Protein 9KOQ (pdb70)

Solvent-accessible surface area: 39384 Å² total; per-residue (Å²): 226,156,64,26,8,0,0,0,0,0,0,0,8,1,21,2,51,3,0,7,63,17,7,170,100,112,43,8,39,2,76,12,0,36,70,0,1,71,107,1,0,7,1,69,44,0,4,0,1,7,0,4,3,4,5,1,0,0,8,0,2,3,0,34,36,6,62,87,26,5,6,3,2,82,71,34,74,24,76,4,120,28,172,66,2,0,0,45,9,0,74,121,69,38,6,41,0,11,0,2,0,6,1,6,8,81,76,20,111,67,126,17,9,1,52,94,20,42,0,2,6,10,53,17,84,35,12,23,91,202,136,73,67,154,47,106,8,28,37,78,9,4,31,1,0,54,57,2,38,137,44,58,34,90,140,4,29,32,66,54,30,58,10,59,8,36,6,28,61,13,100,29,33,90,58,70,78,146,28,0,4,2,19,7,3,0,38,38,0,27,49,17,3,167,210,31,60,120,112,49,25,0,1,0,0,0,0,0,15,4,0,20,8,11,7,6,0,3,134,133,14,8,43,38,0,38,122,110,8,56,127,112,30,101,32,39,60,28,93,50,30,156,23,110,140,107,138,35,95,71,28,10,68,69,16,123,15,165,131,70,37,13,43,85,6,15,0,0,0,43,0,0,0,4,1,2,0,87,22,0,50,74,0,21,109,5,5,125,143,61,208,30,30,122,54,2,4,3,0,0,0,0,0,0,0,12,0,16,2,13,4,31,4,5,64,24,2,3,1,6,30,3,0,0,51,1,0,0,0,0,23,5,40,23,100,72,10,102,5,147,46,53,36,2,140,20,3,0,18,0,2,0,0,0,10,0,0,0,30,37,20,27,66,64,216,22,149,13,46,2,107,25,0,84,51,4,2,104,62,70,65,146,87,18,50,184,41,2,10,0,3,7,14,40,31,108,20,3,1,6,1,0,3,20,86,70,35,0,0,0,0,12,1,11,89,61,53,18,20,0,0,18,22,102,100,22,75,50,1,63,124,22,13,43,159,71,160,147,31,109,90,45,15,154,76,8,60,110,56,0,15,58,82,0,126,80,26,86,6,30,2,25,121,132,38,122,23,60,102,9,44,92,106,62,35,30,30,31,32,209,198,90,25,8,0,0,0,0,0,0,0,8,1,20,2,53,3,0,8,66,27,8,172,87,112,41,8,44,1,76,12,0,37,71,0,1,70,105,1,0,6,1,53,41,0,4,0,1,7,0,4,2,4,5,2,0,0,6,0,2,3,0,34,37,5,65,87,23,6,6,2,1,78,70,36,75,22,78,3,123,37,189,73,0,0,0,38,10,0,75,116,73,37,7,38,0,9,0,3,0,6,0,8,8,82,79,23,112,74,134,15,8,3,61,94,22,41,0,2,8,10,51,18,88,37,12,21,89,200,135,70,67,160,47,105,9,27,37,77,11,5,32,2,1,54,54,2,39,138,43,60,33,87,142,6,29,34,79,57,31,58,13,60,9,32,6,27,62,15,100,29,33,92,58,70,78,144,30,0,5,2,20,7,2,0,38,38,0,26,49,16,3,167,210,31,61,119,115,51,21,1,0,0,0,0,0,1,16,4,0,20,7,14,6,6,0,2,131,130,14,8,47,38,0,33,121,111,8,57,133,115,35,109,31,42,60,27,92,44,29,164,42,110,144,107,139,31,94,75,29,9,70,65,13,116,13,162,133,69,40,14,44,88,6,16,0,0,0,41,0,0,0,5,0,2,0,87,22,0,49,73,0,24,112,4,5,135,144,61,208,30,32,122,56,2,4,3,0,0,0,0,0,0,0,12,0,15,2,12,3,27,3,6,60,21,1,3,0,6,29,4,0,0,51,1,0,0,0,0,22,5,46,21,98,76,10,99,3,165,33,64,25,3,107,48,2,0,17,0,2,0,0,0,7,0,0,0,37,33,15,28,64,58,167,8,123,13,50,1,90,31,0,75,79,6,1,96,66,45,77,130,83,36,52,202,35,1,11,0,3,6,16,39,32,107,24,2,2,6,0,0,2,22,89,74,35,0,0,0,0,8,0,14,82,60,56,21,18,0,0,19,21,103,111,20,75,55,2,65,125,22,10,44,150,58,152,133,41,116,89,44,13,170,93,4,60,132,56,0,22,61,81,0,146,76,29,111,5,29,3,23,129,132,40,126,26,68,101,11,42,90,105,63,34,50,28,33,67

Structure (mmCIF, N/CA/C/O backbone):
data_9KOQ
#
_entry.id   9KOQ
#
_cell.length_a   151.594
_cell.length_b   151.594
_cell.length_c   97.176
_cell.angle_alpha   90.000
_cell.angle_beta   90.000
_cell.angle_gamma   90.000
#
_symmetry.space_group_name_H-M   'P 4 21 2'
#
loop_
_entity.id
_entity.type
_entity.pdbx_description
1 polymer Sulfatase
2 non-polymer 'MANGANESE (II) ION'
3 water water
#
loop_
_atom_site.group_PDB
_atom_site.id
_atom_site.type_symbol
_atom_site.label_atom_id
_atom_site.label_alt_id
_atom_site.label_comp_id
_atom_site.label_asym_id
_atom_site.label_entity_id
_atom_site.label_seq_id
_atom_site.pdbx_PDB_ins_code
_atom_site.Cartn_x
_atom_site.Cartn_y
_atom_site.Cartn_z
_atom_site.occupancy
_atom_site.B_iso_or_equiv
_atom_site.auth_seq_id
_atom_site.auth_comp_id
_atom_site.auth_asym_id
_atom_site.auth_atom_id
_atom_site.pdbx_PDB_model_num
ATOM 1 N N . LYS A 1 5 ? 40.50380 46.15226 30.88195 1.000 62.59530 9 LYS A N 1
ATOM 2 C CA . LYS A 1 5 ? 40.91529 47.54179 31.12397 1.000 65.46855 9 LYS A CA 1
ATOM 3 C C . LYS A 1 5 ? 40.82389 48.29687 29.79805 1.000 60.76083 9 LYS A C 1
ATOM 4 O O . LYS A 1 5 ? 40.99473 47.67963 28.71814 1.000 50.16618 9 LYS A O 1
ATOM 10 N N . ASN A 1 6 ? 40.53519 49.60682 29.87683 1.000 59.32363 10 ASN A N 1
ATOM 11 C CA . ASN A 1 6 ? 40.34837 50.46740 28.69492 1.000 51.45405 10 ASN A CA 1
ATOM 12 C C . ASN A 1 6 ? 39.23932 49.95783 27.75869 1.000 53.16429 10 ASN A C 1
ATOM 13 O O . ASN A 1 6 ? 39.33462 50.09827 26.53196 1.000 51.89871 10 ASN A O 1
ATOM 18 N N . GLN A 1 7 ? 38.15506 49.40552 28.33112 1.000 44.29134 11 GLN A N 1
ATOM 19 C CA . GLN A 1 7 ? 37.08285 48.82017 27.51822 1.000 36.49253 11 GLN A CA 1
ATOM 20 C C . GLN A 1 7 ? 36.14839 49.90373 26.97904 1.000 34.50793 11 GLN A C 1
ATOM 21 O O . GLN A 1 7 ? 35.75436 50.80658 27.72523 1.000 30.79666 11 GLN A O 1
ATOM 27 N N . PRO A 1 8 ? 35.76659 49.84131 25.70873 1.000 30.27478 12 PRO A N 1
ATOM 28 C CA . PRO A 1 8 ? 34.86588 50.85809 25.14978 1.000 26.63931 12 PRO A CA 1
ATOM 29 C C . PRO A 1 8 ? 33.44154 50.71808 25.68019 1.000 23.97267 12 PRO A C 1
ATOM 30 O O . PRO A 1 8 ? 32.97988 49.62999 26.03237 1.000 24.73147 12 PRO A O 1
ATOM 34 N N . ASN A 1 9 ? 32.72783 51.83463 25.69646 1.000 24.80528 13 ASN A N 1
ATOM 35 C CA . ASN A 1 9 ? 31.29708 51.75413 25.96349 1.000 24.47044 13 ASN A CA 1
ATOM 36 C C . ASN A 1 9 ? 30.53864 51.32491 24.70537 1.000 21.71895 13 ASN A C 1
ATOM 37 O O . ASN A 1 9 ? 31.04970 51.41162 23.57725 1.000 23.12152 13 ASN A O 1
ATOM 42 N N . VAL A 1 10 ? 29.29842 50.87067 24.90345 1.000 17.71462 14 VAL A N 1
ATOM 43 C CA . VAL A 1 10 ? 28.45694 50.40131 23.80384 1.000 19.13282 14 VAL A CA 1
ATOM 44 C C . VAL A 1 10 ? 27.05662 50.98574 23.95522 1.000 20.93916 14 VAL A C 1
ATOM 45 O O . VAL A 1 10 ? 26.45849 50.92188 25.03549 1.000 20.13627 14 VAL A O 1
ATOM 49 N N . VAL A 1 11 ? 26.52144 51.53433 22.87175 1.000 20.21073 15 VAL A N 1
ATOM 50 C CA . VAL A 1 11 ? 25.12048 51.94011 22.83339 1.000 20.28368 15 VAL A CA 1
ATOM 51 C C . VAL A 1 11 ? 24.46715 51.15940 21.70894 1.000 20.35554 15 VAL A C 1
ATOM 52 O O . VAL A 1 11 ? 24.85653 51.29489 20.54006 1.000 22.03930 15 VAL A O 1
ATOM 56 N N . LEU A 1 12 ? 23.50184 50.32264 22.05942 1.000 16.88313 16 LEU A N 1
ATOM 57 C CA . LEU A 1 12 ? 22.66402 49.65330 21.07348 1.000 19.86004 16 LEU A CA 1
ATOM 58 C C . LEU A 1 12 ? 21.39964 50.49225 20.90983 1.000 23.44496 16 LEU A C 1
ATOM 59 O O . LEU A 1 12 ? 20.59345 50.59712 21.83526 1.000 20.54986 16 LEU A O 1
ATOM 64 N N . ILE A 1 13 ? 21.23210 51.09983 19.74384 1.000 21.57262 17 ILE A N 1
ATOM 65 C CA . ILE A 1 13 ? 20.03320 51.87213 19.44294 1.000 20.86207 17 ILE A CA 1
ATOM 66 C C . ILE A 1 13 ? 19.10854 50.98801 18.63158 1.000 22.43705 17 ILE A C 1
ATOM 67 O O . ILE A 1 13 ? 19.46584 50.56056 17.52908 1.000 20.54790 17 ILE A O 1
ATOM 72 N N . VAL A 1 14 ? 17.92622 50.70377 19.16834 1.000 20.17819 18 VAL A N 1
ATOM 73 C CA . VAL A 1 14 ? 16.93789 49.88507 18.48400 1.000 18.87623 18 VAL A CA 1
ATOM 74 C C . VAL A 1 14 ? 15.72676 50.76680 18.21076 1.000 21.30588 18 VAL A C 1
ATOM 75 O O . VAL A 1 14 ? 15.28573 51.51353 19.09481 1.000 20.45097 18 VAL A O 1
ATOM 79 N N . VAL A 1 15 ? 15.21179 50.70637 16.97978 1.000 19.89909 19 VAL A N 1
ATOM 80 C CA . VAL A 1 15 ? 13.92479 51.30709 16.64813 1.000 19.55549 19 VAL A CA 1
ATOM 81 C C . VAL A 1 15 ? 12.99327 50.17009 16.24917 1.000 21.20014 19 VAL A C 1
ATOM 82 O O . VAL A 1 15 ? 13.42990 49.06795 15.91878 1.000 18.94807 19 VAL A O 1
ATOM 86 N N . ASP A 1 16 ? 11.69717 50.44710 16.25055 1.000 19.64072 20 ASP A N 1
ATOM 87 C CA . ASP A 1 16 ? 10.71265 49.40331 16.00132 1.000 20.65157 20 ASP A CA 1
ATOM 88 C C . ASP A 1 16 ? 9.98379 49.68085 14.69740 1.000 18.99986 20 ASP A C 1
ATOM 89 O O . ASP A 1 16 ? 9.37694 50.74484 14.54220 1.000 21.02772 20 ASP A O 1
ATOM 94 N N . GLN A 1 17 ? 10.05173 48.72960 13.76306 1.000 20.88938 21 GLN A N 1
ATOM 95 C CA . GLN A 1 17 ? 9.25850 48.76777 12.52922 1.000 21.42422 21 GLN A CA 1
ATOM 96 C C . GLN A 1 17 ? 9.78074 49.78765 11.51707 1.000 20.69236 21 GLN A C 1
ATOM 97 O O . GLN A 1 17 ? 9.01370 50.31992 10.70589 1.000 22.12292 21 GLN A O 1
ATOM 103 N N . MET A 1 18 ? 11.08043 50.06887 11.52107 1.000 18.66194 22 MET A N 1
ATOM 104 C CA . MET A 1 18 ? 11.66462 50.94164 10.50229 1.000 20.84793 22 MET A CA 1
ATOM 105 C C . MET A 1 18 ? 12.21954 50.14136 9.32516 1.000 22.91927 22 MET A C 1
ATOM 106 O O . MET A 1 18 ? 13.04451 49.24561 9.50639 1.000 19.07272 22 MET A O 1
ATOM 111 N N . ARG A 1 19 ? 11.74681 50.46404 8.12025 1.000 20.69028 23 ARG A N 1
ATOM 112 C CA . ARG A 1 19 ? 12.24377 49.82962 6.89986 1.000 22.05476 23 ARG A CA 1
ATOM 113 C C . ARG A 1 19 ? 13.70926 50.17969 6.63017 1.000 23.02729 23 ARG A C 1
ATOM 114 O O . ARG A 1 19 ? 14.16866 51.29210 6.90112 1.000 21.53288 23 ARG A O 1
ATOM 122 N N . ALA A 1 20 ? 14.43902 49.22726 6.03814 1.000 21.78714 24 ALA A N 1
ATOM 123 C CA . ALA A 1 20 ? 15.80821 49.52594 5.62840 1.000 19.95078 24 ALA A CA 1
ATOM 124 C C . ALA A 1 20 ? 15.84657 50.68647 4.63669 1.000 22.96080 24 ALA A C 1
ATOM 125 O O . ALA A 1 20 ? 16.74552 51.53224 4.69822 1.000 20.95941 24 ALA A O 1
ATOM 127 N N . ASP A 1 21 ? 14.87730 50.75691 3.72282 1.000 20.82521 25 ASP A N 1
ATOM 128 C CA . ASP A 1 21 ? 14.90654 51.86113 2.76770 1.000 21.68702 25 ASP A CA 1
ATOM 129 C C . ASP A 1 21 ? 14.28751 53.14625 3.30893 1.000 27.34583 25 ASP A C 1
ATOM 130 O O . ASP A 1 21 ? 14.11208 54.09778 2.53031 1.000 25.88000 25 ASP A O 1
ATOM 135 N N . ALA A 1 22 ? 13.93571 53.19887 4.59511 1.000 21.40252 26 ALA A N 1
ATOM 136 C CA . ALA A 1 22 ? 13.54791 54.45749 5.22973 1.000 23.63889 26 ALA A CA 1
ATOM 137 C C . ALA A 1 22 ? 14.72959 55.13523 5.91781 1.000 27.48986 26 ALA A C 1
ATOM 138 O O . ALA A 1 22 ? 14.54460 56.16270 6.57992 1.000 25.36619 26 ALA A O 1
ATOM 140 N N . LEU A 1 23 ? 15.92594 54.55201 5.81292 1.000 20.10556 27 LEU A N 1
ATOM 141 C CA . LEU A 1 23 ? 17.17576 55.27781 5.98662 1.000 23.45142 27 LEU A CA 1
ATOM 142 C C . LEU A 1 23 ? 17.51301 55.90222 4.63806 1.000 25.43085 27 LEU A C 1
ATOM 143 O O . LEU A 1 23 ? 17.68316 55.17366 3.65782 1.000 24.85545 27 LEU A O 1
ATOM 148 N N . SER A 1 24 ? 17.56573 57.24218 4.57905 1.000 24.68898 28 SER A N 1
ATOM 149 C CA . SER A 1 24 ? 17.76792 57.93704 3.30419 1.000 24.23257 28 SER A CA 1
ATOM 150 C C . SER A 1 24 ? 18.96033 57.38607 2.53689 1.000 25.56917 28 SER A C 1
ATOM 151 O O . SER A 1 24 ? 18.89669 57.22621 1.31203 1.000 22.89618 28 SER A O 1
ATOM 154 N N . LEU A 1 25 ? 20.05886 57.11018 3.24593 1.000 26.66918 29 LEU A N 1
ATOM 155 C CA . LEU A 1 25 ? 21.25895 56.54356 2.63858 1.000 26.50430 29 LEU A CA 1
ATOM 156 C C . LEU A 1 25 ? 20.95555 55.27335 1.84468 1.000 30.74708 29 LEU A C 1
ATOM 157 O O . LEU A 1 25 ? 21.51294 55.06478 0.75933 1.000 27.54739 29 LEU A O 1
ATOM 162 N N . ASN A 1 26 ? 20.10161 54.39413 2.38830 1.000 25.10287 30 ASN A N 1
ATOM 163 C CA . ASN A 1 26 ? 19.69976 53.17526 1.68841 1.000 25.13806 30 ASN A CA 1
ATOM 164 C C . ASN A 1 26 ? 18.64804 53.41912 0.61330 1.000 28.13692 30 ASN A C 1
ATOM 165 O O . ASN A 1 26 ? 18.50791 52.59701 -0.29724 1.000 30.01276 30 ASN A O 1
ATOM 170 N N . SER A 1 27 ? 17.88107 54.49493 0.71476 1.000 24.99825 31 SER A N 1
ATOM 171 C CA . SER A 1 27 ? 16.75653 54.70888 -0.18195 1.000 25.98060 31 SER A CA 1
ATOM 172 C C . SER A 1 27 ? 17.21835 55.11538 -1.57872 1.000 31.16264 31 SER A C 1
ATOM 173 O O . SER A 1 27 ? 18.31807 55.63482 -1.77262 1.000 28.81562 31 SER A O 1
ATOM 176 N N . GLN A 1 28 ? 16.34115 54.88341 -2.55934 1.000 29.05175 32 GLN A N 1
ATOM 177 C CA . GLN A 1 28 ? 16.64136 55.27840 -3.93141 1.000 35.23946 32 GLN A CA 1
ATOM 178 C C . GLN A 1 28 ? 16.29595 56.74315 -4.18991 1.000 33.14444 32 GLN A C 1
ATOM 179 O O . GLN A 1 28 ? 17.06894 57.45518 -4.83412 1.000 35.80970 32 GLN A O 1
ATOM 185 N N . ASP A 1 29 ? 15.15801 57.22205 -3.68656 1.000 30.46939 33 ASP A N 1
ATOM 186 C CA . ASP A 1 29 ? 14.70411 58.56586 -4.02337 1.000 32.98253 33 ASP A CA 1
ATOM 187 C C . ASP A 1 29 ? 15.16681 59.64302 -3.04504 1.000 32.42788 33 ASP A C 1
ATOM 188 O O . ASP A 1 29 ? 15.02889 60.82513 -3.35939 1.000 28.30916 33 ASP A O 1
ATOM 193 N N . LYS A 1 30 ? 15.69650 59.27641 -1.87470 1.000 28.81894 34 LYS A N 1
ATOM 194 C CA . LYS A 1 30 ? 16.26740 60.23741 -0.91994 1.000 27.28646 34 LYS A CA 1
ATOM 195 C C . LYS A 1 30 ? 15.25103 61.27257 -0.44145 1.000 29.72727 34 LYS A C 1
ATOM 196 O O . LYS A 1 30 ? 15.62605 62.37519 -0.03349 1.000 32.13151 34 LYS A O 1
ATOM 202 N N . ILE A 1 31 ? 13.96196 60.92749 -0.46165 1.000 30.40351 35 ILE A N 1
ATOM 203 C CA . ILE A 1 31 ? 12.93283 61.85325 0.01078 1.000 30.42715 35 ILE A CA 1
ATOM 204 C C . ILE A 1 31 ? 12.93946 61.96530 1.53445 1.000 29.50900 35 ILE A C 1
ATOM 205 O O . ILE A 1 31 ? 12.80772 63.06735 2.09381 1.000 23.99542 35 ILE A O 1
ATOM 210 N N . ILE A 1 32 ? 13.05276 60.83730 2.23600 1.000 28.29774 36 ILE A N 1
ATOM 211 C CA . ILE A 1 32 ? 12.98279 60.88690 3.68976 1.000 28.55936 36 ILE A CA 1
ATOM 212 C C . ILE A 1 32 ? 14.19035 61.64503 4.22110 1.000 24.58193 36 ILE A C 1
ATOM 213 O O . ILE A 1 32 ? 15.29289 61.55498 3.67504 1.000 26.52936 36 ILE A O 1
ATOM 218 N N . SER A 1 33 ? 13.97533 62.43062 5.26675 1.000 24.15431 37 SER A N 1
ATOM 219 C CA . SER A 1 33 ? 15.01714 63.26688 5.86183 1.000 24.84097 37 SER A CA 1
ATOM 220 C C . SER A 1 33 ? 15.57838 62.55375 7.09353 1.000 23.80473 37 SER A C 1
ATOM 221 O O . SER A 1 33 ? 14.94354 62.53089 8.15395 1.000 22.93815 37 SER A O 1
ATOM 224 N N . THR A 1 34 ? 16.76747 61.96621 6.94921 1.000 20.90634 38 THR A N 1
ATOM 225 C CA . THR A 1 34 ? 17.49465 61.34596 8.06005 1.000 24.11383 38 THR A CA 1
ATOM 226 C C . THR A 1 34 ? 18.95400 61.80182 8.05563 1.000 23.08019 38 THR A C 1
ATOM 227 O O . THR A 1 34 ? 19.87013 60.99140 7.92031 1.000 24.13072 38 THR A O 1
ATOM 231 N N . PRO A 1 35 ? 19.20488 63.09980 8.25081 1.000 24.05529 39 PRO A N 1
ATOM 232 C CA . PRO A 1 35 ? 20.58848 63.59272 8.11147 1.000 22.35406 39 PRO A CA 1
ATOM 233 C C . PRO A 1 35 ? 21.54153 63.02940 9.14978 1.000 22.85254 39 PRO A C 1
ATOM 234 O O . PRO A 1 35 ? 22.68264 62.72276 8.80998 1.000 23.51763 39 PRO A O 1
ATOM 238 N N . THR A 1 36 ? 21.10736 62.85572 10.40054 1.000 22.21030 40 THR A N 1
ATOM 239 C CA . THR A 1 36 ? 22.02344 62.33864 11.41362 1.000 22.03843 40 THR A CA 1
ATOM 240 C C . THR A 1 36 ? 22.32409 60.86628 11.17395 1.000 23.86640 40 THR A C 1
ATOM 241 O O . THR A 1 36 ? 23.48334 60.43959 11.25375 1.000 22.16479 40 THR A O 1
ATOM 245 N N . LEU A 1 37 ? 21.29441 60.06611 10.88238 1.000 21.42039 41 LEU A N 1
ATOM 246 C CA . LEU A 1 37 ? 21.53355 58.64650 10.63058 1.000 23.91136 41 LEU A CA 1
ATOM 247 C C . LEU A 1 37 ? 22.32782 58.44507 9.34407 1.000 21.85274 41 LEU A C 1
ATOM 248 O O . LEU A 1 37 ? 23.17294 57.54450 9.26605 1.000 23.27175 41 LEU A O 1
ATOM 253 N N . ASP A 1 38 ? 22.07363 59.26669 8.32711 1.000 20.71745 42 ASP A N 1
ATOM 254 C CA . ASP A 1 38 ? 22.87490 59.19429 7.10370 1.000 21.74585 42 ASP A CA 1
ATOM 255 C C . ASP A 1 38 ? 24.35043 59.37942 7.42844 1.000 26.80665 42 ASP A C 1
ATOM 256 O O . ASP A 1 38 ? 25.21153 58.61360 6.97300 1.000 24.42180 42 ASP A O 1
ATOM 261 N N . MET A 1 39 ? 24.65776 60.42454 8.19920 1.000 23.61349 43 MET A N 1
ATOM 262 C CA . MET A 1 39 ? 26.03498 60.67804 8.60655 1.000 23.47944 43 MET A CA 1
ATOM 263 C C . MET A 1 39 ? 26.63199 59.47980 9.33384 1.000 25.28203 43 MET A C 1
ATOM 264 O O . MET A 1 39 ? 27.73071 59.02080 8.99488 1.000 25.64584 43 MET A O 1
ATOM 269 N N . MET A 1 40 ? 25.94853 58.98159 10.36852 1.000 20.95491 44 MET A N 1
ATOM 270 C CA . MET A 1 40 ? 26.52345 57.86451 11.11480 1.000 20.19142 44 MET A CA 1
ATOM 271 C C . MET A 1 40 ? 26.69319 56.62962 10.24831 1.000 23.78480 44 MET A C 1
ATOM 272 O O . MET A 1 40 ? 27.73665 55.97330 10.31186 1.000 23.51260 44 MET A O 1
ATOM 277 N N . ALA A 1 41 ? 25.70828 56.32128 9.40255 1.000 25.22277 45 ALA A N 1
ATOM 278 C CA . ALA A 1 41 ? 25.80902 55.12807 8.56576 1.000 23.69745 45 ALA A CA 1
ATOM 279 C C . ALA A 1 41 ? 26.93107 55.24946 7.53100 1.000 23.28617 45 ALA A C 1
ATOM 280 O O . ALA A 1 41 ? 27.65569 54.27510 7.28369 1.000 25.73475 45 ALA A O 1
ATOM 282 N N . SER A 1 42 ? 27.08687 56.42127 6.89881 1.000 23.57460 46 SER A N 1
ATOM 283 C CA . SER A 1 42 ? 28.10646 56.52767 5.85388 1.000 28.51037 46 SER A CA 1
ATOM 284 C C . SER A 1 42 ? 29.50089 56.64989 6.44438 1.000 29.09026 46 SER A C 1
ATOM 285 O O . SER A 1 42 ? 30.47882 56.22393 5.81424 1.000 30.38374 46 SER A O 1
ATOM 288 N N . GLN A 1 43 ? 29.61319 57.22855 7.64080 1.000 27.83026 47 GLN A N 1
ATOM 289 C CA . GLN A 1 43 ? 30.91088 57.36326 8.28512 1.000 25.67666 47 GLN A CA 1
ATOM 290 C C . GLN A 1 43 ? 31.34968 56.08469 8.98124 1.000 27.63336 47 GLN A C 1
ATOM 291 O O . GLN A 1 43 ? 32.52902 55.96017 9.32102 1.000 27.87974 47 GLN A O 1
ATOM 297 N N . GLY A 1 44 ? 30.43983 55.13927 9.20913 1.000 28.26217 48 GLY A N 1
ATOM 298 C CA . GLY A 1 44 ? 30.80053 53.90726 9.89248 1.000 24.87717 48 GLY A CA 1
ATOM 299 C C . GLY A 1 44 ? 30.75134 52.68939 8.98688 1.000 28.74372 48 GLY A C 1
ATOM 300 O O . GLY A 1 44 ? 31.28030 52.73350 7.87326 1.000 26.92436 48 GLY A O 1
ATOM 301 N N . TYR A 1 45 ? 30.12584 51.59564 9.44611 1.000 20.94894 49 TYR A N 1
ATOM 302 C CA . TYR A 1 45 ? 29.91402 50.39639 8.63478 1.000 23.20136 49 TYR A CA 1
ATOM 303 C C . TYR A 1 45 ? 28.41133 50.20811 8.45255 1.000 24.90962 49 TYR A C 1
ATOM 304 O O . TYR A 1 45 ? 27.71110 49.81343 9.39311 1.000 21.49827 49 TYR A O 1
ATOM 313 N N . ASN A 1 46 ? 27.91527 50.48811 7.25143 1.000 23.48218 50 ASN A N 1
ATOM 314 C CA . ASN A 1 46 ? 26.49394 50.33877 6.96506 1.000 22.24103 50 ASN A CA 1
ATOM 315 C C . ASN A 1 46 ? 26.21890 48.95085 6.39406 1.000 25.00504 50 ASN A C 1
ATOM 316 O O . ASN A 1 46 ? 26.83574 48.55383 5.39519 1.000 24.04929 50 ASN A O 1
ATOM 321 N N . PHE A 1 47 ? 25.29143 48.21842 7.01733 1.000 22.31371 51 PHE A N 1
ATOM 322 C CA . PHE A 1 47 ? 24.92793 46.88812 6.52654 1.000 21.58440 51 PHE A CA 1
ATOM 323 C C . PHE A 1 47 ? 23.81151 47.05295 5.50673 1.000 22.99953 51 PHE A C 1
ATOM 324 O O . PHE A 1 47 ? 22.65833 47.31411 5.84640 1.000 23.14578 51 PHE A O 1
ATOM 332 N N . GLU A 1 48 ? 24.18326 46.92027 4.23769 1.000 25.15922 52 GLU A N 1
ATOM 333 C CA . GLU A 1 48 ? 23.26558 47.09598 3.12537 1.000 24.99262 52 GLU A CA 1
ATOM 334 C C . GLU A 1 48 ? 22.31565 45.91765 2.94898 1.000 24.26252 52 GLU A C 1
ATOM 335 O O . GLU A 1 48 ? 21.30271 46.05428 2.25417 1.000 23.04469 52 GLU A O 1
ATOM 341 N N . ASN A 1 49 ? 22.61647 44.76927 3.55656 1.000 22.86846 53 ASN A N 1
ATOM 342 C CA . ASN A 1 49 ? 21.81388 43.56106 3.39849 1.000 24.66927 53 ASN A CA 1
ATOM 343 C C . ASN A 1 49 ? 21.63833 42.88619 4.75210 1.000 24.79640 53 ASN A C 1
ATOM 344 O O . ASN A 1 49 ? 22.05170 41.74731 4.96605 1.000 21.03267 53 ASN A O 1
ATOM 349 N N . CYS A 1 50 ? 20.99862 43.60101 5.67728 1.000 21.79031 54 CYS A N 1
ATOM 350 C CA . CYS A 1 50 ? 20.75174 43.08901 7.01586 1.000 21.71586 54 CYS A CA 1
ATOM 351 C C . CYS A 1 50 ? 19.28891 42.68795 7.11260 1.000 20.28202 54 CYS A C 1
ATOM 352 O O . CYS A 1 50 ? 18.40923 43.38414 6.58414 1.000 19.99053 54 CYS A O 1
ATOM 355 N N . TYR A 1 51 ? 19.02847 41.54732 7.75639 1.000 21.40607 55 TYR A N 1
ATOM 356 C CA . TYR A 1 51 ? 17.70962 40.93374 7.68811 1.000 21.97710 55 TYR A CA 1
ATOM 357 C C . TYR A 1 51 ? 17.20886 40.48346 9.05510 1.000 22.35100 55 TYR A C 1
ATOM 358 O O . TYR A 1 51 ? 17.97782 40.01361 9.90129 1.000 21.88328 55 TYR A O 1
ATOM 367 N N . SER A 1 52 ? 15.89877 40.64259 9.25343 1.000 19.62920 56 SER A N 1
ATOM 368 C CA . SER A 1 52 ? 15.14954 40.04360 10.34804 1.000 20.58397 56 SER A CA 1
ATOM 369 C C . SER A 1 52 ? 14.45421 38.79655 9.80380 1.000 20.68028 56 SER A C 1
ATOM 370 O O . SER A 1 52 ? 13.42079 38.92167 9.13577 1.000 22.69555 56 SER A O 1
ATOM 373 N N . PRO A 1 53 ? 14.97279 37.58187 10.04827 1.000 20.83613 57 PRO A N 1
ATOM 374 C CA . PRO A 1 53 ? 14.44355 36.40187 9.34178 1.000 21.81406 57 PRO A CA 1
ATOM 375 C C . PRO A 1 53 ? 12.98617 36.10455 9.64211 1.000 23.43720 57 PRO A C 1
ATOM 376 O O . PRO A 1 53 ? 12.27465 35.59903 8.76346 1.000 21.46517 57 PRO A O 1
ATOM 380 N N . VAL A 1 54 ? 12.53227 36.37836 10.86174 1.000 18.16063 58 VAL A N 1
ATOM 381 C CA . VAL A 1 54 ? 11.13614 36.19983 11.25678 1.000 17.79726 58 VAL A CA 1
ATOM 382 C C . VAL A 1 54 ? 10.62684 37.58206 11.63796 1.000 18.08204 58 VAL A C 1
ATOM 383 O O . VAL A 1 54 ? 10.81425 38.01442 12.78100 1.000 19.45887 58 VAL A O 1
ATOM 387 N N . PRO A 1 55 ? 10.02755 38.31357 10.71511 1.000 19.86456 59 PRO A N 1
ATOM 388 C CA . PRO A 1 55 ? 9.90543 39.78778 10.87790 1.000 23.88793 59 PRO A CA 1
ATOM 389 C C . PRO A 1 55 ? 8.66318 40.23312 11.64326 1.000 24.20509 59 PRO A C 1
ATOM 390 O O . PRO A 1 55 ? 7.69240 40.75277 11.07483 1.000 23.08503 59 PRO A O 1
ATOM 394 N N . SER A 1 56 ? 8.67696 40.02539 12.95633 1.000 22.01216 60 SER A N 1
ATOM 395 C CA . SER A 1 56 ? 7.74712 40.72810 13.83245 1.000 24.28059 60 SER A CA 1
ATOM 396 C C . SER A 1 56 ? 8.45818 40.92426 15.16393 1.000 25.46697 60 SER A C 1
ATOM 397 O O . SER A 1 56 ? 9.54372 40.38645 15.38550 1.000 21.75886 60 SER A O 1
ATOM 400 N N A CYS A 1 57 ? 7.81295 41.67130 16.06248 0.560 24.31269 61 CYS A N 1
ATOM 401 C CA A CYS A 1 57 ? 8.50215 42.22582 17.22751 0.560 23.63247 61 CYS A CA 1
ATOM 402 C C A CYS A 1 57 ? 9.12829 41.13590 18.09288 0.560 24.82659 61 CYS A C 1
ATOM 403 O O A CYS A 1 57 ? 10.33658 41.14578 18.35233 0.560 22.47798 61 CYS A O 1
ATOM 417 N N . VAL A 1 58 ? 8.31378 40.20326 18.57777 1.000 23.16285 62 VAL A N 1
ATOM 418 C CA . VAL A 1 58 ? 8.76589 39.25782 19.59797 1.000 24.49335 62 VAL A CA 1
ATOM 419 C C . VAL A 1 58 ? 9.82128 38.30454 19.04564 1.000 20.64891 62 VAL A C 1
ATOM 420 O O . VAL A 1 58 ? 10.88842 38.17584 19.66577 1.000 22.16909 62 VAL A O 1
ATOM 424 N N . PRO A 1 59 ? 9.59827 37.61304 17.91904 1.000 22.66377 63 PRO A N 1
ATOM 425 C CA . PRO A 1 59 ? 10.66896 36.73491 17.40644 1.000 23.18110 63 PRO A CA 1
ATOM 426 C C . PRO A 1 59 ? 11.93042 37.48356 17.01812 1.000 23.89745 63 PRO A C 1
ATOM 427 O O . PRO A 1 59 ? 13.02958 36.94738 17.19466 1.000 22.68945 63 PRO A O 1
ATOM 431 N N . ALA A 1 60 ? 11.81336 38.71517 16.51427 1.000 20.29705 64 ALA A N 1
ATOM 432 C CA . ALA A 1 60 ? 13.01492 39.47219 16.16163 1.000 22.90689 64 ALA A CA 1
ATOM 433 C C . ALA A 1 60 ? 13.78320 39.90240 17.40676 1.000 25.21849 64 ALA A C 1
ATOM 434 O O . ALA A 1 60 ? 15.02777 39.87988 17.42624 1.000 19.81147 64 ALA A O 1
ATOM 436 N N . ARG A 1 61 ? 13.06849 40.29750 18.46207 1.000 22.45658 65 ARG A N 1
ATOM 437 C CA . ARG A 1 61 ? 13.77905 40.73392 19.66294 1.000 21.06193 65 ARG A CA 1
ATOM 438 C C . ARG A 1 61 ? 14.38945 39.55167 20.41143 1.000 20.64927 65 ARG A C 1
ATOM 439 O O . ARG A 1 61 ? 15.46360 39.68474 21.00276 1.000 21.51248 65 ARG A O 1
ATOM 447 N N . ALA A 1 62 ? 13.75532 38.38324 20.36025 1.000 20.23012 66 ALA A N 1
ATOM 448 C CA . ALA A 1 62 ? 14.39640 37.18420 20.89176 1.000 21.83693 66 ALA A CA 1
ATOM 449 C C . ALA A 1 62 ? 15.68250 36.86554 20.12793 1.000 22.51328 66 ALA A C 1
ATOM 450 O O . ALA A 1 62 ? 16.71366 36.53476 20.73347 1.000 22.54514 66 ALA A O 1
ATOM 452 N N . ALA A 1 63 ? 15.64454 36.97794 18.79343 1.000 21.72172 67 ALA A N 1
ATOM 453 C CA . ALA A 1 63 ? 16.83969 36.75579 17.98217 1.000 22.75953 67 ALA A CA 1
ATOM 454 C C . ALA A 1 63 ? 17.92295 37.78439 18.28305 1.000 25.12176 67 ALA A C 1
ATOM 455 O O . ALA A 1 63 ? 19.11428 37.44355 18.32871 1.000 23.95814 67 ALA A O 1
ATOM 457 N N . LEU A 1 64 ? 17.53360 39.05008 18.48143 1.000 21.86613 68 LEU A N 1
ATOM 458 C CA . LEU A 1 64 ? 18.51935 40.09970 18.75191 1.000 18.36809 68 LEU A CA 1
ATOM 459 C C . LEU A 1 64 ? 19.24631 39.85766 20.07319 1.000 22.13455 68 LEU A C 1
ATOM 460 O O . LEU A 1 64 ? 20.48021 39.99377 20.15509 1.000 22.31180 68 LEU A O 1
ATOM 465 N N . LEU A 1 65 ? 18.50050 39.49146 21.11715 1.000 20.26384 69 LEU A N 1
ATOM 466 C CA . LEU A 1 65 ? 19.07068 39.41137 22.45871 1.000 23.39607 69 LEU A CA 1
ATOM 467 C C . LEU A 1 65 ? 19.83954 38.11581 22.68688 1.000 22.95927 69 LEU A C 1
ATOM 468 O O . LEU A 1 65 ? 20.76069 38.08223 23.51042 1.000 23.67323 69 LEU A O 1
ATOM 473 N N . THR A 1 66 ? 19.47125 37.04628 21.98298 1.000 24.12536 70 THR A N 1
ATOM 474 C CA . THR A 1 66 ? 20.04001 35.72317 22.21421 1.000 24.03963 70 THR A CA 1
ATOM 475 C C . THR A 1 66 ? 20.89875 35.20454 21.07491 1.000 25.53151 70 THR A C 1
ATOM 476 O O . THR A 1 66 ? 21.59293 34.19830 21.26236 1.000 22.97522 70 THR A O 1
ATOM 480 N N . GLY A 1 67 ? 20.83072 35.81767 19.89257 1.000 23.75558 71 GLY A N 1
ATOM 481 C CA . GLY A 1 67 ? 21.57963 35.32048 18.74849 1.000 21.75842 71 GLY A CA 1
ATOM 482 C C . GLY A 1 67 ? 21.08952 34.01072 18.15969 1.000 25.79910 71 GLY A C 1
ATOM 483 O O . GLY A 1 67 ? 21.76197 33.45084 17.28329 1.000 24.60968 71 GLY A O 1
ATOM 484 N N . LEU A 1 68 ? 19.92757 33.52002 18.59070 1.000 20.42302 72 LEU A N 1
ATOM 485 C CA . LEU A 1 68 ? 19.43395 32.20237 18.21035 1.000 25.31563 72 LEU A CA 1
ATOM 486 C C . LEU A 1 68 ? 18.57237 32.24469 16.95149 1.000 30.26729 72 LEU A C 1
ATOM 487 O O . LEU A 1 68 ? 17.75859 33.16160 16.76078 1.000 25.14055 72 LEU A O 1
ATOM 492 N N . ASP A 1 69 ? 18.74603 31.22875 16.10334 1.000 24.88282 73 ASP A N 1
ATOM 493 C CA . ASP A 1 69 ? 17.88918 31.02759 14.95016 1.000 27.74187 73 ASP A CA 1
ATOM 494 C C . ASP A 1 69 ? 16.48821 30.63575 15.42161 1.000 26.04161 73 ASP A C 1
ATOM 495 O O . ASP A 1 69 ? 16.29683 30.14852 16.54393 1.000 26.52200 73 ASP A O 1
ATOM 500 N N . GLN A 1 70 ? 15.49485 30.84859 14.54924 1.000 24.91834 74 GLN A N 1
ATOM 501 C CA . GLN A 1 70 ? 14.10384 30.69606 14.97666 1.000 24.61821 74 GLN A CA 1
ATOM 502 C C . GLN A 1 70 ? 13.79713 29.25244 15.37197 1.000 27.17048 74 GLN A C 1
ATOM 503 O O . GLN A 1 70 ? 12.97907 29.02075 16.26858 1.000 26.47104 74 GLN A O 1
ATOM 509 N N . GLU A 1 71 ? 14.47946 28.27332 14.76500 1.000 29.38940 75 GLU A N 1
ATOM 510 C CA . GLU A 1 71 ? 14.24441 26.88570 15.14815 1.000 31.66886 75 GLU A CA 1
ATOM 511 C C . GLU A 1 71 ? 14.83367 26.56364 16.51160 1.000 33.92589 75 GLU A C 1
ATOM 512 O O . GLU A 1 71 ? 14.28508 25.71974 17.22832 1.000 33.35515 75 GLU A O 1
ATOM 518 N N . THR A 1 72 ? 15.95351 27.19557 16.88208 1.000 27.25324 76 THR A N 1
ATOM 519 C CA . THR A 1 72 ? 16.52898 26.94928 18.20428 1.000 27.79792 76 THR A CA 1
ATOM 520 C C . THR A 1 72 ? 15.68928 27.57461 19.31150 1.000 31.10971 76 THR A C 1
ATOM 521 O O . THR A 1 72 ? 15.41470 26.93456 20.33267 1.000 31.98342 76 THR A O 1
ATOM 525 N N . SER A 1 73 ? 15.30163 28.83852 19.15361 1.000 29.24467 77 SER A N 1
ATOM 526 C CA . SER A 1 73 ? 14.44235 29.45305 20.15523 1.000 26.20314 77 SER A CA 1
ATOM 527 C C . SER A 1 73 ? 13.00437 28.96965 20.06326 1.000 32.08598 77 SER A C 1
ATOM 528 O O . SER A 1 73 ? 12.27795 29.02779 21.06247 1.000 30.99912 77 SER A O 1
ATOM 531 N N . GLY A 1 74 ? 12.57741 28.50444 18.89357 1.000 30.30151 78 GLY A N 1
ATOM 532 C CA . GLY A 1 74 ? 11.18753 28.17001 18.65810 1.000 25.47884 78 GLY A CA 1
ATOM 533 C C . GLY A 1 74 ? 10.29819 29.32664 18.23674 1.000 25.29642 78 GLY A C 1
ATOM 534 O O . GLY A 1 74 ? 9.12188 29.09581 17.94584 1.000 25.52174 78 GLY A O 1
ATOM 535 N N . ARG A 1 75 ? 10.81407 30.55618 18.18991 1.000 24.56020 79 ARG A N 1
ATOM 536 C CA . ARG A 1 75 ? 10.00169 31.74481 17.89265 1.000 28.08778 79 ARG A CA 1
ATOM 537 C C . ARG A 1 75 ? 9.89279 31.90108 16.37778 1.000 25.53347 79 ARG A C 1
ATOM 538 O O . ARG A 1 75 ? 10.69969 32.58375 15.73877 1.000 22.96867 79 ARG A O 1
ATOM 546 N N . VAL A 1 76 ? 8.88542 31.26248 15.78876 1.000 23.99225 80 VAL A N 1
ATOM 547 C CA . VAL A 1 76 ? 8.73040 31.25909 14.33913 1.000 23.71914 80 VAL A CA 1
ATOM 548 C C . VAL A 1 76 ? 7.55623 32.12864 13.90608 1.000 24.62273 80 VAL A C 1
ATOM 549 O O . VAL A 1 76 ? 7.17585 32.12940 12.72952 1.000 26.26107 80 VAL A O 1
ATOM 553 N N . GLY A 1 77 ? 6.99183 32.89069 14.82982 1.000 25.69592 81 GLY A N 1
ATOM 554 C CA . GLY A 1 77 ? 5.87303 33.76613 14.55262 1.000 24.63135 81 GLY A CA 1
ATOM 555 C C . GLY A 1 77 ? 5.64174 34.61421 15.77973 1.000 27.67566 81 GLY A C 1
ATOM 556 O O . GLY A 1 77 ? 6.31179 34.45640 16.80524 1.000 28.62199 81 GLY A O 1
ATOM 557 N N . TYR A 1 78 ? 4.67891 35.52340 15.67012 1.000 29.36201 82 TYR A N 1
ATOM 558 C CA . TYR A 1 78 ? 4.36781 36.40779 16.78569 1.000 29.17334 82 TYR A CA 1
ATOM 559 C C . TYR A 1 78 ? 3.55537 35.66770 17.84144 1.000 30.54861 82 TYR A C 1
ATOM 560 O O . TYR A 1 78 ? 2.51984 35.06411 17.53665 1.000 28.34377 82 TYR A O 1
ATOM 569 N N . GLU A 1 79 ? 4.02170 35.72859 19.08857 1.000 27.11362 83 GLU A N 1
ATOM 570 C CA . GLU A 1 79 ? 3.25071 35.20863 20.20881 1.000 29.88328 83 GLU A CA 1
ATOM 571 C C . GLU A 1 79 ? 3.70481 35.89373 21.48485 1.000 31.20616 83 GLU A C 1
ATOM 572 O O . GLU A 1 79 ? 4.90012 35.89501 21.79754 1.000 29.34084 83 GLU A O 1
ATOM 578 N N . ASP A 1 80 ? 2.75097 36.45657 22.21822 1.000 28.68497 84 ASP A N 1
ATOM 579 C CA . ASP A 1 80 ? 3.02558 37.12900 23.47957 1.000 34.03706 84 ASP A CA 1
ATOM 580 C C . ASP A 1 80 ? 3.01485 36.13569 24.63944 1.000 34.38838 84 ASP A C 1
ATOM 581 O O . ASP A 1 80 ? 2.39578 35.06652 24.56931 1.000 30.79479 84 ASP A O 1
ATOM 586 N N . GLU A 1 81 ? 3.73853 36.49537 25.70505 1.000 28.14461 85 GLU A N 1
ATOM 587 C CA . GLU A 1 81 ? 3.71271 35.75672 26.97022 1.000 30.11634 85 GLU A CA 1
ATOM 588 C C . GLU A 1 81 ? 4.23856 34.32515 26.82045 1.000 30.71736 85 GLU A C 1
ATOM 589 O O . GLU A 1 81 ? 3.73734 33.38756 27.44112 1.000 32.30087 85 GLU A O 1
ATOM 595 N N . VAL A 1 82 ? 5.26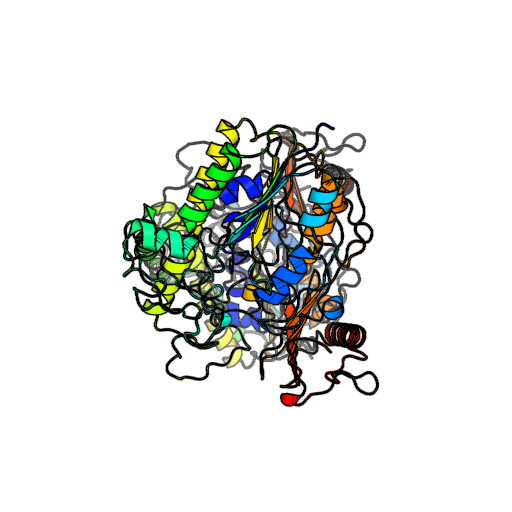973 34.15199 26.00779 1.000 29.48304 86 VAL A N 1
ATOM 596 C CA . VAL A 1 82 ? 6.03428 32.90677 25.95537 1.000 28.11736 86 VAL A CA 1
ATOM 597 C C . VAL A 1 82 ? 7.28602 33.10479 26.80621 1.000 30.81847 86 VAL A C 1
ATOM 598 O O . VAL A 1 82 ? 7.93276 34.15956 26.69446 1.000 25.07198 86 VAL A O 1
ATOM 602 N N . PRO A 1 83 ? 7.62832 32.16804 27.68874 1.000 34.12869 87 PRO A N 1
ATOM 603 C CA . PRO A 1 83 ? 8.76228 32.39330 28.59618 1.000 33.18446 87 PRO A CA 1
ATOM 604 C C . PRO A 1 83 ? 10.07601 32.59749 27.85258 1.000 29.55535 87 PRO A C 1
ATOM 605 O O . PRO A 1 83 ? 10.33080 31.98948 26.81129 1.000 28.83762 87 PRO A O 1
ATOM 609 N N . TRP A 1 84 ? 10.90860 33.48182 28.40490 1.000 27.97252 88 TRP A N 1
ATOM 610 C CA . TRP A 1 84 ? 12.23761 33.77507 27.87255 1.000 26.28821 88 TRP A CA 1
ATOM 611 C C . TRP A 1 84 ? 13.24225 33.04038 28.75507 1.000 31.83052 88 TRP A C 1
ATOM 612 O O . TRP A 1 84 ? 13.77754 33.58621 29.71526 1.000 30.68192 88 TRP A O 1
ATOM 623 N N . ASN A 1 85 ? 13.47229 31.76969 28.43891 1.000 31.41301 89 ASN A N 1
ATOM 624 C CA . ASN A 1 85 ? 14.36069 30.92774 29.24523 1.000 31.79603 89 ASN A CA 1
ATOM 625 C C . ASN A 1 85 ? 15.75288 30.87657 28.61860 1.000 39.29739 89 ASN A C 1
ATOM 626 O O . ASN A 1 85 ? 16.27821 29.83187 28.23022 1.000 38.36018 89 ASN A O 1
ATOM 631 N N . PHE A 1 86 ? 16.33965 32.06724 28.53181 1.000 36.91559 90 PHE A N 1
ATOM 632 C CA . PHE A 1 86 ? 17.65740 32.28695 27.95260 1.000 39.92578 90 PHE A CA 1
ATOM 633 C C . PHE A 1 86 ? 18.54933 32.86689 29.03752 1.000 35.04491 90 PHE A C 1
ATOM 634 O O . PHE A 1 86 ? 18.21726 33.89871 29.62581 1.000 46.95038 90 PHE A O 1
ATOM 642 N N . LYS A 1 87 ? 19.65415 32.20031 29.32816 1.000 36.99799 91 LYS A N 1
ATOM 643 C CA . LYS A 1 87 ? 20.62536 32.82464 30.21713 1.000 45.21161 91 LYS A CA 1
ATOM 644 C C . LYS A 1 87 ? 21.64449 33.63960 29.43403 1.000 42.71860 91 LYS A C 1
ATOM 645 O O . LYS A 1 87 ? 22.02348 34.74136 29.85603 1.000 39.96846 91 LYS A O 1
ATOM 651 N N . ASN A 1 88 ? 22.07431 33.10810 28.29330 1.000 31.01981 92 ASN A N 1
ATOM 652 C CA . ASN A 1 88 ? 23.15601 33.66289 27.48008 1.000 36.21231 92 ASN A CA 1
ATOM 653 C C . ASN A 1 88 ? 22.57817 34.73309 26.56966 1.000 30.42570 92 ASN A C 1
ATOM 654 O O . ASN A 1 88 ? 22.16717 34.46256 25.44316 1.000 29.70148 92 ASN A O 1
ATOM 659 N N . THR A 1 89 ? 22.51489 35.95840 27.08248 1.000 25.76263 93 THR A N 1
ATOM 660 C CA . THR A 1 89 ? 22.00770 37.10230 26.33955 1.000 24.15992 93 THR A CA 1
ATOM 661 C C . THR A 1 89 ? 23.10238 38.14388 26.19332 1.000 25.77710 93 THR A C 1
ATOM 662 O O . THR A 1 89 ? 24.08199 38.15857 26.95007 1.000 23.10884 93 THR A O 1
ATOM 666 N N . LEU A 1 90 ? 22.90014 39.03152 25.21376 1.000 19.82802 94 LEU A N 1
ATOM 667 C CA . LEU A 1 90 ? 23.82917 40.13209 24.96877 1.000 19.62496 94 LEU A CA 1
ATOM 668 C C . LEU A 1 90 ? 24.11703 40.97076 26.21608 1.000 25.16369 94 LEU A C 1
ATOM 669 O O . LEU A 1 90 ? 25.30210 41.11027 26.56966 1.000 20.77085 94 LEU A O 1
ATOM 674 N N . PRO A 1 91 ? 23.12683 41.52248 26.94100 1.000 22.25641 95 PRO A N 1
ATOM 675 C CA . PRO A 1 91 ? 23.49006 42.29608 28.14390 1.000 21.73942 95 PRO A CA 1
ATOM 676 C C . PRO A 1 91 ? 24.12833 41.44004 29.22281 1.000 25.13931 95 PRO A C 1
ATOM 677 O O . PRO A 1 91 ? 25.00108 41.93268 29.94736 1.000 23.66719 95 PRO A O 1
ATOM 681 N N . GLU A 1 92 ? 23.72927 40.17045 29.35047 1.000 24.69648 96 GLU A N 1
ATOM 682 C CA . GLU A 1 92 ? 24.30600 39.33147 30.39826 1.000 26.47919 96 GLU A CA 1
ATOM 683 C C . GLU A 1 92 ? 25.80666 39.16869 30.21003 1.000 24.10211 96 GLU A C 1
ATOM 684 O O . GLU A 1 92 ? 26.56761 39.22046 31.18263 1.000 24.24869 96 GLU A O 1
ATOM 690 N N . VAL A 1 93 ? 26.25534 38.98682 28.96773 1.000 22.90794 97 VAL A N 1
ATOM 691 C CA . VAL A 1 93 ? 27.68843 38.81800 28.72767 1.000 21.58567 97 VAL A CA 1
ATOM 692 C C . VAL A 1 93 ? 28.43770 40.09581 29.07508 1.000 24.38885 97 VAL A C 1
ATOM 693 O O . VAL A 1 93 ? 29.52426 40.05921 29.66267 1.000 24.85206 97 VAL A O 1
ATOM 697 N N . PHE A 1 94 ? 27.86543 41.25224 28.74402 1.000 22.85235 98 PHE A N 1
ATOM 698 C CA . PHE A 1 94 ? 28.53105 42.49906 29.10297 1.000 21.69173 98 PHE A CA 1
ATOM 699 C C . PHE A 1 94 ? 28.54419 42.69294 30.61619 1.000 22.51050 98 PHE A C 1
ATOM 700 O O . PHE A 1 94 ? 29.57057 43.08726 31.18357 1.000 24.03748 98 PHE A O 1
ATOM 708 N N . LYS A 1 95 ? 27.42293 42.39538 31.28694 1.000 21.18687 99 LYS A N 1
ATOM 709 C CA . LYS A 1 95 ? 27.37034 42.44456 32.75085 1.000 26.98151 99 LYS A CA 1
ATOM 710 C C . LYS A 1 95 ? 28.43723 41.54727 33.36577 1.000 31.38262 99 LYS A C 1
ATOM 711 O O . LYS A 1 95 ? 29.17769 41.97047 34.26039 1.000 26.96134 99 LYS A O 1
ATOM 717 N N . GLU A 1 96 ? 28.53076 40.29979 32.88359 1.000 27.40625 100 GLU A N 1
ATOM 718 C CA . GLU A 1 96 ? 29.52440 39.35709 33.39834 1.000 30.56999 100 GLU A CA 1
ATOM 719 C C . GLU A 1 96 ? 30.94036 39.90167 33.26178 1.000 30.09438 100 GLU A C 1
ATOM 720 O O . GLU A 1 96 ? 31.79319 39.63284 34.11655 1.000 29.16618 100 GLU A O 1
ATOM 726 N N . GLN A 1 97 ? 31.20653 40.67837 32.21275 1.000 26.38826 101 GLN A N 1
ATOM 727 C CA . GLN A 1 97 ? 32.52055 41.26815 31.95904 1.000 29.36550 101 GLN A CA 1
ATOM 728 C C . GLN A 1 97 ? 32.72700 42.59161 32.68597 1.000 34.72518 101 GLN A C 1
ATOM 729 O O . GLN A 1 97 ? 33.70240 43.29026 32.39377 1.000 34.15734 101 GLN A O 1
ATOM 735 N N . GLY A 1 98 ? 31.81866 42.97136 33.57991 1.000 29.44678 102 GLY A N 1
ATOM 736 C CA . GLY A 1 98 ? 31.99746 44.14532 34.41387 1.000 28.32262 102 GLY A CA 1
ATOM 737 C C . GLY A 1 98 ? 31.35194 45.42512 33.91836 1.000 33.26695 102 GLY A C 1
ATOM 738 O O . GLY A 1 98 ? 31.62545 46.49237 34.48262 1.000 31.29559 102 GLY A O 1
ATOM 739 N N . TYR A 1 99 ? 30.52235 45.36079 32.88390 1.000 23.73607 103 TYR A N 1
ATOM 740 C CA . TYR A 1 99 ? 29.82208 46.54209 32.39942 1.000 21.90834 103 TYR A CA 1
ATOM 741 C C . TYR A 1 99 ? 28.58175 46.80722 33.24347 1.000 24.18804 103 TYR A C 1
ATOM 742 O O . TYR A 1 99 ? 27.91358 45.87842 33.71261 1.000 23.11444 103 TYR A O 1
ATOM 751 N N . GLN A 1 100 ? 28.25843 48.08472 33.41077 1.000 23.40792 104 GLN A N 1
ATOM 752 C CA . GLN A 1 100 ? 26.91990 48.47051 33.84713 1.000 22.98004 104 GLN A CA 1
ATOM 753 C C . GLN A 1 100 ? 25.97245 48.38940 32.65123 1.000 23.25638 104 GLN A C 1
ATOM 754 O O . GLN A 1 100 ? 26.24950 48.97194 31.60045 1.000 25.91893 104 GLN A O 1
ATOM 760 N N . THR A 1 101 ? 24.86180 47.66885 32.79940 1.000 22.50046 105 THR A N 1
ATOM 761 C CA . THR A 1 101 ? 23.95130 47.42931 31.68475 1.000 22.36958 105 THR A CA 1
ATOM 762 C C . THR A 1 101 ? 22.60995 48.09121 31.97828 1.000 24.10023 105 THR A C 1
ATOM 763 O O . THR A 1 101 ? 22.07805 47.97727 33.08846 1.000 22.89864 105 THR A O 1
ATOM 767 N N . GLU A 1 102 ? 22.07004 48.78365 30.97875 1.000 20.22659 106 GLU A N 1
ATOM 768 C CA . GLU A 1 102 ? 20.85461 49.56844 31.14601 1.000 22.04774 106 GLU A CA 1
ATOM 769 C C . GLU A 1 102 ? 20.02674 49.45503 29.87508 1.000 19.84246 106 GLU A C 1
ATOM 770 O O . GLU A 1 102 ? 20.57453 49.51815 28.76823 1.000 19.29822 106 GLU A O 1
ATOM 776 N N . CYS A 1 103 ? 18.71432 49.29222 30.02823 1.000 19.78809 107 CYS A N 1
ATOM 777 C CA . CYS A 1 103 ? 17.77924 49.42602 28.91459 1.000 21.35506 107 CYS A CA 1
ATOM 778 C C . CYS A 1 103 ? 16.79161 50.54678 29.20267 1.000 21.66633 107 CYS A C 1
ATOM 779 O O . CYS A 1 103 ? 16.16686 50.56576 30.26265 1.000 20.22773 107 CYS A O 1
ATOM 782 N N . ILE A 1 104 ? 16.62934 51.45496 28.24934 1.000 20.88843 108 ILE A N 1
ATOM 783 C CA . ILE A 1 104 ? 15.57431 52.46092 28.28869 1.000 17.51723 108 ILE A CA 1
ATOM 784 C C . ILE A 1 104 ? 14.69808 52.23226 27.06486 1.000 22.58357 108 ILE A C 1
ATOM 785 O O . ILE A 1 104 ? 15.18121 52.31499 25.92707 1.000 21.48178 108 ILE A O 1
ATOM 790 N N . GLY A 1 105 ? 13.42584 51.90375 27.29619 1.000 22.10020 109 GLY A N 1
ATOM 791 C CA . GLY A 1 105 ? 12.44905 51.77293 26.23011 1.000 18.87113 109 GLY A CA 1
ATOM 792 C C . GLY A 1 105 ? 11.93353 50.34182 26.09908 1.000 21.07409 109 GLY A C 1
ATOM 793 O O . GLY A 1 105 ? 11.67825 49.66089 27.10203 1.000 20.84006 109 GLY A O 1
ATOM 794 N N . LYS A 1 106 ? 11.79842 49.88414 24.85186 1.000 22.47585 110 LYS A N 1
ATOM 795 C CA . LYS A 1 106 ? 11.05945 48.66446 24.52930 1.000 22.98558 110 LYS A CA 1
ATOM 796 C C . LYS A 1 106 ? 11.93602 47.41499 24.66587 1.000 23.43334 110 LYS A C 1
ATOM 797 O O . LYS A 1 106 ? 12.98376 47.30896 24.01521 1.000 21.77678 110 LYS A O 1
ATOM 803 N N . MET A 1 107 ? 11.51138 46.48371 25.52922 1.000 22.82572 111 MET A N 1
ATOM 804 C CA . MET A 1 107 ? 12.07360 45.13430 25.66275 1.000 22.46537 111 MET A CA 1
ATOM 805 C C . MET A 1 107 ? 11.19735 44.08878 24.99664 1.000 20.73504 111 MET A C 1
ATOM 806 O O . MET A 1 107 ? 11.70302 43.21081 24.28481 1.000 21.09549 111 MET A O 1
ATOM 811 N N . HIS A 1 108 ? 9.89082 44.17777 25.23575 1.000 21.60939 112 HIS A N 1
ATOM 812 C CA . HIS A 1 108 ? 8.89711 43.21920 24.74556 1.000 23.82971 112 HIS A CA 1
ATOM 813 C C . HIS A 1 108 ? 9.21736 41.79961 25.19775 1.000 26.46086 112 HIS A C 1
ATOM 814 O O . HIS A 1 108 ? 9.10730 40.84120 24.42892 1.000 22.50238 112 HIS A O 1
ATOM 821 N N . VAL A 1 109 ? 9.60522 41.65705 26.46572 1.000 21.84909 113 VAL A N 1
ATOM 822 C CA . VAL A 1 109 ? 9.90394 40.33365 26.99948 1.000 22.60799 113 VAL A CA 1
ATOM 823 C C . VAL A 1 109 ? 8.78234 39.90193 27.93442 1.000 23.56350 113 VAL A C 1
ATOM 824 O O . VAL A 1 109 ? 7.82275 40.64541 28.16231 1.000 20.84578 113 VAL A O 1
ATOM 828 N N . TYR A 1 110 ? 8.88969 38.68763 28.47531 1.000 22.02183 114 TYR A N 1
ATOM 829 C CA . TYR A 1 110 ? 7.86805 38.14312 29.34601 1.000 22.90531 114 TYR A CA 1
ATOM 830 C C . TYR A 1 110 ? 8.50218 37.31368 30.46007 1.000 24.77401 114 TYR A C 1
ATOM 831 O O . TYR A 1 110 ? 9.35654 36.45532 30.17443 1.000 24.34481 114 TYR A O 1
ATOM 840 N N . PRO A 1 111 ? 8.13768 37.55554 31.73595 1.000 26.16441 115 PRO A N 1
ATOM 841 C CA . PRO A 1 111 ? 7.34341 38.70732 32.20217 1.000 27.11910 115 PRO A CA 1
ATOM 842 C C . PRO A 1 111 ? 7.97825 40.06131 31.84421 1.000 23.46724 115 PRO A C 1
ATOM 843 O O . PRO A 1 111 ? 9.18783 40.13206 31.57142 1.000 23.32624 115 PRO A O 1
ATOM 847 N N . SER A 1 112 ? 7.14556 41.10742 31.80482 1.000 22.19692 116 SER A N 1
ATOM 848 C CA . SER A 1 112 ? 7.54414 42.37098 31.18930 1.000 25.58331 116 SER A CA 1
ATOM 849 C C . SER A 1 112 ? 8.79258 42.95704 31.83374 1.000 21.78712 116 SER A C 1
ATOM 850 O O . SER A 1 112 ? 9.61317 43.57103 31.14542 1.000 21.13574 116 SER A O 1
ATOM 853 N N . ARG A 1 113 ? 8.96041 42.77324 33.13808 1.000 22.49950 117 ARG A N 1
ATOM 854 C CA . ARG A 1 113 ? 10.09126 43.34884 33.85181 1.000 19.88307 117 ARG A CA 1
ATOM 855 C C . ARG A 1 113 ? 11.20549 42.34237 34.14385 1.000 25.14278 117 ARG A C 1
ATOM 856 O O . ARG A 1 113 ? 12.09995 42.64353 34.93735 1.000 24.31819 117 ARG A O 1
ATOM 864 N N . LYS A 1 114 ? 11.20520 41.17984 33.49486 1.000 22.62102 118 LYS A N 1
ATOM 865 C CA . LYS A 1 114 ? 12.37238 40.29746 33.58201 1.000 25.25328 118 LYS A CA 1
ATOM 866 C C . LYS A 1 114 ? 13.57409 40.99097 32.93273 1.000 27.62764 118 LYS A C 1
ATOM 867 O O . LYS A 1 114 ? 13.48346 41.48496 31.80675 1.000 23.25150 118 LYS A O 1
ATOM 873 N N . ARG A 1 115 ? 14.70499 41.04733 33.64055 1.000 22.43103 119 ARG A N 1
ATOM 874 C CA . ARG A 1 115 ? 15.77283 41.93378 33.17806 1.000 23.48628 119 ARG A CA 1
ATOM 875 C C . ARG A 1 115 ? 16.66635 41.30698 32.11310 1.000 22.96793 119 ARG A C 1
ATOM 876 O O . ARG A 1 115 ? 17.22547 42.03603 31.28407 1.000 22.86987 119 ARG A O 1
ATOM 884 N N . LEU A 1 116 ? 16.83018 39.98078 32.11905 1.000 22.53271 120 LEU A N 1
ATOM 885 C CA . LEU A 1 116 ? 17.55752 39.26593 31.06265 1.000 22.60162 120 LEU A CA 1
ATOM 886 C C . LEU A 1 116 ? 18.98113 39.80229 30.86967 1.000 26.27688 120 LEU A C 1
ATOM 887 O O . LEU A 1 116 ? 19.52539 39.81707 29.75758 1.000 24.55839 120 LEU A O 1
ATOM 892 N N . GLY A 1 117 ? 19.60390 40.22927 31.96822 1.000 22.57846 121 GLY A N 1
ATOM 893 C CA . GLY A 1 117 ? 20.98825 40.67387 31.95049 1.000 24.45509 121 GLY A CA 1
ATOM 894 C C . GLY A 1 117 ? 21.19295 42.16478 32.13346 1.000 24.68423 121 GLY A C 1
ATOM 895 O O . GLY A 1 117 ? 22.34150 42.59362 32.32449 1.000 24.61805 121 GLY A O 1
ATOM 896 N N . PHE A 1 118 ? 20.13344 42.96955 32.05124 1.000 21.92991 122 PHE A N 1
ATOM 897 C CA . PHE A 1 118 ? 20.22722 44.39660 32.33294 1.000 22.10981 122 PHE A CA 1
ATOM 898 C C . PHE A 1 118 ? 20.21084 44.61980 33.83983 1.000 22.01540 122 PHE A C 1
ATOM 899 O O . PHE A 1 118 ? 19.39006 44.02987 34.55083 1.000 21.93564 122 PHE A O 1
ATOM 907 N N . ASP A 1 119 ? 21.14272 45.44245 34.33170 1.000 20.96549 123 ASP A N 1
ATOM 908 C CA . ASP A 1 119 ? 21.10260 45.82770 35.73871 1.000 23.27771 123 ASP A CA 1
ATOM 909 C C . ASP A 1 119 ? 19.83384 46.59217 36.05324 1.000 26.55153 123 ASP A C 1
ATOM 910 O O . ASP A 1 119 ? 19.31752 46.52048 37.17492 1.000 23.17226 123 ASP A O 1
ATOM 915 N N . HIS A 1 120 ? 19.33612 47.35419 35.08494 1.000 21.02146 124 HIS A N 1
ATOM 916 C CA . HIS A 1 120 ? 18.18825 48.21246 35.31508 1.000 21.21494 124 HIS A CA 1
ATOM 917 C C . HIS A 1 120 ? 17.49836 48.45879 33.97857 1.000 23.48528 124 HIS A C 1
ATOM 918 O O . HIS A 1 120 ? 18.16904 48.64450 32.96225 1.000 23.18774 124 HIS A O 1
ATOM 925 N N . VAL A 1 121 ? 16.16564 48.46737 33.99177 1.000 21.61231 125 VAL A N 1
ATOM 926 C CA . VAL A 1 121 ? 15.35439 48.68210 32.79836 1.000 22.51003 125 VAL A CA 1
ATOM 927 C C . VAL A 1 121 ? 14.32775 49.75931 33.13384 1.000 24.16342 125 VAL A C 1
ATOM 928 O O . VAL A 1 121 ? 13.56382 49.61048 34.09508 1.000 21.31789 125 VAL A O 1
ATOM 932 N N . LEU A 1 122 ? 14.29928 50.83211 32.34996 1.000 18.88845 126 LEU A N 1
ATOM 933 C CA . LEU A 1 122 ? 13.21509 51.81267 32.40462 1.000 22.22117 126 LEU A CA 1
ATOM 934 C C . LEU A 1 122 ? 12.31721 51.51597 31.20896 1.000 21.52755 126 LEU A C 1
ATOM 935 O O . LEU A 1 122 ? 12.71911 51.73585 30.05915 1.000 21.74677 126 LEU A O 1
ATOM 940 N N . LEU A 1 123 ? 11.11751 50.99740 31.47076 1.000 19.08068 127 LEU A N 1
ATOM 941 C CA . LEU A 1 123 ? 10.39527 50.21052 30.47293 1.000 19.88890 127 LEU A CA 1
ATOM 942 C C . LEU A 1 123 ? 9.32798 51.04430 29.76875 1.000 22.06558 127 LEU A C 1
ATOM 943 O O . LEU A 1 123 ? 8.51405 51.70471 30.41956 1.000 23.27778 127 LEU A O 1
ATOM 948 N N . HIS A 1 124 ? 9.32221 51.00480 28.43577 1.000 21.21196 128 HIS A N 1
ATOM 949 C CA . HIS A 1 124 ? 8.14129 51.44799 27.69365 1.000 21.47913 128 HIS A CA 1
ATOM 950 C C . HIS A 1 124 ? 8.04563 50.59285 26.43493 1.000 22.90110 128 HIS A C 1
ATOM 951 O O . HIS A 1 124 ? 8.77869 50.82549 25.46664 1.000 23.11040 128 HIS A O 1
ATOM 958 N N . ASP A 1 125 ? 7.13441 49.62489 26.44951 1.000 23.49963 129 ASP A N 1
ATOM 959 C CA . ASP A 1 125 ? 6.97444 48.70554 25.33287 1.000 24.15985 129 ASP A CA 1
ATOM 960 C C . ASP A 1 125 ? 6.00116 49.21721 24.27029 1.000 27.02475 129 ASP A C 1
ATOM 961 O O . ASP A 1 125 ? 5.66692 48.46423 23.34866 1.000 27.91395 129 ASP A O 1
ATOM 966 N N . GLY A 1 126 ? 5.52647 50.46333 24.37540 1.000 25.10011 130 GLY A N 1
ATOM 967 C CA . GLY A 1 126 ? 4.47915 50.92039 23.46809 1.000 28.20445 130 GLY A CA 1
ATOM 968 C C . GLY A 1 126 ? 3.10688 50.44588 23.93272 1.000 32.23115 130 GLY A C 1
ATOM 969 O O . GLY A 1 126 ? 2.89749 50.16640 25.11251 1.000 33.96362 130 GLY A O 1
ATOM 970 N N . TYR A 1 127 ? 2.15888 50.34888 22.99077 1.000 26.44883 131 TYR A N 1
ATOM 971 C CA . TYR A 1 127 ? 0.83435 49.78595 23.28254 1.000 27.74824 131 TYR A CA 1
ATOM 972 C C . TYR A 1 127 ? 0.90661 48.27368 23.10184 1.000 28.58199 131 TYR A C 1
ATOM 973 O O . TYR A 1 127 ? 1.08903 47.78897 21.98314 1.000 29.56939 131 TYR A O 1
ATOM 982 N N . LEU A 1 128 ? 0.73672 47.52133 24.18512 1.000 25.66984 132 LEU A N 1
ATOM 983 C CA . LEU A 1 128 ? 0.69674 46.06372 24.11048 1.000 28.97923 132 LEU A CA 1
ATOM 984 C C . LEU A 1 128 ? -0.61063 45.58322 24.71158 1.000 30.93642 132 LEU A C 1
ATOM 985 O O . LEU A 1 128 ? -0.88103 45.83610 25.89024 1.000 28.05387 132 LEU A O 1
ATOM 990 N N . HIS A 1 129 ? -1.39581 44.86138 23.90941 1.000 28.43243 133 HIS A N 1
ATOM 991 C CA . HIS A 1 129 ? -2.68860 44.36733 24.37221 1.000 30.03962 133 HIS A CA 1
ATOM 992 C C . HIS A 1 129 ? -2.55944 43.52631 25.64291 1.000 27.04347 133 HIS A C 1
ATOM 993 O O . HIS A 1 129 ? -3.39961 43.63035 26.54137 1.000 30.78479 133 HIS A O 1
ATOM 1000 N N . VAL A 1 130 ? -1.51699 42.68781 25.74558 1.000 26.06846 134 VAL A N 1
ATOM 1001 C CA . VAL A 1 130 ? -1.36571 41.83201 26.92577 1.000 29.03594 134 VAL A CA 1
ATOM 1002 C C . VAL A 1 130 ? -1.00258 42.61444 28.17909 1.000 30.65706 134 VAL A C 1
ATOM 1003 O O . VAL A 1 130 ? -1.05880 42.05827 29.28551 1.000 31.86648 134 VAL A O 1
ATOM 1007 N N . ASP A 1 131 ? -0.61342 43.88038 28.03016 1.000 25.71644 135 ASP A N 1
ATOM 1008 C CA . ASP A 1 131 ? -0.37259 44.78237 29.14559 1.000 28.99839 135 ASP A CA 1
ATOM 1009 C C . ASP A 1 131 ? -1.52573 45.76407 29.36474 1.000 31.14908 135 ASP A C 1
ATOM 1010 O O . ASP A 1 131 ? -1.40372 46.67251 30.19444 1.000 27.27295 135 ASP A O 1
ATOM 1015 N N . ARG A 1 132 ? -2.62422 45.64002 28.62062 1.000 24.54446 136 ARG A N 1
ATOM 1016 C CA . ARG A 1 132 ? -3.69640 46.62950 28.69172 1.000 26.95216 136 ARG A CA 1
ATOM 1017 C C . ARG A 1 132 ? -5.05450 45.92567 28.76576 1.000 27.12866 136 ARG A C 1
ATOM 1018 O O . ARG A 1 132 ? -5.95298 46.13586 27.94934 1.000 25.74500 136 ARG A O 1
ATOM 1026 N N . LYS A 1 133 ? -5.20621 45.09335 29.79287 1.000 25.55508 137 LYS A N 1
ATOM 1027 C CA . LYS A 1 133 ? -6.46402 44.41570 30.06820 1.000 23.77475 137 LYS A CA 1
ATOM 1028 C C . LYS A 1 133 ? -6.86696 44.74075 31.50376 1.000 26.52899 137 LYS A C 1
ATOM 1029 O O . LYS A 1 133 ? -6.09830 44.49328 32.44100 1.000 23.87294 137 LYS A O 1
ATOM 1035 N N . TYR A 1 134 ? -8.06849 45.30579 31.67560 1.000 25.53133 138 TYR A N 1
ATOM 1036 C CA . TYR A 1 134 ? -8.50634 45.75351 32.99818 1.000 22.43468 138 TYR A CA 1
ATOM 1037 C C . TYR A 1 134 ? -8.65444 44.60627 33.99365 1.000 23.03983 138 TYR A C 1
ATOM 1038 O O . TYR A 1 134 ? -8.60388 44.84626 35.21043 1.000 24.45750 138 TYR A O 1
ATOM 1047 N N . ASP A 1 135 ? -8.81813 43.36678 33.52484 1.000 24.84894 139 ASP A N 1
ATOM 1048 C CA . ASP A 1 135 ? -8.93953 42.25232 34.46045 1.000 27.24884 139 ASP A CA 1
ATOM 1049 C C . ASP A 1 135 ? -7.61483 41.54385 34.75810 1.000 30.93891 139 ASP A C 1
ATOM 1050 O O . ASP A 1 135 ? -7.61840 40.56431 35.50855 1.000 29.67583 139 ASP A O 1
ATOM 1055 N N . LYS A 1 136 ? -6.48555 42.00226 34.22209 1.000 26.03094 140 LYS A N 1
ATOM 1056 C CA . LYS A 1 136 ? -5.19999 41.37591 34.52882 1.000 24.96283 140 LYS A CA 1
ATOM 1057 C C . LYS A 1 136 ? -4.49729 42.14105 35.66080 1.000 28.28840 140 LYS A C 1
ATOM 1058 O O . LYS A 1 136 ? -4.94790 43.20607 36.07392 1.000 25.88283 140 LYS A O 1
ATOM 1064 N N . SER A 1 137 ? -3.37574 41.58829 36.15669 1.000 26.96312 141 SER A N 1
ATOM 1065 C CA . SER A 1 137 ? -2.74214 42.09004 37.38643 1.000 24.63505 141 SER A CA 1
ATOM 1066 C C . SER A 1 137 ? -2.41191 43.57597 37.32570 1.000 26.89124 141 SER A C 1
ATOM 1067 O O . SER A 1 137 ? -1.74316 44.04887 36.40205 1.000 25.08479 141 SER A O 1
ATOM 1070 N N . TYR A 1 138 ? -2.83783 44.28436 38.37326 1.000 22.18294 142 TYR A N 1
ATOM 1071 C CA . TYR A 1 138 ? -2.69132 45.73413 38.46518 1.000 23.71325 142 TYR A CA 1
ATOM 1072 C C . TYR A 1 138 ? -1.25845 46.19114 38.21385 1.000 28.34076 142 TYR A C 1
ATOM 1073 O O . TYR A 1 138 ? -1.01216 47.06464 37.36732 1.000 24.48615 142 TYR A O 1
ATOM 1082 N N . GLY A 1 139 ? -0.29929 45.61095 38.94321 1.000 26.29032 143 GLY A N 1
ATOM 1083 C CA . GLY A 1 139 ? 1.09384 46.04388 38.86315 1.000 25.32960 143 GLY A CA 1
ATOM 1084 C C . GLY A 1 139 ? 1.77255 45.76436 37.53242 1.000 29.09843 143 GLY A C 1
ATOM 1085 O O . GLY A 1 139 ? 2.90431 46.22858 37.32705 1.000 29.55447 143 GLY A O 1
ATOM 1086 N N . GLU A 1 140 ? 1.10328 45.03216 36.63509 1.000 26.06993 144 GLU A N 1
ATOM 1087 C CA . GLU A 1 140 ? 1.60254 44.67494 35.31182 1.000 30.36763 144 GLU A CA 1
ATOM 1088 C C . GLU A 1 140 ? 0.81336 45.31225 34.16641 1.000 27.49442 144 GLU A C 1
ATOM 1089 O O . GLU A 1 140 ? 1.04400 44.95760 33.00669 1.000 29.84712 144 GLU A O 1
ATOM 1095 N N . GLN A 1 141 ? -0.10319 46.24327 34.44474 1.000 23.03246 145 GLN A N 1
ATOM 1096 C CA . GLN A 1 141 ? -0.99554 46.75938 33.41545 1.000 26.04099 145 GLN A CA 1
ATOM 1097 C C . GLN A 1 141 ? -0.91106 48.27558 33.31375 1.000 25.55721 145 GLN A C 1
ATOM 1098 O O . GLN A 1 141 ? -0.62404 48.97357 34.29277 1.000 22.68065 145 GLN A O 1
ATOM 1104 N N . PHE A 1 142 ? -1.18742 48.76873 32.10675 1.000 24.65119 146 PHE A N 1
ATOM 1105 C CA . PHE A 1 142 ? -1.33244 50.19658 31.84807 1.000 26.26554 146 PHE A CA 1
ATOM 1106 C C . PHE A 1 142 ? -0.15103 50.99059 32.40604 1.000 26.43180 146 PHE A C 1
ATOM 1107 O O . PHE A 1 142 ? 1.00139 50.73503 32.02532 1.000 20.96555 146 PHE A O 1
ATOM 1115 N N . GLU A 1 143 ? -0.41682 51.95582 33.29522 1.000 21.86739 147 GLU A N 1
ATOM 1116 C CA . GLU A 1 143 ? 0.64581 52.86523 33.71071 1.000 25.92421 147 GLU A CA 1
ATOM 1117 C C . GLU A 1 143 ? 1.64196 52.20660 34.64497 1.000 25.28516 147 GLU A C 1
ATOM 1118 O O . GLU A 1 143 ? 2.71941 52.76897 34.85721 1.000 22.69187 147 GLU A O 1
ATOM 1124 N N . TYR A 1 144 ? 1.32002 51.03772 35.18954 1.000 23.76702 148 TYR A N 1
ATOM 1125 C CA . TYR A 1 144 ? 2.27454 50.26275 35.97601 1.000 26.26146 148 TYR A CA 1
ATOM 1126 C C . TYR A 1 144 ? 3.10158 49.30943 35.11990 1.000 25.06365 148 TYR A C 1
ATOM 1127 O O . TYR A 1 144 ? 4.08818 48.75113 35.61133 1.000 23.27470 148 TYR A O 1
ATOM 1136 N N . SER A 1 145 ? 2.76545 49.16185 33.83780 1.000 24.25570 149 SER A N 1
ATOM 1137 C CA . SER A 1 145 ? 3.57990 48.38287 32.91591 1.000 27.38262 149 SER A CA 1
ATOM 1138 C C . SER A 1 145 ? 4.52186 49.24653 32.08700 1.000 24.89196 149 SER A C 1
ATOM 1139 O O . SER A 1 145 ? 5.43150 48.71074 31.44410 1.000 23.32498 149 SER A O 1
ATOM 1142 N N . SER A 1 146 ? 4.31189 50.55603 32.05968 1.000 23.17143 150 SER A N 1
ATOM 1143 C CA . SER A 1 146 ? 5.04884 51.44962 31.17345 1.000 24.99724 150 SER A CA 1
ATOM 1144 C C . SER A 1 146 ? 5.51689 52.64796 31.97895 1.000 23.68928 150 SER A C 1
ATOM 1145 O O . SER A 1 146 ? 4.69206 53.43188 32.46410 1.000 23.68032 150 SER A O 1
ATOM 1148 N N . ASP A 1 147 ? 6.83558 52.78580 32.13266 1.000 19.24364 151 ASP A N 1
ATOM 1149 C CA . ASP A 1 147 ? 7.36950 53.93132 32.85488 1.000 19.06296 151 ASP A CA 1
ATOM 1150 C C . ASP A 1 147 ? 7.21429 55.22824 32.06725 1.000 22.95229 151 ASP A C 1
ATOM 1151 O O . ASP A 1 147 ? 7.23386 56.31376 32.66867 1.000 21.17214 151 ASP A O 1
ATOM 1156 N N . TYR A 1 148 ? 7.03053 55.14049 30.74649 1.000 19.81601 152 TYR A N 1
ATOM 1157 C CA . TYR A 1 148 ? 6.68405 56.33668 29.98495 1.000 22.04025 152 TYR A CA 1
ATOM 1158 C C . TYR A 1 148 ? 5.24116 56.76237 30.26479 1.000 22.88683 152 TYR A C 1
ATOM 1159 O O . TYR A 1 148 ? 4.96047 57.95461 30.43282 1.000 22.27739 152 TYR A O 1
ATOM 1168 N N . LEU A 1 149 ? 4.30259 55.80611 30.29961 1.000 23.52095 153 LEU A N 1
ATOM 1169 C CA . LEU A 1 149 ? 2.92190 56.17408 30.59473 1.000 24.42276 153 LEU A CA 1
ATOM 1170 C C . LEU A 1 149 ? 2.81137 56.80287 31.98012 1.000 21.82551 153 LEU A C 1
ATOM 1171 O O . LEU A 1 149 ? 2.06023 57.76567 32.17391 1.000 22.09120 153 LEU A O 1
ATOM 1176 N N . MET A 1 150 ? 3.57594 56.30174 32.95193 1.000 19.39676 154 MET A N 1
ATOM 1177 C CA . MET A 1 150 ? 3.54307 56.91028 34.27916 1.000 22.51768 154 MET A CA 1
ATOM 1178 C C . MET A 1 150 ? 4.05053 58.35628 34.19966 1.000 25.81892 154 MET A C 1
ATOM 1179 O O . MET A 1 150 ? 3.47552 59.26854 34.80661 1.000 22.48741 154 MET A O 1
ATOM 1184 N N . PHE A 1 151 ? 5.12100 58.57839 33.42613 1.000 29.23006 155 PHE A N 1
ATOM 1185 C CA . PHE A 1 151 ? 5.66914 59.92246 33.22238 1.000 23.52934 155 PHE A CA 1
ATOM 1186 C C . PHE A 1 151 ? 4.63766 60.85926 32.59857 1.000 25.11528 155 PHE A C 1
ATOM 1187 O O . PHE A 1 151 ? 4.53965 62.03433 32.97275 1.000 23.04416 155 PHE A O 1
ATOM 1195 N N . LEU A 1 152 ? 3.87384 60.35385 31.62966 1.000 23.57261 156 LEU A N 1
ATOM 1196 C CA . LEU A 1 152 ? 2.80511 61.13225 31.01266 1.000 26.17034 156 LEU A CA 1
ATOM 1197 C C . LEU A 1 152 ? 1.72017 61.50424 32.01913 1.000 27.81090 156 LEU A C 1
ATOM 1198 O O . LEU A 1 152 ? 1.21895 62.63814 32.01340 1.000 26.70392 156 LEU A O 1
ATOM 1203 N N . LYS A 1 153 ? 1.33014 60.56256 32.88388 1.000 24.01205 157 LYS A N 1
ATOM 1204 C CA . LYS A 1 153 ? 0.34351 60.89286 33.90699 1.000 28.71956 157 LYS A CA 1
ATOM 1205 C C . LYS A 1 153 ? 0.91000 61.89958 34.90148 1.000 30.07089 157 LYS A C 1
ATOM 1206 O O . LYS A 1 153 ? 0.19667 62.80722 35.34662 1.000 26.42914 157 LYS A O 1
ATOM 1212 N N . GLU A 1 154 ? 2.20052 61.77751 35.24122 1.000 26.72705 158 GLU A N 1
ATOM 1213 C CA . GLU A 1 154 ? 2.82384 62.77910 36.10794 1.000 29.14948 158 GLU A CA 1
ATOM 1214 C C . GLU A 1 154 ? 2.91841 64.13677 35.42217 1.000 30.54890 158 GLU A C 1
ATOM 1215 O O . GLU A 1 154 ? 2.83807 65.17300 36.09318 1.000 30.46307 158 GLU A O 1
ATOM 1221 N N . SER A 1 155 ? 3.07502 64.15523 34.09209 1.000 29.02201 159 SER A N 1
ATOM 1222 C CA . SER A 1 155 ? 3.28926 65.39177 33.34032 1.000 30.67614 159 SER A CA 1
ATOM 1223 C C . SER A 1 155 ? 1.99157 66.08609 32.93288 1.000 33.62309 159 SER A C 1
ATOM 1224 O O . SER A 1 155 ? 1.91049 67.32066 32.96444 1.000 30.78176 159 SER A O 1
ATOM 1227 N N . LEU A 1 156 ? 0.98808 65.31596 32.51684 1.000 28.26930 160 LEU A N 1
ATOM 1228 C CA . LEU A 1 156 ? -0.26735 65.83978 32.00973 1.000 26.37199 160 LEU A CA 1
ATOM 1229 C C . LEU A 1 156 ? -1.43949 65.62853 32.95462 1.000 36.73918 160 LEU A C 1
ATOM 1230 O O . LEU A 1 156 ? -2.53514 66.12683 32.67270 1.000 36.91657 160 LEU A O 1
ATOM 1235 N N . GLY A 1 157 ? -1.25496 64.89640 34.03850 1.000 31.57497 161 GLY A N 1
ATOM 1236 C CA . GLY A 1 157 ? -2.37763 64.59407 34.90244 1.000 28.90801 161 GLY A CA 1
ATOM 1237 C C . GLY A 1 157 ? -2.88800 63.18551 34.66848 1.000 32.71642 161 GLY A C 1
ATOM 1238 O O . GLY A 1 157 ? -2.69805 62.58945 33.60068 1.000 27.21014 161 GLY A O 1
ATOM 1239 N N . SER A 1 158 ? -3.55313 62.63958 35.68463 1.000 33.06810 162 SER A N 1
ATOM 1240 C CA . SER A 1 158 ? -3.96576 61.24211 35.65641 1.000 37.51480 162 SER A CA 1
ATOM 1241 C C . SER A 1 158 ? -4.93836 60.92754 34.52484 1.000 34.05354 162 SER A C 1
ATOM 1242 O O . SER A 1 158 ? -5.11416 59.74841 34.19707 1.000 39.08680 162 SER A O 1
ATOM 1245 N N . ASP A 1 159 ? -5.56783 61.93971 33.91714 1.000 32.85968 163 ASP A N 1
ATOM 1246 C CA . ASP A 1 159 ? -6.47423 61.68057 32.79939 1.000 37.25239 163 ASP A CA 1
ATOM 1247 C C . ASP A 1 159 ? -5.74507 61.09617 31.59203 1.000 36.42611 163 ASP A C 1
ATOM 1248 O O . ASP A 1 159 ? -6.34334 60.34602 30.81060 1.000 37.11280 163 ASP A O 1
ATOM 1253 N N . ALA A 1 160 ? -4.46855 61.43231 31.41662 1.000 29.92160 164 ALA A N 1
ATOM 1254 C CA . ALA A 1 160 ? -3.76137 61.13850 30.17314 1.000 29.35571 164 ALA A CA 1
ATOM 1255 C C . ALA A 1 160 ? -3.56731 59.63285 29.96278 1.000 28.52653 164 ALA A C 1
ATOM 1256 O O . ALA A 1 160 ? -3.36958 58.86489 30.90994 1.000 27.16454 164 ALA A O 1
ATOM 1258 N N . ASP A 1 161 ? -3.61250 59.21561 28.69604 1.000 24.83806 165 ASP A N 1
ATOM 1259 C CA . ASP A 1 161 ? -3.37600 57.81923 28.34640 1.000 27.28666 165 ASP A CA 1
ATOM 1260 C C . ASP A 1 161 ? -2.76030 57.73396 26.94972 1.000 33.50307 165 ASP A C 1
ATOM 1261 O O . ASP A 1 161 ? -2.64488 58.72846 26.22764 1.000 32.51804 165 ASP A O 1
ATOM 1266 N N . LEU A 1 162 ? -2.38057 56.51054 26.56817 1.000 28.91536 166 LEU A N 1
ATOM 1267 C CA . LEU A 1 162 ? -1.66676 56.27046 25.32156 1.000 28.86206 166 LEU A CA 1
ATOM 1268 C C . LEU A 1 162 ? -2.55627 56.34474 24.08866 1.000 35.46673 166 LEU A C 1
ATOM 1269 O O . LEU A 1 162 ? -2.03289 56.41115 22.97337 1.000 35.64132 166 LEU A O 1
ATOM 1274 N N . ILE A 1 163 ? -3.87524 56.30405 24.24166 1.000 34.23283 167 ILE A N 1
ATOM 1275 C CA . ILE A 1 163 ? -4.72742 56.22217 23.05789 1.000 34.20882 167 ILE A CA 1
ATOM 1276 C C . ILE A 1 163 ? -5.70309 57.39710 22.97483 1.000 30.02998 167 ILE A C 1
ATOM 1277 O O . ILE A 1 163 ? -6.74184 57.32041 22.30722 1.000 25.91700 167 ILE A O 1
ATOM 1282 N N . ASP A 1 164 ? -5.32926 58.51743 23.59531 1.000 25.86183 168 ASP A N 1
ATOM 1283 C CA . ASP A 1 164 ? -6.21804 59.67376 23.66107 1.000 26.24038 168 ASP A CA 1
ATOM 1284 C C . ASP A 1 164 ? -6.56903 60.23751 22.28015 1.000 29.75875 168 ASP A C 1
ATOM 1285 O O . ASP A 1 164 ? -7.64517 60.82574 22.12096 1.000 26.72850 168 ASP A O 1
ATOM 1290 N N . ASP A 1 165 ? -5.70186 60.08006 21.27003 1.000 24.71315 169 ASP A N 1
ATOM 1291 C CA . ASP A 1 165 ? -6.04661 60.61163 19.94978 1.000 27.60405 169 ASP A CA 1
ATOM 1292 C C . ASP A 1 165 ? -6.81184 59.62498 19.07178 1.000 27.51105 169 ASP A C 1
ATOM 1293 O O . ASP A 1 165 ? -7.18374 59.98338 17.95057 1.000 24.50566 169 ASP A O 1
ATOM 1298 N N . GLY A 1 166 ? -7.06683 58.40893 19.55163 1.000 20.91534 170 GLY A N 1
ATOM 1299 C CA . GLY A 1 166 ? -7.84580 57.43679 18.80800 1.000 24.43984 170 GLY A CA 1
ATOM 1300 C C . GLY A 1 166 ? -7.09447 56.62275 17.77154 1.000 25.34109 170 GLY A C 1
ATOM 1301 O O . GLY A 1 166 ? -7.72920 55.85290 17.03888 1.000 24.80407 170 GLY A O 1
ATOM 1302 N N . LEU A 1 167 ? -5.76778 56.74918 17.68201 1.000 24.59881 171 LEU A N 1
ATOM 1303 C CA . LEU A 1 167 ? -5.00009 55.94634 16.72960 1.000 27.98773 171 LEU A CA 1
ATOM 1304 C C . LEU A 1 167 ? -4.66290 54.57306 17.31629 1.000 29.08689 171 LEU A C 1
ATOM 1305 O O . LEU A 1 167 ? -4.16317 54.47226 18.43942 1.000 27.92128 171 LEU A O 1
ATOM 1310 N N . ASN A 1 168 ? -4.91187 53.52167 16.53622 1.000 28.02925 172 ASN A N 1
ATOM 1311 C CA . ASN A 1 168 ? -4.60837 52.14940 16.93331 1.000 26.28963 172 ASN A CA 1
ATOM 1312 C C . ASN A 1 168 ? -3.16309 51.78214 16.57776 1.000 28.99535 172 ASN A C 1
ATOM 1313 O O . ASN A 1 168 ? -2.63103 52.22017 15.55301 1.000 23.92383 172 ASN A O 1
ATOM 1318 N N . CYS A 1 169 ? -2.52385 50.96712 17.42731 1.000 25.53742 173 CYS A N 1
ATOM 1319 C CA . CYS A 1 169 ? -1.12127 50.61811 17.19561 1.000 28.17424 173 CYS A CA 1
ATOM 1320 C C . CYS A 1 169 ? -0.91288 49.66736 16.01385 1.000 30.30658 173 CYS A C 1
ATOM 1321 O O . CYS A 1 169 ? 0.23443 49.48391 15.58803 1.000 31.61795 173 CYS A O 1
ATOM 1324 N N . ASN A 1 170 ? -1.96597 49.06209 15.46086 1.000 25.54208 174 ASN A N 1
ATOM 1325 C CA . ASN A 1 170 ? -1.80756 48.23296 14.26920 1.000 29.22366 174 ASN A CA 1
ATOM 1326 C C . ASN A 1 170 ? -2.42016 48.87409 13.02637 1.000 28.94433 174 ASN A C 1
ATOM 1327 O O . ASN A 1 170 ? -2.72134 48.17147 12.05190 1.000 27.99346 174 ASN A O 1
ATOM 1332 N N . SER A 1 171 ? -2.56750 50.19758 13.02570 1.000 26.85592 175 SER A N 1
ATOM 1333 C CA . SER A 1 171 ? -3.40819 50.89721 12.06542 1.000 24.06769 175 SER A CA 1
ATOM 1334 C C . SER A 1 171 ? -2.58624 51.77894 11.12926 1.000 24.72197 175 SER A C 1
ATOM 1335 O O . SER A 1 171 ? -1.55668 52.34559 11.51642 1.000 25.83342 175 SER A O 1
ATOM 1338 N N . TRP A 1 172 ? -3.06755 51.89921 9.88612 1.000 24.07300 176 TRP A N 1
ATOM 1339 C CA . TRP A 1 172 ? -2.52398 52.84001 8.91017 1.000 21.32844 176 TRP A CA 1
ATOM 1340 C C . TRP A 1 172 ? -3.02119 54.27394 9.10434 1.000 21.83023 176 TRP A C 1
ATOM 1341 O O . TRP A 1 172 ? -2.52411 55.17936 8.42121 1.000 23.98385 176 TRP A O 1
ATOM 1352 N N . GLU A 1 173 ? -3.97366 54.51229 10.00732 1.000 21.81318 177 GLU A N 1
ATOM 1353 C CA . GLU A 1 173 ? -4.43012 55.87874 10.25899 1.000 25.22028 177 GLU A CA 1
ATOM 1354 C C . GLU A 1 173 ? -3.30251 56.70832 10.87671 1.000 23.92461 177 GLU A C 1
ATOM 1355 O O . GLU A 1 173 ? -2.47989 56.20069 11.64181 1.000 23.64568 177 GLU A O 1
ATOM 1361 N N . ALA A 1 174 ? -3.28458 58.00843 10.57241 1.000 24.61316 178 ALA A N 1
ATOM 1362 C CA . ALA A 1 174 ? -2.21205 58.87203 11.06202 1.000 24.27361 178 ALA A CA 1
ATOM 1363 C C . ALA A 1 174 ? -2.72394 60.29013 11.27956 1.000 24.62488 178 ALA A C 1
ATOM 1364 O O . ALA A 1 174 ? -3.63406 60.74980 10.58856 1.000 23.89033 178 ALA A O 1
ATOM 1366 N N . ARG A 1 175 ? -2.09119 60.98560 12.21740 1.000 22.70081 179 ARG A N 1
ATOM 1367 C CA . ARG A 1 175 ? -2.34840 62.39507 12.49481 1.000 24.29787 179 ARG A CA 1
ATOM 1368 C C . ARG A 1 175 ? -1.28988 62.88382 13.48517 1.000 23.29994 179 ARG A C 1
ATOM 1369 O O . ARG A 1 175 ? -0.65944 62.07006 14.16139 1.000 22.22781 179 ARG A O 1
ATOM 1377 N N . PRO A 1 176 ? -1.09909 64.19850 13.60627 1.000 23.41662 180 PRO A N 1
ATOM 1378 C CA . PRO A 1 176 ? -0.07145 64.70035 14.52502 1.000 24.82003 180 PRO A CA 1
ATOM 1379 C C . PRO A 1 176 ? -0.36604 64.35771 15.97975 1.000 22.21205 180 PRO A C 1
ATOM 1380 O O . PRO A 1 176 ? -1.51667 64.18650 16.38844 1.000 24.07108 180 PRO A O 1
ATOM 1384 N N . TRP A 1 177 ? 0.71590 64.22943 16.74953 1.000 23.12823 181 TRP A N 1
ATOM 1385 C CA . TRP A 1 177 ? 0.66320 64.16650 18.20656 1.000 21.59116 181 TRP A CA 1
ATOM 1386 C C . TRP A 1 177 ? -0.19980 65.30252 18.75295 1.000 22.77018 181 TRP A C 1
ATOM 1387 O O . TRP A 1 177 ? -0.02875 66.46096 18.36470 1.000 24.64176 181 TRP A O 1
ATOM 1398 N N . MET A 1 178 ? -1.12513 64.97608 19.66361 1.000 22.68581 182 MET A N 1
ATOM 1399 C CA . MET A 1 178 ? -2.12548 65.95517 20.09453 1.000 21.01933 182 MET A CA 1
ATOM 1400 C C . MET A 1 178 ? -1.73185 66.75687 21.33236 1.000 25.53262 182 MET A C 1
ATOM 1401 O O . MET A 1 178 ? -2.48378 67.66715 21.72561 1.000 25.93197 182 MET A O 1
ATOM 1406 N N . TYR A 1 179 ? -0.60203 66.45251 21.95576 1.000 22.76119 183 TYR A N 1
ATOM 1407 C CA . TYR A 1 179 ? -0.13616 67.07926 23.18578 1.000 23.26120 183 TYR A CA 1
ATOM 1408 C C . TYR A 1 179 ? 1.12477 67.91057 22.91118 1.000 22.65331 183 TYR A C 1
ATOM 1409 O O . TYR A 1 179 ? 1.66308 67.88148 21.80162 1.000 23.94572 183 TYR A O 1
ATOM 1418 N N . PRO A 1 180 ? 1.61570 68.68376 23.88888 1.000 24.50551 184 PRO A N 1
ATOM 1419 C CA . PRO A 1 180 ? 2.89437 69.38108 23.66699 1.000 28.03143 184 PRO A CA 1
ATOM 1420 C C . PRO A 1 180 ? 4.00304 68.41813 23.25665 1.000 23.96207 184 PRO A C 1
ATOM 1421 O O . PRO A 1 180 ? 4.14948 67.31629 23.79876 1.000 24.55343 184 PRO A O 1
ATOM 1425 N N . GLU A 1 181 ? 4.79609 68.86640 22.28650 1.000 25.61345 185 GLU A N 1
ATOM 1426 C CA . GLU A 1 181 ? 5.83834 68.03654 21.69135 1.000 25.75471 185 GLU A CA 1
ATOM 1427 C C . GLU A 1 181 ? 6.80871 67.47199 22.73294 1.000 24.92009 185 GLU A C 1
ATOM 1428 O O . GLU A 1 181 ? 7.28143 66.33395 22.60102 1.000 24.46547 185 GLU A O 1
ATOM 1434 N N . LYS A 1 182 ? 7.11189 68.23994 23.78082 1.000 24.17546 186 LYS A N 1
ATOM 1435 C CA . LYS A 1 182 ? 8.10624 67.80954 24.76365 1.000 22.33819 186 LYS A CA 1
ATOM 1436 C C . LYS A 1 182 ? 7.71501 66.51768 25.48974 1.000 26.70671 186 LYS A C 1
ATOM 1437 O O . LYS A 1 182 ? 8.58056 65.86975 26.09091 1.000 28.22595 186 LYS A O 1
ATOM 1443 N N . PHE A 1 183 ? 6.44444 66.11822 25.44454 1.000 24.04488 187 PHE A N 1
ATOM 1444 C CA . PHE A 1 183 ? 5.98051 64.91070 26.12720 1.000 27.16784 187 PHE A CA 1
ATOM 1445 C C . PHE A 1 183 ? 5.97538 63.66312 25.24091 1.000 23.19830 187 PHE A C 1
ATOM 1446 O O . PHE A 1 183 ? 5.50760 62.60614 25.68859 1.000 21.00726 187 PHE A O 1
ATOM 1454 N N . HIS A 1 184 ? 6.48257 63.76199 24.01217 1.000 22.44241 188 HIS A N 1
ATOM 1455 C CA . HIS A 1 184 ? 6.44643 62.64537 23.07411 1.000 22.10081 188 HIS A CA 1
ATOM 1456 C C . HIS A 1 184 ? 7.32520 61.49756 23.58172 1.000 20.88961 188 HIS A C 1
ATOM 1457 O O . HIS A 1 184 ? 8.36263 61.74281 24.21603 1.000 21.72315 188 HIS A O 1
ATOM 1464 N N . PRO A 1 185 ? 6.92757 60.23633 23.34463 1.000 20.56945 189 PRO A N 1
ATOM 1465 C CA . PRO A 1 185 ? 7.74677 59.10628 23.82660 1.000 22.90544 189 PRO A CA 1
ATOM 1466 C C . PRO A 1 185 ? 9.12481 59.02214 23.19642 1.000 22.48966 189 PRO A C 1
ATOM 1467 O O . PRO A 1 185 ? 10.02887 58.45027 23.81994 1.000 19.11645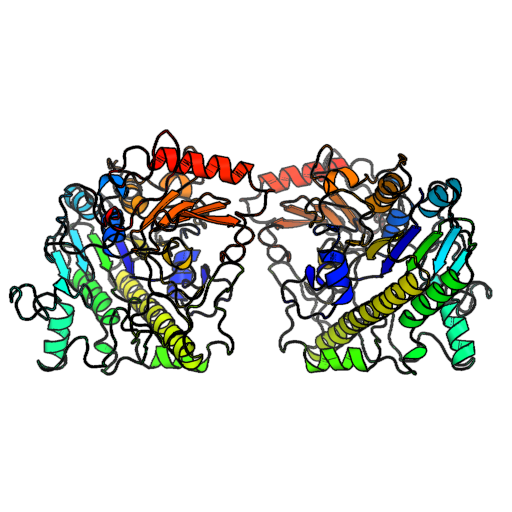 189 PRO A O 1
ATOM 1471 N N . THR A 1 186 ? 9.31872 59.55593 21.98956 1.000 19.07507 190 THR A N 1
ATOM 1472 C CA . THR A 1 186 ? 10.65928 59.54252 21.40590 1.000 21.58700 190 THR A CA 1
ATOM 1473 C C . THR A 1 186 ? 11.59109 60.47668 22.17433 1.000 22.84558 190 THR A C 1
ATOM 1474 O O . THR A 1 186 ? 12.71972 60.08965 22.51039 1.000 21.42555 190 THR A O 1
ATOM 1478 N N . ASN A 1 187 ? 11.11954 61.68847 22.51381 1.000 19.26338 191 ASN A N 1
ATOM 1479 C CA . ASN A 1 187 ? 11.91533 62.57920 23.36766 1.000 19.59244 191 ASN A CA 1
ATOM 1480 C C . ASN A 1 187 ? 12.23127 61.92043 24.70370 1.000 20.56672 191 ASN A C 1
ATOM 1481 O O . ASN A 1 187 ? 13.34636 62.04623 25.21699 1.000 20.93887 191 ASN A O 1
ATOM 1486 N N . TRP A 1 188 ? 11.25146 61.22512 25.28247 1.000 18.80391 192 TRP A N 1
ATOM 1487 C CA . TRP A 1 188 ? 11.42724 60.59868 26.59148 1.000 17.16278 192 TRP A CA 1
ATOM 1488 C C . TRP A 1 188 ? 12.57685 59.58903 26.59015 1.000 18.79528 192 TRP A C 1
ATOM 1489 O O . TRP A 1 188 ? 13.37383 59.54772 27.53525 1.000 19.76749 192 TRP A O 1
ATOM 1500 N N . VAL A 1 189 ? 12.67435 58.75233 25.55165 1.000 21.65414 193 VAL A N 1
ATOM 1501 C CA . VAL A 1 189 ? 13.77020 57.77608 25.49710 1.000 16.33246 193 VAL A CA 1
ATOM 1502 C C . VAL A 1 189 ? 15.11973 58.47966 25.61599 1.000 19.15653 193 VAL A C 1
ATOM 1503 O O . VAL A 1 189 ? 15.98817 58.07225 26.39572 1.000 19.37947 193 VAL A O 1
ATOM 1507 N N . VAL A 1 190 ? 15.31131 59.55705 24.85475 1.000 17.17334 194 VAL A N 1
ATOM 1508 C CA . VAL A 1 190 ? 16.59166 60.25647 24.89881 1.000 19.35092 194 VAL A CA 1
ATOM 1509 C C . VAL A 1 190 ? 16.75782 61.03010 26.21129 1.000 23.40140 194 VAL A C 1
ATOM 1510 O O . VAL A 1 190 ? 17.85827 61.07156 26.78388 1.000 23.90535 194 VAL A O 1
ATOM 1514 N N . SER A 1 191 ? 15.68376 61.65542 26.71713 1.000 20.05659 195 SER A N 1
ATOM 1515 C CA . SER A 1 191 ? 15.79555 62.33734 28.01103 1.000 19.34089 195 SER A CA 1
ATOM 1516 C C . SER A 1 191 ? 16.28856 61.38080 29.08727 1.000 21.82049 195 SER A C 1
ATOM 1517 O O . SER A 1 191 ? 17.17483 61.72073 29.88230 1.000 21.26965 195 SER A O 1
ATOM 1520 N N . GLU A 1 192 ? 15.71573 60.17869 29.12559 1.000 18.62481 196 GLU A N 1
ATOM 1521 C CA . GLU A 1 192 ? 16.09276 59.20285 30.13405 1.000 20.64117 196 GLU A CA 1
ATOM 1522 C C . GLU A 1 192 ? 17.45875 58.58698 29.84152 1.000 19.33018 196 GLU A C 1
ATOM 1523 O O . GLU A 1 192 ? 18.17239 58.20128 30.77752 1.000 22.40877 196 GLU A O 1
ATOM 1529 N N . GLY A 1 193 ? 17.84394 58.48162 28.56674 1.000 21.03836 197 GLY A N 1
ATOM 1530 C CA . GLY A 1 193 ? 19.21169 58.07631 28.25405 1.000 21.53806 197 GLY A CA 1
ATOM 1531 C C . GLY A 1 193 ? 20.24095 59.05991 28.78694 1.000 26.10594 197 GLY A C 1
ATOM 1532 O O . GLY A 1 193 ? 21.29785 58.66600 29.28718 1.000 20.49009 197 GLY A O 1
ATOM 1533 N N . ILE A 1 194 ? 19.93610 60.35565 28.69998 1.000 22.41359 198 ILE A N 1
ATOM 1534 C CA . ILE A 1 194 ? 20.80069 61.37466 29.29647 1.000 21.22305 198 ILE A CA 1
ATOM 1535 C C . ILE A 1 194 ? 20.79806 61.26003 30.81977 1.000 22.04642 198 ILE A C 1
ATOM 1536 O O . ILE A 1 194 ? 21.83267 61.43855 31.46755 1.000 21.73924 198 ILE A O 1
ATOM 1541 N N . ASN A 1 195 ? 19.63533 60.97672 31.41978 1.000 21.14142 199 ASN A N 1
ATOM 1542 C CA . ASN A 1 195 ? 19.59316 60.76810 32.85993 1.000 21.70846 199 ASN A CA 1
ATOM 1543 C C . ASN A 1 195 ? 20.47423 59.59436 33.26283 1.000 24.87225 199 ASN A C 1
ATOM 1544 O O . ASN A 1 195 ? 21.14075 59.63735 34.30411 1.000 23.07047 199 ASN A O 1
ATOM 1549 N N . PHE A 1 196 ? 20.49145 58.53410 32.45263 1.000 21.64775 200 PHE A N 1
ATOM 1550 C CA . PHE A 1 196 ? 21.36538 57.40759 32.77234 1.000 22.65198 200 PHE A CA 1
ATOM 1551 C C . PHE A 1 196 ? 22.83024 57.83209 32.72570 1.000 22.25030 200 PHE A C 1
ATOM 1552 O O . PHE A 1 196 ? 23.61620 57.50255 33.62200 1.000 22.44381 200 PHE A O 1
ATOM 1560 N N . LEU A 1 197 ? 23.21761 58.56200 31.67749 1.000 21.72417 201 LEU A N 1
ATOM 1561 C CA . LEU A 1 197 ? 24.59797 59.02647 31.57116 1.000 23.43613 201 LEU A CA 1
ATOM 1562 C C . LEU A 1 197 ? 24.98238 59.90030 32.76853 1.000 27.07832 201 LEU A C 1
ATOM 1563 O O . LEU A 1 197 ? 26.12067 59.83962 33.25481 1.000 24.39052 201 LEU A O 1
ATOM 1568 N N . ARG A 1 198 ? 24.04342 60.71479 33.26457 1.000 21.04890 202 ARG A N 1
ATOM 1569 C CA . ARG A 1 198 ? 24.32130 61.53538 34.44762 1.000 25.92763 202 ARG A CA 1
ATOM 1570 C C . ARG A 1 198 ? 24.56697 60.68565 35.68877 1.000 23.27863 202 ARG A C 1
ATOM 1571 O O . ARG A 1 198 ? 25.43253 61.00979 36.51178 1.000 26.41655 202 ARG A O 1
ATOM 1579 N N . ARG A 1 199 ? 23.79145 59.62426 35.86470 1.000 21.55414 203 ARG A N 1
ATOM 1580 C CA . ARG A 1 199 ? 23.75638 58.89839 37.12152 1.000 25.54630 203 ARG A CA 1
ATOM 1581 C C . ARG A 1 199 ? 24.49757 57.57244 37.06878 1.000 24.27442 203 ARG A C 1
ATOM 1582 O O . ARG A 1 199 ? 24.41391 56.80481 38.02387 1.000 23.54686 203 ARG A O 1
ATOM 1590 N N . LYS A 1 200 ? 25.20930 57.27819 35.98528 1.000 21.51845 204 LYS A N 1
ATOM 1591 C CA . LYS A 1 200 ? 25.84317 55.96960 35.87850 1.000 24.39686 204 LYS A CA 1
ATOM 1592 C C . LYS A 1 200 ? 27.04301 55.85652 36.81908 1.000 29.03269 204 LYS A C 1
ATOM 1593 O O . LYS A 1 200 ? 27.61068 56.85424 37.28091 1.000 23.10660 204 LYS A O 1
ATOM 1599 N N . ASP A 1 201 ? 27.42352 54.60914 37.08881 1.000 24.79129 205 ASP A N 1
ATOM 1600 C CA . ASP A 1 201 ? 28.62636 54.28011 37.85900 1.000 22.83969 205 ASP A CA 1
ATOM 1601 C C . ASP A 1 201 ? 29.86101 54.70016 37.07159 1.000 23.35113 205 ASP A C 1
ATOM 1602 O O . ASP A 1 201 ? 30.11393 54.13596 36.00096 1.000 25.13899 205 ASP A O 1
ATOM 1607 N N . PRO A 1 202 ? 30.65978 55.66404 37.54986 1.000 22.78848 206 PRO A N 1
ATOM 1608 C CA . PRO A 1 202 ? 31.80135 56.13788 36.75102 1.000 28.65103 206 PRO A CA 1
ATOM 1609 C C . PRO A 1 202 ? 32.98116 55.18310 36.73691 1.000 26.15073 206 PRO A C 1
ATOM 1610 O O . PRO A 1 202 ? 33.93606 55.42115 35.98779 1.000 25.12479 206 PRO A O 1
ATOM 1614 N N . THR A 1 203 ? 32.96010 54.13020 37.54624 1.000 21.67717 207 THR A N 1
ATOM 1615 C CA . THR A 1 203 ? 34.10635 53.23859 37.67612 1.000 25.01912 207 THR A CA 1
ATOM 1616 C C . THR A 1 203 ? 34.07827 52.06696 36.70474 1.000 28.61754 207 THR A C 1
ATOM 1617 O O . THR A 1 203 ? 35.02517 51.27411 36.69333 1.000 24.66376 207 THR A O 1
ATOM 1621 N N . VAL A 1 204 ? 33.03537 51.94616 35.88458 1.000 24.94879 208 VAL A N 1
ATOM 1622 C CA . VAL A 1 204 ? 32.91492 50.83982 34.92882 1.000 23.73965 208 VAL A CA 1
ATOM 1623 C C . VAL A 1 204 ? 32.36620 51.36714 33.61449 1.000 22.67317 208 VAL A C 1
ATOM 1624 O O . VAL A 1 204 ? 31.65457 52.38146 33.57201 1.000 22.56628 208 VAL A O 1
ATOM 1628 N N . PRO A 1 205 ? 32.68550 50.68631 32.50940 1.000 22.39689 209 PRO A N 1
ATOM 1629 C CA . PRO A 1 205 ? 32.07905 51.04012 31.21868 1.000 23.37872 209 PRO A CA 1
ATOM 1630 C C . PRO A 1 205 ? 30.60018 50.67728 31.20643 1.000 22.32614 209 PRO A C 1
ATOM 1631 O O . PRO A 1 205 ? 30.11071 49.92202 32.04854 1.000 22.33354 209 PRO A O 1
ATOM 1635 N N . PHE A 1 206 ? 29.87613 51.21806 30.22749 1.000 23.03871 210 PHE A N 1
ATOM 1636 C CA . PHE A 1 206 ? 28.44171 50.97603 30.16346 1.000 18.83126 210 PHE A CA 1
ATOM 1637 C C . PHE A 1 206 ? 28.04969 50.32747 28.84076 1.000 20.72470 210 PHE A C 1
ATOM 1638 O O . PHE A 1 206 ? 28.67687 50.54976 27.79660 1.000 20.89429 210 PHE A O 1
ATOM 1646 N N . PHE A 1 207 ? 27.00955 49.50430 28.91980 1.000 17.70172 211 PHE A N 1
ATOM 1647 C CA . PHE A 1 207 ? 26.29435 48.96952 27.76826 1.000 23.07846 211 PHE A CA 1
ATOM 1648 C C . PHE A 1 207 ? 24.86654 49.49142 27.91249 1.000 20.73514 211 PHE A C 1
ATOM 1649 O O . PHE A 1 207 ? 24.16667 49.13046 28.86325 1.000 23.85799 211 PHE A O 1
ATOM 1657 N N . LEU A 1 208 ? 24.44472 50.35304 26.99640 1.000 20.49173 212 LEU A N 1
ATOM 1658 C CA . LEU A 1 208 ? 23.15804 51.03687 27.07793 1.000 20.51238 212 LEU A CA 1
ATOM 1659 C C . LEU A 1 208 ? 22.34320 50.67436 25.84508 1.000 18.43786 212 LEU A C 1
ATOM 1660 O O . LEU A 1 208 ? 22.80102 50.88719 24.72306 1.000 20.94045 212 LEU A O 1
ATOM 1665 N N . LYS A 1 209 ? 21.14099 50.13631 26.05037 1.000 21.14303 213 LYS A N 1
ATOM 1666 C CA . LYS A 1 209 ? 20.18514 49.92230 24.97132 1.000 19.84875 213 LYS A CA 1
ATOM 1667 C C . LYS A 1 209 ? 19.14249 51.03494 25.01747 1.000 19.83009 213 LYS A C 1
ATOM 1668 O O . LYS A 1 209 ? 18.47379 51.22574 26.03655 1.000 19.40813 213 LYS A O 1
ATOM 1674 N N . LEU A 1 210 ? 19.06104 51.80615 23.94037 1.000 21.28986 214 LEU A N 1
ATOM 1675 C CA . LEU A 1 210 ? 18.05829 52.85165 23.76072 1.000 24.31236 214 LEU A CA 1
ATOM 1676 C C . LEU A 1 210 ? 17.06480 52.32549 22.74100 1.000 24.20044 214 LEU A C 1
ATOM 1677 O O . LEU A 1 210 ? 17.39272 52.23013 21.55338 1.000 23.00099 214 LEU A O 1
ATOM 1682 N N . SER A 1 211 ? 15.85643 51.99614 23.18925 1.000 23.62829 215 SER A N 1
ATOM 1683 C CA . SER A 1 211 ? 14.93389 51.19717 22.38666 1.000 23.04223 215 SER A CA 1
ATOM 1684 C C . SER A 1 211 ? 13.65815 52.01089 22.16560 1.000 22.45241 215 SER A C 1
ATOM 1685 O O . SER A 1 211 ? 12.78153 52.06017 23.03422 1.000 23.04527 215 SER A O 1
ATOM 1688 N N . PHE A 1 212 ? 13.57412 52.64596 20.99746 1.000 21.15281 216 PHE A N 1
ATOM 1689 C CA . PHE A 1 212 ? 12.43773 53.48223 20.63268 1.000 23.46690 216 PHE A CA 1
ATOM 1690 C C . PHE A 1 212 ? 11.24966 52.63244 20.20248 1.000 22.49614 216 PHE A C 1
ATOM 1691 O O . PHE A 1 212 ? 11.40064 51.69500 19.41720 1.000 23.26920 216 PHE A O 1
ATOM 1699 N N . GLU A 1 213 ? 10.05099 52.99087 20.67174 1.000 24.31614 217 GLU A N 1
ATOM 1700 C CA . GLU A 1 213 ? 8.88631 52.25242 20.19006 1.000 24.91657 217 GLU A CA 1
ATOM 1701 C C . GLU A 1 213 ? 8.47250 52.69634 18.79030 1.000 19.12646 217 GLU A C 1
ATOM 1702 O O . GLU A 1 213 ? 7.83365 51.92732 18.07353 1.000 21.54796 217 GLU A O 1
ATOM 1708 N N . LYS A 1 214 ? 8.78120 53.93089 18.40587 1.000 20.95519 218 LYS A N 1
ATOM 1709 C CA . LYS A 1 214 ? 8.49548 54.43493 17.07658 1.000 20.15928 218 LYS A CA 1
ATOM 1710 C C . LYS A 1 214 ? 9.56734 53.93090 16.11012 1.000 20.26437 218 LYS A C 1
ATOM 1711 O O . LYS A 1 214 ? 10.66419 53.55765 16.53478 1.000 21.09812 218 LYS A O 1
ATOM 1717 N N . PRO A 1 215 ? 9.29530 53.92677 14.79303 1.000 21.22370 219 PRO A N 1
ATOM 1718 C CA . PRO A 1 215 ? 8.10977 54.41737 14.07832 1.000 21.42092 219 PRO A CA 1
ATOM 1719 C C . PRO A 1 215 ? 6.93651 53.43591 13.99771 1.000 23.93763 219 PRO A C 1
ATOM 1720 O O . PRO A 1 215 ? 6.06793 53.62969 13.15958 1.000 21.24861 219 PRO A O 1
ATOM 1724 N N . HIS A 1 216 ? 6.91121 52.41104 14.85389 1.000 23.64726 220 HIS A N 1
ATOM 1725 C CA . HIS A 1 216 ? 5.71404 51.59461 15.03627 1.000 21.25133 220 HIS A CA 1
ATOM 1726 C C . HIS A 1 216 ? 4.51860 52.47177 15.40316 1.000 23.07734 220 HIS A C 1
ATOM 1727 O O . HIS A 1 216 ? 4.63634 53.39037 16.21371 1.000 21.78665 220 HIS A O 1
ATOM 1734 N N . ALA A 1 217 ? 3.35761 52.17225 14.81691 1.000 23.40647 221 ALA A N 1
ATOM 1735 C CA . ALA A 1 217 ? 2.14931 52.95274 15.07256 1.000 23.54780 221 ALA A CA 1
ATOM 1736 C C . ALA A 1 217 ? 1.80725 52.94254 16.56446 1.000 23.64139 221 ALA A C 1
ATOM 1737 O O . ALA A 1 217 ? 2.24606 52.05711 17.30150 1.000 26.53155 221 ALA A O 1
ATOM 1739 N N . PRO A 1 218 ? 1.00055 53.91169 17.04484 1.000 24.00241 222 PRO A N 1
ATOM 1740 C CA . PRO A 1 218 ? 0.31252 55.05020 16.41628 1.000 25.62251 222 PRO A CA 1
ATOM 1741 C C . PRO A 1 218 ? 1.23513 55.94160 15.60902 1.000 22.65902 222 PRO A C 1
ATOM 1742 O O . PRO A 1 218 ? 2.33701 56.27370 16.05389 1.000 20.45877 222 PRO A O 1
ATOM 1746 N N . LEU A 1 219 ? 0.78471 56.29356 14.40752 1.000 21.23117 223 LEU A N 1
ATOM 1747 C CA . LEU A 1 219 ? 1.53672 57.17209 13.51810 1.000 22.05219 223 LEU A CA 1
ATOM 1748 C C . LEU A 1 219 ? 1.20714 58.61521 13.88877 1.000 24.63281 223 LEU A C 1
ATOM 1749 O O . LEU A 1 219 ? 0.47479 59.32411 13.18630 1.000 20.78713 223 LEU A O 1
ATOM 1754 N N . ASN A 1 220 ? 1.79652 59.07208 14.99902 1.000 20.83530 224 ASN A N 1
ATOM 1755 C CA . ASN A 1 220 ? 1.56061 60.42767 15.50753 1.000 22.10443 224 ASN A CA 1
ATOM 1756 C C . ASN A 1 220 ? 2.86243 61.14579 15.85218 1.000 22.86012 224 ASN A C 1
ATOM 1757 O O . ASN A 1 220 ? 3.15646 61.38823 17.02483 1.000 20.13906 224 ASN A O 1
ATOM 1762 N N . PRO A 1 221 ? 3.63132 61.56481 14.85065 1.000 22.39355 225 PRO A N 1
ATOM 1763 C CA . PRO A 1 221 ? 4.81086 62.38899 15.12762 1.000 19.90609 225 PRO A CA 1
ATOM 1764 C C . PRO A 1 221 ? 4.38079 63.79163 15.52635 1.000 24.10464 225 PRO A C 1
ATOM 1765 O O . PRO A 1 221 ? 3.21860 64.17727 15.31275 1.000 20.41509 225 PRO A O 1
ATOM 1769 N N . PRO A 1 222 ? 5.28084 64.58449 16.10929 1.000 23.18629 226 PRO A N 1
ATOM 1770 C CA . PRO A 1 222 ? 4.96514 65.99800 16.35061 1.000 24.12906 226 PRO A CA 1
ATOM 1771 C C . PRO A 1 222 ? 4.51547 66.68264 15.06896 1.000 25.43557 226 PRO A C 1
ATOM 1772 O O . PRO A 1 222 ? 4.97397 66.35437 13.97121 1.000 20.96877 226 PRO A O 1
ATOM 1776 N N . LYS A 1 223 ? 3.59931 67.64097 15.23998 1.000 24.68460 227 LYS A N 1
ATOM 1777 C CA . LYS A 1 223 ? 2.99671 68.36964 14.12200 1.000 25.76455 227 LYS A CA 1
ATOM 1778 C C . LYS A 1 223 ? 4.02848 68.85762 13.11626 1.000 19.90343 227 LYS A C 1
ATOM 1779 O O . LYS A 1 223 ? 3.79519 68.79298 11.90325 1.000 23.87119 227 LYS A O 1
ATOM 1785 N N . TYR A 1 224 ? 5.16463 69.37354 13.59303 1.000 18.52207 228 TYR A N 1
ATOM 1786 C CA . TYR A 1 224 ? 6.16333 69.90988 12.66789 1.000 20.69082 228 TYR A CA 1
ATOM 1787 C C . TYR A 1 224 ? 6.54714 68.88026 11.61825 1.000 23.52115 228 TYR A C 1
ATOM 1788 O O . TYR A 1 224 ? 6.62602 69.19310 10.42263 1.000 21.59131 228 TYR A O 1
ATOM 1797 N N . TYR A 1 225 ? 6.78425 67.63340 12.05444 1.000 20.93338 229 TYR A N 1
ATOM 1798 C CA . TYR A 1 225 ? 7.26756 66.59791 11.14262 1.000 24.81048 229 TYR A CA 1
ATOM 1799 C C . TYR A 1 225 ? 6.13426 66.04496 10.28019 1.000 21.22345 229 TYR A C 1
ATOM 1800 O O . TYR A 1 225 ? 6.34742 65.72150 9.10495 1.000 22.09674 229 TYR A O 1
ATOM 1809 N N . PHE A 1 226 ? 4.92938 65.91777 10.84584 1.000 20.63641 230 PHE A N 1
ATOM 1810 C CA . PHE A 1 226 ? 3.77801 65.51572 10.03554 1.000 19.15501 230 PHE A CA 1
ATOM 1811 C C . PHE A 1 226 ? 3.53744 66.50272 8.89574 1.000 25.07649 230 PHE A C 1
ATOM 1812 O O . PHE A 1 226 ? 3.44333 66.10585 7.72731 1.000 24.33384 230 PHE A O 1
ATOM 1820 N N . ASP A 1 227 ? 3.43452 67.80125 9.22125 1.000 22.94005 231 ASP A N 1
ATOM 1821 C CA . ASP A 1 227 ? 3.20623 68.81227 8.18773 1.000 24.31925 231 ASP A CA 1
ATOM 1822 C C . ASP A 1 227 ? 4.33015 68.83027 7.16418 1.000 26.64146 231 ASP A C 1
ATOM 1823 O O . ASP A 1 227 ? 4.08926 69.05567 5.97462 1.000 27.18870 231 ASP A O 1
ATOM 1828 N N . MET A 1 228 ? 5.56970 68.63521 7.61749 1.000 25.33411 232 MET A N 1
ATOM 1829 C CA . MET A 1 228 ? 6.70735 68.62100 6.70734 1.000 24.63667 232 MET A CA 1
ATOM 1830 C C . MET A 1 228 ? 6.46392 67.67628 5.54152 1.000 28.95922 232 MET A C 1
ATOM 1831 O O . MET A 1 228 ? 6.66529 68.04620 4.38019 1.000 29.22904 232 MET A O 1
ATOM 1836 N N . TYR A 1 229 ? 6.00705 66.45094 5.83423 1.000 23.17623 233 TYR A N 1
ATOM 1837 C CA . TYR A 1 229 ? 5.79637 65.46702 4.77492 1.000 23.53810 233 TYR A CA 1
ATOM 1838 C C . TYR A 1 229 ? 4.48558 65.70000 4.02863 1.000 24.11072 233 TYR A C 1
ATOM 1839 O O . TYR A 1 229 ? 4.42774 65.49646 2.81316 1.000 24.61061 233 TYR A O 1
ATOM 1848 N N . MET A 1 230 ? 3.41684 66.12312 4.71392 1.000 25.75167 234 MET A N 1
ATOM 1849 C CA . MET A 1 230 ? 2.19427 66.44011 3.97217 1.000 24.21517 234 MET A CA 1
ATOM 1850 C C . MET A 1 230 ? 2.43339 67.56100 2.97553 1.000 30.15353 234 MET A C 1
ATOM 1851 O O . MET A 1 230 ? 1.89420 67.53356 1.86350 1.000 30.42583 234 MET A O 1
ATOM 1856 N N . ASP A 1 231 ? 3.27406 68.53062 3.33710 1.000 28.51286 235 ASP A N 1
ATOM 1857 C CA . ASP A 1 231 ? 3.54318 69.65114 2.44826 1.000 33.42496 235 ASP A CA 1
ATOM 1858 C C . ASP A 1 231 ? 4.43301 69.26910 1.27565 1.000 38.71624 235 ASP A C 1
ATOM 1859 O O . ASP A 1 231 ? 4.43676 69.99058 0.27453 1.000 50.75081 235 ASP A O 1
ATOM 1864 N N . ARG A 1 232 ? 5.18963 68.16850 1.35782 1.000 34.40568 236 ARG A N 1
ATOM 1865 C CA . ARG A 1 232 ? 6.20825 67.94777 0.34263 1.000 32.22004 236 ARG A CA 1
ATOM 1866 C C . ARG A 1 232 ? 6.35296 66.52432 -0.17358 1.000 35.09919 236 ARG A C 1
ATOM 1867 O O . ARG A 1 232 ? 7.19873 66.30329 -1.04428 1.000 39.02844 236 ARG A O 1
ATOM 1875 N N . LEU A 1 233 ? 5.57375 65.55499 0.30072 1.000 31.81997 237 LEU A N 1
ATOM 1876 C CA . LEU A 1 233 ? 5.62914 64.24489 -0.32638 1.000 31.63602 237 LEU A CA 1
ATOM 1877 C C . LEU A 1 233 ? 5.20078 64.35336 -1.79021 1.000 37.22844 237 LEU A C 1
ATOM 1878 O O . LEU A 1 233 ? 4.33860 65.17188 -2.13081 1.000 33.48862 237 LEU A O 1
ATOM 1883 N N . PRO A 1 234 ? 5.77547 63.53462 -2.67483 1.000 35.21342 238 PRO A N 1
ATOM 1884 C CA . PRO A 1 234 ? 5.37295 63.58009 -4.08576 1.000 42.17956 238 PRO A CA 1
ATOM 1885 C C . PRO A 1 234 ? 3.88755 63.29840 -4.26419 1.000 40.74191 238 PRO A C 1
ATOM 1886 O O . PRO A 1 234 ? 3.22623 62.68968 -3.41693 1.000 37.10656 238 PRO A O 1
ATOM 1890 N N . ASP A 1 235 ? 3.35886 63.77838 -5.39403 1.000 45.48851 239 ASP A N 1
ATOM 1891 C CA . ASP A 1 235 ? 1.93609 63.61425 -5.68415 1.000 47.23686 239 ASP A CA 1
ATOM 1892 C C . ASP A 1 235 ? 1.56844 62.14668 -5.87852 1.000 48.54340 239 ASP A C 1
ATOM 1893 O O . ASP A 1 235 ? 0.50580 61.70183 -5.42437 1.000 46.80753 239 ASP A O 1
ATOM 1898 N N . THR A 1 236 ? 2.42266 61.38885 -6.55990 1.000 41.99227 240 THR A N 1
ATOM 1899 C CA . THR A 1 236 ? 2.20931 59.96578 -6.78589 1.000 50.78633 240 THR A CA 1
ATOM 1900 C C . THR A 1 236 ? 3.07281 59.16266 -5.82252 1.000 45.30879 240 THR A C 1
ATOM 1901 O O . THR A 1 236 ? 4.28135 59.39794 -5.72267 1.000 39.76444 240 THR A O 1
ATOM 1905 N N . LEU A 1 237 ? 2.45058 58.23078 -5.10380 1.000 40.11055 241 LEU A N 1
ATOM 1906 C CA . LEU A 1 237 ? 3.16158 57.34911 -4.18501 1.000 45.82296 241 LEU A CA 1
ATOM 1907 C C . LEU A 1 237 ? 3.12973 55.92572 -4.73790 1.000 47.06079 241 LEU A C 1
ATOM 1908 O O . LEU A 1 237 ? 2.05839 55.32163 -4.86431 1.000 42.69103 241 LEU A O 1
ATOM 1913 N N . ASP A 1 238 ? 4.31143 55.39928 -5.06176 1.000 39.68730 242 ASP A N 1
ATOM 1914 C CA . ASP A 1 238 ? 4.45320 54.10848 -5.73444 1.000 37.58045 242 ASP A CA 1
ATOM 1915 C C . ASP A 1 238 ? 4.29621 52.96546 -4.73307 1.000 34.90101 242 ASP A C 1
ATOM 1916 O O . ASP A 1 238 ? 5.02311 52.89879 -3.73633 1.000 40.09622 242 ASP A O 1
ATOM 1921 N N . LEU A 1 239 ? 3.36668 52.05668 -5.01115 1.000 28.71809 243 LEU A N 1
ATOM 1922 C CA . LEU A 1 239 ? 3.16630 50.85970 -4.20375 1.000 33.07455 243 LEU A CA 1
ATOM 1923 C C . LEU A 1 239 ? 3.91322 49.65077 -4.75745 1.000 28.47005 243 LEU A C 1
ATOM 1924 O O . LEU A 1 239 ? 3.81615 48.56333 -4.17713 1.000 27.58700 243 LEU A O 1
ATOM 1929 N N . HIS A 1 240 ? 4.63020 49.81443 -5.87413 1.000 31.28360 244 HIS A N 1
ATOM 1930 C CA . HIS A 1 240 ? 5.42879 48.74886 -6.49889 1.000 30.65624 244 HIS A CA 1
ATOM 1931 C C . HIS A 1 240 ? 4.58684 47.52405 -6.83854 1.000 28.02433 244 HIS A C 1
ATOM 1932 O O . HIS A 1 240 ? 4.94482 46.39467 -6.50856 1.000 29.43284 244 HIS A O 1
ATOM 1939 N N . ILE A 1 241 ? 3.46671 47.75018 -7.51550 1.000 29.49429 245 ILE A N 1
ATOM 1940 C CA . ILE A 1 241 ? 2.55098 46.66653 -7.84327 1.000 30.16851 245 ILE A CA 1
ATOM 1941 C C . ILE A 1 241 ? 3.07529 45.95019 -9.08217 1.000 32.44642 245 ILE A C 1
ATOM 1942 O O . ILE A 1 241 ? 3.19488 46.55004 -10.15514 1.000 32.59806 245 ILE A O 1
ATOM 1947 N N . GLY A 1 242 ? 3.38949 44.66781 -8.93679 1.000 31.23156 246 GLY A N 1
ATOM 1948 C CA . GLY A 1 242 ? 3.90641 43.88841 -10.04383 1.000 29.64712 246 GLY A CA 1
ATOM 1949 C C . GLY A 1 242 ? 2.91062 42.90299 -10.61186 1.000 30.02843 246 GLY A C 1
ATOM 1950 O O . GLY A 1 242 ? 1.73560 43.24056 -10.76841 1.000 29.64935 246 GLY A O 1
ATOM 1951 N N . ASN A 1 243 ? 3.35505 41.66785 -10.87905 1.000 27.61720 247 ASN A N 1
ATOM 1952 C CA . ASN A 1 243 ? 2.59874 40.70694 -11.67586 1.000 32.43218 247 ASN A CA 1
ATOM 1953 C C . ASN A 1 243 ? 1.95150 39.60702 -10.84761 1.000 33.45796 247 ASN A C 1
ATOM 1954 O O . ASN A 1 243 ? 1.45773 38.62941 -11.41769 1.000 32.93759 247 ASN A O 1
ATOM 1959 N N . TRP A 1 244 ? 1.90903 39.74941 -9.52356 1.000 26.96371 248 TRP A N 1
ATOM 1960 C CA . TRP A 1 244 ? 1.47276 38.66120 -8.65668 1.000 28.34282 248 TRP A CA 1
ATOM 1961 C C . TRP A 1 244 ? 0.50137 39.06649 -7.56007 1.000 29.37341 248 TRP A C 1
ATOM 1962 O O . TRP A 1 244 ? -0.13007 38.17924 -6.97256 1.000 27.07321 248 TRP A O 1
ATOM 1973 N N . GLU A 1 245 ? 0.38607 40.34952 -7.23684 1.000 31.75986 249 GLU A N 1
ATOM 1974 C CA . GLU A 1 245 ? -0.49345 40.77956 -6.16117 1.000 31.10525 249 GLU A CA 1
ATOM 1975 C C . GLU A 1 245 ? -1.95476 40.66551 -6.58912 1.000 36.92368 249 GLU A C 1
ATOM 1976 O O . GLU A 1 245 ? -2.28927 40.75815 -7.77150 1.000 35.99468 249 GLU A O 1
ATOM 1982 N N . LYS A 1 246 ? -2.83027 40.47175 -5.60833 1.000 38.09005 250 LYS A N 1
ATOM 1983 C CA . LYS A 1 246 ? -4.26276 40.34199 -5.85331 1.000 47.84463 250 LYS A CA 1
ATOM 1984 C C . LYS A 1 246 ? -4.99249 41.20524 -4.83232 1.000 46.62215 250 LYS A C 1
ATOM 1985 O O . LYS A 1 246 ? -4.79259 41.04478 -3.62472 1.000 56.47442 250 LYS A O 1
ATOM 1991 N N . LEU A 1 247 ? -5.81335 42.12965 -5.32136 1.000 37.37110 251 LEU A N 1
ATOM 1992 C CA . LEU A 1 247 ? -6.62081 43.01949 -4.49449 1.000 41.92015 251 LEU A CA 1
ATOM 1993 C C . LEU A 1 247 ? -7.96668 42.37677 -4.18070 1.000 45.69204 251 LEU A C 1
ATOM 1994 O O . LEU A 1 247 ? -8.60897 41.81241 -5.07048 1.000 47.58150 251 LEU A O 1
ATOM 1999 N N . GLU A 1 248 ? -8.40764 42.48994 -2.92771 1.000 44.51585 252 GLU A N 1
ATOM 2000 C CA . GLU A 1 248 ? -9.66334 41.87572 -2.50526 1.000 44.11808 252 GLU A CA 1
ATOM 2001 C C . GLU A 1 248 ? -10.87681 42.78618 -2.66716 1.000 52.44368 252 GLU A C 1
ATOM 2002 O O . GLU A 1 248 ? -12.00829 42.28293 -2.63888 1.000 60.73203 252 GLU A O 1
ATOM 2008 N N . HIS A 1 249 ? -10.67000 44.10496 -2.80573 1.000 43.11565 253 HIS A N 1
ATOM 2009 C CA . HIS A 1 249 ? -11.71635 45.07611 -3.17313 1.000 43.72006 253 HIS A CA 1
ATOM 2010 C C . HIS A 1 249 ? -12.77425 45.24827 -2.08226 1.000 50.74076 253 HIS A C 1
ATOM 2011 O O . HIS A 1 249 ? -13.97835 45.24558 -2.34983 1.000 53.94424 253 HIS A O 1
ATOM 2018 N N . VAL A 1 250 ? -12.31087 45.43358 -0.84812 1.000 38.76461 254 VAL A N 1
ATOM 2019 C CA . VAL A 1 250 ? -13.17850 45.67940 0.29138 1.000 37.87100 254 VAL A CA 1
ATOM 2020 C C . VAL A 1 250 ? -12.72458 46.96096 0.97619 1.000 37.06469 254 VAL A C 1
ATOM 2021 O O . VAL A 1 250 ? -11.59209 47.42069 0.80203 1.000 35.07139 254 VAL A O 1
ATOM 2025 N N . VAL A 1 251 ? -13.64341 47.55548 1.73271 1.000 35.86627 255 VAL A N 1
ATOM 2026 C CA . VAL A 1 251 ? -13.27855 48.67828 2.60642 1.000 32.04137 255 VAL A CA 1
ATOM 2027 C C . VAL A 1 251 ? -12.20274 48.20291 3.57889 1.000 26.46572 255 VAL A C 1
ATOM 2028 O O . VAL A 1 251 ? -12.37313 47.14755 4.21938 1.000 30.78358 255 VAL A O 1
ATOM 2032 N N . PRO A 1 252 ? -11.06692 48.89275 3.70308 1.000 30.88096 256 PRO A N 1
ATOM 2033 C CA . PRO A 1 252 ? -9.98585 48.36648 4.55039 1.000 27.36896 256 PRO A CA 1
ATOM 2034 C C . PRO A 1 252 ? -10.33293 48.47524 6.02773 1.000 27.56069 256 PRO A C 1
ATOM 2035 O O . PRO A 1 252 ? -10.81623 49.50930 6.49565 1.000 28.63440 256 PRO A O 1
ATOM 2039 N N . ASP A 1 253 ? -10.14875 47.36505 6.73925 1.000 25.34264 257 ASP A N 1
ATOM 2040 C CA . ASP A 1 253 ? -10.12275 47.37777 8.19673 1.000 26.15252 257 ASP A CA 1
ATOM 2041 C C . ASP A 1 253 ? -9.09173 48.39400 8.66741 1.000 26.41300 257 ASP A C 1
ATOM 2042 O O . ASP A 1 253 ? -8.03804 48.54255 8.04346 1.000 24.56594 257 ASP A O 1
ATOM 2047 N N . VAL A 1 254 ? -9.39146 49.10535 9.76486 1.000 21.89656 258 VAL A N 1
ATOM 2048 C CA . VAL A 1 254 ? -8.42993 50.10872 10.20687 1.000 25.78508 258 VAL A CA 1
ATOM 2049 C C . VAL A 1 254 ? -7.12060 49.45967 10.65075 1.000 25.18036 258 VAL A C 1
ATOM 2050 O O . VAL A 1 254 ? -6.09279 50.13772 10.68423 1.000 26.34759 258 VAL A O 1
ATOM 2054 N N . CYS A 1 255 ? -7.12111 48.15196 10.95418 1.000 23.70342 259 CYS A N 1
ATOM 2055 C CA . CYS A 1 255 ? -5.88960 47.41613 11.24722 1.000 26.59177 259 CYS A CA 1
ATOM 2056 C C . CYS A 1 255 ? -5.59092 46.35236 10.18974 1.000 28.67870 259 CYS A C 1
ATOM 2057 O O . CYS A 1 255 ? -5.01362 45.30995 10.50278 1.000 28.59576 259 CYS A O 1
ATOM 2060 N N . ALA A 1 256 ? -5.93813 46.63619 8.93218 1.000 24.81428 260 ALA A N 1
ATOM 2061 C CA . ALA A 1 256 ? -5.83515 45.67223 7.84311 1.000 25.94861 260 ALA A CA 1
ATOM 2062 C C . ALA A 1 256 ? -4.41426 45.14115 7.68226 1.000 29.41743 260 ALA A C 1
ATOM 2063 O O . ALA A 1 256 ? -3.42852 45.85163 7.90016 1.000 24.72558 260 ALA A O 1
ATOM 2065 N N . LEU A 1 257 ? -4.32434 43.87428 7.26802 1.000 31.02867 261 LEU A N 1
ATOM 2066 C CA . LEU A 1 257 ? -3.06606 43.26239 6.86573 1.000 29.85070 261 LEU A CA 1
ATOM 2067 C C . LEU A 1 257 ? -2.79353 43.40067 5.37583 1.000 27.12407 261 LEU A C 1
ATOM 2068 O O . LEU A 1 257 ? -1.65053 43.18672 4.93915 1.000 26.04717 261 LEU A O 1
ATOM 2073 N N . ARG A 1 258 ? -3.81826 43.72877 4.59142 1.000 25.66593 262 ARG A N 1
ATOM 2074 C CA . ARG A 1 258 ? -3.68502 43.88140 3.15056 1.000 28.25105 262 ARG A CA 1
ATOM 2075 C C . ARG A 1 258 ? -4.78608 44.81053 2.66094 1.000 29.20567 262 ARG A C 1
ATOM 2076 O O . ARG A 1 258 ? -5.79346 45.02482 3.33999 1.000 24.85914 262 ARG A O 1
ATOM 2084 N N . GLY A 1 259 ? -4.58418 45.34863 1.47371 1.000 26.75988 263 GLY A N 1
ATOM 2085 C CA . GLY A 1 259 ? -5.56793 46.18352 0.83064 1.000 28.52844 263 GLY A CA 1
ATOM 2086 C C . GLY A 1 259 ? -4.92271 47.40179 0.20680 1.000 28.68547 263 GLY A C 1
ATOM 2087 O O . GLY A 1 259 ? -3.71169 47.45588 -0.02633 1.000 25.41536 263 GLY A O 1
ATOM 2088 N N . ARG A 1 260 ? -5.76688 48.38718 -0.05753 1.000 23.86714 264 ARG A N 1
ATOM 2089 C CA . ARG A 1 260 ? -5.38193 49.59761 -0.76306 1.000 25.11379 264 ARG A CA 1
ATOM 2090 C C . ARG A 1 260 ? -6.15476 50.74231 -0.13335 1.000 25.24113 264 ARG A C 1
ATOM 2091 O O . ARG A 1 260 ? -7.37125 50.64136 0.03629 1.000 25.27007 264 ARG A O 1
ATOM 2099 N N . LEU A 1 261 ? -5.45253 51.80478 0.23849 1.000 24.71564 265 LEU A N 1
ATOM 2100 C CA . LEU A 1 261 ? -6.07513 52.95280 0.87858 1.000 24.08926 265 LEU A CA 1
ATOM 2101 C C . LEU A 1 261 ? -6.44627 54.00224 -0.16204 1.000 28.03678 265 LEU A C 1
ATOM 2102 O O . LEU A 1 261 ? -5.87159 54.04878 -1.25408 1.000 24.68328 265 LEU A O 1
ATOM 2107 N N . LYS A 1 262 ? -7.41593 54.85842 0.18915 1.000 26.02637 266 LYS A N 1
ATOM 2108 C CA . LYS A 1 262 ? -7.56209 56.11253 -0.54096 1.000 28.28238 266 LYS A CA 1
ATOM 2109 C C . LYS A 1 262 ? -6.22972 56.85017 -0.58588 1.000 27.85648 266 LYS A C 1
ATOM 2110 O O . LYS A 1 262 ? -5.43041 56.77295 0.35307 1.000 22.13423 266 LYS A O 1
ATOM 2116 N N . GLU A 1 263 ? -6.00803 57.58763 -1.68287 1.000 25.71299 267 GLU A N 1
ATOM 2117 C CA . GLU A 1 263 ? -4.77117 58.35381 -1.86007 1.000 33.22676 267 GLU A CA 1
ATOM 2118 C C . GLU A 1 263 ? -4.44957 59.22118 -0.64715 1.000 30.58450 267 GLU A C 1
ATOM 2119 O O . GLU A 1 263 ? -3.30206 59.26868 -0.18772 1.000 28.44258 267 GLU A O 1
ATOM 2125 N N . ASP A 1 264 ? -5.44642 59.94348 -0.13445 1.000 24.58190 268 ASP A N 1
ATOM 2126 C CA . ASP A 1 264 ? -5.19120 60.82993 1.00005 1.000 31.55851 268 ASP A CA 1
ATOM 2127 C C 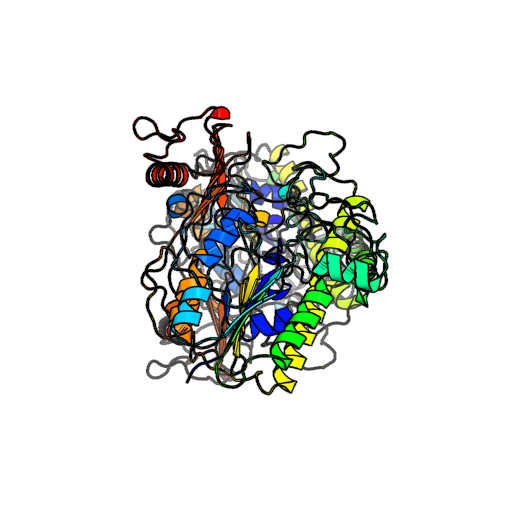. ASP A 1 264 ? -4.77726 60.04205 2.23493 1.000 26.19416 268 ASP A C 1
ATOM 2128 O O . ASP A 1 264 ? -3.94219 60.50774 3.01429 1.000 27.43199 268 ASP A O 1
ATOM 2133 N N . ASP A 1 265 ? -5.33870 58.84854 2.42655 1.000 25.83917 269 ASP A N 1
ATOM 2134 C CA . ASP A 1 265 ? -4.95167 58.03031 3.57220 1.000 23.15120 269 ASP A CA 1
ATOM 2135 C C . ASP A 1 265 ? -3.53803 57.47835 3.42001 1.000 26.84469 269 ASP A C 1
ATOM 2136 O O . ASP A 1 265 ? -2.79177 57.40725 4.40345 1.000 24.63226 269 ASP A O 1
ATOM 2141 N N . GLN A 1 266 ? -3.16076 57.05058 2.20816 1.000 23.35713 270 GLN A N 1
ATOM 2142 C CA . GLN A 1 266 ? -1.79273 56.58236 1.99093 1.000 25.80888 270 GLN A CA 1
ATOM 2143 C C . GLN A 1 266 ? -0.79949 57.70149 2.24592 1.000 28.93882 270 GLN A C 1
ATOM 2144 O O . GLN A 1 266 ? 0.26618 57.47771 2.83250 1.000 23.36881 270 GLN A O 1
ATOM 2150 N N . ARG A 1 267 ? -1.13337 58.91476 1.78969 1.000 24.37418 271 ARG A N 1
ATOM 2151 C CA . ARG A 1 267 ? -0.25946 60.06557 1.99020 1.000 28.96444 271 ARG A CA 1
ATOM 2152 C C . ARG A 1 267 ? -0.11883 60.40326 3.47043 1.000 23.13824 271 ARG A C 1
ATOM 2153 O O . ARG A 1 267 ? 0.98853 60.67689 3.94335 1.000 25.32160 271 ARG A O 1
ATOM 2161 N N . ARG A 1 268 ? -1.23264 60.40233 4.21356 1.000 21.70227 272 ARG A N 1
ATOM 2162 C CA . ARG A 1 268 ? -1.16397 60.64453 5.65105 1.000 22.83140 272 ARG A CA 1
ATOM 2163 C C . ARG A 1 268 ? -0.34736 59.56704 6.35530 1.000 22.97101 272 ARG A C 1
ATOM 2164 O O . ARG A 1 268 ? 0.36219 59.85382 7.32477 1.000 21.79251 272 ARG A O 1
ATOM 2172 N N . MET A 1 269 ? -0.44911 58.31363 5.89804 1.000 22.16233 273 MET A N 1
ATOM 2173 C CA . MET A 1 269 ? 0.30047 57.24542 6.55622 1.000 20.22671 273 MET A CA 1
ATOM 2174 C C . MET A 1 269 ? 1.79331 57.44750 6.35473 1.000 19.62589 273 MET A C 1
ATOM 2175 O O . MET A 1 269 ? 2.58217 57.31339 7.29693 1.000 21.47817 273 MET A O 1
ATOM 2180 N N . LEU A 1 270 ? 2.19609 57.81860 5.13924 1.000 22.12843 274 LEU A N 1
ATOM 2181 C CA . LEU A 1 270 ? 3.60572 58.09007 4.88053 1.000 22.28582 274 LEU A CA 1
ATOM 2182 C C . LEU A 1 270 ? 4.08753 59.29989 5.67151 1.000 22.90645 274 LEU A C 1
ATOM 2183 O O . LEU A 1 270 ? 5.20832 59.29506 6.19410 1.000 22.97983 274 LEU A O 1
ATOM 2188 N N . ALA A 1 271 ? 3.25846 60.34283 5.77255 1.000 21.30246 275 ALA A N 1
ATOM 2189 C CA . ALA A 1 271 ? 3.65927 61.52857 6.53118 1.000 24.50495 275 ALA A CA 1
ATOM 2190 C C . ALA A 1 271 ? 3.82890 61.20852 8.01326 1.000 24.05008 275 ALA A C 1
ATOM 2191 O O . ALA A 1 271 ? 4.74210 61.73116 8.67138 1.000 25.16844 275 ALA A O 1
ATOM 2193 N N . GLY A 1 272 ? 2.94432 60.37586 8.56659 1.000 21.60029 276 GLY A N 1
ATOM 2194 C CA . GLY A 1 272 ? 3.10377 59.98105 9.96002 1.000 19.98187 276 GLY A CA 1
ATOM 2195 C C . GLY A 1 272 ? 4.34040 59.12253 10.16539 1.000 22.56038 276 GLY A C 1
ATOM 2196 O O . GLY A 1 272 ? 5.13347 59.36730 11.07789 1.000 19.96794 276 GLY A O 1
ATOM 2197 N N . TYR A 1 273 ? 4.54179 58.13848 9.28442 1.000 19.54397 277 TYR A N 1
ATOM 2198 C CA . TYR A 1 273 ? 5.65750 57.19703 9.39983 1.000 19.76408 277 TYR A CA 1
ATOM 2199 C C . TYR A 1 273 ? 7.00680 57.88794 9.19592 1.000 21.95253 277 TYR A C 1
ATOM 2200 O O . TYR A 1 273 ? 7.90989 57.76688 10.03416 1.000 19.27225 277 TYR A O 1
ATOM 2209 N N . TYR A 1 274 ? 7.17679 58.58416 8.06377 1.000 21.69370 278 TYR A N 1
ATOM 2210 C CA . TYR A 1 274 ? 8.39540 59.36247 7.82459 1.000 22.29553 278 TYR A CA 1
ATOM 2211 C C . TYR A 1 274 ? 8.60611 60.42613 8.88564 1.000 21.00973 278 TYR A C 1
ATOM 2212 O O . TYR A 1 274 ? 9.74620 60.68095 9.29320 1.000 20.67793 278 TYR A O 1
ATOM 2221 N N . GLY A 1 275 ? 7.52786 61.09562 9.30353 1.000 20.23600 279 GLY A N 1
ATOM 2222 C CA . GLY A 1 275 ? 7.65733 62.10016 10.34267 1.000 22.83536 279 GLY A CA 1
ATOM 2223 C C . GLY A 1 275 ? 8.22615 61.53391 11.63064 1.000 21.87700 279 GLY A C 1
ATOM 2224 O O . GLY A 1 275 ? 9.08799 62.15807 12.26575 1.000 20.62566 279 GLY A O 1
ATOM 2225 N N . LEU A 1 276 ? 7.74709 60.34906 12.03975 1.000 20.17649 280 LEU A N 1
ATOM 2226 C CA . LEU A 1 276 ? 8.27819 59.70546 13.24252 1.000 19.16867 280 LEU A CA 1
ATOM 2227 C C . LEU A 1 276 ? 9.76376 59.41001 13.10151 1.000 18.92132 280 LEU A C 1
ATOM 2228 O O . LEU A 1 276 ? 10.52014 59.53573 14.07014 1.000 19.89000 280 LEU A O 1
ATOM 2233 N N . ILE A 1 277 ? 10.19319 59.02133 11.89614 1.000 19.89718 281 ILE A N 1
ATOM 2234 C CA . ILE A 1 277 ? 11.58547 58.66092 11.63325 1.000 18.40591 281 ILE A CA 1
ATOM 2235 C C . ILE A 1 277 ? 12.48177 59.90355 11.64835 1.000 21.94126 281 ILE A C 1
ATOM 2236 O O . ILE A 1 277 ? 13.58311 59.89108 12.21516 1.000 19.80366 281 ILE A O 1
ATOM 2241 N N . SER A 1 278 ? 12.02473 60.99977 11.03950 1.000 19.55590 282 SER A N 1
ATOM 2242 C CA . SER A 1 278 ? 12.82842 62.21453 11.05266 1.000 21.23025 282 SER A CA 1
ATOM 2243 C C . SER A 1 278 ? 12.93294 62.78192 12.45625 1.000 20.05571 282 SER A C 1
ATOM 2244 O O . SER A 1 278 ? 13.93805 63.42429 12.80050 1.000 19.15483 282 SER A O 1
ATOM 2247 N N . HIS A 1 279 ? 11.88031 62.57709 13.25820 1.000 18.71582 283 HIS A N 1
ATOM 2248 C CA . HIS A 1 279 ? 11.87783 62.97823 14.65868 1.000 21.80246 283 HIS A CA 1
ATOM 2249 C C . HIS A 1 279 ? 12.89002 62.16588 15.46078 1.000 22.45642 283 HIS A C 1
ATOM 2250 O O . HIS A 1 279 ? 13.65399 62.71993 16.26303 1.000 18.60634 283 HIS A O 1
ATOM 2257 N N . ILE A 1 280 ? 12.89143 60.84093 15.26944 1.000 19.24318 284 ILE A N 1
ATOM 2258 C CA . ILE A 1 280 ? 13.90379 59.99233 15.89927 1.000 17.72095 284 ILE A CA 1
ATOM 2259 C C . ILE A 1 280 ? 15.28931 60.47845 15.50994 1.000 22.57086 284 ILE A C 1
ATOM 2260 O O . ILE A 1 280 ? 16.20610 60.53975 16.34203 1.000 20.29969 284 ILE A O 1
ATOM 2265 N N . ASP A 1 281 ? 15.45497 60.85622 14.23900 1.000 21.63602 285 ASP A N 1
ATOM 2266 C CA . ASP A 1 281 ? 16.76046 61.29139 13.74503 1.000 22.34594 285 ASP A CA 1
ATOM 2267 C C . ASP A 1 281 ? 17.27086 62.50919 14.52295 1.000 20.75777 285 ASP A C 1
ATOM 2268 O O . ASP A 1 281 ? 18.42650 62.53297 14.96393 1.000 22.46460 285 ASP A O 1
ATOM 2273 N N . HIS A 1 282 ? 16.41070 63.51498 14.73355 1.000 20.40803 286 HIS A N 1
ATOM 2274 C CA . HIS A 1 282 ? 16.80336 64.67558 15.53877 1.000 24.75771 286 HIS A CA 1
ATOM 2275 C C . HIS A 1 282 ? 17.10354 64.27862 16.97819 1.000 22.17038 286 HIS A C 1
ATOM 2276 O O . HIS A 1 282 ? 18.05664 64.78175 17.58914 1.000 19.19585 286 HIS A O 1
ATOM 2283 N N . GLN A 1 283 ? 16.27976 63.40423 17.55335 1.000 21.28301 287 GLN A N 1
ATOM 2284 C CA . GLN A 1 283 ? 16.47190 63.05489 18.95860 1.000 19.45749 287 GLN A CA 1
ATOM 2285 C C . GLN A 1 283 ? 17.73467 62.21117 19.16336 1.000 20.95224 287 GLN A C 1
ATOM 2286 O O . GLN A 1 283 ? 18.37003 62.29547 20.21800 1.000 20.26883 287 GLN A O 1
ATOM 2292 N N . ILE A 1 284 ? 18.12297 61.40805 18.17510 1.000 19.00296 288 ILE A N 1
ATOM 2293 C CA . ILE A 1 284 ? 19.39369 60.70011 18.27405 1.000 19.28965 288 ILE A CA 1
ATOM 2294 C C . ILE A 1 284 ? 20.55923 61.68489 18.20281 1.000 22.79425 288 ILE A C 1
ATOM 2295 O O . ILE A 1 284 ? 21.55899 61.54331 18.92921 1.000 18.76441 288 ILE A O 1
ATOM 2300 N N . ASN A 1 285 ? 20.43131 62.72706 17.37141 1.000 21.49510 289 ASN A N 1
ATOM 2301 C CA . ASN A 1 285 ? 21.44570 63.78705 17.36584 1.000 20.78192 289 ASN A CA 1
ATOM 2302 C C . ASN A 1 285 ? 21.57326 64.44549 18.73355 1.000 21.91309 289 ASN A C 1
ATOM 2303 O O . ASN A 1 285 ? 22.68520 64.73109 19.19428 1.000 21.48931 289 ASN A O 1
ATOM 2308 N N . ARG A 1 286 ? 20.43732 64.74057 19.37205 1.000 18.75320 290 ARG A N 1
ATOM 2309 C CA . ARG A 1 286 ? 20.43243 65.18183 20.76185 1.000 21.52325 290 ARG A CA 1
ATOM 2310 C C . ARG A 1 286 ? 21.26476 64.25673 21.64164 1.000 22.16876 290 ARG A C 1
ATOM 2311 O O . ARG A 1 286 ? 22.06561 64.70684 22.47169 1.000 22.13706 290 ARG A O 1
ATOM 2319 N N . PHE A 1 287 ? 21.05685 62.94871 21.49966 1.000 19.83478 291 PHE A N 1
ATOM 2320 C CA . PHE A 1 287 ? 21.81892 62.00352 22.31057 1.000 20.45745 291 PHE A CA 1
ATOM 2321 C C . PHE A 1 287 ? 23.31097 62.05246 21.98530 1.000 21.19182 291 PHE A C 1
ATOM 2322 O O . PHE A 1 287 ? 24.14878 61.94870 22.89105 1.000 22.99018 291 PHE A O 1
ATOM 2330 N N . LEU A 1 288 ? 23.66683 62.17086 20.69563 1.000 22.90998 292 LEU A N 1
ATOM 2331 C CA . LEU A 1 288 ? 25.07783 62.30769 20.32307 1.000 23.87584 292 LEU A CA 1
ATOM 2332 C C . LEU A 1 288 ? 25.70927 63.52590 20.98744 1.000 24.92960 292 LEU A C 1
ATOM 2333 O O . LEU A 1 288 ? 26.85026 63.46952 21.46628 1.000 23.96524 292 LEU A O 1
ATOM 2338 N N . MET A 1 289 ? 24.97289 64.63128 21.04416 1.000 21.18677 293 MET A N 1
ATOM 2339 C CA . MET A 1 289 ? 25.52379 65.84499 21.63000 1.000 23.59850 293 MET A CA 1
ATOM 2340 C C . MET A 1 289 ? 25.76138 65.63978 23.11695 1.000 22.68134 293 MET A C 1
ATOM 2341 O O . MET A 1 289 ? 26.78787 66.06278 23.65782 1.000 21.09107 293 MET A O 1
ATOM 2346 N N . ALA A 1 290 ? 24.83683 64.94080 23.78090 1.000 21.07463 294 ALA A N 1
ATOM 2347 C CA . ALA A 1 290 ? 25.00365 64.63289 25.19637 1.000 21.35069 294 ALA A CA 1
ATOM 2348 C C . ALA A 1 290 ? 26.20185 63.71876 25.42943 1.000 26.35749 294 ALA A C 1
ATOM 2349 O O . ALA A 1 290 ? 26.93195 63.88315 26.41573 1.000 23.67493 294 ALA A O 1
ATOM 2351 N N . LEU A 1 291 ? 26.41290 62.73441 24.54558 1.000 21.98670 295 LEU A N 1
ATOM 2352 C CA . LEU A 1 291 ? 27.57382 61.86417 24.68894 1.000 24.41417 295 LEU A CA 1
ATOM 2353 C C . LEU A 1 291 ? 28.85173 62.67875 24.72670 1.000 24.59647 295 LEU A C 1
ATOM 2354 O O . LEU A 1 291 ? 29.75675 62.39436 25.51682 1.000 23.49918 295 LEU A O 1
ATOM 2359 N N . LYS A 1 292 ? 28.94174 63.69706 23.87475 1.000 22.40491 296 LYS A N 1
ATOM 2360 C CA . LYS A 1 292 ? 30.14774 64.51046 23.84363 1.000 24.66179 296 LYS A CA 1
ATOM 2361 C C . LYS A 1 292 ? 30.27689 65.34268 25.11376 1.000 24.23236 296 LYS A C 1
ATOM 2362 O O . LYS A 1 292 ? 31.39358 65.55698 25.59735 1.000 25.05038 296 LYS A O 1
ATOM 2368 N N . GLU A 1 293 ? 29.15043 65.78295 25.69015 1.000 23.51857 297 GLU A N 1
ATOM 2369 C CA . GLU A 1 293 ? 29.19704 66.48962 26.96984 1.000 22.57002 297 GLU A CA 1
ATOM 2370 C C . GLU A 1 293 ? 29.76049 65.61684 28.08811 1.000 26.11786 297 GLU A C 1
ATOM 2371 O O . GLU A 1 293 ? 30.40400 66.13500 29.01166 1.000 22.46390 297 GLU A O 1
ATOM 2377 N N . PHE A 1 294 ? 29.52155 64.30699 28.04144 1.000 21.98852 298 PHE A N 1
ATOM 2378 C CA . PHE A 1 294 ? 30.09832 63.38578 29.01387 1.000 24.08336 298 PHE A CA 1
ATOM 2379 C C . PHE A 1 294 ? 31.46950 62.85460 28.59995 1.000 27.89757 298 PHE A C 1
ATOM 2380 O O . PHE A 1 294 ? 31.97498 61.92305 29.23862 1.000 28.69801 298 PHE A O 1
ATOM 2388 N N . ARG A 1 295 ? 32.06659 63.41078 27.54331 1.000 24.55697 299 ARG A N 1
ATOM 2389 C CA . ARG A 1 295 ? 33.35290 62.96308 26.99565 1.000 27.23276 299 ARG A CA 1
ATOM 2390 C C . ARG A 1 295 ? 33.35138 61.47904 26.63288 1.000 30.26070 299 ARG A C 1
ATOM 2391 O O . ARG A 1 295 ? 34.36688 60.78403 26.78225 1.000 28.02535 299 ARG A O 1
ATOM 2399 N N . HIS A 1 296 ? 32.22573 60.99045 26.12133 1.000 26.50793 300 HIS A N 1
ATOM 2400 C CA . HIS A 1 296 ? 32.11283 59.60386 25.70062 1.000 26.28105 300 HIS A CA 1
ATOM 2401 C C . HIS A 1 296 ? 31.90347 59.47034 24.19720 1.000 28.95128 300 HIS A C 1
ATOM 2402 O O . HIS A 1 296 ? 31.55287 58.38417 23.72650 1.000 28.32818 300 HIS A O 1
ATOM 2409 N N . ASP A 1 297 ? 32.10352 60.54549 23.43300 1.000 23.05313 301 ASP A N 1
ATOM 2410 C CA . ASP A 1 297 ? 31.85422 60.46060 22.00278 1.000 31.86827 301 ASP A CA 1
ATOM 2411 C C . ASP A 1 297 ? 32.93882 59.66116 21.28938 1.000 33.49874 301 ASP A C 1
ATOM 2412 O O . ASP A 1 297 ? 32.66482 59.05718 20.24630 1.000 34.81986 301 ASP A O 1
ATOM 2417 N N . LYS A 1 298 ? 34.15874 59.61155 21.83526 1.000 31.44612 302 LYS A N 1
ATOM 2418 C CA . LYS A 1 298 ? 35.24780 58.88736 21.18496 1.000 28.04691 302 LYS A CA 1
ATOM 2419 C C . LYS A 1 298 ? 35.59271 57.55833 21.85396 1.000 31.49767 302 LYS A C 1
ATOM 2420 O O . LYS A 1 298 ? 36.51384 56.87288 21.39274 1.000 29.76757 302 LYS A O 1
ATOM 2426 N N . ASP A 1 299 ? 34.91926 57.17942 22.93979 1.000 25.83381 303 ASP A N 1
ATOM 2427 C CA . ASP A 1 299 ? 35.19354 55.88712 23.56072 1.000 25.64348 303 ASP A CA 1
ATOM 2428 C C . ASP A 1 299 ? 33.95573 54.99814 23.56884 1.000 25.22886 303 ASP A C 1
ATOM 2429 O O . ASP A 1 299 ? 33.85712 54.06569 24.37304 1.000 24.50207 303 ASP A O 1
ATOM 2434 N N . THR A 1 300 ? 33.01723 55.26329 22.66421 1.000 24.37024 304 THR A N 1
ATOM 2435 C CA . THR A 1 300 ? 31.76843 54.52719 22.57649 1.000 24.82600 304 THR A CA 1
ATOM 2436 C C . THR A 1 300 ? 31.53947 54.04763 21.15233 1.000 24.35192 304 THR A C 1
ATOM 2437 O O . THR A 1 300 ? 31.78534 54.77565 20.18465 1.000 23.59030 304 THR A O 1
ATOM 2441 N N . ILE A 1 301 ? 31.08163 52.80790 21.03837 1.000 22.78404 305 ILE A N 1
ATOM 2442 C CA . ILE A 1 301 ? 30.65733 52.21634 19.77965 1.000 23.64585 305 ILE A CA 1
ATOM 2443 C C . ILE A 1 301 ? 29.13608 52.15178 19.78683 1.000 22.86764 305 ILE A C 1
ATOM 2444 O O . ILE A 1 301 ? 28.53197 51.68993 20.76576 1.000 23.07537 305 ILE A O 1
ATOM 2449 N N . ILE A 1 302 ? 28.51668 52.59578 18.69347 1.000 22.70435 306 ILE A N 1
ATOM 2450 C CA . ILE A 1 302 ? 27.06696 52.60672 18.56631 1.000 20.18946 306 ILE A CA 1
ATOM 2451 C C . ILE A 1 302 ? 26.68268 51.66246 17.43405 1.000 23.12557 306 ILE A C 1
ATOM 2452 O O . ILE A 1 302 ? 27.26871 51.71805 16.34730 1.000 23.12225 306 ILE A O 1
ATOM 2457 N N . TRP A 1 303 ? 25.71209 50.79049 17.69290 1.000 20.35726 307 TRP A N 1
ATOM 2458 C CA . TRP A 1 303 ? 25.07627 49.97606 16.66218 1.000 20.61132 307 TRP A CA 1
ATOM 2459 C C . TRP A 1 303 ? 23.59693 50.34472 16.59842 1.000 21.94915 307 TRP A C 1
ATOM 2460 O O . TRP A 1 303 ? 22.87502 50.20801 17.59231 1.000 22.40718 307 TRP A O 1
ATOM 2471 N N . PHE A 1 304 ? 23.15526 50.82416 15.44061 1.000 20.40390 308 PHE A N 1
ATOM 2472 C CA . PHE A 1 304 ? 21.75343 51.15790 15.20352 1.000 18.34490 308 PHE A CA 1
ATOM 2473 C C . PHE A 1 304 ? 21.08997 50.02129 14.44439 1.000 22.20802 308 PHE A C 1
ATOM 2474 O O . PHE A 1 304 ? 21.65004 49.52116 13.46448 1.000 21.83647 308 PHE A O 1
ATOM 2482 N N . ILE A 1 305 ? 19.88839 49.62061 14.87662 1.000 21.00494 309 ILE A N 1
ATOM 2483 C CA . ILE A 1 305 ? 19.17016 48.54476 14.20331 1.000 18.44802 309 ILE A CA 1
ATOM 2484 C C . ILE A 1 305 ? 17.66530 48.72229 14.40121 1.000 19.33718 309 ILE A C 1
ATOM 2485 O O . ILE A 1 305 ? 17.21330 49.36390 15.34700 1.000 22.11522 309 ILE A O 1
ATOM 2490 N N . SER A 1 306 ? 16.88662 48.16626 13.47368 1.000 18.53684 310 SER A N 1
ATOM 2491 C CA . SER A 1 306 ? 15.44933 48.01525 13.63174 1.000 18.57407 310 SER A CA 1
ATOM 2492 C C . SER A 1 306 ? 15.10872 46.54276 13.78403 1.000 21.13170 310 SER A C 1
ATOM 2493 O O . SER A 1 306 ? 15.81988 45.67899 13.26876 1.000 21.27208 310 SER A O 1
ATOM 2496 N N . ASP A 1 307 ? 13.99929 46.25240 14.47101 1.000 20.88078 311 ASP A N 1
ATOM 2497 C CA . ASP A 1 307 ? 13.66367 44.85393 14.69493 1.000 19.13378 311 ASP A CA 1
ATOM 2498 C C . ASP A 1 307 ? 13.03915 44.19748 13.46063 1.000 21.69983 311 ASP A C 1
ATOM 2499 O O . ASP A 1 307 ? 13.20898 42.99249 13.26555 1.000 21.57053 311 ASP A O 1
ATOM 2504 N N . HIS A 1 308 ? 12.39449 44.96447 12.58979 1.000 18.72564 312 HIS A N 1
ATOM 2505 C CA . HIS A 1 308 ? 11.81245 44.47406 11.34251 1.000 19.88801 312 HIS A CA 1
ATOM 2506 C C . HIS A 1 308 ? 11.29161 45.70448 10.61609 1.000 20.02568 312 HIS A C 1
ATOM 2507 O O . HIS A 1 308 ? 11.28299 46.80260 11.17405 1.000 20.29721 312 HIS A O 1
ATOM 2514 N N . GLY A 1 309 ? 10.80209 45.50505 9.39086 1.000 20.48551 313 GLY A N 1
ATOM 2515 C CA . GLY A 1 309 ? 10.24998 46.57884 8.59221 1.000 18.34424 313 GLY A CA 1
ATOM 2516 C C . GLY A 1 309 ? 8.74402 46.75157 8.71816 1.000 22.07267 313 GLY A C 1
ATOM 2517 O O . GLY A 1 309 ? 8.11387 46.34722 9.69859 1.000 22.01346 313 GLY A O 1
ATOM 2518 N N . ASP A 1 310 ? 8.16756 47.36649 7.68564 1.000 24.93231 314 ASP A N 1
ATOM 2519 C CA . ASP A 1 310 ? 6.74615 47.69364 7.60282 1.000 24.59007 314 ASP A CA 1
ATOM 2520 C C . ASP A 1 310 ? 6.39429 47.70073 6.11503 1.000 22.45525 314 ASP A C 1
ATOM 2521 O O . ASP A 1 310 ? 7.08709 48.34692 5.32005 1.000 22.43424 314 ASP A O 1
ATOM 2526 N N . GLN A 1 311 ? 5.33971 46.97616 5.72563 1.000 23.08948 315 GLN A N 1
ATOM 2527 C CA . GLN A 1 311 ? 4.98493 46.92558 4.30630 1.000 22.83578 315 GLN A CA 1
ATOM 2528 C C . GLN A 1 311 ? 4.51651 48.27633 3.76595 1.000 20.91530 315 GLN A C 1
ATOM 2529 O O . GLN A 1 311 ? 4.70734 48.55461 2.57836 1.000 22.02400 315 GLN A O 1
ATOM 2535 N N . LEU A 1 312 ? 3.86869 49.10225 4.59298 1.000 18.73044 316 LEU A N 1
ATOM 2536 C CA . LEU A 1 312 ? 3.51006 50.47538 4.21389 1.000 22.28106 316 LEU A CA 1
ATOM 2537 C C . LEU A 1 312 ? 2.64049 50.52398 2.96037 1.000 22.52549 316 LEU A C 1
ATOM 2538 O O . LEU A 1 312 ? 2.76407 51.44641 2.14294 1.000 25.10134 316 LEU A O 1
ATOM 2543 N N . GLY A 1 313 ? 1.76876 49.53614 2.77107 1.000 20.31107 317 GLY A N 1
ATOM 2544 C CA . GLY A 1 313 ? 0.93989 49.49276 1.58562 1.000 18.88120 317 GLY A CA 1
ATOM 2545 C C . GLY A 1 313 ? 1.58529 48.88261 0.35528 1.000 25.51395 317 GLY A C 1
ATOM 2546 O O . GLY A 1 313 ? 0.86129 48.58738 -0.60572 1.000 24.47348 317 GLY A O 1
ATOM 2547 N N . GLU A 1 314 ? 2.91567 48.68969 0.35485 1.000 24.19137 318 GLU A N 1
ATOM 2548 C CA . GLU A 1 314 ? 3.63225 48.05532 -0.75370 1.000 24.82686 318 GLU A CA 1
ATOM 2549 C C . GLU A 1 314 ? 3.06251 46.68662 -1.08210 1.000 24.44216 318 GLU A C 1
ATOM 2550 O O . GLU A 1 314 ? 2.82098 45.87331 -0.18503 1.000 20.50781 318 GLU A O 1
ATOM 2556 N N . HIS A 1 315 ? 2.90017 46.41443 -2.38671 1.000 24.62409 319 HIS A N 1
ATOM 2557 C CA . HIS A 1 315 ? 2.30961 45.15925 -2.86671 1.000 23.81891 319 HIS A CA 1
ATOM 2558 C C . HIS A 1 315 ? 0.91216 44.91788 -2.29280 1.000 25.49959 319 HIS A C 1
ATOM 2559 O O . HIS A 1 315 ? 0.46900 43.77038 -2.19198 1.000 23.67167 319 HIS A O 1
ATOM 2566 N N . TYR A 1 316 ? 0.20363 45.98653 -1.90923 1.000 23.76565 320 TYR A N 1
ATOM 2567 C CA . TYR A 1 316 ? -1.13019 45.87572 -1.30739 1.000 25.30571 320 TYR A CA 1
ATOM 2568 C C . TYR A 1 316 ? -1.09618 45.16109 0.04234 1.000 25.39697 320 TYR A C 1
ATOM 2569 O O . TYR A 1 316 ? -2.04688 44.46805 0.41360 1.000 22.05711 320 TYR A O 1
ATOM 2578 N N . LEU A 1 317 ? -0.00698 45.34548 0.79097 1.000 24.22396 321 LEU A N 1
ATOM 2579 C CA . LEU A 1 317 ? 0.19963 44.70017 2.07848 1.000 20.94050 321 LEU A CA 1
ATOM 2580 C C . LEU A 1 317 ? 0.46835 45.76841 3.13148 1.000 22.48222 321 LEU A C 1
ATOM 2581 O O . LEU A 1 317 ? 1.07225 46.79809 2.83488 1.000 20.05344 321 LEU A O 1
ATOM 2586 N N . PHE A 1 318 ? 0.03303 45.51340 4.36539 1.000 23.03873 322 PHE A N 1
ATOM 2587 C CA . PHE A 1 318 ? 0.30572 46.40343 5.49076 1.000 23.95647 322 PHE A CA 1
ATOM 2588 C C . PHE A 1 318 ? 0.98513 45.63363 6.61534 1.000 22.61085 322 PHE A C 1
ATOM 2589 O O . PHE A 1 318 ? 0.99341 44.40516 6.63468 1.000 21.85298 322 PHE A O 1
ATOM 2597 N N . ARG A 1 319 ? 1.52816 46.38043 7.57779 1.000 23.74102 323 ARG A N 1
ATOM 2598 C CA . ARG A 1 319 ? 2.10306 45.79663 8.79250 1.000 20.97720 323 ARG A CA 1
ATOM 2599 C C . ARG A 1 319 ? 3.33071 44.95358 8.47945 1.000 23.62237 323 ARG A C 1
ATOM 2600 O O . ARG A 1 319 ? 4.17816 45.39353 7.69876 1.000 23.27488 323 ARG A O 1
ATOM 2608 N N . LYS A 1 320 ? 3.47702 43.78528 9.09662 1.000 21.99630 324 LYS A N 1
ATOM 2609 C CA . LYS A 1 320 ? 4.68086 42.99435 8.84943 1.000 22.55267 324 LYS A CA 1
ATOM 2610 C C . LYS A 1 320 ? 4.32457 41.51596 8.98806 1.000 21.86703 324 LYS A C 1
ATOM 2611 O O . LYS A 1 320 ? 3.14841 41.13301 8.93173 1.000 23.52107 324 LYS A O 1
ATOM 2617 N N . GLY A 1 321 ? 5.33953 40.67865 9.18772 1.000 20.02591 325 GLY A N 1
ATOM 2618 C CA . GLY A 1 321 ? 5.10069 39.24983 9.20081 1.000 20.79140 325 GLY A CA 1
ATOM 2619 C C . GLY A 1 321 ? 5.05778 38.61536 7.82864 1.000 22.43027 325 GLY A C 1
ATOM 2620 O O . GLY A 1 321 ? 4.64941 37.45738 7.71270 1.000 22.73227 325 GLY A O 1
ATOM 2621 N N . TYR A 1 322 ? 5.48188 39.34056 6.77836 1.000 21.07071 326 TYR A N 1
ATOM 2622 C CA . TYR A 1 322 ? 5.55349 38.86006 5.40489 1.000 19.15680 326 TYR A CA 1
ATOM 2623 C C . TYR A 1 322 ? 6.99226 38.54178 5.01426 1.000 19.93263 326 TYR A C 1
ATOM 2624 O O . TYR A 1 322 ? 7.93950 39.03571 5.63085 1.000 19.99951 326 TYR A O 1
ATOM 2633 N N . PRO A 1 323 ? 7.19867 37.73000 3.97467 1.000 21.39619 327 PRO A N 1
ATOM 2634 C CA . PRO A 1 323 ? 8.56340 37.41261 3.53466 1.000 23.96897 327 PRO A CA 1
ATOM 2635 C C . PRO A 1 323 ? 9.19467 38.45517 2.62215 1.000 20.77736 327 PRO A C 1
ATOM 2636 O O . PRO A 1 323 ? 10.34882 38.27769 2.22063 1.000 24.63658 327 PRO A O 1
ATOM 2640 N N . TYR A 1 324 ? 8.48941 39.53289 2.29306 1.000 21.23278 328 TYR A N 1
ATOM 2641 C CA . TYR A 1 324 ? 8.97097 40.51754 1.33380 1.000 19.66677 328 TYR A CA 1
ATOM 2642 C C . TYR A 1 324 ? 9.95169 41.48938 1.97542 1.000 22.95062 328 TYR A C 1
ATOM 2643 O O . TYR A 1 324 ? 10.02924 41.61717 3.20206 1.000 18.57706 328 TYR A O 1
ATOM 2652 N N . GLN A 1 325 ? 10.68878 42.19758 1.10945 1.000 18.25005 329 GLN A N 1
ATOM 2653 C CA . GLN A 1 325 ? 11.76059 43.07238 1.57760 1.000 23.30872 329 GLN A CA 1
ATOM 2654 C C . GLN A 1 325 ? 11.24230 44.12622 2.54921 1.000 25.03537 329 GLN A C 1
ATOM 2655 O O . GLN A 1 325 ? 11.94872 44.50685 3.48801 1.000 22.13611 329 GLN A O 1
ATOM 2661 N N . GLY A 1 326 ? 10.02409 44.62857 2.32493 1.000 22.97655 330 GLY A N 1
ATOM 2662 C CA . GLY A 1 326 ? 9.47968 45.65746 3.20225 1.000 23.69858 330 GLY A CA 1
ATOM 2663 C C . GLY A 1 326 ? 9.43630 45.21582 4.65412 1.000 25.90668 330 GLY A C 1
ATOM 2664 O O . GLY A 1 326 ? 9.64826 46.02036 5.56869 1.000 25.71207 330 GLY A O 1
ATOM 2665 N N . SER A 1 327 ? 9.18542 43.92535 4.88417 1.000 20.48697 331 SER A N 1
ATOM 2666 C CA . SER A 1 327 ? 9.13216 43.34570 6.22607 1.000 22.13486 331 SER A CA 1
ATOM 2667 C C . SER A 1 327 ? 10.50400 42.89633 6.74147 1.000 23.45790 331 SER A C 1
ATOM 2668 O O . SER A 1 327 ? 10.83808 43.16751 7.89876 1.000 21.21189 331 SER A O 1
ATOM 2671 N N . ILE A 1 328 ? 11.29506 42.19048 5.92214 1.000 16.89226 332 ILE A N 1
ATOM 2672 C CA . ILE A 1 328 ? 12.47549 41.49197 6.46227 1.000 19.30061 332 ILE A CA 1
ATOM 2673 C C . ILE A 1 328 ? 13.76375 42.32685 6.40816 1.000 20.76610 332 ILE A C 1
ATOM 2674 O O . ILE A 1 328 ? 14.69456 42.07458 7.18505 1.000 20.00157 332 ILE A O 1
ATOM 2679 N N . ARG A 1 329 ? 13.88188 43.28002 5.48664 1.000 19.95324 333 ARG A N 1
ATOM 2680 C CA . ARG A 1 329 ? 15.12708 44.03116 5.38440 1.000 22.77809 333 ARG A CA 1
ATOM 2681 C C . ARG A 1 329 ? 15.12513 45.17899 6.39226 1.000 23.09150 333 ARG A C 1
ATOM 2682 O O . ARG A 1 329 ? 14.15900 45.95138 6.46489 1.000 23.53369 333 ARG A O 1
ATOM 2690 N N . ILE A 1 330 ? 16.20020 45.28714 7.17466 1.000 20.17452 334 ILE A N 1
ATOM 2691 C CA . ILE A 1 330 ? 16.24944 46.26273 8.26686 1.000 19.73095 334 ILE A CA 1
ATOM 2692 C C . ILE A 1 330 ? 17.45686 47.18389 8.11780 1.000 23.14789 334 ILE A C 1
ATOM 2693 O O . ILE A 1 330 ? 18.52873 46.74451 7.66196 1.000 23.33830 334 ILE A O 1
ATOM 2698 N N . PRO A 1 331 ? 17.33184 48.45777 8.49274 1.000 21.06060 335 PRO A N 1
ATOM 2699 C CA . PRO A 1 331 ? 18.51388 49.31915 8.55408 1.000 16.69179 335 PRO A CA 1
ATOM 2700 C C . PRO A 1 331 ? 19.40370 48.85036 9.69312 1.000 19.12924 335 PRO A C 1
ATOM 2701 O O . PRO A 1 331 ? 18.92996 48.35909 10.72227 1.000 21.33513 335 PRO A O 1
ATOM 2705 N N . SER A 1 332 ? 20.71056 48.99453 9.49794 1.000 21.01343 336 SER A N 1
ATOM 2706 C CA . SER A 1 332 ? 21.65846 48.46469 10.46534 1.000 21.70390 336 SER A CA 1
ATOM 2707 C C . SER A 1 332 ? 23.02516 49.05469 10.18072 1.000 21.37863 336 SER A C 1
ATOM 2708 O O . SER A 1 332 ? 23.51184 48.95190 9.05249 1.000 20.76029 336 SER A O 1
ATOM 2711 N N . PHE A 1 333 ? 23.65480 49.67909 11.17757 1.000 20.30457 337 PHE A N 1
ATOM 2712 C CA . PHE A 1 333 ? 24.99659 50.20179 10.94876 1.000 19.36689 337 PHE A CA 1
ATOM 2713 C C . PHE A 1 333 ? 25.74051 50.38286 12.26420 1.000 23.85306 337 PHE A C 1
ATOM 2714 O O . PHE A 1 333 ? 25.13529 50.57265 13.32265 1.000 20.53847 337 PHE A O 1
ATOM 2722 N N . ILE A 1 334 ? 27.06599 50.33225 12.17645 1.000 21.38586 338 ILE A N 1
ATOM 2723 C CA . ILE A 1 334 ? 27.94497 50.62827 13.30395 1.000 20.95882 338 ILE A CA 1
ATOM 2724 C C . ILE A 1 334 ? 28.54249 52.00730 13.08256 1.000 25.07152 338 ILE A C 1
ATOM 2725 O O . ILE A 1 334 ? 29.04909 52.29655 11.99241 1.000 23.61915 338 ILE A O 1
ATOM 2730 N N . TYR A 1 335 ? 28.48175 52.85235 14.11079 1.000 22.82314 339 TYR A N 1
ATOM 2731 C CA . TYR A 1 335 ? 29.04486 54.19824 14.10348 1.000 23.01267 339 TYR A CA 1
ATOM 2732 C C . TYR A 1 335 ? 30.19080 54.23183 15.10881 1.000 26.43536 339 TYR A C 1
ATOM 2733 O O . TYR A 1 335 ? 29.99859 53.89889 16.27997 1.000 24.69583 339 TYR A O 1
ATOM 2742 N N . ASP A 1 336 ? 31.38327 54.61372 14.65033 1.000 28.66108 340 ASP A N 1
ATOM 2743 C CA . ASP A 1 336 ? 32.60958 54.43921 15.43242 1.000 26.25962 340 ASP A CA 1
ATOM 2744 C C . ASP A 1 336 ? 33.50520 55.65707 15.23618 1.000 26.84578 340 ASP A C 1
ATOM 2745 O O . ASP A 1 336 ? 34.59376 55.56107 14.66617 1.000 29.03270 340 ASP A O 1
ATOM 2750 N N . PRO A 1 337 ? 33.05642 56.83989 15.67499 1.000 29.75613 341 PRO A N 1
ATOM 2751 C CA . PRO A 1 337 ? 33.86051 58.04934 15.43521 1.000 29.26212 341 PRO A CA 1
ATOM 2752 C C . PRO A 1 337 ? 35.17185 58.06726 16.20069 1.000 34.95632 341 PRO A C 1
ATOM 2753 O O . PRO A 1 337 ? 36.07055 58.82886 15.82790 1.000 31.81831 341 PRO A O 1
ATOM 2757 N N . GLY A 1 338 ? 35.31402 57.26658 17.24996 1.000 28.61657 342 GLY A N 1
ATOM 2758 C CA . GLY A 1 338 ? 36.59409 57.16266 17.91873 1.000 27.55907 342 GLY A CA 1
ATOM 2759 C C . GLY A 1 338 ? 37.57979 56.22078 17.26838 1.000 32.35798 342 GLY A C 1
ATOM 2760 O O . GLY A 1 338 ? 38.70417 56.08249 17.75931 1.000 30.64669 342 GLY A O 1
ATOM 2761 N N . ASP A 1 339 ? 37.18731 55.56188 16.17436 1.000 30.70821 343 ASP A N 1
ATOM 2762 C CA . ASP A 1 339 ? 38.04162 54.59777 15.47752 1.000 33.65255 343 ASP A CA 1
ATOM 2763 C C . ASP A 1 339 ? 38.51485 53.48377 16.41075 1.000 36.68506 343 ASP A C 1
ATOM 2764 O O . ASP A 1 339 ? 39.66567 53.04638 16.36006 1.000 36.77758 343 ASP A O 1
ATOM 2769 N N . LEU A 1 340 ? 37.61162 53.01270 17.26978 1.000 28.18072 344 LEU A N 1
ATOM 2770 C CA . LEU A 1 340 ? 37.92477 51.88332 18.13278 1.000 34.43335 344 LEU A CA 1
ATOM 2771 C C . LEU A 1 340 ? 38.00987 50.57297 17.36134 1.000 32.41599 344 LEU A C 1
ATOM 2772 O O . LEU A 1 340 ? 38.63837 49.62770 17.83913 1.000 35.75125 344 LEU A O 1
ATOM 2777 N N . ILE A 1 341 ? 37.40536 50.49065 16.18463 1.000 32.96908 345 ILE A N 1
ATOM 2778 C CA . ILE A 1 341 ? 37.53084 49.32133 15.32068 1.000 32.62861 345 ILE A CA 1
ATOM 2779 C C . ILE A 1 341 ? 38.49976 49.69020 14.20597 1.000 34.43068 345 ILE A C 1
ATOM 2780 O O . ILE A 1 341 ? 38.30134 50.69635 13.51761 1.000 31.46212 345 ILE A O 1
ATOM 2785 N N . SER A 1 342 ? 39.57447 48.90687 14.04473 1.000 34.02279 346 SER A N 1
ATOM 2786 C CA . SER A 1 342 ? 40.65701 49.31158 13.14721 1.000 37.10579 346 SER A CA 1
ATOM 2787 C C . SER A 1 342 ? 40.32597 49.11179 11.66872 1.000 37.23798 346 SER A C 1
ATOM 2788 O O . SER A 1 342 ? 40.98594 49.71644 10.81758 1.000 37.07527 346 SER A O 1
ATOM 2791 N N . ALA A 1 343 ? 39.33778 48.28227 11.34534 1.000 31.23912 347 ALA A N 1
ATOM 2792 C CA . ALA A 1 343 ? 38.97861 48.03154 9.95288 1.000 31.98422 347 ALA A CA 1
ATOM 2793 C C . ALA A 1 343 ? 38.58080 49.32307 9.24102 1.000 33.48169 347 ALA A C 1
ATOM 2794 O O . ALA A 1 343 ? 37.92841 50.19439 9.82173 1.000 33.61299 347 ALA A O 1
ATOM 2796 N N . LYS A 1 344 ? 38.98690 49.45060 7.97729 1.000 35.16403 348 LYS A N 1
ATOM 2797 C CA . LYS A 1 344 ? 38.58622 50.60410 7.18260 1.000 37.79576 348 LYS A CA 1
ATOM 2798 C C . LYS A 1 344 ? 37.06393 50.68464 7.11108 1.000 34.37660 348 LYS A C 1
ATOM 2799 O O . LYS A 1 344 ? 36.39259 49.67308 6.90878 1.000 30.96969 348 LYS A O 1
ATOM 2805 N N . LYS A 1 345 ? 36.51989 51.89503 7.27033 1.000 28.16608 349 LYS A N 1
ATOM 2806 C CA . LYS A 1 345 ? 35.07024 52.07440 7.23145 1.000 28.55421 349 LYS A CA 1
ATOM 2807 C C . LYS A 1 345 ? 34.55573 51.98197 5.80019 1.000 32.10801 349 LYS A C 1
ATOM 2808 O O . LYS A 1 345 ? 35.08006 52.64353 4.90185 1.000 32.29374 349 LYS A O 1
ATOM 2814 N N . HIS A 1 346 ? 33.50461 51.18948 5.59557 1.000 29.69721 350 HIS A N 1
ATOM 2815 C CA . HIS A 1 346 ? 32.88540 51.03511 4.28342 1.000 28.86212 350 HIS A CA 1
ATOM 2816 C C . HIS A 1 346 ? 31.54028 50.34657 4.46892 1.000 28.53578 350 HIS A C 1
ATOM 2817 O O . HIS A 1 346 ? 31.24946 49.79166 5.53149 1.000 24.47688 350 HIS A O 1
ATOM 2824 N N . GLY A 1 347 ? 30.72257 50.39111 3.41418 1.000 26.39179 351 GLY A N 1
ATOM 2825 C CA . GLY A 1 347 ? 29.45833 49.67336 3.41889 1.000 27.63507 351 GLY A CA 1
ATOM 2826 C C . GLY A 1 347 ? 29.65071 48.18330 3.18757 1.000 32.30492 351 GLY A C 1
ATOM 2827 O O . GLY A 1 347 ? 30.55179 47.75114 2.47309 1.000 30.23207 351 GLY A O 1
ATOM 2828 N N . ILE A 1 348 ? 28.78728 47.38820 3.81659 1.000 24.90622 352 ILE A N 1
ATOM 2829 C CA . ILE A 1 348 ? 28.91458 45.93268 3.86395 1.000 25.83601 352 ILE A CA 1
ATOM 2830 C C . ILE A 1 348 ? 27.73720 45.33533 3.10714 1.000 29.21178 352 ILE A C 1
ATOM 2831 O O . ILE A 1 348 ? 26.58032 45.53024 3.49879 1.000 25.90295 352 ILE A O 1
ATOM 2836 N N . LYS A 1 349 ? 28.02497 44.58528 2.04874 1.000 26.45635 353 LYS A N 1
ATOM 2837 C CA . LYS A 1 349 ? 26.98369 44.08244 1.16074 1.000 22.89548 353 LYS A CA 1
ATOM 2838 C C . LYS A 1 349 ? 26.55282 42.64992 1.45783 1.000 25.58431 353 LYS A C 1
ATOM 2839 O O . LYS A 1 349 ? 25.50836 42.22850 0.95874 1.000 25.77095 353 LYS A O 1
ATOM 2845 N N . GLU A 1 350 ? 27.30467 41.90297 2.26583 1.000 25.02182 354 GLU A N 1
ATOM 2846 C CA . GLU A 1 350 ? 26.99048 40.49616 2.50194 1.000 29.42649 354 GLU A CA 1
ATOM 2847 C C . GLU A 1 350 ? 25.74044 40.36589 3.38384 1.000 27.71400 354 GLU A C 1
ATOM 2848 O O . GLU A 1 350 ? 25.30308 41.32147 4.03455 1.000 24.61383 354 GLU A O 1
ATOM 2854 N N . LEU A 1 351 ? 25.17584 39.15804 3.40791 1.000 23.74064 355 LEU A N 1
ATOM 2855 C CA . LEU A 1 351 ? 23.94595 38.87708 4.15298 1.000 25.63708 355 LEU A CA 1
ATOM 2856 C C . LEU A 1 351 ? 24.22164 38.82398 5.64557 1.000 25.45124 355 LEU A C 1
ATOM 2857 O O . LEU A 1 351 ? 24.93959 37.93579 6.12418 1.000 23.67492 355 LEU A O 1
ATOM 2862 N N . VAL A 1 352 ? 23.61408 39.74487 6.38209 1.000 21.61312 356 VAL A N 1
ATOM 2863 C CA . VAL A 1 352 ? 23.73148 39.81344 7.82865 1.000 21.22857 356 VAL A CA 1
ATOM 2864 C C . VAL A 1 352 ? 22.34782 39.61211 8.43625 1.000 24.14949 356 VAL A C 1
ATOM 2865 O O . VAL A 1 352 ? 21.34403 40.07977 7.88491 1.000 22.01719 356 VAL A O 1
ATOM 2869 N N . LYS A 1 353 ? 22.29067 38.87336 9.54324 1.000 23.18366 357 LYS A N 1
ATOM 2870 C CA . LYS A 1 353 ? 21.04669 38.60376 10.25486 1.000 23.39336 357 LYS A CA 1
ATOM 2871 C C . LYS A 1 353 ? 21.03451 39.34469 11.58559 1.000 23.32262 357 LYS A C 1
ATOM 2872 O O . LYS A 1 353 ? 22.08469 39.67659 12.13872 1.000 23.42175 357 LYS A O 1
ATOM 2878 N N . ILE A 1 354 ? 19.82767 39.59021 12.11056 1.000 19.68374 358 ILE A N 1
ATOM 2879 C CA . ILE A 1 354 ? 19.72210 40.22147 13.43168 1.000 20.54564 358 ILE A CA 1
ATOM 2880 C C . ILE A 1 354 ? 20.38215 39.36000 14.50541 1.000 22.78384 358 ILE A C 1
ATOM 2881 O O . ILE A 1 354 ? 20.87406 39.88548 15.51275 1.000 20.91895 358 ILE A O 1
ATOM 2886 N N . GLN A 1 355 ? 20.41696 38.03402 14.29841 1.000 19.85306 359 GLN A N 1
ATOM 2887 C CA . GLN A 1 355 ? 21.15294 37.09908 15.15081 1.000 24.37261 359 GLN A CA 1
ATOM 2888 C C . GLN A 1 355 ? 22.64092 37.42634 15.26768 1.000 22.53792 359 GLN A C 1
ATOM 2889 O O . GLN A 1 355 ? 23.29328 36.95244 16.20908 1.000 22.99054 359 GLN A O 1
ATOM 2895 N N . ASP A 1 356 ? 23.20315 38.19037 14.32933 1.000 21.49452 360 ASP A N 1
ATOM 2896 C CA . ASP A 1 356 ? 24.64387 38.42142 14.31985 1.000 20.14424 360 ASP A CA 1
ATOM 2897 C C . ASP A 1 356 ? 25.09235 39.51493 15.28561 1.000 25.47922 360 ASP A C 1
ATOM 2898 O O . ASP A 1 356 ? 26.29228 39.60156 15.56713 1.000 21.16819 360 ASP A O 1
ATOM 2903 N N . ILE A 1 357 ? 24.17701 40.35512 15.77584 1.000 21.30777 361 ILE A N 1
ATOM 2904 C CA . ILE A 1 357 ? 24.57979 41.51187 16.57953 1.000 23.22469 361 ILE A CA 1
ATOM 2905 C C . ILE A 1 357 ? 25.28102 41.05715 17.85427 1.000 21.79441 361 ILE A C 1
ATOM 2906 O O . ILE A 1 357 ? 26.33824 41.58478 18.22876 1.000 22.40856 361 ILE A O 1
ATOM 2911 N N . PHE A 1 358 ? 24.65274 40.12754 18.57991 1.000 19.47994 362 PHE A N 1
ATOM 2912 C CA . PHE A 1 358 ? 25.12712 39.61712 19.86711 1.000 19.21228 362 PHE A CA 1
ATOM 2913 C C . PHE A 1 358 ? 26.56202 39.08913 19.71003 1.000 23.60955 362 PHE A C 1
ATOM 2914 O O . PHE A 1 358 ? 27.47767 39.68203 20.29691 1.000 22.38345 362 PHE A O 1
ATOM 2922 N N . PRO A 1 359 ? 26.82858 38.04929 18.90098 1.000 23.28994 363 PRO A N 1
ATOM 2923 C CA . PRO A 1 359 ? 28.22270 37.57383 18.78328 1.000 22.25947 363 PRO A CA 1
ATOM 2924 C C . PRO A 1 359 ? 29.18572 38.61886 18.25422 1.000 22.89779 363 PRO A C 1
ATOM 2925 O O . PRO A 1 359 ? 30.35576 38.61931 18.65830 1.000 23.20229 363 PRO A O 1
ATOM 2929 N N . SER A 1 360 ? 28.72895 39.52459 17.38319 1.000 20.47864 364 SER A N 1
ATOM 2930 C CA . SER A 1 360 ? 29.61484 40.55277 16.84263 1.000 23.61206 364 SER A CA 1
ATOM 2931 C C . SER A 1 360 ? 30.08829 41.50066 17.93740 1.000 25.75752 364 SER A C 1
ATOM 2932 O O . SER A 1 360 ? 31.28336 41.81549 18.03154 1.000 23.21558 364 SER A O 1
ATOM 2935 N N . LEU A 1 361 ? 29.15562 42.00747 18.75020 1.000 21.39973 365 LEU A N 1
ATOM 2936 C CA . LEU A 1 361 ? 29.54515 42.96194 19.78264 1.000 20.82043 365 LEU A CA 1
ATOM 2937 C C . LEU A 1 361 ? 30.45853 42.30092 20.81031 1.000 22.52975 365 LEU A C 1
ATOM 2938 O O . LEU A 1 361 ? 31.45339 42.89708 21.24381 1.000 25.62950 365 LEU A O 1
ATOM 2943 N N . VAL A 1 362 ? 30.16013 41.05740 21.18462 1.000 20.85926 366 VAL A N 1
ATOM 2944 C CA . VAL A 1 362 ? 30.96771 40.38433 22.19703 1.000 21.39866 366 VAL A CA 1
ATOM 2945 C C . VAL A 1 362 ? 32.36834 40.10031 21.65945 1.000 26.79703 366 VAL A C 1
ATOM 2946 O O . VAL A 1 362 ? 33.36583 40.25308 22.37487 1.000 27.07522 366 VAL A O 1
ATOM 2950 N N . ASP A 1 363 ? 32.46345 39.72219 20.38400 1.000 23.44900 367 ASP A N 1
ATOM 2951 C CA . ASP A 1 363 ? 33.75690 39.54833 19.72534 1.000 26.79995 367 ASP A CA 1
ATOM 2952 C C . ASP A 1 363 ? 34.50944 40.87464 19.62467 1.000 29.52049 367 ASP A C 1
ATOM 2953 O O . ASP A 1 363 ? 35.63223 41.01103 20.13042 1.000 27.96863 367 ASP A O 1
ATOM 2958 N N . LEU A 1 364 ? 33.89424 41.86915 18.98099 1.000 23.60188 368 LEU A N 1
ATOM 2959 C CA . LEU A 1 364 ? 34.56978 43.14072 18.73081 1.000 27.11808 368 LEU A CA 1
ATOM 2960 C C . LEU A 1 364 ? 35.00155 43.83092 20.02127 1.000 26.39074 368 LEU A C 1
ATOM 2961 O O . LEU A 1 364 ? 36.09763 44.39355 20.08549 1.000 31.00149 368 LEU A O 1
ATOM 2966 N N . VAL A 1 365 ? 34.15526 43.83089 21.04700 1.000 24.78645 369 VAL A N 1
ATOM 2967 C CA . VAL A 1 365 ? 34.40122 44.64588 22.23319 1.000 27.69016 369 VAL A CA 1
ATOM 2968 C C . VAL A 1 365 ? 35.01802 43.83808 23.37084 1.000 28.07760 369 VAL A C 1
ATOM 2969 O O . VAL A 1 365 ? 35.86773 44.34922 24.10193 1.000 26.96440 369 VAL A O 1
ATOM 2973 N N . LEU A 1 366 ? 34.59291 42.58682 23.55356 1.000 22.18171 370 LEU A N 1
ATOM 2974 C CA . LEU A 1 366 ? 34.98497 41.79093 24.71246 1.000 26.47018 370 LEU A CA 1
ATOM 2975 C C . LEU A 1 366 ? 35.98146 40.67965 24.40740 1.000 31.82887 370 LEU A C 1
ATOM 2976 O O . LEU A 1 366 ? 36.51832 40.08795 25.35281 1.000 27.68947 370 LEU A O 1
ATOM 2981 N N . GLY A 1 367 ? 36.23732 40.37604 23.13737 1.000 29.37914 371 GLY A N 1
ATOM 2982 C CA . GLY A 1 367 ? 37.15231 39.29167 22.79833 1.000 24.48297 371 GLY A CA 1
ATOM 2983 C C . GLY A 1 367 ? 36.70651 37.93461 23.29878 1.000 30.40118 371 GLY A C 1
ATOM 2984 O O . GLY A 1 367 ? 37.53949 37.12475 23.73712 1.000 26.21682 371 GLY A O 1
ATOM 2985 N N . GLN A 1 368 ? 35.40786 37.66143 23.25179 1.000 24.70385 372 GLN A N 1
ATOM 2986 C CA . GLN A 1 368 ? 34.89229 36.37714 23.69090 1.000 23.18932 372 GLN A CA 1
ATOM 2987 C C . GLN A 1 368 ? 34.00076 35.75973 22.62302 1.000 28.62933 372 GLN A C 1
ATOM 2988 O O . GLN A 1 368 ? 33.47157 36.44817 21.74423 1.000 28.30716 372 GLN A O 1
ATOM 2994 N N . TYR A 1 369 ? 33.88278 34.43633 22.70130 1.000 25.24942 373 TYR A N 1
ATOM 2995 C CA . TYR A 1 369 ? 32.90723 33.66980 21.94859 1.000 25.78157 373 TYR A CA 1
ATOM 2996 C C . TYR A 1 369 ? 31.59155 33.67031 22.69139 1.000 28.26052 373 TYR A C 1
ATOM 2997 O O . TYR A 1 369 ? 31.54976 33.78000 23.91840 1.000 30.11475 373 TYR A O 1
ATOM 3006 N N . VAL A 1 370 ? 30.51645 33.52502 21.93664 1.000 22.28539 374 VAL A N 1
ATOM 3007 C CA . VAL A 1 370 ? 29.22645 33.13981 22.47340 1.000 25.02196 374 VAL A CA 1
ATOM 3008 C C . VAL A 1 370 ? 28.82872 31.91522 21.67003 1.000 30.55930 374 VAL A C 1
ATOM 3009 O O . VAL A 1 370 ? 29.16494 31.79347 20.48731 1.000 43.71693 374 VAL A O 1
ATOM 3013 N N . ASN A 1 371 ? 28.14073 30.99874 22.29070 1.000 34.87331 375 ASN A N 1
ATOM 3014 C CA . ASN A 1 371 ? 27.78118 29.79442 21.55353 1.000 42.20432 375 ASN A CA 1
ATOM 3015 C C . ASN A 1 371 ? 26.34230 29.99324 21.10109 1.000 34.71385 375 ASN A C 1
ATOM 3016 O O . ASN A 1 371 ? 25.40167 29.61879 21.79172 1.000 44.97881 375 ASN A O 1
ATOM 3021 N N . THR A 1 372 ? 26.17158 30.63801 19.94970 1.000 32.39352 376 THR A N 1
ATOM 3022 C CA . THR A 1 372 ? 24.83647 30.90482 19.44281 1.000 33.51747 376 THR A CA 1
ATOM 3023 C C . THR A 1 372 ? 24.81081 30.62543 17.94469 1.000 27.15269 376 THR A C 1
ATOM 3024 O O . THR A 1 372 ? 25.76816 30.10080 17.37498 1.000 29.74654 376 THR A O 1
ATOM 3028 N N . ASP A 1 373 ? 23.68135 30.93957 17.30342 1.000 26.78990 377 ASP A N 1
ATOM 3029 C CA . ASP A 1 373 ? 23.54494 30.65810 15.87605 1.000 28.09033 377 ASP A CA 1
ATOM 3030 C C . ASP A 1 373 ? 24.11509 31.78369 15.01749 1.000 28.22271 377 ASP A C 1
ATOM 3031 O O . ASP A 1 373 ? 24.71099 31.51596 13.96827 1.000 30.06826 377 ASP A O 1
ATOM 3036 N N . GLY A 1 374 ? 23.95683 33.03827 15.44180 1.000 25.53776 378 GLY A N 1
ATOM 3037 C CA . GLY A 1 374 ? 24.56332 34.14631 14.73263 1.000 24.27108 378 GLY A CA 1
ATOM 3038 C C . GLY A 1 374 ? 26.08202 34.08756 14.75823 1.000 26.65824 378 GLY A C 1
ATOM 3039 O O . GLY A 1 374 ? 26.71201 33.37830 15.54308 1.000 26.95547 378 GLY A O 1
ATOM 3040 N N . LYS A 1 375 ? 26.68010 34.88368 13.88255 1.000 22.89333 379 LYS A N 1
ATOM 3041 C CA . LYS A 1 375 ? 28.12212 34.89289 13.69094 1.000 26.22613 379 LYS A CA 1
ATOM 3042 C C . LYS A 1 375 ? 28.64829 36.31612 13.74909 1.000 27.41408 379 LYS A C 1
ATOM 3043 O O . LYS A 1 375 ? 27.99344 37.25245 13.28550 1.000 23.23690 379 LYS A O 1
ATOM 3049 N N . SER A 1 376 ? 29.85807 36.46892 14.27997 1.000 24.25461 380 SER A N 1
ATOM 3050 C CA . SER A 1 376 ? 30.47895 37.78567 14.35162 1.000 24.78488 380 SER A CA 1
ATOM 3051 C C . SER A 1 376 ? 30.79652 38.31712 12.95693 1.000 25.75630 380 SER A C 1
ATOM 3052 O O . SER A 1 376 ? 31.44221 37.63959 12.15284 1.000 21.97365 380 SER A O 1
ATOM 3055 N N . VAL A 1 377 ? 30.36263 39.55319 12.68373 1.000 21.90453 381 VAL A N 1
ATOM 3056 C CA . VAL A 1 377 ? 30.64224 40.19730 11.40060 1.000 21.48678 381 VAL A CA 1
ATOM 3057 C C . VAL A 1 377 ? 32.04788 40.76987 11.33334 1.000 25.69674 381 VAL A C 1
ATOM 3058 O O . VAL A 1 377 ? 32.40084 41.38836 10.31907 1.000 24.43660 381 VAL A O 1
ATOM 3062 N N . LYS A 1 378 ? 32.87475 40.55459 12.36630 1.000 29.47870 382 LYS A N 1
ATOM 3063 C CA . LYS A 1 378 ? 34.18099 41.21289 12.43290 1.000 27.17408 382 LYS A CA 1
ATOM 3064 C C . LYS A 1 378 ? 34.99594 40.96075 11.16608 1.000 27.15855 382 LYS A C 1
ATOM 3065 O O . LYS A 1 378 ? 35.57202 41.88962 10.59335 1.000 25.34004 382 LYS A O 1
ATOM 3071 N N . GLN A 1 379 ? 35.00708 39.71149 10.68578 1.000 25.85122 383 GLN A N 1
ATOM 3072 C CA . GLN A 1 379 ? 35.75294 39.38466 9.47245 1.000 33.46396 383 GLN A CA 1
ATOM 3073 C C . GLN A 1 379 ? 35.27236 40.19660 8.27685 1.000 34.10535 383 GLN A C 1
ATOM 3074 O O . GLN A 1 379 ? 36.08216 40.60203 7.43420 1.000 33.66322 383 GLN A O 1
ATOM 3080 N N . LEU A 1 380 ? 33.96118 40.44358 8.18057 1.000 30.02243 384 LEU A N 1
ATOM 3081 C CA . LEU A 1 380 ? 33.44037 41.24172 7.07226 1.000 32.98087 384 LEU A CA 1
ATOM 3082 C C . LEU A 1 380 ? 33.97163 42.66530 7.12117 1.000 28.38903 384 LEU A C 1
ATOM 3083 O O . LEU A 1 380 ? 34.31527 43.24400 6.08283 1.000 32.62791 384 LEU A O 1
ATOM 3088 N N . LEU A 1 381 ? 34.01238 43.26237 8.31560 1.000 25.95412 385 LEU A N 1
ATOM 3089 C CA . LEU A 1 381 ? 34.54081 44.61287 8.44838 1.000 23.28789 385 LEU A CA 1
ATOM 3090 C C . LEU A 1 381 ? 35.97407 44.69569 7.93579 1.000 33.40657 385 LEU A C 1
ATOM 3091 O O . LEU A 1 381 ? 36.37035 45.70913 7.34736 1.000 32.34690 385 LEU A O 1
ATOM 3096 N N . PHE A 1 382 ? 36.75327 43.63850 8.12794 1.000 30.24401 386 PHE A N 1
ATOM 3097 C CA . PHE A 1 382 ? 38.13423 43.59451 7.67417 1.000 33.89413 386 PHE A CA 1
ATOM 3098 C C . PHE A 1 382 ? 38.27299 43.05608 6.25324 1.000 37.79957 386 PHE A C 1
ATOM 3099 O O . PHE A 1 382 ? 39.39416 42.79284 5.81008 1.000 38.27719 386 PHE A O 1
ATOM 3107 N N . GLY A 1 383 ? 37.16611 42.88913 5.53166 1.000 36.21944 387 GLY A N 1
ATOM 3108 C CA . GLY A 1 383 ? 37.23462 42.47909 4.14062 1.000 36.58398 387 GLY A CA 1
ATOM 3109 C C . GLY A 1 383 ? 37.45392 41.00358 3.89898 1.000 41.12339 387 GLY A C 1
ATOM 3110 O O . GLY A 1 383 ? 37.87418 40.62122 2.80379 1.000 43.15683 387 GLY A O 1
ATOM 3111 N N . ASN A 1 384 ? 37.16730 40.15655 4.88104 1.000 37.96590 388 ASN A N 1
ATOM 3112 C CA . ASN A 1 384 ? 37.40291 38.71504 4.79424 1.000 42.01189 388 ASN A CA 1
ATOM 3113 C C . ASN A 1 384 ? 36.05165 37.99261 4.81640 1.000 45.94718 388 ASN A C 1
ATOM 3114 O O . ASN A 1 384 ? 35.40674 37.88985 5.86802 1.000 42.52218 388 ASN A O 1
ATOM 3119 N N . CYS A 1 385 ? 35.63347 37.46511 3.66274 1.000 43.26565 389 CYS A N 1
ATOM 3120 C CA . CYS A 1 385 ? 34.36258 36.75753 3.53477 1.000 45.03056 389 CYS A CA 1
ATOM 3121 C C . CYS A 1 385 ? 34.48078 35.25216 3.70207 1.000 45.84354 389 CYS A C 1
ATOM 3122 O O . CYS A 1 385 ? 33.52608 34.54067 3.37479 1.000 41.00264 389 CYS A O 1
ATOM 3125 N N . GLU A 1 386 ? 35.61445 34.75384 4.19722 1.000 44.71555 390 GLU A N 1
ATOM 3126 C CA . GLU A 1 386 ? 35.87046 33.31890 4.21742 1.000 46.00963 390 GLU A CA 1
ATOM 3127 C C . GLU A 1 386 ? 34.88295 32.63456 5.14486 1.000 40.55256 390 GLU A C 1
ATOM 3128 O O . GLU A 1 386 ? 34.80342 32.96840 6.33122 1.000 38.81490 390 GLU A O 1
ATOM 3134 N N . GLY A 1 387 ? 34.13852 31.67166 4.60863 1.000 34.30702 391 GLY A N 1
ATOM 3135 C CA . GLY A 1 387 ? 33.16169 30.95017 5.38878 1.000 33.89462 391 GLY A CA 1
ATOM 3136 C C . GLY A 1 387 ? 31.89205 31.71190 5.70682 1.000 30.89851 391 GLY A C 1
ATOM 3137 O O . GLY A 1 387 ? 31.03733 31.17073 6.41531 1.000 36.59369 391 GLY A O 1
ATOM 3138 N N . TRP A 1 388 ? 31.73759 32.94401 5.22389 1.000 29.69552 392 TRP A N 1
ATOM 3139 C CA . TRP A 1 388 ? 30.52870 33.69647 5.53266 1.000 31.50476 392 TRP A CA 1
ATOM 3140 C C . TRP A 1 388 ? 29.33836 33.13502 4.75700 1.000 29.79877 392 TRP A C 1
ATOM 3141 O O . TRP A 1 388 ? 29.46899 32.68899 3.61328 1.000 26.93805 392 TRP A O 1
ATOM 3152 N N . ARG A 1 389 ? 28.16570 33.17385 5.39467 1.000 30.04472 393 ARG A N 1
ATOM 3153 C CA . ARG A 1 389 ? 26.96622 32.56705 4.83066 1.000 25.94159 393 ARG A CA 1
ATOM 3154 C C . ARG A 1 389 ? 26.64414 33.16786 3.46478 1.000 25.21612 393 ARG A C 1
ATOM 3155 O O . ARG A 1 389 ? 26.97463 34.32342 3.16306 1.000 25.81767 393 ARG A O 1
ATOM 3163 N N . ARG A 1 390 ? 25.98685 32.36538 2.63160 1.000 25.44388 394 ARG A N 1
ATOM 3164 C CA . ARG A 1 390 ? 25.52862 32.81863 1.33186 1.000 26.12118 394 ARG A CA 1
ATOM 3165 C C . ARG A 1 390 ? 24.02022 32.73066 1.19156 1.000 27.44008 394 ARG A C 1
ATOM 3166 O O . ARG A 1 390 ? 23.49547 32.99020 0.10058 1.000 25.57863 394 ARG A O 1
ATOM 3174 N N . GLU A 1 391 ? 23.31080 32.36716 2.25433 1.000 26.03919 395 GLU A N 1
ATOM 3175 C CA . GLU A 1 391 ? 21.85998 32.31234 2.21148 1.000 24.59470 395 GLU A CA 1
ATOM 3176 C C . GLU A 1 391 ? 21.30084 32.53116 3.61326 1.000 25.34162 395 GLU A C 1
ATOM 3177 O O . GLU A 1 391 ? 22.00606 32.38472 4.61543 1.000 23.65805 395 GLU A O 1
ATOM 3183 N N . ILE A 1 392 ? 20.02431 32.91808 3.66071 1.000 21.98831 396 ILE A N 1
ATOM 3184 C CA . ILE A 1 392 ? 19.24845 33.02599 4.89231 1.000 25.45010 396 ILE A CA 1
ATOM 3185 C C . ILE A 1 392 ? 17.94484 32.26853 4.70184 1.000 26.15882 396 ILE A C 1
ATOM 3186 O O . ILE A 1 392 ? 17.28608 32.39872 3.65927 1.000 24.05388 396 ILE A O 1
ATOM 3191 N N . HIS A 1 393 ? 17.58795 31.46306 5.69189 1.000 21.38723 397 HIS A N 1
ATOM 3192 C CA . HIS A 1 393 ? 16.27267 30.84549 5.74918 1.000 22.71957 397 HIS A CA 1
ATOM 3193 C C . HIS A 1 393 ? 15.41769 31.61890 6.75052 1.000 25.00319 397 HIS A C 1
ATOM 3194 O O . HIS A 1 393 ? 15.77333 31.72289 7.92911 1.000 21.99690 397 HIS A O 1
ATOM 3201 N N . GLY A 1 394 ? 14.30193 32.17035 6.27568 1.000 23.88002 398 GLY A N 1
ATOM 3202 C CA . GLY A 1 394 ? 13.37769 32.89775 7.12293 1.000 22.02245 398 GLY A CA 1
ATOM 3203 C C . GLY A 1 394 ? 11.97893 32.33422 6.95562 1.000 21.02570 398 GLY A C 1
ATOM 3204 O O . GLY A 1 394 ? 11.74412 31.44648 6.13115 1.000 22.00543 398 GLY A O 1
ATOM 3205 N N . GLU A 1 395 ? 11.05780 32.86335 7.75957 1.000 20.19474 399 GLU A N 1
ATOM 3206 C CA . GLU A 1 395 ? 9.69110 32.34666 7.77074 1.000 20.85864 399 GLU A CA 1
ATOM 3207 C C . GLU A 1 395 ? 8.83697 33.22407 8.67911 1.000 20.18185 399 GLU A C 1
ATOM 3208 O O . GLU A 1 395 ? 9.35159 34.06065 9.42235 1.000 21.37373 399 GLU A O 1
ATOM 3214 N N . HIS A 1 396 ? 7.52270 33.01951 8.61368 1.000 19.76791 400 HIS A N 1
ATOM 3215 C CA . HIS A 1 396 ? 6.62540 33.64551 9.57926 1.000 23.64602 400 HIS A CA 1
ATOM 3216 C C . HIS A 1 396 ? 5.27765 32.94522 9.52767 1.000 23.69606 400 HIS A C 1
ATOM 3217 O O . HIS A 1 396 ? 4.77169 32.65837 8.44076 1.000 23.36970 400 HIS A O 1
ATOM 3224 N N . SER A 1 397 ? 4.68818 32.69556 10.69929 1.000 21.53038 401 SER A N 1
ATOM 3225 C CA . SER A 1 397 ? 3.30697 32.20097 10.74766 1.000 25.56633 401 SER A CA 1
ATOM 3226 C C . SER A 1 397 ? 2.38728 33.39787 10.52592 1.000 25.09405 401 SER A C 1
ATOM 3227 O O . SER A 1 397 ? 2.54898 34.45521 11.15110 1.000 27.91728 401 SER A O 1
ATOM 3230 N N . LEU A 1 398 ? 1.41731 33.25028 9.63411 1.000 25.00726 402 LEU A N 1
ATOM 3231 C CA . LEU A 1 398 ? 0.51215 34.35918 9.34854 1.000 25.57664 402 LEU A CA 1
ATOM 3232 C C . LEU A 1 398 ? -0.76582 33.79575 8.73615 1.000 27.15885 402 LEU A C 1
ATOM 3233 O O . LEU A 1 398 ? -1.21889 34.26791 7.68474 1.000 24.73485 402 LEU A O 1
ATOM 3238 N N . GLY A 1 399 ? -1.30851 32.75174 9.35918 1.000 26.37348 403 GLY A N 1
ATOM 3239 C CA . GLY A 1 399 ? -2.50424 32.10704 8.83402 1.000 28.14273 403 GLY A CA 1
ATOM 3240 C C . GLY A 1 399 ? -2.30030 31.57770 7.42790 1.000 30.52533 403 GLY A C 1
ATOM 3241 O O . GLY A 1 399 ? -1.33710 30.84664 7.13638 1.000 26.64056 403 GLY A O 1
ATOM 3242 N N . LEU A 1 400 ? -3.23222 31.94370 6.54303 1.000 28.68248 404 LEU A N 1
ATOM 3243 C CA . LEU A 1 400 ? -3.16276 31.53945 5.13995 1.000 31.27177 404 LEU A CA 1
ATOM 3244 C C . LEU A 1 400 ? -1.90785 32.05354 4.45362 1.000 31.66607 404 LEU A C 1
ATOM 3245 O O . LEU A 1 400 ? -1.42606 31.42256 3.50507 1.000 25.03410 404 LEU A O 1
ATOM 3250 N N . ASP A 1 401 ? -1.38458 33.20734 4.89119 1.000 27.81986 405 ASP A N 1
ATOM 3251 C CA . ASP A 1 401 ? -0.18804 33.81887 4.32251 1.000 24.39885 405 ASP A CA 1
ATOM 3252 C C . ASP A 1 401 ? 1.09766 33.46250 5.07061 1.000 23.04920 405 ASP A C 1
ATOM 3253 O O . ASP A 1 401 ? 2.10147 34.17393 4.92408 1.000 22.60110 405 ASP A O 1
ATOM 3258 N N . SER A 1 402 ? 1.08776 32.39084 5.87103 1.000 24.09271 406 SER A N 1
ATOM 3259 C CA . SER A 1 402 ? 2.32172 31.85958 6.44356 1.000 21.75363 406 SER A CA 1
ATOM 3260 C C . SER A 1 402 ? 3.32727 31.55275 5.34190 1.000 22.48780 406 SER A C 1
ATOM 3261 O O . SER A 1 402 ? 2.97201 30.97589 4.31267 1.000 25.74478 406 SER A O 1
ATOM 3264 N N . SER A 1 403 ? 4.59459 31.91643 5.56732 1.000 22.90259 407 SER A N 1
ATOM 3265 C CA . SER A 1 403 ? 5.61723 31.84464 4.52922 1.000 20.56470 407 SER A CA 1
ATOM 3266 C C . SER A 1 403 ? 6.86663 31.12232 5.03016 1.000 24.37686 407 SER A C 1
ATOM 3267 O O . SER A 1 403 ? 7.12860 31.02369 6.23464 1.000 21.74779 407 SER A O 1
ATOM 3270 N N . GLN A 1 404 ? 7.60864 30.58388 4.06184 1.000 24.08803 408 GLN A N 1
ATOM 3271 C CA . GLN A 1 404 ? 8.93923 30.01826 4.22300 1.000 23.33992 408 GLN A CA 1
ATOM 3272 C C . GLN A 1 404 ? 9.74981 30.55589 3.05369 1.000 22.90463 408 GLN A C 1
ATOM 3273 O O . GLN A 1 404 ? 9.26046 30.54022 1.92069 1.000 25.97570 408 GLN A O 1
ATOM 3279 N N . TYR A 1 405 ? 10.95682 31.06389 3.30172 1.000 20.70346 409 TYR A N 1
ATOM 3280 C CA . TYR A 1 405 ? 11.69886 31.61733 2.17731 1.000 19.74370 409 TYR A CA 1
ATOM 3281 C C . TYR A 1 405 ? 13.19268 31.35014 2.32338 1.000 23.70343 409 TYR A C 1
ATOM 3282 O O . TYR A 1 405 ? 13.71164 31.17983 3.43282 1.000 22.03781 409 TYR A O 1
ATOM 3291 N N . ILE A 1 406 ? 13.86977 31.30336 1.17780 1.000 21.26637 410 ILE A N 1
ATOM 3292 C CA . ILE A 1 406 ? 15.32678 31.29964 1.09126 1.000 22.88225 410 ILE A CA 1
ATOM 3293 C C . ILE A 1 406 ? 15.74123 32.59552 0.42110 1.000 23.21058 410 ILE A C 1
ATOM 3294 O O . ILE A 1 406 ? 15.24714 32.91758 -0.66714 1.000 26.47664 410 ILE A O 1
ATOM 3299 N N . LEU A 1 407 ? 16.65790 33.32324 1.04654 1.000 20.87650 411 LEU A N 1
ATOM 3300 C CA . LEU A 1 407 ? 17.23709 34.53012 0.47284 1.000 23.58112 411 LEU A CA 1
ATOM 3301 C C . LEU A 1 407 ? 18.71349 34.27197 0.22507 1.000 21.83205 411 LEU A C 1
ATOM 3302 O O . LEU A 1 407 ? 19.44607 33.95053 1.16385 1.000 24.60218 411 LEU A O 1
ATOM 3307 N N . THR A 1 408 ? 19.15370 34.41636 -1.02068 1.000 28.42990 412 THR A N 1
ATOM 3308 C CA . THR A 1 408 ? 20.58050 34.36782 -1.33574 1.000 30.35969 412 THR A CA 1
ATOM 3309 C C . THR A 1 408 ? 21.03175 35.73821 -1.82712 1.000 30.81832 412 THR A C 1
ATOM 3310 O O . THR A 1 408 ? 20.25792 36.69480 -1.88851 1.000 27.82147 412 THR A O 1
ATOM 3314 N N . GLU A 1 409 ? 22.30779 35.83153 -2.19082 1.000 31.52363 413 GLU A N 1
ATOM 3315 C CA . GLU A 1 409 ? 22.79592 37.09677 -2.72295 1.000 31.26373 413 GLU A CA 1
ATOM 3316 C C . GLU A 1 409 ? 22.16420 37.43956 -4.06290 1.000 35.13184 413 GLU A C 1
ATOM 3317 O O . GLU A 1 409 ? 22.25398 38.59331 -4.49595 1.000 36.92351 413 GLU A O 1
ATOM 3323 N N . LYS A 1 410 ? 21.47399 36.49479 -4.69171 1.000 27.54119 414 LYS A N 1
ATOM 3324 C CA . LYS A 1 410 ? 20.88975 36.72885 -6.00556 1.000 29.27694 414 LYS A CA 1
ATOM 3325 C C . LYS A 1 410 ? 19.38042 36.50330 -6.05955 1.000 32.76649 414 LYS A C 1
ATOM 3326 O O . LYS A 1 410 ? 18.69261 37.20689 -6.80201 1.000 29.38786 414 LYS A O 1
ATOM 3332 N N . TRP A 1 411 ? 18.84571 35.54046 -5.30088 1.000 25.73817 415 TRP A N 1
ATOM 3333 C CA . TRP A 1 411 ? 17.45232 35.12814 -5.42383 1.000 26.06377 415 TRP A CA 1
ATOM 3334 C C . TRP A 1 411 ? 16.72189 35.19909 -4.09107 1.000 27.78402 415 TRP A C 1
ATOM 3335 O O . TRP A 1 411 ? 17.31114 34.98565 -3.02813 1.000 23.75430 415 TRP A O 1
ATOM 3346 N N . LYS A 1 412 ? 15.41192 35.42124 -4.15533 1.000 21.74793 416 LYS A N 1
ATOM 3347 C CA . LYS A 1 412 ? 14.54937 35.07252 -3.03448 1.000 23.71510 416 LYS A CA 1
ATOM 3348 C C . LYS A 1 412 ? 13.52323 34.07576 -3.52854 1.000 24.96122 416 LYS A C 1
ATOM 3349 O O . LYS A 1 412 ? 12.83923 34.32529 -4.52918 1.000 26.28243 416 LYS A O 1
ATOM 3355 N N . PHE A 1 413 ? 13.41914 32.95309 -2.82733 1.000 24.01170 417 PHE A N 1
ATOM 3356 C CA . PHE A 1 413 ? 12.46714 31.90721 -3.15923 1.000 21.76811 417 PHE A CA 1
ATOM 3357 C C . PHE A 1 413 ? 11.49866 31.74855 -2.00031 1.000 23.21302 417 PHE A C 1
ATOM 3358 O O . PHE A 1 413 ? 11.92466 31.50063 -0.86895 1.000 23.69746 417 PHE A O 1
ATOM 3366 N N . ILE A 1 414 ? 10.20582 31.86404 -2.28155 1.000 22.82144 418 ILE A N 1
ATOM 3367 C CA . ILE A 1 414 ? 9.18725 31.92634 -1.23939 1.000 20.28585 418 ILE A CA 1
ATOM 3368 C C . ILE A 1 414 ? 8.21863 30.77531 -1.43403 1.000 22.35865 418 ILE A C 1
ATOM 3369 O O . ILE A 1 414 ? 7.78472 30.50479 -2.55821 1.000 24.10234 418 ILE A O 1
ATOM 3374 N N . TRP A 1 415 ? 7.85883 30.11867 -0.33417 1.000 21.61392 419 TRP A N 1
ATOM 3375 C CA . TRP A 1 415 ? 6.82244 29.09598 -0.32435 1.000 25.37432 419 TRP A CA 1
ATOM 3376 C C . TRP A 1 415 ? 5.75570 29.47907 0.69060 1.000 26.37220 419 TRP A C 1
ATOM 3377 O O . TRP A 1 415 ? 6.07058 29.77749 1.84842 1.000 22.33109 419 TRP A O 1
ATOM 3388 N N . PHE A 1 416 ? 4.49918 29.47977 0.25437 1.000 21.44036 420 PHE A N 1
ATOM 3389 C CA . PHE A 1 416 ? 3.36873 29.63171 1.16048 1.000 22.64000 420 PHE A CA 1
ATOM 3390 C C . PHE A 1 416 ? 2.76459 28.25390 1.40244 1.000 27.23372 420 PHE A C 1
ATOM 3391 O O . PHE A 1 416 ? 1.99170 27.76996 0.56753 1.000 25.20387 420 PHE A O 1
ATOM 3399 N N . PRO A 1 417 ? 3.07864 27.58389 2.51592 1.000 25.60123 421 PRO A N 1
ATOM 3400 C CA . PRO A 1 417 ? 2.75246 26.14728 2.62711 1.000 24.15713 421 PRO A CA 1
ATOM 3401 C C . PRO A 1 417 ? 1.28355 25.83217 2.82873 1.000 27.62078 421 PRO A C 1
ATOM 3402 O O . PRO A 1 417 ? 0.89261 24.69203 2.56585 1.000 25.81889 421 PRO A O 1
ATOM 3406 N N . VAL A 1 418 ? 0.47039 26.76806 3.32249 1.000 29.18525 422 VAL A N 1
ATOM 3407 C CA . VAL A 1 418 ? -0.96253 26.50751 3.45117 1.000 25.99910 422 VAL A CA 1
ATOM 3408 C C . VAL A 1 418 ? -1.65887 26.65871 2.10450 1.000 29.70445 422 VAL A C 1
ATOM 3409 O O . VAL A 1 418 ? -2.59271 25.91180 1.78904 1.000 34.57244 422 VAL A O 1
ATOM 3413 N N . LYS A 1 419 ? -1.22529 27.62541 1.29491 1.000 27.09941 423 LYS A N 1
ATOM 3414 C CA . LYS A 1 419 ? -1.73047 27.79761 -0.06673 1.000 29.49982 423 LYS A CA 1
ATOM 3415 C C . LYS A 1 419 ? -1.00696 26.90583 -1.06453 1.000 34.14633 423 LYS A C 1
ATOM 3416 O O . LYS A 1 419 ? -1.50711 26.69521 -2.17530 1.000 30.92702 423 LYS A O 1
ATOM 3422 N N . ASN A 1 420 ? 0.16651 26.40387 -0.69015 1.000 30.73099 424 ASN A N 1
ATOM 3423 C CA . ASN A 1 420 ? 1.04870 25.63728 -1.56416 1.000 30.25265 424 ASN A CA 1
ATOM 3424 C C . ASN A 1 420 ? 1.33496 26.39087 -2.85988 1.000 30.52033 424 ASN A C 1
ATOM 3425 O O . ASN A 1 420 ? 1.24456 25.84024 -3.95770 1.000 32.39228 424 ASN A O 1
ATOM 3430 N N . THR A 1 421 ? 1.71654 27.66087 -2.72566 1.000 24.82108 425 THR A N 1
ATOM 3431 C CA . THR A 1 421 ? 2.13131 28.47100 -3.86151 1.000 26.06572 425 THR A CA 1
ATOM 3432 C C . THR A 1 421 ? 3.56689 28.94571 -3.65371 1.000 25.14942 425 THR A C 1
ATOM 3433 O O . THR A 1 421 ? 4.06593 29.00018 -2.52479 1.000 26.81252 425 THR A O 1
ATOM 3437 N N . TYR A 1 422 ? 4.22317 29.29854 -4.75737 1.000 24.40200 426 TYR A N 1
ATOM 3438 C CA . TYR A 1 422 ? 5.64457 29.62232 -4.77620 1.000 25.63609 426 TYR A CA 1
ATOM 3439 C C . TYR A 1 422 ? 5.89308 30.90705 -5.55246 1.000 26.20593 426 TYR A C 1
ATOM 3440 O O . TYR A 1 422 ? 5.19285 31.20152 -6.52000 1.000 29.26775 426 TYR A O 1
ATOM 3449 N N . GLN A 1 423 ? 6.93147 31.64707 -5.14831 1.000 21.93721 427 GLN A N 1
ATOM 3450 C CA . GLN A 1 423 ? 7.37719 32.82909 -5.86612 1.000 24.41468 427 GLN A CA 1
ATOM 3451 C C . GLN A 1 423 ? 8.89823 32.83306 -5.94404 1.000 23.98256 427 GLN A C 1
ATOM 3452 O O . GLN A 1 423 ? 9.58160 32.30306 -5.06253 1.000 26.81422 427 GLN A O 1
ATOM 3458 N N . LEU A 1 424 ? 9.42890 33.42840 -7.01023 1.000 23.11570 428 LEU A N 1
ATOM 3459 C CA . LEU A 1 424 ? 10.87480 33.54517 -7.17567 1.000 25.50065 428 LEU A CA 1
ATOM 3460 C C . LEU A 1 424 ? 11.18907 34.93787 -7.69401 1.000 23.66773 428 LEU A C 1
ATOM 3461 O O . LEU A 1 424 ? 10.59256 35.37746 -8.67909 1.000 27.74556 428 LEU A O 1
ATOM 3466 N N . PHE A 1 425 ? 12.10365 35.64063 -7.02955 1.000 21.43654 429 PHE A N 1
ATOM 3467 C CA . PHE A 1 425 ? 12.46101 36.98989 -7.44135 1.000 26.34456 429 PHE A CA 1
ATOM 3468 C C . PHE A 1 425 ? 13.96668 37.10260 -7.62528 1.000 28.62389 429 PHE A C 1
ATOM 3469 O O . PHE A 1 425 ? 14.74335 36.55565 -6.83783 1.000 26.02707 429 PHE A O 1
ATOM 3477 N N . ASP A 1 426 ? 14.36416 37.82423 -8.66737 1.000 26.43871 430 ASP A N 1
ATOM 3478 C CA . ASP A 1 426 ? 15.74834 38.23425 -8.90121 1.000 27.31751 430 ASP A CA 1
ATOM 3479 C C . ASP A 1 426 ? 16.03035 39.47128 -8.05494 1.000 31.39772 430 ASP A C 1
ATOM 3480 O O . ASP A 1 426 ? 15.64865 40.58485 -8.42133 1.000 28.26753 430 ASP A O 1
ATOM 3485 N N . MET A 1 427 ? 16.73970 39.29947 -6.93318 1.000 26.89149 431 MET A N 1
ATOM 3486 C CA . MET A 1 427 ? 16.94513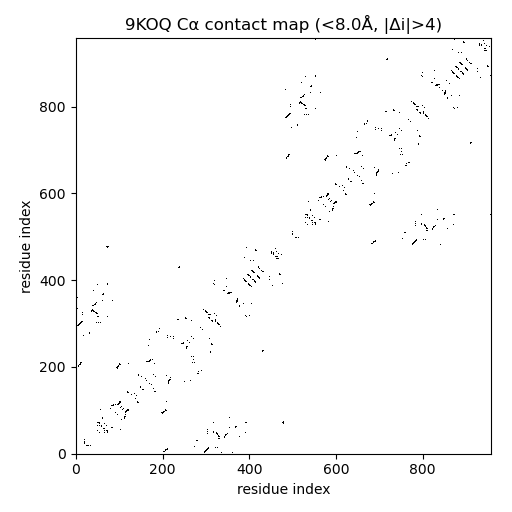 40.43361 -6.03490 1.000 28.76690 431 MET A CA 1
ATOM 3487 C C . MET A 1 427 ? 17.92388 41.47619 -6.55543 1.000 30.98178 431 MET A C 1
ATOM 3488 O O . MET A 1 427 ? 17.96503 42.57882 -5.99877 1.000 31.15273 431 MET A O 1
ATOM 3493 N N . ILE A 1 428 ? 18.66838 41.19232 -7.61870 1.000 29.91305 432 ILE A N 1
ATOM 3494 C CA . ILE A 1 428 ? 19.58764 42.19478 -8.14948 1.000 34.26102 432 ILE A CA 1
ATOM 3495 C C . ILE A 1 428 ? 18.86266 43.12544 -9.11140 1.000 32.65644 432 ILE A C 1
ATOM 3496 O O . ILE A 1 428 ? 18.90626 44.35453 -8.96797 1.000 30.56806 432 ILE A O 1
ATOM 3501 N N . ASN A 1 429 ? 18.15044 42.54935 -10.07297 1.000 32.24184 433 ASN A N 1
ATOM 3502 C CA . ASN A 1 429 ? 17.46136 43.30659 -11.10402 1.000 35.89009 433 ASN A CA 1
ATOM 3503 C C . ASN A 1 429 ? 16.03028 43.66282 -10.74261 1.000 34.55928 433 ASN A C 1
ATOM 3504 O O . ASN A 1 429 ? 15.40723 44.45598 -11.45853 1.000 35.02679 433 ASN A O 1
ATOM 3509 N N . ASP A 1 430 ? 15.50249 43.10565 -9.65600 1.000 31.52868 434 ASP A N 1
ATOM 3510 C CA . ASP A 1 430 ? 14.10957 43.31197 -9.25756 1.000 30.17083 434 ASP A CA 1
ATOM 3511 C C . ASP A 1 430 ? 14.05600 43.47573 -7.74311 1.000 27.60038 434 ASP A C 1
ATOM 3512 O O . ASP A 1 430 ? 13.37346 42.72126 -7.04406 1.000 26.02147 434 ASP A O 1
ATOM 3517 N N . PRO A 1 431 ? 14.77736 44.47070 -7.19845 1.000 30.26323 435 PRO A N 1
ATOM 3518 C CA . PRO A 1 431 ? 14.90754 44.56622 -5.73159 1.000 29.34958 435 PRO A CA 1
ATOM 3519 C C . PRO A 1 431 ? 13.59841 44.84491 -5.00700 1.000 29.40146 435 PRO A C 1
ATOM 3520 O O . PRO A 1 431 ? 13.52595 44.62274 -3.79291 1.000 31.17140 435 PRO A O 1
ATOM 3524 N N . ASN A 1 432 ? 12.56737 45.31780 -5.70391 1.000 28.84841 436 ASN A N 1
ATOM 3525 C CA . ASN A 1 432 ? 11.26476 45.56678 -5.10726 1.000 29.80049 436 ASN A CA 1
ATOM 3526 C C . ASN A 1 432 ? 10.26687 44.45564 -5.38238 1.000 29.85107 436 ASN A C 1
ATOM 3527 O O . ASN A 1 432 ? 9.06540 44.66262 -5.18338 1.000 25.71915 436 ASN A O 1
ATOM 3532 N N . GLU A 1 433 ? 10.73235 43.30477 -5.87087 1.000 27.61175 437 GLU A N 1
ATOM 3533 C CA . GLU A 1 433 ? 9.93673 42.08139 -5.97071 1.000 31.75322 437 GLU A CA 1
ATOM 3534 C C . GLU A 1 433 ? 8.62281 42.30840 -6.72489 1.000 28.61822 437 GLU A C 1
ATOM 3535 O O . GLU A 1 433 ? 7.52427 42.02457 -6.23726 1.000 25.60136 437 GLU A O 1
ATOM 3541 N N . MET A 1 434 ? 8.75590 42.80078 -7.95532 1.000 27.74789 438 MET A N 1
ATOM 3542 C CA . MET A 1 434 ? 7.59022 43.04328 -8.79326 1.000 27.31122 438 MET A CA 1
ATOM 3543 C C . MET A 1 434 ? 7.36556 41.98101 -9.86401 1.000 30.20864 438 MET A C 1
ATOM 3544 O O . MET A 1 434 ? 6.26849 41.91909 -10.42847 1.000 31.94248 438 MET A O 1
ATOM 3549 N N . LYS A 1 435 ? 8.34105 41.12543 -10.14145 1.000 28.83338 439 LYS A N 1
ATOM 3550 C CA . LYS A 1 435 ? 8.22041 40.14602 -11.22212 1.000 30.60151 439 LYS A CA 1
ATOM 3551 C C . LYS A 1 435 ? 8.46938 38.74367 -10.66068 1.000 28.68329 439 LYS A C 1
ATOM 3552 O O . LYS A 1 435 ? 9.62087 38.31179 -10.53040 1.000 29.61494 439 LYS A O 1
ATOM 3558 N N . ASN A 1 436 ? 7.38805 38.04534 -10.31659 1.000 26.65679 440 ASN A N 1
ATOM 3559 C CA . ASN A 1 436 ? 7.47059 36.64849 -9.91369 1.000 26.69775 440 ASN A CA 1
ATOM 3560 C C . ASN A 1 436 ? 7.90667 35.81090 -11.11120 1.000 33.58827 440 ASN A C 1
ATOM 3561 O O . ASN A 1 436 ? 7.30164 35.89184 -12.18449 1.000 30.88542 440 ASN A O 1
ATOM 3566 N N . LEU A 1 437 ? 8.95490 35.00923 -10.93036 1.000 27.57169 441 LEU A N 1
ATOM 3567 C CA . LEU A 1 437 ? 9.56523 34.24886 -12.01453 1.000 28.74316 441 LEU A CA 1
ATOM 3568 C C . LEU A 1 437 ? 9.25853 32.76410 -11.95357 1.000 30.72662 441 LEU A C 1
ATOM 3569 O O . LEU A 1 437 ? 9.76359 32.00929 -12.79454 1.000 32.91866 441 LEU A O 1
ATOM 3574 N N . TYR A 1 438 ? 8.44388 32.33037 -10.98966 1.000 31.27999 442 TYR A N 1
ATOM 3575 C CA . TYR A 1 438 ? 8.27951 30.90464 -10.70974 1.000 27.69385 442 TYR A CA 1
ATOM 3576 C C . TYR A 1 438 ? 7.73610 30.11893 -11.90270 1.000 35.57136 442 TYR A C 1
ATOM 3577 O O . TYR A 1 438 ? 8.10576 28.95488 -12.10061 1.000 31.26834 442 TYR A O 1
ATOM 3586 N N . TYR A 1 439 ? 6.82542 30.70465 -12.67739 1.000 34.82002 443 TYR A N 1
ATOM 3587 C CA . TYR A 1 439 ? 6.17886 29.96580 -13.75994 1.000 40.07844 443 TYR A CA 1
ATOM 3588 C C . TYR A 1 439 ? 6.94560 30.03097 -15.07746 1.000 38.75862 443 TYR A C 1
ATOM 3589 O O . TYR A 1 439 ? 6.50968 29.42353 -16.06008 1.000 44.70699 443 TYR A O 1
ATOM 3598 N N . ASP A 1 440 ? 8.08737 30.71352 -15.11589 1.000 39.51163 444 ASP A N 1
ATOM 3599 C CA . ASP A 1 440 ? 8.93668 30.73971 -16.30063 1.000 44.73138 444 ASP A CA 1
ATOM 3600 C C . ASP A 1 440 ? 9.91412 29.56530 -16.23873 1.000 46.73278 444 ASP A C 1
ATOM 3601 O O . ASP A 1 440 ? 10.72601 29.47089 -15.30716 1.000 38.48886 444 ASP A O 1
ATOM 3606 N N . LYS A 1 441 ? 9.85201 28.68259 -17.24271 1.000 48.92566 445 LYS A N 1
ATOM 3607 C CA . LYS A 1 441 ? 10.65581 27.46159 -17.21625 1.000 42.50033 445 LYS A CA 1
ATOM 3608 C C . LYS A 1 441 ? 12.14824 27.72747 -17.37742 1.000 37.25917 445 LYS A C 1
ATOM 3609 O O . LYS A 1 441 ? 12.96069 26.85022 -17.06509 1.000 40.34645 445 LYS A O 1
ATOM 3615 N N . LYS A 1 442 ? 12.53176 28.91926 -17.82714 1.000 35.26005 446 LYS A N 1
ATOM 3616 C CA . LYS A 1 442 ? 13.93688 29.29475 -17.82338 1.000 39.55192 446 LYS A CA 1
ATOM 3617 C C . LYS A 1 442 ? 14.58310 29.13925 -16.44331 1.000 43.38760 446 LYS A C 1
ATOM 3618 O O . LYS A 1 442 ? 15.80603 28.97748 -16.35485 1.000 37.58902 446 LYS A O 1
ATOM 3624 N N . TYR A 1 443 ? 13.79461 29.15041 -15.36376 1.000 39.13070 447 TYR A N 1
ATOM 3625 C CA . TYR A 1 443 ? 14.33976 29.14656 -14.01255 1.000 39.54438 447 TYR A CA 1
ATOM 3626 C C . TYR A 1 443 ? 14.17633 27.80441 -13.30126 1.000 36.97984 447 TYR A C 1
ATOM 3627 O O . TYR A 1 443 ? 14.38987 27.73257 -12.08783 1.000 32.99476 447 TYR A O 1
ATOM 3636 N N . GLU A 1 444 ? 13.84525 26.73274 -14.03200 1.000 35.98243 448 GLU A N 1
ATOM 3637 C CA . GLU A 1 444 ? 13.54696 25.44971 -13.39595 1.000 32.32212 448 GLU A CA 1
ATOM 3638 C C . GLU A 1 444 ? 14.72980 24.93390 -12.58705 1.000 32.37175 448 GLU A C 1
ATOM 3639 O O . GLU A 1 444 ? 14.55025 24.33394 -11.52019 1.000 36.33487 448 GLU A O 1
ATOM 3645 N N . SER A 1 445 ? 15.94760 25.15186 -13.07885 1.000 34.17265 449 SER A N 1
ATOM 3646 C CA . SER A 1 445 ? 17.12655 24.69800 -12.35095 1.000 39.19549 449 SER A CA 1
ATOM 3647 C C . SER A 1 445 ? 17.24239 25.39938 -10.99823 1.000 36.50619 449 SER A C 1
ATOM 3648 O O . SER A 1 445 ? 17.51780 24.76201 -9.97271 1.000 33.70882 449 SER A O 1
ATOM 3651 N N . ILE A 1 446 ? 17.04128 26.71910 -10.98299 1.000 34.43784 450 ILE A N 1
ATOM 3652 C CA . ILE A 1 446 ? 17.11725 27.48579 -9.74076 1.000 32.15063 450 ILE A CA 1
ATOM 3653 C C . ILE A 1 446 ? 16.03527 27.03067 -8.77665 1.000 31.07844 450 ILE A C 1
ATOM 3654 O O . ILE A 1 446 ? 16.28997 26.82788 -7.58066 1.000 28.02076 450 ILE A O 1
ATOM 3659 N N . ILE A 1 447 ? 14.81490 26.84655 -9.29112 1.000 26.88376 451 ILE A N 1
ATOM 3660 C CA . ILE A 1 447 ? 13.68938 26.41657 -8.46737 1.000 25.73106 451 ILE A CA 1
ATOM 3661 C C . ILE A 1 447 ? 13.96273 25.04899 -7.84950 1.000 30.99589 451 ILE A C 1
ATOM 3662 O O . ILE A 1 447 ? 13.70792 24.82862 -6.66018 1.000 27.44394 451 ILE A O 1
ATOM 3667 N N . TYR A 1 448 ? 14.47863 24.10851 -8.65055 1.000 31.90257 452 TYR A N 1
ATOM 3668 C CA . TYR A 1 448 ? 14.84465 22.79381 -8.12102 1.000 31.64387 452 TYR A CA 1
ATOM 3669 C C . TYR A 1 448 ? 15.78917 22.91096 -6.92648 1.000 28.89768 452 TYR A C 1
ATOM 3670 O O . TYR A 1 448 ? 15.57924 22.26786 -5.88917 1.000 28.11569 452 TYR A O 1
ATOM 3679 N N . GLU A 1 449 ? 16.84915 23.71624 -7.06572 1.000 31.83405 453 GLU A N 1
ATOM 3680 C CA . GLU A 1 449 ? 17.80975 23.88690 -5.97808 1.000 31.20228 453 GLU A CA 1
ATOM 3681 C C . GLU A 1 449 ? 17.17626 24.56270 -4.76307 1.000 30.45079 453 GLU A C 1
ATOM 3682 O O . GLU A 1 449 ? 17.46751 24.19568 -3.61878 1.000 27.57783 453 GLU A O 1
ATOM 3688 N N . MET A 1 450 ? 16.30944 25.55639 -4.98664 1.000 27.27050 454 MET A N 1
ATOM 3689 C CA . MET A 1 450 ? 15.70015 26.26506 -3.85923 1.000 27.64632 454 MET A CA 1
ATOM 3690 C C . MET A 1 450 ? 14.75808 25.36086 -3.06953 1.000 25.53068 454 MET A C 1
ATOM 3691 O O . MET A 1 450 ? 14.75484 25.39378 -1.83237 1.000 26.24083 454 MET A O 1
ATOM 3696 N N . LYS A 1 451 ? 13.95571 24.53833 -3.75929 1.000 23.83846 455 LYS A N 1
ATOM 3697 C CA . LYS A 1 451 ? 13.08311 23.60199 -3.04975 1.000 25.09926 455 LYS A CA 1
ATOM 3698 C C . LYS A 1 451 ? 13.89158 22.59298 -2.25055 1.000 27.43234 455 LYS A C 1
ATOM 3699 O O . LYS A 1 451 ? 13.52074 22.23155 -1.12678 1.000 27.28986 455 LYS A O 1
ATOM 3705 N N . HIS A 1 452 ? 14.99145 22.11111 -2.82451 1.000 26.93367 456 HIS A N 1
ATOM 3706 C CA . HIS A 1 452 ? 15.86302 21.20033 -2.09607 1.000 28.15053 456 HIS A CA 1
ATOM 3707 C C . HIS A 1 452 ? 16.43419 21.84914 -0.83231 1.000 22.44149 456 HIS A C 1
ATOM 3708 O O . HIS A 1 452 ? 16.53556 21.19359 0.20840 1.000 27.52662 456 HIS A O 1
ATOM 3715 N N . LYS A 1 453 ? 16.81823 23.13053 -0.89712 1.000 25.49463 457 LYS A N 1
ATOM 3716 C CA . LYS A 1 453 ? 17.25063 23.81836 0.32351 1.000 28.02582 457 LYS A CA 1
ATOM 3717 C C . LYS A 1 453 ? 16.14166 23.86028 1.37068 1.000 25.66266 457 LYS A C 1
ATOM 3718 O O . LYS A 1 453 ? 16.38760 23.60958 2.55650 1.000 25.53124 457 LYS A O 1
ATOM 3724 N N . LEU A 1 454 ? 14.91686 24.19830 0.95849 1.000 25.64327 458 LEU A N 1
ATOM 3725 C CA . LEU A 1 454 ? 13.80057 24.24121 1.89895 1.000 25.78633 458 LEU A CA 1
ATOM 3726 C C . LEU A 1 454 ? 13.56328 22.87580 2.53820 1.000 26.53129 458 LEU A C 1
ATOM 3727 O O . LEU A 1 454 ? 13.28909 22.78380 3.74131 1.000 24.28659 458 LEU A O 1
ATOM 3732 N N . VAL A 1 455 ? 13.65818 21.79890 1.74764 1.000 24.70903 459 VAL A N 1
ATOM 3733 C CA . VAL A 1 455 ? 13.52734 20.45590 2.31470 1.000 23.08497 459 VAL A CA 1
ATOM 3734 C C . VAL A 1 455 ? 14.57346 20.23239 3.40328 1.000 25.57501 459 VAL A C 1
ATOM 3735 O O . VAL A 1 455 ? 14.27197 19.68526 4.47011 1.000 30.45273 459 VAL A O 1
ATOM 3739 N N . GLY A 1 456 ? 15.80926 20.67244 3.16347 1.000 23.65707 460 GLY A N 1
ATOM 3740 C CA . GLY A 1 456 ? 16.84579 20.53145 4.17921 1.000 25.99418 460 GLY A CA 1
ATOM 3741 C C . GLY A 1 456 ? 16.52018 21.26304 5.47059 1.000 28.71941 460 GLY A C 1
ATOM 3742 O O . GLY A 1 456 ? 16.69457 20.72040 6.56316 1.000 25.92034 460 GLY A O 1
ATOM 3743 N N . TYR A 1 457 ? 16.02240 22.49864 5.36466 1.000 25.37241 461 TYR A N 1
ATOM 3744 C CA . TYR A 1 457 ? 15.70658 23.27621 6.56220 1.000 26.29957 461 TYR A CA 1
ATOM 3745 C C . TYR A 1 457 ? 14.49399 22.71123 7.29161 1.000 25.58589 461 TYR A C 1
ATOM 3746 O O . TYR A 1 457 ? 14.42665 22.75365 8.52430 1.000 28.71543 461 TYR A O 1
ATOM 3755 N N . LEU A 1 458 ? 13.52528 22.18108 6.55460 1.000 23.32055 462 LEU A N 1
ATOM 3756 C CA . LEU A 1 458 ? 12.21437 21.91511 7.12558 1.000 25.68075 462 LEU A CA 1
ATOM 3757 C C . LEU A 1 458 ? 11.96609 20.44396 7.44631 1.000 28.28143 462 LEU A C 1
ATOM 3758 O O . LEU A 1 458 ? 10.94564 20.13063 8.06952 1.000 25.03387 462 LEU A O 1
ATOM 3763 N N . LYS A 1 459 ? 12.86645 19.54200 7.06392 1.000 28.77600 463 LYS A N 1
ATOM 3764 C CA . LYS A 1 459 ? 12.69426 18.13339 7.41035 1.000 29.58728 463 LYS A CA 1
ATOM 3765 C C . LYS A 1 459 ? 12.55724 17.97429 8.92004 1.000 29.99289 463 LYS A C 1
ATOM 3766 O O . LYS A 1 459 ? 13.33997 18.53731 9.68932 1.000 34.24096 463 LYS A O 1
ATOM 3772 N N . GLY A 1 460 ? 11.54458 17.23036 9.35220 1.000 33.82215 464 GLY A N 1
ATOM 3773 C CA . GLY A 1 460 ? 11.38743 16.98625 10.77044 1.000 33.77302 464 GLY A CA 1
ATOM 3774 C C . GLY A 1 460 ? 10.65863 18.05947 11.55609 1.000 38.71378 464 GLY A C 1
ATOM 3775 O O . GLY A 1 460 ? 10.40164 17.85993 12.75550 1.000 34.19049 464 GLY A O 1
ATOM 3776 N N . ARG A 1 461 ? 10.32032 19.19035 10.94196 1.000 28.96616 465 ARG A N 1
ATOM 3777 C CA . ARG A 1 461 ? 9.52085 20.18098 11.65368 1.000 30.27034 465 ARG A CA 1
ATOM 3778 C C . ARG A 1 461 ? 8.14605 19.61491 11.99364 1.000 30.40257 465 ARG A C 1
ATOM 3779 O O . ARG A 1 461 ? 7.54773 18.87689 11.20948 1.000 28.02431 465 ARG A O 1
ATOM 3787 N N . GLU A 1 462 ? 7.63893 19.98516 13.17332 1.000 30.66306 466 GLU A N 1
ATOM 3788 C CA . GLU A 1 462 ? 6.36676 19.45976 13.65419 1.000 25.82723 466 GLU A CA 1
ATOM 3789 C C . GLU A 1 462 ? 5.19141 19.81922 12.75823 1.000 29.48718 466 GLU A C 1
ATOM 3790 O O . GLU A 1 462 ? 4.17772 19.11318 12.77255 1.000 29.15027 466 GLU A O 1
ATOM 3796 N N . GLU A 1 463 ? 5.28271 20.89816 11.98568 1.000 28.51740 467 GLU A N 1
ATOM 3797 C CA . GLU A 1 463 ? 4.16220 21.23975 11.11904 1.000 27.91544 467 GLU A CA 1
ATOM 3798 C C . GLU A 1 463 ? 3.95325 20.23885 9.98759 1.000 30.39719 467 GLU A C 1
ATOM 3799 O O . GLU A 1 463 ? 2.89370 20.26708 9.35116 1.000 31.27119 467 GLU A O 1
ATOM 3805 N N . GLY A 1 464 ? 4.93172 19.38222 9.70770 1.000 28.70028 468 GLY A N 1
ATOM 3806 C CA . GLY A 1 464 ? 4.80492 18.43001 8.62035 1.000 28.85948 468 GLY A CA 1
ATOM 3807 C C . GLY A 1 464 ? 4.95985 19.01425 7.23011 1.000 35.07061 468 GLY A C 1
ATOM 3808 O O . GLY A 1 464 ? 4.31763 18.52693 6.29870 1.000 28.27805 468 GLY A O 1
ATOM 3809 N N . PHE A 1 465 ? 5.80975 20.04520 7.06574 1.000 32.22437 469 PHE A N 1
ATOM 3810 C CA . PHE A 1 465 ? 6.09055 20.62579 5.74787 1.000 26.20269 469 PHE A CA 1
ATOM 3811 C C . PHE A 1 465 ? 6.62449 19.59934 4.74985 1.000 30.51010 469 PHE A C 1
ATOM 3812 O O . PHE A 1 465 ? 6.44839 19.76323 3.53466 1.000 26.37109 469 PHE A O 1
ATOM 3820 N N . VAL A 1 466 ? 7.35770 18.59593 5.23085 1.000 27.30354 470 VAL A N 1
ATOM 3821 C CA . VAL A 1 466 ? 8.09102 17.65105 4.39245 1.000 28.77808 470 VAL A CA 1
ATOM 3822 C C . VAL A 1 466 ? 7.53360 16.24947 4.59137 1.000 32.59101 470 VAL A C 1
ATOM 3823 O O . VAL A 1 466 ? 7.38367 15.79483 5.72949 1.000 30.12651 470 VAL A O 1
ATOM 3827 N N . LYS A 1 467 ? 7.24360 15.56965 3.48051 1.000 34.08350 471 LYS A N 1
ATOM 3828 C CA . LYS A 1 467 ? 6.86157 14.15702 3.47136 1.000 38.63186 471 LYS A CA 1
ATOM 3829 C C . LYS A 1 467 ? 7.58402 13.46776 2.32248 1.000 35.67134 471 LYS A C 1
ATOM 3830 O O . LYS A 1 467 ? 7.47150 13.90590 1.17301 1.000 34.53732 471 LYS A O 1
ATOM 3836 N N . ASN A 1 468 ? 8.32465 12.39959 2.63168 1.000 38.32311 472 ASN A N 1
ATOM 3837 C CA . ASN A 1 468 ? 9.06235 11.62385 1.62158 1.000 37.37274 472 ASN A CA 1
ATOM 3838 C C . ASN A 1 468 ? 9.97003 12.50277 0.76465 1.000 35.56760 472 ASN A C 1
ATOM 3839 O O . ASN A 1 468 ? 10.02979 12.36041 -0.45914 1.000 35.01878 472 ASN A O 1
ATOM 3844 N N . GLY A 1 469 ? 10.68798 13.41810 1.41191 1.000 31.94006 473 GLY A N 1
ATOM 3845 C CA . GLY A 1 469 ? 11.61780 14.26749 0.70444 1.000 35.15386 473 GLY A CA 1
ATOM 3846 C C . GLY A 1 469 ? 11.00248 15.37810 -0.11518 1.000 33.51066 473 GLY A C 1
ATOM 3847 O O . GLY A 1 469 ? 11.71800 16.01780 -0.89677 1.000 35.56587 473 GLY A O 1
ATOM 3848 N N . GLN A 1 470 ? 9.70707 15.64107 0.03702 1.000 34.12901 474 GLN A N 1
ATOM 3849 C CA . GLN A 1 470 ? 9.01687 16.62135 -0.78686 1.000 34.96075 474 GLN A CA 1
ATOM 3850 C C . GLN A 1 470 ? 8.25433 17.60997 0.08342 1.000 29.36260 474 GLN A C 1
ATOM 3851 O O . GLN A 1 470 ? 7.69929 17.23381 1.12169 1.000 28.36501 474 GLN A O 1
ATOM 3857 N N . LEU A 1 471 ? 8.25479 18.87844 -0.34146 1.000 27.19589 475 LEU A N 1
ATOM 3858 C CA . LEU A 1 471 ? 7.40928 19.89066 0.28476 1.000 26.91099 475 LEU A CA 1
ATOM 3859 C C . LEU A 1 471 ? 5.95395 19.64684 -0.07805 1.000 31.44193 475 LEU A C 1
ATOM 3860 O O . LEU A 1 471 ? 5.61190 19.53628 -1.25818 1.000 32.76409 475 LEU A O 1
ATOM 3865 N N . ILE A 1 472 ? 5.09260 19.59880 0.93447 1.000 26.25171 476 ILE A N 1
ATOM 3866 C CA . ILE A 1 472 ? 3.68347 19.28548 0.74559 1.000 30.60792 476 ILE A CA 1
ATOM 3867 C C . ILE A 1 472 ? 2.81639 20.34200 1.41668 1.000 28.72889 476 ILE A C 1
ATOM 3868 O O . ILE A 1 472 ? 3.19549 20.95264 2.41944 1.000 26.81437 476 ILE A O 1
ATOM 3873 N N . GLN A 1 473 ? 1.64228 20.55753 0.84272 1.000 32.51597 477 GLN A N 1
ATOM 3874 C CA . GLN A 1 473 ? 0.69093 21.49827 1.41416 1.000 29.88285 477 GLN A CA 1
ATOM 3875 C C . GLN A 1 473 ? 0.25895 21.01560 2.79054 1.000 29.56828 477 GLN A C 1
ATOM 3876 O O . GLN A 1 473 ? 0.07513 19.81776 3.01755 1.000 31.38773 477 GLN A O 1
ATOM 3882 N N . ILE A 1 474 ? 0.11055 21.95125 3.72158 1.000 27.48248 478 ILE A N 1
ATOM 3883 C CA . ILE A 1 474 ? -0.33878 21.62542 5.06599 1.000 28.07142 478 ILE A CA 1
ATOM 3884 C C . ILE A 1 474 ? -1.63084 22.37102 5.35594 1.000 32.81962 478 ILE A C 1
ATOM 3885 O O . ILE A 1 474 ? -1.90913 23.42154 4.76798 1.000 28.54089 478 ILE A O 1
ATOM 3890 N N . GLY A 1 475 ? -2.44277 21.79485 6.24326 1.000 31.08967 479 GLY A N 1
ATOM 3891 C CA . GLY A 1 475 ? -3.61878 22.49629 6.71257 1.000 30.36027 479 GLY A CA 1
ATOM 3892 C C . GLY A 1 475 ? -3.25125 23.64898 7.62844 1.000 32.36215 479 GLY A C 1
ATOM 3893 O O . GLY A 1 475 ? -2.22514 23.63257 8.31468 1.000 30.51857 479 GLY A O 1
ATOM 3894 N N . ILE A 1 476 ? -4.11750 24.66760 7.64753 1.000 27.57215 480 ILE A N 1
ATOM 3895 C CA . ILE A 1 476 ? -3.83077 25.86138 8.43368 1.000 30.47275 480 ILE A CA 1
ATOM 3896 C C . ILE A 1 476 ? -3.75199 25.55524 9.92448 1.000 33.03670 480 ILE A C 1
ATOM 3897 O O . ILE A 1 476 ? -3.05750 26.26505 10.66696 1.000 31.81328 480 ILE A O 1
ATOM 3902 N N . SER A 1 477 ? -4.41480 24.48944 10.38614 1.000 28.06659 481 SER A N 1
ATOM 3903 C CA . SER A 1 477 ? -4.35618 24.16293 11.80409 1.000 28.54507 481 SER A CA 1
ATOM 3904 C C . SER A 1 477 ? -2.98159 23.66408 12.22615 1.000 29.72180 481 SER A C 1
ATOM 3905 O O . SER A 1 477 ? -2.70685 23.59766 13.42597 1.000 33.75795 481 SER A O 1
ATOM 3908 N N . ASN A 1 478 ? -2.12236 23.28861 11.27366 1.000 30.53604 482 ASN A N 1
ATOM 3909 C CA . ASN A 1 478 ? -0.75655 22.87305 11.58004 1.000 28.02542 482 ASN A CA 1
ATOM 3910 C C . ASN A 1 478 ? 0.16193 24.05243 11.87238 1.000 31.95980 482 ASN A C 1
ATOM 3911 O O . ASN A 1 478 ? 1.25775 23.85239 12.40818 1.000 29.99977 482 ASN A O 1
ATOM 3916 N N . ILE A 1 479 ? -0.25098 25.26560 11.51226 1.000 28.26939 483 ILE A N 1
ATOM 3917 C CA . ILE A 1 479 ? 0.59793 26.43381 11.69453 1.000 28.17315 483 ILE A CA 1
ATOM 3918 C C . ILE A 1 479 ? 0.65355 26.79112 13.17521 1.000 27.05964 483 ILE A C 1
ATOM 3919 O O . ILE A 1 479 ? -0.37837 26.85510 13.85600 1.000 27.46216 483 ILE A O 1
ATOM 3924 N N . VAL A 1 480 ? 1.86226 27.02913 13.68048 1.000 25.02917 484 VAL A N 1
ATOM 3925 C CA . VAL A 1 480 ? 2.08611 27.47408 15.05091 1.000 24.38665 484 VAL A CA 1
ATOM 3926 C C . VAL A 1 480 ? 3.02591 28.67477 15.04298 1.000 29.64857 484 VAL A C 1
ATOM 3927 O O . VAL A 1 480 ? 3.83740 28.85042 14.12796 1.000 25.84731 484 VAL A O 1
ATOM 3931 N N . SER A 1 481 ? 2.93040 29.48905 16.09572 1.000 26.54693 485 SER A N 1
ATOM 3932 C CA . SER A 1 481 ? 3.80335 30.64248 16.27261 1.000 25.08504 485 SER A CA 1
ATOM 3933 C C . SER A 1 481 ? 5.00211 30.33280 17.14732 1.000 26.40521 485 SER A C 1
ATOM 3934 O O . SER A 1 481 ? 6.00779 31.04691 17.07821 1.000 26.22666 485 SER A O 1
ATOM 3937 N N . THR A 1 482 ? 4.91118 29.29731 17.97530 1.000 24.49282 486 THR A N 1
ATOM 3938 C CA . THR A 1 482 ? 6.02753 28.86761 18.79925 1.000 28.07848 486 THR A CA 1
ATOM 3939 C C . THR A 1 482 ? 6.12447 27.35713 18.69427 1.000 26.31778 486 THR A C 1
ATOM 3940 O O . THR A 1 482 ? 5.12589 26.66387 18.88763 1.000 28.72222 486 THR A O 1
ATOM 3944 N N . LEU A 1 483 ? 7.31334 26.86123 18.36387 1.000 27.17566 487 LEU A N 1
ATOM 3945 C CA . LEU A 1 483 ? 7.54213 25.43070 18.25503 1.000 30.55799 487 LEU A CA 1
ATOM 3946 C C . LEU A 1 483 ? 7.48845 24.76261 19.62478 1.000 38.90944 487 LEU A C 1
ATOM 3947 O O . LEU A 1 483 ? 7.94514 25.31725 20.62920 1.000 34.77214 487 LEU A O 1
ATOM 3952 N N . LYS A 1 484 ? 6.94662 23.54590 19.64847 1.000 35.03029 488 LYS A N 1
ATOM 3953 C CA . LYS A 1 484 ? 6.95792 22.70218 20.83928 1.000 45.95095 488 LYS A CA 1
ATOM 3954 C C . LYS A 1 484 ? 8.26506 21.92044 20.92374 1.000 48.36586 488 LYS A C 1
ATOM 3955 O O . LYS A 1 484 ? 9.16268 22.27111 21.69121 1.000 57.01015 488 LYS A O 1
ATOM 3961 N N . ASN B 1 6 ? 13.86764 28.32200 -49.40837 1.000 50.06186 10 ASN B N 1
ATOM 3962 C CA . ASN B 1 6 ? 13.65654 29.06131 -48.14948 1.000 56.53858 10 ASN B CA 1
ATOM 3963 C C . ASN B 1 6 ? 14.60137 30.24717 -47.93029 1.000 58.28779 10 ASN B C 1
ATOM 3964 O O . ASN B 1 6 ? 15.65417 30.09637 -47.26026 1.000 59.30859 10 ASN B O 1
ATOM 3969 N N . GLN B 1 7 ? 14.26425 31.42398 -48.44789 1.000 45.51226 11 GLN B N 1
ATOM 3970 C CA . GLN B 1 7 ? 15.10724 32.60507 -48.25479 1.000 35.86242 11 GLN B CA 1
ATOM 3971 C C . GLN B 1 7 ? 14.29796 33.75782 -47.68220 1.000 34.17612 11 GLN B C 1
ATOM 3972 O O . GLN B 1 7 ? 13.54829 34.41556 -48.43298 1.000 30.93352 11 GLN B O 1
ATOM 3978 N N . PRO B 1 8 ? 14.41683 34.03971 -46.38739 1.000 32.29668 12 PRO B N 1
ATOM 3979 C CA . PRO B 1 8 ? 13.73727 35.20588 -45.82381 1.000 25.09202 12 PRO B CA 1
ATOM 3980 C C . PRO B 1 8 ? 14.29632 36.50754 -46.38736 1.000 25.17051 12 PRO B C 1
ATOM 3981 O O . PRO B 1 8 ? 15.49193 36.63014 -46.67375 1.000 24.64984 12 PRO B O 1
ATOM 3985 N N . ASN B 1 9 ? 13.41990 37.50383 -46.50880 1.000 25.93500 13 ASN B N 1
ATOM 3986 C CA . ASN B 1 9 ? 13.90916 38.84182 -46.80636 1.000 23.68752 13 ASN B CA 1
ATOM 3987 C C . ASN B 1 9 ? 14.48636 39.47453 -45.54458 1.000 23.12937 13 ASN B C 1
ATOM 3988 O O . ASN B 1 9 ? 14.17733 39.07325 -44.41901 1.000 24.56087 13 ASN B O 1
ATOM 3993 N N . VAL B 1 10 ? 15.30761 40.50178 -45.74464 1.000 21.23173 14 VAL B N 1
ATOM 3994 C CA . VAL B 1 10 ? 15.98446 41.19419 -44.65433 1.000 23.78850 14 VAL B CA 1
ATOM 3995 C C . VAL B 1 10 ? 15.79112 42.69278 -44.84627 1.000 23.01520 14 VAL B C 1
ATOM 3996 O O . VAL B 1 10 ? 16.04978 43.21731 -45.93397 1.000 21.20587 14 VAL B O 1
ATOM 4000 N N . VAL B 1 11 ? 15.34566 43.38011 -43.79995 1.000 18.57295 15 VAL B N 1
ATOM 4001 C CA . VAL B 1 11 ? 15.41722 44.83804 -43.73645 1.000 21.59197 15 VAL B CA 1
ATOM 4002 C C . VAL B 1 11 ? 16.37619 45.22647 -42.61642 1.000 22.11120 15 VAL B C 1
ATOM 4003 O O . VAL B 1 11 ? 16.16245 44.86734 -41.45516 1.000 23.29138 15 VAL B O 1
ATOM 4007 N N . LEU B 1 12 ? 17.43885 45.94871 -42.96523 1.000 20.71502 16 LEU B N 1
ATOM 4008 C CA . LEU B 1 12 ? 18.36305 46.51597 -41.98368 1.000 22.76624 16 LEU B CA 1
ATOM 4009 C C . LEU B 1 12 ? 17.99634 47.98264 -41.83061 1.000 24.89437 16 LEU B C 1
ATOM 4010 O O . LEU B 1 12 ? 18.18871 48.76464 -42.76581 1.000 21.37643 16 LEU B O 1
ATOM 4015 N N . ILE B 1 13 ? 17.44603 48.34673 -40.67679 1.000 19.62348 17 ILE B N 1
ATOM 4016 C CA . ILE B 1 13 ? 17.08533 49.72475 -40.37612 1.000 21.01158 17 ILE B CA 1
ATOM 4017 C C . ILE B 1 13 ? 18.22528 50.34625 -39.58996 1.000 24.02114 17 ILE B C 1
ATOM 4018 O O . ILE B 1 13 ? 18.54872 49.88782 -38.48803 1.000 23.38274 17 ILE B O 1
ATOM 4023 N N . VAL B 1 14 ? 18.83312 51.39091 -40.14873 1.000 22.08791 18 VAL B N 1
ATOM 4024 C CA . VAL B 1 14 ? 19.89999 52.12882 -39.48633 1.000 21.79097 18 VAL B CA 1
ATOM 4025 C C . VAL B 1 14 ? 19.39598 53.54091 -39.20927 1.000 26.20870 18 VAL B C 1
ATOM 4026 O O . VAL B 1 14 ? 18.80510 54.17968 -40.09284 1.000 23.56611 18 VAL B O 1
ATOM 4030 N N . VAL B 1 15 ? 19.59707 54.01095 -37.97265 1.000 21.10204 19 VAL B N 1
ATOM 4031 C CA . VAL B 1 15 ? 19.41056 55.41324 -37.60397 1.000 21.54848 19 VAL B CA 1
ATOM 4032 C C . VAL B 1 15 ? 20.77111 55.96910 -37.19145 1.000 25.46974 19 VAL B C 1
ATOM 4033 O O . VAL B 1 15 ? 21.71250 55.22643 -36.88587 1.000 24.29093 19 VAL B O 1
ATOM 4037 N N . ASP B 1 16 ? 20.88539 57.29140 -37.20089 1.000 24.94789 20 ASP B N 1
ATOM 4038 C CA . ASP B 1 16 ? 22.17407 57.92901 -36.96431 1.000 23.99903 20 ASP B CA 1
ATOM 4039 C C . ASP B 1 16 ? 22.12150 58.71899 -35.67086 1.000 22.69399 20 ASP B C 1
ATOM 4040 O O . ASP B 1 16 ? 21.23367 59.55854 -35.49003 1.000 21.71734 20 ASP B O 1
ATOM 4045 N N . GLN B 1 17 ? 23.05378 58.41140 -34.75950 1.000 22.21050 21 GLN B N 1
ATOM 4046 C CA . GLN B 1 17 ? 23.27168 59.17510 -33.53132 1.000 23.84591 21 GLN B CA 1
ATOM 4047 C C . GLN B 1 17 ? 22.15224 58.97785 -32.49998 1.000 24.72751 21 GLN B C 1
ATOM 4048 O O . GLN B 1 17 ? 21.91482 59.84845 -31.65703 1.000 21.83992 21 GLN B O 1
ATOM 4054 N N . MET B 1 18 ? 21.46326 57.83254 -32.52721 1.000 20.88120 22 MET B N 1
ATOM 4055 C CA . MET B 1 18 ? 20.44888 57.51103 -31.52649 1.000 21.68577 22 MET B CA 1
ATOM 4056 C C . MET B 1 18 ? 21.08395 56.79393 -30.33146 1.000 25.78159 22 MET B C 1
ATOM 4057 O O . MET B 1 18 ? 21.70157 55.73778 -30.50258 1.000 20.00486 22 MET B O 1
ATOM 4062 N N . ARG B 1 19 ? 20.87807 57.33010 -29.12572 1.000 23.42547 23 ARG B N 1
ATOM 4063 C CA . ARG B 1 19 ? 21.36518 56.69888 -27.89872 1.000 25.61941 23 ARG B CA 1
ATOM 4064 C C . ARG B 1 19 ? 20.61045 55.40342 -27.59831 1.000 25.03792 23 ARG B C 1
ATOM 4065 O O . ARG B 1 19 ? 19.42229 55.26446 -27.90276 1.000 21.85102 23 ARG B O 1
ATOM 4073 N N . ALA B 1 20 ? 21.30403 54.45718 -26.95482 1.000 24.17693 24 ALA B N 1
ATOM 4074 C CA . ALA B 1 20 ? 20.64211 53.22005 -26.54414 1.000 24.64493 24 ALA B CA 1
ATOM 4075 C C . ALA B 1 20 ? 19.49772 53.50090 -25.58266 1.000 26.30378 24 ALA B C 1
ATOM 4076 O O . ALA B 1 20 ? 18.42862 52.88765 -25.68397 1.000 24.51481 24 ALA B O 1
ATOM 4078 N N . ASP B 1 21 ? 19.69273 54.43657 -24.65106 1.000 23.03686 25 ASP B N 1
ATOM 4079 C CA . ASP B 1 21 ? 18.63409 54.74315 -23.69204 1.000 26.78827 25 ASP B CA 1
ATOM 4080 C C . ASP B 1 21 ? 17.54628 55.66071 -24.25048 1.000 29.11141 25 ASP B C 1
ATOM 4081 O O . ASP B 1 21 ? 16.61475 55.99657 -23.51106 1.000 27.11847 25 ASP B O 1
ATOM 4086 N N . ALA B 1 22 ? 17.62159 56.05273 -25.52661 1.000 25.01663 26 ALA B N 1
ATOM 4087 C CA . ALA B 1 22 ? 16.52196 56.75312 -26.18422 1.000 28.28286 26 ALA B CA 1
ATOM 4088 C C . ALA B 1 22 ? 15.54166 55.79479 -26.85448 1.000 30.17776 26 ALA B C 1
ATOM 4089 O O . ALA B 1 22 ? 14.57820 56.24611 -27.48017 1.000 25.38113 26 ALA B O 1
ATOM 4091 N N . LEU B 1 23 ? 15.76744 54.48700 -26.75351 1.000 24.49539 27 LEU B N 1
ATOM 4092 C CA . LEU B 1 23 ? 14.70356 53.52112 -26.96209 1.000 23.41453 27 LEU B CA 1
ATOM 4093 C C . LEU B 1 23 ? 13.98006 53.39971 -25.62290 1.000 31.96279 27 LEU B C 1
ATOM 4094 O O . LEU B 1 23 ? 14.61703 53.13607 -24.59501 1.000 26.83939 27 LEU B O 1
ATOM 4099 N N . SER B 1 24 ? 12.67303 53.67320 -25.61158 1.000 29.46214 28 SER B N 1
ATOM 4100 C CA . SER B 1 24 ? 11.95427 53.70520 -24.33822 1.000 29.98183 28 SER B CA 1
ATOM 4101 C C . SER B 1 24 ? 12.15661 52.42152 -23.54538 1.000 29.02943 28 SER B C 1
ATOM 4102 O O . SER B 1 24 ? 12.34493 52.46345 -22.32355 1.000 27.61616 28 SER B O 1
ATOM 4105 N N . LEU B 1 25 ? 12.11882 51.27653 -24.23071 1.000 27.47834 29 LEU B N 1
ATOM 4106 C CA . LEU B 1 25 ? 12.30031 49.98141 -23.57712 1.000 29.61002 29 LEU B CA 1
ATOM 4107 C C . LEU B 1 25 ? 13.60167 49.91610 -22.77760 1.000 31.33636 29 LEU B C 1
ATOM 4108 O O . LEU B 1 25 ? 13.62666 49.35191 -21.68188 1.000 30.26998 29 LEU B O 1
ATOM 4113 N N . ASN B 1 26 ? 14.70153 50.45229 -23.32832 1.000 27.42664 30 ASN B N 1
ATOM 4114 C CA . ASN B 1 26 ? 15.97223 50.54966 -22.60771 1.000 28.23588 30 ASN B CA 1
ATOM 4115 C C . ASN B 1 26 ? 16.01579 51.68624 -21.60142 1.000 30.33564 30 ASN B C 1
ATOM 4116 O O . ASN B 1 26 ? 16.84946 51.65464 -20.69107 1.000 31.01336 30 ASN B O 1
ATOM 4121 N N . SER B 1 27 ? 15.18372 52.70209 -21.75951 1.000 30.34403 31 SER B N 1
ATOM 4122 C CA . SER B 1 27 ? 15.25892 53.85794 -20.88414 1.000 32.51280 31 SER B CA 1
ATOM 4123 C C . SER B 1 27 ? 14.80459 53.49456 -19.47569 1.000 34.83164 31 SER B C 1
ATOM 4124 O O . SER B 1 27 ? 14.07415 52.52544 -19.26257 1.000 29.83105 31 SER B O 1
ATOM 4127 N N . GLN B 1 28 ? 15.23822 54.30332 -18.50457 1.000 35.17351 32 GLN B N 1
ATOM 4128 C CA . GLN B 1 28 ? 14.80666 54.09774 -17.12754 1.000 35.65056 32 GLN B CA 1
ATOM 4129 C C . GLN B 1 28 ? 13.54538 54.89156 -16.80706 1.000 36.68205 32 GLN B C 1
ATOM 4130 O O . GLN B 1 28 ? 12.65020 54.38572 -16.12298 1.000 33.52882 32 GLN B O 1
ATOM 4136 N N . ASP B 1 29 ? 13.43779 56.11836 -17.31118 1.000 36.90212 33 ASP B N 1
ATOM 4137 C CA . ASP B 1 29 ? 12.29991 56.95970 -16.96790 1.000 34.53808 33 ASP B CA 1
ATOM 4138 C C . ASP B 1 29 ? 11.10458 56.79344 -17.90493 1.000 35.05951 33 ASP B C 1
ATOM 4139 O O . ASP B 1 29 ? 10.00741 57.23631 -17.55268 1.000 33.23075 33 ASP B O 1
ATOM 4144 N N . LYS B 1 30 ? 11.27792 56.15897 -19.07296 1.000 34.77908 34 LYS B N 1
ATOM 4145 C CA . LYS B 1 30 ? 10.18711 55.86484 -20.01816 1.000 32.83612 34 LYS B CA 1
ATOM 4146 C C . LYS B 1 30 ? 9.51518 57.12358 -20.56139 1.000 29.76375 34 LYS B C 1
ATOM 4147 O O . LYS B 1 30 ? 8.35310 57.07211 -20.99555 1.000 30.20849 34 LYS B O 1
ATOM 4153 N N . ILE B 1 31 ? 10.21934 58.25697 -20.54832 1.000 31.39056 35 ILE B N 1
ATOM 4154 C CA . ILE B 1 31 ? 9.62514 59.51161 -21.00130 1.000 35.17179 35 ILE B CA 1
ATOM 4155 C C . ILE B 1 31 ? 9.49204 59.53127 -22.51842 1.000 28.97753 35 ILE B C 1
ATOM 4156 O O . ILE B 1 31 ? 8.44348 59.90949 -23.05405 1.000 28.45212 35 ILE B O 1
ATOM 4161 N N . ILE B 1 32 ? 10.55786 59.14490 -23.22921 1.000 24.06408 36 ILE B N 1
ATOM 4162 C CA . ILE B 1 32 ? 10.53592 59.15413 -24.68785 1.000 27.99189 36 ILE B CA 1
ATOM 4163 C C . ILE B 1 32 ? 9.44045 58.22204 -25.19872 1.000 28.21968 36 ILE B C 1
ATOM 4164 O O . ILE B 1 32 ? 9.21080 57.13461 -24.65465 1.000 28.58107 36 ILE B O 1
ATOM 4169 N N . SER B 1 33 ? 8.72821 58.66881 -26.22996 1.000 28.52145 37 SER B N 1
ATOM 4170 C CA . SER B 1 33 ? 7.64544 57.89136 -26.83976 1.000 25.11642 37 SER B CA 1
ATOM 4171 C C . SER B 1 33 ? 8.19152 57.15279 -28.06198 1.000 26.51085 37 SER B C 1
ATOM 4172 O O . SER B 1 33 ? 8.40328 57.75186 -29.11905 1.000 24.61187 37 SER B O 1
ATOM 4175 N N . THR B 1 34 ? 8.42336 55.84487 -27.92891 1.000 22.12142 38 THR B N 1
ATOM 4176 C CA . THR B 1 34 ? 8.80742 54.99115 -29.05682 1.000 24.29809 38 THR B CA 1
ATOM 4177 C C . THR B 1 34 ? 7.93977 53.72686 -29.07855 1.000 25.16971 38 THR B C 1
ATOM 4178 O O . THR B 1 34 ? 8.44601 52.60702 -28.96983 1.000 22.75216 38 THR B O 1
ATOM 4182 N N . PRO B 1 35 ? 6.61842 53.87074 -29.24943 1.000 26.37823 39 PRO B N 1
ATOM 4183 C CA . PRO B 1 35 ? 5.73991 52.69310 -29.08798 1.000 26.06011 39 PRO B CA 1
ATOM 4184 C C . PRO B 1 35 ? 5.98035 51.60323 -30.11314 1.000 27.37668 39 PRO B C 1
ATOM 4185 O O . PRO B 1 35 ? 5.89299 50.41627 -29.77329 1.000 27.58966 39 PRO B O 1
ATOM 4189 N N . THR B 1 36 ? 6.27626 51.96040 -31.36655 1.000 26.17147 40 THR B N 1
ATOM 4190 C CA . THR B 1 36 ? 6.51093 50.93310 -32.38262 1.000 29.07208 40 THR B CA 1
ATOM 4191 C C . THR B 1 36 ? 7.82323 50.19395 -32.13898 1.000 25.16501 40 THR B C 1
ATOM 4192 O O . THR B 1 36 ? 7.87990 48.95988 -32.22559 1.000 22.51916 40 THR B O 1
ATOM 4196 N N . LEU B 1 37 ? 8.89912 50.93665 -31.86635 1.000 24.63270 41 LEU B N 1
ATOM 4197 C CA . LEU B 1 37 ? 10.18618 50.29759 -31.60763 1.000 27.38665 41 LEU B CA 1
ATOM 4198 C C . LEU B 1 37 ? 10.15332 49.49298 -30.31062 1.000 24.41109 41 LEU B C 1
ATOM 4199 O O . LEU B 1 37 ? 10.79243 48.43879 -30.21679 1.000 24.55930 41 LEU B O 1
ATOM 4204 N N . ASP B 1 38 ? 9.43732 49.98959 -29.29448 1.000 26.40467 42 ASP B N 1
ATOM 4205 C CA . ASP B 1 38 ? 9.24950 49.22371 -28.05755 1.000 27.79130 42 ASP B CA 1
ATOM 4206 C C . ASP B 1 38 ? 8.67149 47.84439 -28.35987 1.000 27.12705 42 ASP B C 1
ATOM 4207 O O . ASP B 1 38 ? 9.19638 46.81622 -27.90813 1.000 24.61807 42 ASP B O 1
ATOM 4212 N N . MET B 1 39 ? 7.57235 47.81207 -29.11840 1.000 25.48138 43 MET B N 1
ATOM 4213 C CA . MET B 1 39 ? 6.92307 46.55192 -29.45295 1.000 24.88416 43 MET B CA 1
ATOM 4214 C C . MET B 1 39 ? 7.87213 45.63296 -30.21409 1.000 27.28825 43 MET B C 1
ATOM 4215 O O . MET B 1 39 ? 7.99891 44.44864 -29.89167 1.000 25.32357 43 MET B O 1
ATOM 4220 N N . MET B 1 40 ? 8.53941 46.16892 -31.23953 1.000 23.45723 44 MET B N 1
ATOM 4221 C CA . MET B 1 40 ? 9.47925 45.38740 -32.04081 1.000 25.33415 44 MET B CA 1
ATOM 4222 C C . MET B 1 40 ? 10.57983 44.78583 -31.16813 1.000 27.78239 44 MET B C 1
ATOM 4223 O O . MET B 1 40 ? 10.87273 43.58523 -31.25133 1.000 26.88664 44 MET B O 1
ATOM 4228 N N . ALA B 1 41 ? 11.19989 45.61381 -30.31812 1.000 26.93239 45 ALA B N 1
ATOM 4229 C CA . ALA B 1 41 ? 12.34176 45.14936 -29.52864 1.000 25.35305 45 ALA B CA 1
ATOM 4230 C C . ALA B 1 41 ? 11.91427 44.14248 -28.46627 1.000 29.00805 45 ALA B C 1
ATOM 4231 O O . ALA B 1 41 ? 12.62480 43.15747 -28.21824 1.000 25.72176 45 ALA B O 1
ATOM 4233 N N . SER B 1 42 ? 10.77537 44.38646 -27.80844 1.000 28.08913 46 SER B N 1
ATOM 4234 C CA . SER B 1 42 ? 10.32210 43.48249 -26.75943 1.000 30.71022 46 SER B CA 1
ATOM 4235 C C . SER B 1 42 ? 9.78185 42.18447 -27.32650 1.000 32.69538 46 SER B C 1
ATOM 4236 O O . SER B 1 42 ? 9.83637 41.15728 -26.64482 1.000 31.21722 46 SER B O 1
ATOM 4239 N N . GLN B 1 43 ? 9.27401 42.20229 -28.55477 1.000 32.51087 47 GLN B N 1
ATOM 4240 C CA . GLN B 1 43 ? 8.76958 40.98707 -29.16709 1.000 29.67364 47 GLN B CA 1
ATOM 4241 C C . GLN B 1 43 ? 9.85607 40.18422 -29.86398 1.000 32.39365 47 GLN B C 1
ATOM 4242 O O . GLN B 1 43 ? 9.63985 39.00838 -30.15760 1.000 35.68002 47 GLN B O 1
ATOM 4248 N N . GLY B 1 44 ? 11.01481 40.77605 -30.13160 1.000 27.06517 48 GLY B N 1
ATOM 4249 C CA . GLY B 1 44 ? 12.08055 40.03002 -30.77590 1.000 28.89103 48 GLY B CA 1
ATOM 4250 C C . GLY B 1 44 ? 13.23418 39.74777 -29.83316 1.000 29.19829 48 GLY B C 1
ATOM 4251 O O . GLY B 1 44 ? 13.01550 39.25016 -28.72241 1.000 28.33225 48 GLY B O 1
ATOM 4252 N N . TYR B 1 45 ? 14.46265 40.05387 -30.26647 1.000 25.58479 49 TYR B N 1
ATOM 4253 C CA . TYR B 1 45 ? 15.67026 39.91845 -29.45193 1.000 23.85683 49 TYR B CA 1
ATOM 4254 C C . TYR B 1 45 ? 16.28743 41.29794 -29.30088 1.000 23.54835 49 TYR B C 1
ATOM 4255 O O . TYR B 1 45 ? 16.86154 41.83439 -30.25696 1.000 24.19304 49 TYR B O 1
ATOM 4264 N N . ASN B 1 46 ? 16.19383 41.86002 -28.10568 1.000 23.90276 50 ASN B N 1
ATOM 4265 C CA . ASN B 1 46 ? 16.73136 43.18086 -27.82831 1.000 26.04924 50 ASN B CA 1
ATOM 4266 C C . ASN B 1 46 ? 18.12639 43.04277 -27.22972 1.000 27.77796 50 ASN B C 1
ATOM 4267 O O . ASN B 1 46 ? 18.29910 42.37504 -26.20507 1.000 27.37618 50 ASN B O 1
ATOM 4272 N N . PHE B 1 47 ? 19.11316 43.68784 -27.84853 1.000 25.29384 51 PHE B N 1
ATOM 4273 C CA . PHE B 1 47 ? 20.49077 43.63301 -27.36073 1.000 26.89054 51 PHE B CA 1
ATOM 4274 C C . PHE B 1 47 ? 20.67944 44.77107 -26.36762 1.000 27.14488 51 PHE B C 1
ATOM 4275 O O . PHE B 1 47 ? 20.83905 45.93554 -26.74904 1.000 29.07686 51 PHE B O 1
ATOM 4283 N N . GLU B 1 48 ? 20.62265 44.43104 -25.08070 1.000 26.27385 52 GLU B N 1
ATOM 4284 C CA . GLU B 1 48 ? 20.70327 45.40315 -24.00415 1.000 25.68834 52 GLU B CA 1
ATOM 4285 C C . GLU B 1 48 ? 22.10563 45.94628 -23.80395 1.000 27.53375 52 GLU B C 1
ATOM 4286 O O . GLU B 1 48 ? 22.26187 46.97311 -23.12978 1.000 26.77703 52 GLU B O 1
ATOM 4292 N N . ASN B 1 49 ? 23.11824 45.30599 -24.39343 1.000 27.43549 53 ASN B N 1
ATOM 4293 C CA . ASN B 1 49 ? 24.50854 45.71281 -24.22187 1.000 29.74997 53 ASN B CA 1
ATOM 4294 C C . ASN B 1 49 ? 25.20400 45.69829 -25.57974 1.000 28.83920 53 ASN B C 1
ATOM 4295 O O . ASN B 1 49 ? 26.14831 44.93668 -25.79492 1.000 27.66824 53 ASN B O 1
ATOM 4300 N N . CYS B 1 50 ? 24.73279 46.55266 -26.48946 1.000 24.30221 54 CYS B N 1
ATOM 4301 C CA . CYS B 1 50 ? 25.27202 46.64653 -27.83936 1.000 26.95824 54 CYS B CA 1
ATOM 4302 C C . CYS B 1 50 ? 26.09774 47.92065 -27.95594 1.000 24.99386 54 CYS B C 1
ATOM 4303 O O . CYS B 1 50 ? 25.72070 48.96637 -27.41262 1.000 25.91569 54 CYS B O 1
ATOM 4306 N N . TYR B 1 51 ? 27.23037 47.84021 -28.65346 1.000 22.37968 55 TYR B N 1
ATOM 4307 C CA . TYR B 1 51 ? 28.21057 48.92210 -28.58447 1.000 23.21744 55 TYR B CA 1
ATOM 4308 C C . TYR B 1 51 ? 28.77492 49.24730 -29.95582 1.000 22.45776 55 TYR B C 1
ATOM 4309 O O . TYR B 1 51 ? 28.98695 48.35973 -30.78596 1.000 24.70796 55 TYR B O 1
ATOM 4318 N N . SER B 1 52 ? 29.02027 50.53496 -30.17522 1.000 24.27049 56 SER B N 1
ATOM 4319 C CA . SER B 1 52 ? 29.81285 51.02253 -31.29163 1.000 26.46909 56 SER B CA 1
ATOM 4320 C C . SER B 1 52 ? 31.21590 51.32503 -30.76333 1.000 24.79910 56 SER B C 1
ATOM 4321 O O . SER B 1 52 ? 31.41484 52.37773 -30.13261 1.000 23.14037 56 SER B O 1
ATOM 4324 N N . PRO B 1 53 ? 32.21018 50.43225 -30.95616 1.000 26.70449 57 PRO B N 1
ATOM 4325 C CA . PRO B 1 53 ? 33.51152 50.61616 -30.26399 1.000 24.20473 57 PRO B CA 1
ATOM 4326 C C . PRO B 1 53 ? 34.20349 51.93734 -30.56046 1.000 25.58986 57 PRO B C 1
ATOM 4327 O O . PRO B 1 53 ? 34.79665 52.52500 -29.64675 1.000 23.74245 57 PRO B O 1
ATOM 4331 N N . VAL B 1 54 ? 34.16590 52.39861 -31.81142 1.000 21.99066 58 VAL B N 1
ATOM 4332 C CA . VAL B 1 54 ? 34.71378 53.69086 -32.24842 1.000 22.92330 58 VAL B CA 1
ATOM 4333 C C . VAL B 1 54 ? 33.53638 54.58398 -32.62743 1.000 25.01069 58 VAL B C 1
ATOM 4334 O O . VAL B 1 54 ? 33.08920 54.55711 -33.78273 1.000 25.01813 58 VAL B O 1
ATOM 4338 N N . PRO B 1 55 ? 32.99035 55.36384 -31.69172 1.000 23.43097 59 PRO B N 1
ATOM 4339 C CA . PRO B 1 55 ? 31.62076 55.92903 -31.85292 1.000 24.64776 59 PRO B CA 1
ATOM 4340 C C . PRO B 1 55 ? 31.51972 57.23167 -32.64759 1.000 22.42053 59 PRO B C 1
ATOM 4341 O O . PRO B 1 55 ? 31.32359 58.32641 -32.11111 1.000 21.99992 59 PRO B O 1
ATOM 4345 N N . SER B 1 56 ? 31.65656 57.11686 -33.96354 1.000 23.14013 60 SER B N 1
ATOM 4346 C CA . SER B 1 56 ? 31.29783 58.20668 -34.86522 1.000 25.45016 60 SER B CA 1
ATOM 4347 C C . SER B 1 56 ? 30.91994 57.59982 -36.21205 1.000 24.71215 60 SER B C 1
ATOM 4348 O O . SER B 1 56 ? 31.16029 56.41736 -36.46688 1.000 24.58744 60 SER B O 1
ATOM 4351 N N A CYS B 1 57 ? 30.36051 58.43521 -37.08998 0.557 26.00450 61 CYS B N 1
ATOM 4352 C CA A CYS B 1 57 ? 29.65746 57.94466 -38.27364 0.557 27.14803 61 CYS B CA 1
ATOM 4353 C C A CYS B 1 57 ? 30.52044 57.01409 -39.11540 0.557 25.79003 61 CYS B C 1
ATOM 4354 O O A CYS B 1 57 ? 30.17785 55.84629 -39.33804 0.557 25.09691 61 CYS B O 1
ATOM 4368 N N . VAL B 1 58 ? 31.64031 57.52437 -39.60659 1.000 26.31078 62 VAL B N 1
ATOM 4369 C CA . VAL B 1 58 ? 32.42362 56.78230 -40.59707 1.000 26.97571 62 VAL B CA 1
ATOM 4370 C C . VAL B 1 58 ? 33.01557 55.48976 -40.02860 1.000 24.38348 62 VAL B C 1
ATOM 4371 O O . VAL B 1 58 ? 32.84986 54.43334 -40.65677 1.000 23.89167 62 VAL B O 1
ATOM 4375 N N . PRO B 1 59 ? 33.72011 55.49115 -38.88796 1.000 27.32847 63 PRO B N 1
ATOM 4376 C CA . PRO B 1 59 ? 34.26883 54.20991 -38.39620 1.000 24.87894 63 PRO B CA 1
ATOM 4377 C C . PRO B 1 59 ? 33.19675 53.21200 -37.99030 1.000 23.49227 63 PRO B C 1
ATOM 4378 O O . PRO B 1 59 ? 33.39716 52.00149 -38.15195 1.000 25.04319 63 PRO B O 1
ATOM 4382 N N . ALA B 1 60 ? 32.05654 53.67520 -37.47802 1.000 21.13942 64 ALA B N 1
ATOM 4383 C CA . ALA B 1 60 ? 30.98791 52.74575 -37.12197 1.000 24.63082 64 ALA B CA 1
ATOM 4384 C C . ALA B 1 60 ? 30.37509 52.10085 -38.36068 1.000 27.38926 64 ALA B C 1
ATOM 4385 O O . ALA B 1 60 ? 30.04897 50.90679 -38.34987 1.000 22.73648 64 ALA B O 1
ATOM 4387 N N . ARG B 1 61 ? 30.20440 52.87219 -39.43623 1.000 21.67754 65 ARG B N 1
ATOM 4388 C CA . ARG B 1 61 ? 29.57917 52.31703 -40.63384 1.000 22.33359 65 ARG B CA 1
ATOM 4389 C C . ARG B 1 61 ? 30.53334 51.39511 -41.39312 1.000 23.07373 65 ARG B C 1
ATOM 4390 O O . ARG B 1 61 ? 30.09433 50.38595 -41.95467 1.000 19.81507 65 ARG B O 1
ATOM 4398 N N . ALA B 1 62 ? 31.83774 51.68530 -41.37938 1.000 22.54191 66 ALA B N 1
ATOM 4399 C CA . ALA B 1 62 ? 32.79553 50.71752 -41.90276 1.000 22.42231 66 ALA B CA 1
ATOM 4400 C C . ALA B 1 62 ? 32.72200 49.41281 -41.11535 1.000 21.95747 66 ALA B C 1
ATOM 4401 O O . ALA B 1 62 ? 32.72908 48.32402 -41.70146 1.000 23.09976 66 ALA B O 1
ATOM 4403 N N . ALA B 1 63 ? 32.58501 49.50231 -39.79130 1.000 19.74761 67 ALA B N 1
ATOM 4404 C CA . ALA B 1 63 ? 32.45768 48.29293 -38.97190 1.000 23.96338 67 ALA B CA 1
ATOM 4405 C C . ALA B 1 63 ? 31.14640 47.55242 -39.25310 1.000 24.00206 67 ALA B C 1
ATOM 4406 O O . ALA B 1 63 ? 31.12429 46.31741 -39.32814 1.000 22.90021 67 ALA B O 1
ATOM 4408 N N . LEU B 1 64 ? 30.04457 48.28955 -39.40546 1.000 23.90117 68 LEU B N 1
ATOM 4409 C CA . LEU B 1 64 ? 28.75650 47.66615 -39.70487 1.000 24.17963 68 LEU B CA 1
ATOM 4410 C C . LEU B 1 64 ? 28.81721 46.89322 -41.02079 1.000 25.68747 68 LEU B C 1
ATOM 4411 O O . LEU B 1 64 ? 28.38015 45.73761 -41.10657 1.000 24.91188 68 LEU B O 1
ATOM 4416 N N . LEU B 1 65 ? 29.38349 47.51306 -42.05613 1.000 24.51814 69 LEU B N 1
ATOM 4417 C CA . LEU B 1 65 ? 29.35628 46.92307 -43.38890 1.000 26.52445 69 LEU B CA 1
ATOM 4418 C C . LEU B 1 65 ? 30.33407 45.76698 -43.55615 1.000 27.27198 69 LEU B C 1
ATOM 4419 O O . LEU B 1 65 ? 30.08089 44.87721 -44.37570 1.000 24.79539 69 LEU B O 1
ATOM 4424 N N . THR B 1 66 ? 31.45318 45.76618 -42.81777 1.000 23.15950 70 THR B N 1
ATOM 4425 C CA . THR B 1 66 ? 32.52082 44.79273 -43.03768 1.000 26.41639 70 THR B CA 1
ATOM 4426 C C . THR B 1 66 ? 32.70409 43.80509 -41.89767 1.000 23.51670 70 THR B C 1
ATOM 4427 O O . THR B 1 66 ? 33.38939 42.79335 -42.08912 1.000 24.52579 70 THR B O 1
ATOM 4431 N N . GLY B 1 67 ? 32.14135 44.07550 -40.72382 1.000 21.41246 71 GLY B N 1
ATOM 4432 C CA . GLY B 1 67 ? 32.40473 43.27557 -39.54307 1.000 25.95828 71 GLY B CA 1
ATOM 4433 C C . GLY B 1 67 ? 33.79831 43.40680 -38.96520 1.000 26.63285 71 GLY B C 1
ATOM 4434 O O . GLY B 1 67 ? 34.14908 42.63546 -38.07064 1.000 27.72866 71 GLY B O 1
ATOM 4435 N N . LEU B 1 68 ? 34.60102 44.36499 -39.43112 1.000 23.51295 72 LEU B N 1
ATOM 4436 C CA . LEU B 1 68 ? 36.01275 44.44877 -39.05657 1.000 26.62817 72 LEU B CA 1
ATOM 4437 C C . LEU B 1 68 ? 36.21741 45.28405 -37.79668 1.000 27.18282 72 LEU B C 1
ATOM 4438 O O . LEU B 1 68 ? 35.58725 46.33569 -37.61652 1.000 24.15806 72 LEU B O 1
ATOM 4443 N N . ASP B 1 69 ? 37.11582 44.81004 -36.92963 1.000 28.70971 73 ASP B N 1
ATOM 4444 C CA . ASP B 1 69 ? 37.61066 45.61873 -35.82072 1.000 26.72250 73 ASP B CA 1
ATOM 4445 C C . ASP B 1 69 ? 38.37471 46.83007 -36.35505 1.000 27.62069 73 ASP B C 1
ATOM 4446 O O . ASP B 1 69 ? 38.88688 46.83357 -37.47986 1.000 26.10100 73 ASP B O 1
ATOM 4451 N N . GLN B 1 70 ? 38.46328 47.86805 -35.51855 1.000 27.23890 74 GLN B N 1
ATOM 4452 C CA . GLN B 1 70 ? 39.03411 49.13563 -35.96788 1.000 30.78344 74 GLN B CA 1
ATOM 4453 C C . GLN B 1 70 ? 40.50841 49.00487 -36.35200 1.000 29.75731 74 GLN B C 1
ATOM 4454 O O . GLN B 1 70 ? 40.97286 49.71504 -37.25006 1.000 29.13723 74 GLN B O 1
ATOM 4460 N N . GLU B 1 71 ? 41.25971 48.10766 -35.70286 1.000 29.79996 75 GLU B N 1
ATOM 4461 C CA . GLU B 1 71 ? 42.65065 47.89078 -36.10614 1.000 32.73476 75 GLU B CA 1
ATOM 4462 C C . GLU B 1 71 ? 42.74526 47.26358 -37.48458 1.000 32.27205 75 GLU B C 1
ATOM 4463 O O . GLU B 1 71 ? 43.66799 47.57348 -38.25142 1.000 36.29525 75 GLU B O 1
ATOM 4469 N N . THR B 1 72 ? 41.80581 46.37758 -37.81924 1.000 31.20658 76 THR B N 1
ATOM 4470 C CA . THR B 1 72 ? 41.85766 45.72358 -39.11925 1.000 30.58506 76 THR B CA 1
ATOM 4471 C C . THR B 1 72 ? 41.48013 46.69414 -40.22766 1.000 31.49944 76 THR B C 1
ATOM 4472 O O . THR B 1 72 ? 42.17345 46.78442 -41.24689 1.000 34.70342 76 THR B O 1
ATOM 4476 N N . SER B 1 73 ? 40.37424 47.42563 -40.04801 1.000 27.86541 77 SER B N 1
ATOM 4477 C CA . SER B 1 73 ? 39.96380 48.40086 -41.05280 1.000 31.12239 77 SER B CA 1
ATOM 4478 C C . SER B 1 73 ? 40.83959 49.64516 -41.01683 1.000 33.77979 77 SER B C 1
ATOM 4479 O O . SER B 1 73 ? 40.95714 50.34688 -42.02669 1.000 31.56180 77 SER B O 1
ATOM 4482 N N . GLY B 1 74 ? 41.45219 49.93467 -39.87409 1.000 29.89011 78 GLY B N 1
ATOM 4483 C CA . GLY B 1 74 ? 42.20575 51.14625 -39.71013 1.000 28.91446 78 GLY B CA 1
ATOM 4484 C C . GLY B 1 74 ? 41.39358 52.35537 -39.30008 1.000 28.32122 78 GLY B C 1
ATOM 4485 O O . GLY B 1 74 ? 41.97943 53.42317 -39.08104 1.000 29.19491 78 GLY B O 1
ATOM 4486 N N . ARG B 1 75 ? 40.07187 52.23133 -39.17349 1.000 25.79896 79 ARG B N 1
ATOM 4487 C CA . ARG B 1 75 ? 39.23398 53.40669 -38.89793 1.000 32.92971 79 ARG B CA 1
ATOM 4488 C C . ARG B 1 75 ? 39.10089 53.54659 -37.38886 1.000 28.79377 79 ARG B C 1
ATOM 4489 O O . ARG B 1 75 ? 38.18851 52.99500 -36.76235 1.000 29.66618 79 ARG B O 1
ATOM 4497 N N . VAL B 1 76 ? 40.04642 54.28528 -36.79941 1.000 28.16499 80 VAL B N 1
ATOM 4498 C CA . VAL B 1 76 ? 40.10780 54.48024 -35.35252 1.000 28.92837 80 VAL B CA 1
ATOM 4499 C C . VAL B 1 76 ? 39.56086 55.84198 -34.94535 1.000 29.45210 80 VAL B C 1
ATOM 4500 O O . VAL B 1 76 ? 39.64493 56.22618 -33.77160 1.000 30.99194 80 VAL B O 1
ATOM 4504 N N . GLY B 1 77 ? 38.99798 56.57594 -35.88909 1.000 27.25800 81 GLY B N 1
ATOM 4505 C CA . GLY B 1 77 ? 38.39851 57.85750 -35.60411 1.000 28.24218 81 GLY B CA 1
ATOM 4506 C C . GLY B 1 77 ? 37.70982 58.36538 -36.84818 1.000 27.16966 81 GLY B C 1
ATOM 4507 O O . GLY B 1 77 ? 37.63026 57.66951 -37.86111 1.000 33.23893 81 GLY B O 1
ATOM 4508 N N . TYR B 1 78 ? 37.21945 59.59492 -36.76656 1.000 30.62089 82 TYR B N 1
ATOM 4509 C CA . TYR B 1 78 ? 36.44042 60.14851 -37.85926 1.000 34.07885 82 TYR B CA 1
ATOM 4510 C C . TYR B 1 78 ? 37.37890 60.70011 -38.92563 1.000 31.38935 82 TYR B C 1
ATOM 4511 O O . TYR B 1 78 ? 38.24712 61.52890 -38.63376 1.000 31.43043 82 TYR B O 1
ATOM 4520 N N . GLU B 1 79 ? 37.19853 60.25315 -40.16439 1.000 28.60612 83 GLU B N 1
ATOM 4521 C CA . GLU B 1 79 ? 37.90352 60.86640 -41.28051 1.000 28.96115 83 GLU B CA 1
ATOM 4522 C C . GLU B 1 79 ? 37.10533 60.65421 -42.55430 1.000 35.55479 83 GLU B C 1
ATOM 4523 O O . GLU B 1 79 ? 36.73784 59.52049 -42.87419 1.000 29.74965 83 GLU B O 1
ATOM 4529 N N . ASP B 1 80 ? 36.84547 61.74172 -43.27570 1.000 34.48251 84 ASP B N 1
ATOM 4530 C CA . ASP B 1 80 ? 36.13562 61.66079 -44.54362 1.000 37.13281 84 ASP B CA 1
ATOM 4531 C C . ASP B 1 80 ? 37.10827 61.39029 -45.69489 1.000 33.56408 84 ASP B C 1
ATOM 4532 O O . ASP B 1 80 ? 38.31261 61.65966 -45.61117 1.000 28.70217 84 ASP B O 1
ATOM 4537 N N . GLU B 1 81 ? 36.55868 60.80824 -46.76737 1.000 29.02678 85 GLU B N 1
ATOM 4538 C CA . GLU B 1 81 ? 37.24797 60.64495 -48.04937 1.000 28.93147 85 GLU B CA 1
ATOM 4539 C C . GLU B 1 81 ? 38.44855 59.70856 -47.94536 1.000 34.90318 85 GLU B C 1
ATOM 4540 O O . GLU B 1 81 ? 39.45461 59.89383 -48.63089 1.000 28.72123 85 GLU B O 1
ATOM 4546 N N . VAL B 1 82 ? 38.32221 58.67468 -47.12206 1.000 29.63756 86 VAL B N 1
ATOM 4547 C CA . VAL B 1 82 ? 39.28889 57.57515 -47.06072 1.000 30.03173 86 VAL B CA 1
ATOM 4548 C C . VAL B 1 82 ? 38.73322 56.39978 -47.86160 1.000 29.99666 86 VAL B C 1
ATOM 4549 O O . VAL B 1 82 ? 37.55911 56.04856 -47.68000 1.000 28.11669 86 VAL B O 1
ATOM 4553 N N . PRO B 1 83 ? 39.53163 55.76503 -48.72881 1.000 36.08477 87 PRO B N 1
ATOM 4554 C CA . PRO B 1 83 ? 39.01146 54.66789 -49.55820 1.000 34.10574 87 PRO B CA 1
ATOM 4555 C C . PRO B 1 83 ? 38.38356 53.54332 -48.74945 1.000 33.38386 87 PRO B C 1
ATOM 4556 O O . PRO B 1 83 ? 38.82653 53.19892 -47.65194 1.000 31.72122 87 PRO B O 1
ATOM 4560 N N . TRP B 1 84 ? 37.31739 52.98767 -49.31597 1.000 28.24617 88 TRP B N 1
ATOM 4561 C CA . TRP B 1 84 ? 36.62673 51.80915 -48.80856 1.000 28.22005 88 TRP B CA 1
ATOM 4562 C C . TRP B 1 84 ? 37.00811 50.63514 -49.71042 1.000 32.93763 88 TRP B C 1
ATOM 4563 O O . TRP B 1 84 ? 36.26935 50.26305 -50.62134 1.000 32.92563 88 TRP B O 1
ATOM 4574 N N . ASN B 1 85 ? 38.18895 50.06707 -49.47103 1.000 29.55290 89 ASN B N 1
ATOM 4575 C CA . ASN B 1 85 ? 38.67194 48.93436 -50.26975 1.000 36.42592 89 ASN B CA 1
ATOM 4576 C C . ASN B 1 85 ? 38.28171 47.61870 -49.59215 1.000 38.67752 89 ASN B C 1
ATOM 4577 O O . ASN B 1 85 ? 39.10688 46.84680 -49.11135 1.000 37.55421 89 ASN B O 1
ATOM 4582 N N . PHE B 1 86 ? 36.97899 47.36894 -49.58587 1.000 32.57281 90 PHE B N 1
ATOM 4583 C CA . PHE B 1 86 ? 36.40739 46.14807 -49.04453 1.000 42.02446 90 PHE B CA 1
ATOM 4584 C C . PHE B 1 86 ? 35.62637 45.45266 -50.14800 1.000 41.14083 90 PHE B C 1
ATOM 4585 O O . PHE B 1 86 ? 34.84919 46.09967 -50.86089 1.000 50.46954 90 PHE B O 1
ATOM 4593 N N . LYS B 1 87 ? 35.84744 44.15078 -50.31211 1.000 41.37377 91 LYS B N 1
ATOM 4594 C CA . LYS B 1 87 ? 35.00410 43.35486 -51.20088 1.000 43.03493 91 LYS B CA 1
ATOM 4595 C C . LYS B 1 87 ? 33.98142 42.53455 -50.43943 1.000 44.12014 91 LYS B C 1
ATOM 4596 O O . LYS B 1 87 ? 32.85161 42.37118 -50.91162 1.000 47.01838 91 LYS B O 1
ATOM 4602 N N . ASN B 1 88 ? 34.35621 42.03417 -49.26280 1.000 37.21980 92 ASN B N 1
ATOM 4603 C CA . ASN B 1 88 ? 33.51775 41.12959 -48.48083 1.000 34.92049 92 ASN B CA 1
ATOM 4604 C C . ASN B 1 88 ? 32.66403 41.97630 -47.54276 1.000 35.99085 92 ASN B C 1
ATOM 4605 O O . ASN B 1 88 ? 33.01514 42.24260 -46.39078 1.000 36.64438 92 ASN B O 1
ATOM 4610 N N . THR B 1 89 ? 31.54062 42.45019 -48.06874 1.000 30.32207 93 THR B N 1
ATOM 4611 C CA . THR B 1 89 ? 30.60955 43.27439 -47.31092 1.000 30.63359 93 THR B CA 1
ATOM 4612 C C . THR B 1 89 ? 29.27491 42.55893 -47.15116 1.000 24.58454 93 THR B C 1
ATOM 4613 O O . THR B 1 89 ? 28.95365 41.62550 -47.88754 1.000 25.06567 93 THR B O 1
ATOM 4617 N N . LEU B 1 90 ? 28.49450 43.03721 -46.18308 1.000 25.13434 94 LEU B N 1
ATOM 4618 C CA . LEU B 1 90 ? 27.18298 42.51848 -45.84254 1.000 23.30305 94 LEU B CA 1
ATOM 4619 C C . LEU B 1 90 ? 26.29354 42.44522 -47.09244 1.000 28.78635 94 LEU B C 1
ATOM 4620 O O . LEU B 1 90 ? 25.83161 41.34657 -47.43233 1.000 26.79831 94 LEU B O 1
ATOM 4625 N N . PRO B 1 91 ? 26.03444 43.54509 -47.82349 1.000 27.87244 95 PRO B N 1
ATOM 4626 C CA . PRO B 1 91 ? 25.17936 43.40224 -49.02097 1.000 26.29561 95 PRO B CA 1
ATOM 4627 C C . PRO B 1 91 ? 25.79407 42.52875 -50.10502 1.000 27.57300 95 PRO B C 1
ATOM 4628 O O . PRO B 1 91 ? 25.05970 41.82606 -50.81920 1.000 24.48156 95 PRO B O 1
ATOM 4632 N N . GLU B 1 92 ? 27.12202 42.53714 -50.23650 1.000 24.11956 96 GLU B N 1
ATOM 4633 C CA . GLU B 1 92 ? 27.76697 41.71791 -51.25621 1.000 29.76772 96 GLU B CA 1
ATOM 4634 C C . GLU B 1 92 ? 27.49801 40.23044 -51.02686 1.000 27.17619 96 GLU B C 1
ATOM 4635 O O . GLU B 1 92 ? 27.21061 39.49998 -51.97559 1.000 25.52019 96 GLU B O 1
ATOM 4641 N N . VAL B 1 93 ? 27.58287 39.75854 -49.77828 1.000 22.53057 97 VAL B N 1
ATOM 4642 C CA . VAL B 1 93 ? 27.33453 38.33428 -49.52320 1.000 25.04225 97 VAL B CA 1
ATOM 4643 C C . VAL B 1 93 ? 25.88388 37.97283 -49.84152 1.000 29.02028 97 VAL B C 1
ATOM 4644 O O . VAL B 1 93 ? 25.59827 36.90962 -50.41228 1.000 26.40251 97 VAL B O 1
ATOM 4648 N N . PHE B 1 94 ? 24.94343 38.84992 -49.48849 1.000 25.56145 98 PHE B N 1
ATOM 4649 C CA . PHE B 1 94 ? 23.54570 38.57956 -49.81814 1.000 24.91707 98 PHE B CA 1
ATOM 4650 C C . PHE B 1 94 ? 23.33333 38.57204 -51.33105 1.000 26.68534 98 PHE B C 1
ATOM 4651 O O . PHE B 1 94 ? 22.62965 37.70796 -51.86227 1.000 27.69773 98 PHE B O 1
ATOM 4659 N N . LYS B 1 95 ? 23.96400 39.50515 -52.04589 1.000 22.51123 99 LYS B N 1
ATOM 4660 C CA . LYS B 1 95 ? 23.88760 39.49572 -53.50297 1.000 27.86322 99 LYS B CA 1
ATOM 4661 C C . LYS B 1 95 ? 24.40907 38.17438 -54.07216 1.000 30.52509 99 LYS B C 1
ATOM 4662 O O . LYS B 1 95 ? 23.77470 37.56795 -54.94353 1.000 28.93860 99 LYS B O 1
ATOM 4668 N N . GLU B 1 96 ? 25.55931 37.69982 -53.56843 1.000 27.80079 100 GLU B N 1
ATOM 4669 C CA . GLU B 1 96 ? 26.13007 36.44047 -54.04280 1.000 27.59426 100 GLU B CA 1
ATOM 4670 C C . GLU B 1 96 ? 25.17036 35.28154 -53.84852 1.000 31.05343 100 GLU B C 1
ATOM 4671 O O . GLU B 1 96 ? 25.19250 34.31654 -54.62172 1.000 31.42035 100 GLU B O 1
ATOM 4677 N N . GLN B 1 97 ? 24.33941 35.33941 -52.82164 1.000 27.69264 101 GLN B N 1
ATOM 4678 C CA . GLN B 1 97 ? 23.39322 34.27534 -52.56511 1.000 34.05703 101 GLN B CA 1
ATOM 4679 C C . GLN B 1 97 ? 22.04906 34.51344 -53.24383 1.000 30.59660 101 GLN B C 1
ATOM 4680 O O . GLN B 1 97 ? 21.06818 33.85144 -52.89615 1.000 32.15603 101 GLN B O 1
ATOM 4686 N N . GLY B 1 98 ? 21.98077 35.45083 -54.17941 1.000 27.96233 102 GLY B N 1
ATOM 4687 C CA . GLY B 1 98 ? 20.81074 35.62618 -55.01504 1.000 30.00374 102 GLY B CA 1
ATOM 4688 C C . GLY B 1 98 ? 19.80240 36.66155 -54.56065 1.000 29.72196 102 GLY B C 1
ATOM 4689 O O . GLY B 1 98 ? 18.66343 36.62797 -55.03075 1.000 27.04780 102 GLY B O 1
ATOM 4690 N N . TYR B 1 99 ? 20.17560 37.56719 -53.66778 1.000 24.19461 103 TYR B N 1
ATOM 4691 C CA . TYR B 1 99 ? 19.27040 38.60772 -53.19949 1.000 25.72091 103 TYR B CA 1
ATOM 4692 C C . TYR B 1 99 ? 19.39836 39.84588 -54.07606 1.000 25.12676 103 TYR B C 1
ATOM 4693 O O . TYR B 1 99 ? 20.48225 40.15640 -54.57912 1.000 24.77381 103 TYR B O 1
ATOM 4702 N N . GLN B 1 100 ? 18.27006 40.53354 -54.26751 1.000 24.77263 104 GLN B N 1
ATOM 4703 C CA . GLN B 1 100 ? 18.27611 41.93505 -54.67690 1.000 25.61237 104 GLN B CA 1
ATOM 4704 C C . GLN B 1 100 ? 18.71474 42.78463 -53.49071 1.000 25.93634 104 GLN B C 1
ATOM 4705 O O . GLN B 1 100 ? 18.16983 42.64330 -52.39301 1.000 26.76022 104 GLN B O 1
ATOM 4711 N N . THR B 1 101 ? 19.69891 43.66190 -53.68625 1.000 23.59309 105 THR B N 1
ATOM 4712 C CA . THR B 1 101 ? 20.19508 44.48701 -52.58958 1.000 22.08675 105 THR B CA 1
ATOM 4713 C C . THR B 1 101 ? 19.96048 45.96516 -52.88769 1.000 21.81863 105 THR B C 1
ATOM 4714 O O . THR B 1 101 ? 20.28299 46.44317 -53.97737 1.000 22.93922 105 THR B O 1
ATOM 4718 N N . GLU B 1 102 ? 19.40550 46.68176 -51.90824 1.000 23.46629 106 GLU B N 1
ATOM 4719 C CA . GLU B 1 102 ? 19.01062 48.07780 -52.06321 1.000 22.94104 106 GLU B CA 1
ATOM 4720 C C . GLU B 1 102 ? 19.36839 48.85881 -50.80463 1.000 22.92410 106 GLU B C 1
ATOM 4721 O O . GLU B 1 102 ? 19.13527 48.38055 -49.69314 1.000 23.92834 106 GLU B O 1
ATOM 4727 N N . CYS B 1 103 ? 19.91160 50.07014 -50.96519 1.000 22.71194 107 CYS B N 1
ATOM 4728 C CA . CYS B 1 103 ? 20.03345 50.99884 -49.84101 1.000 22.41090 107 CYS B CA 1
ATOM 4729 C C . CYS B 1 103 ? 19.29345 52.29447 -50.14907 1.000 22.27673 107 CYS B C 1
ATOM 4730 O O . CYS B 1 103 ? 19.49637 52.89351 -51.21273 1.000 23.51926 107 CYS B O 1
ATOM 4733 N N . ILE B 1 104 ? 18.42190 52.70334 -49.23096 1.000 19.23164 108 ILE B N 1
ATOM 4734 C CA . ILE B 1 104 ? 17.76376 54.00708 -49.25185 1.000 21.60644 108 ILE B CA 1
ATOM 4735 C C . ILE B 1 104 ? 18.30630 54.81230 -48.07909 1.000 25.29236 108 ILE B C 1
ATOM 4736 O O . ILE B 1 104 ? 18.11631 54.42651 -46.91944 1.000 21.69760 108 ILE B O 1
ATOM 4741 N N . GLY B 1 105 ? 18.95673 55.93809 -48.36569 1.000 20.87728 109 GLY B N 1
ATOM 4742 C CA . GLY B 1 105 ? 19.36946 56.81242 -47.28508 1.000 24.81107 109 GLY B CA 1
ATOM 4743 C C . GLY B 1 105 ? 20.87272 56.94067 -47.12669 1.000 24.34491 109 GLY B C 1
ATOM 4744 O O . GLY B 1 105 ? 21.60354 57.05720 -48.11861 1.000 23.10377 109 GLY B O 1
ATOM 4745 N N . LYS B 1 106 ? 21.35127 56.90407 -45.88316 1.000 21.48114 110 LYS B N 1
ATOM 4746 C CA . LYS B 1 106 ? 22.72282 57.29916 -45.56867 1.000 19.70145 110 LYS B CA 1
ATOM 4747 C C . LYS B 1 106 ? 23.66518 56.10379 -45.69381 1.000 21.36892 110 LYS B C 1
ATOM 4748 O O . LYS B 1 106 ? 23.46745 55.07978 -45.02785 1.000 21.71440 110 LYS B O 1
ATOM 4754 N N . MET B 1 107 ? 24.69345 56.24708 -46.53340 1.000 22.26248 111 MET B N 1
ATOM 4755 C CA . MET B 1 107 ? 25.80861 55.30620 -46.61014 1.000 22.20774 111 MET B CA 1
ATOM 4756 C C . MET B 1 107 ? 27.07775 55.84684 -45.96831 1.000 24.69041 111 MET B C 1
ATOM 4757 O O . MET B 1 107 ? 27.75317 55.12018 -45.23098 1.000 22.34487 111 MET B O 1
ATOM 4762 N N . HIS B 1 108 ? 27.43971 57.09634 -46.28035 1.000 24.99899 112 HIS B N 1
ATOM 4763 C CA . HIS B 1 108 ? 28.64255 57.75508 -45.75711 1.000 26.60821 112 HIS B CA 1
ATOM 4764 C C . HIS B 1 108 ? 29.91361 57.03261 -46.19009 1.000 25.04561 112 HIS B C 1
ATOM 4765 O O . HIS B 1 108 ? 30.86553 56.90917 -45.42172 1.000 23.44150 112 HIS B O 1
ATOM 4772 N N . VAL B 1 109 ? 29.93895 56.56883 -47.43564 1.000 25.36802 113 VAL B N 1
ATOM 4773 C CA . VAL B 1 109 ? 31.12121 55.90113 -47.96786 1.000 23.94697 113 VAL B CA 1
ATOM 4774 C C . VAL B 1 109 ? 31.84471 56.85524 -48.90880 1.000 25.19524 113 VAL B C 1
ATOM 4775 O O . VAL B 1 109 ? 31.38519 57.98001 -49.15775 1.000 25.00625 113 VAL B O 1
ATOM 4779 N N . TYR B 1 110 ? 32.98281 56.41215 -49.44468 1.000 24.33326 114 TYR B N 1
ATOM 4780 C CA . TYR B 1 110 ? 33.75914 57.24837 -50.33534 1.000 21.71952 114 TYR B CA 1
ATOM 4781 C C . TYR B 1 110 ? 34.35359 56.39071 -51.45003 1.000 24.20322 114 TYR B C 1
ATOM 4782 O O . TYR B 1 110 ? 34.96887 55.35193 -51.15930 1.000 26.04067 114 TYR B O 1
ATOM 4791 N N . PRO B 1 111 ? 34.17955 56.76735 -52.73281 1.000 25.44835 115 PRO B N 1
ATOM 4792 C CA . PRO B 1 111 ? 33.32437 57.83551 -53.27806 1.000 27.45185 115 PRO B CA 1
ATOM 4793 C C . PRO B 1 111 ? 31.86828 57.67465 -52.82603 1.000 23.95888 115 PRO B C 1
ATOM 4794 O O . PRO B 1 111 ? 31.47046 56.55169 -52.54461 1.000 23.75048 115 PRO B O 1
ATOM 4798 N N . SER B 1 112 ? 31.11233 58.77609 -52.75373 1.000 24.96807 116 SER B N 1
ATOM 4799 C CA . SER B 1 112 ? 29.79023 58.75452 -52.12555 1.000 24.46727 116 SER B CA 1
ATOM 4800 C C . SER B 1 112 ? 28.86239 57.72217 -52.76150 1.000 25.50392 116 SER B C 1
ATOM 4801 O O . SER B 1 112 ? 28.06429 57.08131 -52.06363 1.000 22.50307 116 SER B O 1
ATOM 4804 N N . ARG B 1 113 ? 28.95371 57.53490 -54.07730 1.000 22.52153 117 ARG B N 1
ATOM 4805 C CA . ARG B 1 113 ? 28.05391 56.61783 -54.76869 1.000 25.49777 117 ARG B CA 1
ATOM 4806 C C . ARG B 1 113 ? 28.69116 55.25172 -55.03645 1.000 26.65845 117 ARG B C 1
ATOM 4807 O O . ARG B 1 113 ? 28.15971 54.47506 -55.83664 1.000 24.44112 117 ARG B O 1
ATOM 4815 N N . LYS B 1 114 ? 29.80831 54.93509 -54.37676 1.000 21.07410 118 LYS B N 1
ATOM 4816 C CA . LYS B 1 114 ? 30.34408 53.57800 -54.43943 1.000 21.09132 118 LYS B CA 1
ATOM 4817 C C . LYS B 1 114 ? 29.36607 52.62317 -53.75720 1.000 22.40555 118 LYS B C 1
ATOM 4818 O O . LYS B 1 114 ? 28.93554 52.87011 -52.62480 1.000 20.64065 118 LYS B O 1
ATOM 4824 N N . ARG B 1 115 ? 28.99607 51.53634 -54.44219 1.000 19.28306 119 ARG B N 1
ATOM 4825 C CA . ARG B 1 115 ? 27.85547 50.74293 -53.98207 1.000 21.38009 119 ARG B CA 1
ATOM 4826 C C . ARG B 1 115 ? 28.21063 49.65534 -52.95987 1.000 24.32586 119 ARG B C 1
ATOM 4827 O O . ARG B 1 115 ? 27.33528 49.26155 -52.18196 1.000 23.94368 119 ARG B O 1
ATOM 4835 N N . LEU B 1 116 ? 29.45273 49.15780 -52.94315 1.000 22.72289 120 LEU B N 1
ATOM 4836 C CA . LEU B 1 116 ? 29.90558 48.17348 -51.94701 1.000 22.33410 120 LEU B CA 1
ATOM 4837 C C . LEU B 1 116 ? 28.95598 46.98750 -51.78471 1.000 23.90382 120 LEU B C 1
ATOM 4838 O O . LEU B 1 116 ? 28.74477 46.49569 -50.67453 1.000 25.26907 120 LEU B O 1
ATOM 4843 N N . GLY B 1 117 ? 28.38710 46.50297 -52.88520 1.000 24.00911 121 GLY B N 1
ATOM 4844 C CA . GLY B 1 117 ? 27.53455 45.33278 -52.85046 1.000 24.06643 121 GLY B CA 1
ATOM 4845 C C . GLY B 1 117 ? 26.05498 45.60119 -53.02560 1.000 25.44003 121 GLY B C 1
ATOM 4846 O O . GLY B 1 117 ? 25.29311 44.64963 -53.23995 1.000 25.87521 121 GLY B O 1
ATOM 4847 N N . PHE B 1 118 ? 25.61161 46.85037 -52.91822 1.000 21.32329 122 PHE B N 1
ATOM 4848 C CA . PHE B 1 118 ? 24.21498 47.16630 -53.18761 1.000 23.87222 122 PHE B CA 1
ATOM 4849 C C . PHE B 1 118 ? 23.99219 47.25949 -54.69495 1.000 26.64091 122 PHE B C 1
ATOM 4850 O O . PHE B 1 118 ? 24.76003 47.92155 -55.40524 1.000 24.21270 122 PHE B O 1
ATOM 4858 N N . ASP B 1 119 ? 22.95501 46.57431 -55.18525 1.000 24.63736 123 ASP B N 1
ATOM 4859 C CA . ASP B 1 119 ? 22.58153 46.71231 -56.59428 1.000 24.27183 123 ASP B CA 1
ATOM 4860 C C . ASP B 1 119 ? 22.25047 48.15728 -56.93075 1.000 23.62165 123 ASP B C 1
ATOM 4861 O O . ASP B 1 119 ? 22.58903 48.65056 -58.01360 1.000 23.56714 123 ASP B O 1
ATOM 4866 N N . HIS B 1 120 ? 21.56126 48.83877 -56.02603 1.000 21.58273 124 HIS B N 1
ATOM 4867 C CA . HIS B 1 120 ? 21.07889 50.18596 -56.28355 1.000 24.94368 124 HIS B CA 1
ATOM 4868 C C . HIS B 1 120 ? 21.05642 50.93980 -54.96019 1.000 26.55581 124 HIS B C 1
ATOM 4869 O O . HIS B 1 120 ? 20.75670 50.35454 -53.91975 1.000 22.59875 124 HIS B O 1
ATOM 4876 N N . VAL B 1 121 ? 21.42167 52.22393 -54.99761 1.000 24.21339 125 VAL B N 1
ATOM 4877 C CA . VAL B 1 121 ? 21.46109 53.06781 -53.80856 1.000 22.34867 125 VAL B CA 1
ATOM 4878 C C . VAL B 1 121 ? 20.76475 54.38563 -54.13422 1.000 22.72155 125 VAL B C 1
ATOM 4879 O O . VAL B 1 121 ? 21.09519 55.03386 -55.13067 1.000 20.72580 125 VAL B O 1
ATOM 4883 N N . LEU B 1 122 ? 19.78917 54.76400 -53.31791 1.000 21.54741 126 LEU B N 1
ATOM 4884 C CA . LEU B 1 122 ? 19.17182 56.08657 -53.37066 1.000 22.20987 126 LEU B CA 1
ATOM 4885 C C . LEU B 1 122 ? 19.69070 56.84665 -52.16114 1.000 20.90118 126 LEU B C 1
ATOM 4886 O O . LEU B 1 122 ? 19.28906 56.56028 -51.02959 1.000 22.83799 126 LEU B O 1
ATOM 4891 N N . LEU B 1 123 ? 20.55239 57.83068 -52.39701 1.000 22.66630 127 LEU B N 1
ATOM 4892 C CA . LEU B 1 123 ? 21.46674 58.31831 -51.37366 1.000 23.84431 127 LEU B CA 1
ATOM 4893 C C . LEU B 1 123 ? 20.99068 59.59891 -50.69890 1.000 27.88173 127 LEU B C 1
ATOM 4894 O O . LEU B 1 123 ? 20.60330 60.56510 -51.36544 1.000 24.80631 127 LEU B O 1
ATOM 4899 N N . HIS B 1 124 ? 21.05147 59.61349 -49.36721 1.000 24.03131 128 HIS B N 1
ATOM 4900 C CA . HIS B 1 124 ? 20.96389 60.87032 -48.61630 1.000 24.70341 128 HIS B CA 1
ATOM 4901 C C . HIS B 1 124 ? 21.80517 60.70866 -47.35218 1.000 25.32982 128 HIS B C 1
ATOM 4902 O O . HIS B 1 124 ? 21.35514 60.09696 -46.37843 1.000 24.75796 128 HIS B O 1
ATOM 4909 N N . ASP B 1 125 ? 23.00232 61.28186 -47.36442 1.000 22.95631 129 ASP B N 1
ATOM 4910 C CA . ASP B 1 125 ? 23.90848 61.23575 -46.21957 1.000 23.81958 129 ASP B CA 1
ATOM 4911 C C . ASP B 1 125 ? 23.65355 62.32933 -45.18232 1.000 27.42985 129 ASP B C 1
ATOM 4912 O O . ASP B 1 125 ? 24.40366 62.40456 -44.19882 1.000 29.74174 129 ASP B O 1
ATOM 4917 N N . GLY B 1 126 ? 22.61555 63.15436 -45.34248 1.000 25.99031 130 GLY B N 1
ATOM 4918 C CA . GLY B 1 126 ? 22.44374 64.29875 -44.45624 1.000 24.23457 130 GLY B CA 1
ATOM 4919 C C . GLY B 1 126 ? 23.30777 65.46035 -44.92354 1.000 27.57882 130 GLY B C 1
ATOM 4920 O O . GLY B 1 126 ? 23.65455 65.56318 -46.10126 1.000 29.33386 130 GLY B O 1
ATOM 4921 N N . TYR B 1 127 ? 23.67481 66.33497 -43.98513 1.000 24.86272 131 TYR B N 1
ATOM 4922 C CA . TYR B 1 127 ? 24.62815 67.41170 -44.25904 1.000 25.97235 131 TYR B CA 1
ATOM 4923 C C . TYR B 1 127 ? 26.05102 66.88232 -44.10037 1.000 29.79636 131 TYR B C 1
ATOM 4924 O O . TYR B 1 127 ? 26.45780 66.52280 -42.99160 1.000 29.26325 131 TYR B O 1
ATOM 4933 N N . LEU B 1 128 ? 26.82047 66.86204 -45.19081 1.000 27.10094 132 LEU B N 1
ATOM 4934 C CA . LEU B 1 128 ? 28.22668 66.46978 -45.12930 1.000 28.89649 132 LEU B CA 1
ATOM 4935 C C . LEU B 1 128 ? 29.07945 67.59447 -45.69026 1.000 31.74103 132 LEU B C 1
ATOM 4936 O O . LEU B 1 128 ? 28.93833 67.96014 -46.86476 1.000 29.52034 132 LEU B O 1
ATOM 4941 N N . HIS B 1 129 ? 29.97216 68.12730 -44.85235 1.000 27.80433 133 HIS B N 1
ATOM 4942 C CA . HIS B 1 129 ? 30.84307 69.21490 -45.29251 1.000 33.67851 133 HIS B CA 1
ATOM 4943 C C . HIS B 1 129 ? 31.63190 68.83894 -46.54396 1.000 30.01995 133 HIS B C 1
ATOM 4944 O O . HIS B 1 129 ? 31.85443 69.68719 -47.41721 1.000 32.46091 133 HIS B O 1
ATOM 4951 N N . VAL B 1 130 ? 32.03851 67.57050 -46.67285 1.000 27.28344 134 VAL B N 1
ATOM 4952 C CA . VAL B 1 130 ? 32.84230 67.19116 -47.83080 1.000 30.82972 134 VAL B CA 1
ATOM 4953 C C . VAL B 1 130 ? 32.02766 67.11352 -49.11743 1.000 31.04890 134 VAL B C 1
ATOM 4954 O O . VAL B 1 130 ? 32.62160 67.01479 -50.20157 1.000 27.58188 134 VAL B O 1
ATOM 4958 N N . ASP B 1 131 ? 30.68999 67.14274 -49.02484 1.000 27.13683 135 ASP B N 1
ATOM 4959 C CA . ASP B 1 131 ? 29.79788 67.19013 -50.18363 1.000 29.46590 135 ASP B CA 1
ATOM 4960 C C . ASP B 1 131 ? 29.13811 68.55576 -50.36222 1.000 29.05412 135 ASP B C 1
ATOM 4961 O O . ASP B 1 131 ? 28.22703 68.69036 -51.18485 1.000 28.31669 135 ASP B O 1
ATOM 4966 N N . ARG B 1 132 ? 29.52731 69.55834 -49.57493 1.000 29.61399 136 ARG B N 1
ATOM 4967 C CA . ARG B 1 132 ? 28.91121 70.88615 -49.64024 1.000 26.99154 136 ARG B CA 1
ATOM 4968 C C . ARG B 1 132 ? 30.00036 71.95414 -49.74213 1.000 27.21266 136 ARG B C 1
ATOM 4969 O O . ARG B 1 132 ? 30.09037 72.87561 -48.93186 1.000 25.49430 136 ARG B O 1
ATOM 4977 N N . LYS B 1 133 ? 30.83513 71.82518 -50.77304 1.000 28.11470 137 LYS B N 1
ATOM 4978 C CA . LYS B 1 133 ? 31.87256 72.80623 -51.07818 1.000 29.70938 137 LYS B CA 1
ATOM 4979 C C . LYS B 1 133 ? 31.67125 73.28983 -52.50991 1.000 30.11838 137 LYS B C 1
ATOM 4980 O O . LYS B 1 133 ? 31.71967 72.49020 -53.45552 1.000 26.35375 137 LYS B O 1
ATOM 4986 N N . TYR B 1 134 ? 31.44743 74.60126 -52.66092 1.000 26.47460 138 TYR B N 1
ATOM 4987 C CA . TYR B 1 134 ? 31.19860 75.20592 -53.96476 1.000 25.95991 138 TYR B CA 1
ATOM 4988 C C . TYR B 1 134 ? 32.35448 75.01750 -54.94032 1.000 25.92506 138 TYR B C 1
ATOM 4989 O O . TYR B 1 134 ? 32.13701 75.09550 -56.15421 1.000 24.28271 138 TYR B O 1
ATOM 4998 N N . ASP B 1 135 ? 33.57076 74.75154 -54.45931 1.000 26.79132 139 ASP B N 1
ATOM 4999 C CA . ASP B 1 135 ? 34.68027 74.56135 -55.38513 1.000 31.39923 139 ASP B CA 1
ATOM 5000 C C . ASP B 1 135 ? 34.96711 73.09902 -55.72309 1.000 30.87289 139 ASP B C 1
ATOM 5001 O O . ASP B 1 135 ? 35.85825 72.84410 -56.53393 1.000 29.79623 139 ASP B O 1
ATOM 5006 N N . LYS B 1 136 ? 34.23679 72.13708 -55.14929 1.000 28.15437 140 LYS B N 1
ATOM 5007 C CA . LYS B 1 136 ? 34.44442 70.73429 -55.49428 1.000 26.25873 140 LYS B CA 1
ATOM 5008 C C . LYS B 1 136 ? 33.49322 70.30296 -56.62565 1.000 29.22153 140 LYS B C 1
ATOM 5009 O O . LYS B 1 136 ? 32.61698 71.05458 -57.05260 1.000 25.37270 140 LYS B O 1
ATOM 5015 N N . SER B 1 137 ? 33.68759 69.07280 -57.11784 1.000 28.54885 141 SER B N 1
ATOM 5016 C CA . SER B 1 137 ? 33.02959 68.60924 -58.34616 1.000 28.61657 141 SER B CA 1
ATOM 5017 C C . SER B 1 137 ? 31.51498 68.75527 -58.30065 1.000 25.68157 141 SER B C 1
ATOM 5018 O O . SER B 1 137 ? 30.85661 68.27452 -57.37619 1.000 25.06703 141 SER B O 1
ATOM 5021 N N . TYR B 1 138 ? 30.96992 69.38613 -59.34529 1.000 23.74975 142 TYR B N 1
ATOM 5022 C CA . TYR B 1 138 ? 29.53231 69.63839 -59.43332 1.000 23.43010 142 TYR B CA 1
ATOM 5023 C C . TYR B 1 138 ? 28.72036 68.36897 -59.20261 1.000 25.89796 142 TYR B C 1
ATOM 5024 O O . TYR B 1 138 ? 27.80478 68.34341 -58.36789 1.000 24.73038 142 TYR B O 1
ATOM 5033 N N . GLY B 1 139 ? 29.05117 67.29894 -59.93109 1.000 25.44622 143 GLY B N 1
ATOM 5034 C CA . GLY B 1 139 ? 28.25944 66.07733 -59.86890 1.000 28.00691 143 GLY B CA 1
ATOM 5035 C C . GLY B 1 139 ? 28.26302 65.39937 -58.51475 1.000 30.25212 143 GLY B C 1
ATOM 5036 O O . GLY B 1 139 ? 27.40795 64.53808 -58.27173 1.000 27.99333 143 GLY B O 1
ATOM 5037 N N . GLU B 1 140 ? 29.18772 65.77093 -57.62496 1.000 24.79686 144 GLU B N 1
ATOM 5038 C CA . GLU B 1 140 ? 29.29700 65.15293 -56.30592 1.000 28.80822 144 GLU B CA 1
ATOM 5039 C C . GLU B 1 140 ? 28.91203 66.09083 -55.15908 1.000 26.89815 144 GLU B C 1
ATOM 5040 O O . GLU B 1 140 ? 29.12227 65.73617 -53.99450 1.000 26.68909 144 GLU B O 1
ATOM 5046 N N . GLN B 1 141 ? 28.37315 67.27877 -55.44754 1.000 26.17486 145 GLN B N 1
ATOM 5047 C CA . GLN B 1 141 ? 28.11892 68.27316 -54.41082 1.000 26.83148 145 GLN B CA 1
ATOM 5048 C C . GLN B 1 141 ? 26.62798 68.57978 -54.30267 1.000 26.50287 145 GLN B C 1
ATOM 5049 O O . GLN B 1 141 ? 25.86714 68.44854 -55.26669 1.000 25.20504 145 GLN B O 1
ATOM 5055 N N . PHE B 1 142 ? 26.22984 69.02212 -53.10501 1.000 25.03219 146 PHE B N 1
ATOM 5056 C CA . PHE B 1 142 ? 24.90694 69.58924 -52.84881 1.000 24.19516 146 PHE B CA 1
ATOM 5057 C C . PHE B 1 142 ? 23.77742 68.71046 -53.37494 1.000 24.74192 146 PHE B C 1
ATOM 5058 O O . PHE B 1 142 ? 23.67153 67.54989 -52.96615 1.000 21.97919 146 PHE B O 1
ATOM 5066 N N . GLU B 1 143 ? 22.92391 69.23979 -54.25997 1.000 21.71281 147 GLU B N 1
ATOM 5067 C CA . GLU B 1 143 ? 21.74800 68.46464 -54.66094 1.000 22.99108 147 GLU B CA 1
ATOM 5068 C C . GLU B 1 143 ? 22.10037 67.31936 -55.59878 1.000 26.57093 147 GLU B C 1
ATOM 5069 O O . GLU B 1 143 ? 21.26424 66.43228 -55.79676 1.000 26.95200 147 GLU B O 1
ATOM 5075 N N . TYR B 1 144 ? 23.31575 67.30156 -56.15888 1.000 23.53651 148 TYR B N 1
ATOM 5076 C CA . TYR B 1 144 ? 23.77212 66.17022 -56.96283 1.000 24.37826 148 TYR B CA 1
ATOM 5077 C C . TYR B 1 144 ? 24.39561 65.07355 -56.10500 1.000 26.67960 148 TYR B C 1
ATOM 5078 O O . TYR B 1 144 ? 24.57976 63.95230 -56.58805 1.000 24.16308 148 TYR B O 1
ATOM 5087 N N . SER B 1 145 ? 24.66514 65.36163 -54.82996 1.000 24.35570 149 SER B N 1
ATOM 5088 C CA . SER B 1 145 ? 25.18610 64.37421 -53.89603 1.000 29.66053 149 SER B CA 1
ATOM 5089 C C . SER B 1 145 ? 24.09225 63.71371 -53.07372 1.000 26.62716 149 SER B C 1
ATOM 5090 O O . SER B 1 145 ? 24.32958 62.65333 -52.48480 1.000 29.66801 149 SER B O 1
ATOM 5093 N N . SER B 1 146 ? 22.91715 64.32978 -53.00444 1.000 23.86975 150 SER B N 1
ATOM 5094 C CA . SER B 1 146 ? 21.81502 63.87208 -52.16974 1.000 24.10767 150 SER B CA 1
ATOM 5095 C C . SER B 1 146 ? 20.55713 63.79578 -53.00971 1.000 24.91770 150 SER B C 1
ATOM 5096 O O . SER B 1 146 ? 20.08029 64.81858 -53.51560 1.000 23.00076 150 SER B O 1
ATOM 5099 N N . ASP B 1 147 ? 20.01965 62.58740 -53.14459 1.000 17.88537 151 ASP B N 1
ATOM 5100 C CA . ASP B 1 147 ? 18.76110 62.39473 -53.84510 1.000 20.98141 151 ASP B CA 1
ATOM 5101 C C . ASP B 1 147 ? 17.57967 62.90259 -53.03135 1.000 24.21541 151 ASP B C 1
ATOM 5102 O O . ASP B 1 147 ? 16.51389 63.17381 -53.59889 1.000 23.49718 151 ASP B O 1
ATOM 5107 N N . TYR B 1 148 ? 17.73879 63.03262 -51.71639 1.000 22.49475 152 TYR B N 1
ATOM 5108 C CA . TYR B 1 148 ? 16.70918 63.70421 -50.93864 1.000 23.38611 152 TYR B CA 1
ATOM 5109 C C . TYR B 1 148 ? 16.70313 65.19738 -51.24549 1.000 22.23108 152 TYR B C 1
ATOM 5110 O O . TYR B 1 148 ? 15.64817 65.78613 -51.50701 1.000 24.45834 152 TYR B O 1
ATOM 5119 N N . LEU B 1 149 ? 17.87589 65.83161 -51.23491 1.000 22.20646 153 LEU B N 1
ATOM 5120 C CA . LEU B 1 149 ? 17.90095 67.26771 -51.50355 1.000 25.12019 153 LEU B CA 1
ATOM 5121 C C . LEU B 1 149 ? 17.35201 67.56635 -52.89640 1.000 24.29292 153 LEU B C 1
ATOM 5122 O O . LEU B 1 149 ? 16.64062 68.55826 -53.09167 1.000 24.12806 153 LEU B O 1
ATOM 5127 N N . MET B 1 150 ? 17.62380 66.69231 -53.87026 1.000 25.13950 154 MET B N 1
ATOM 5128 C CA . MET B 1 150 ? 17.05988 66.91378 -55.20011 1.000 23.32049 154 MET B CA 1
ATOM 5129 C C . MET B 1 150 ? 15.53378 66.83286 -55.13753 1.000 28.27958 154 MET B C 1
ATOM 5130 O O . MET B 1 150 ? 14.82422 67.65556 -55.74077 1.000 25.99624 154 MET B O 1
ATOM 5135 N N . PHE B 1 151 ? 15.01697 65.83596 -54.40692 1.000 22.90981 155 PHE B N 1
ATOM 5136 C CA . PHE B 1 151 ? 13.58284 65.73843 -54.14438 1.000 22.11971 155 PHE B CA 1
ATOM 5137 C C . PHE B 1 151 ? 13.04568 67.02262 -53.50982 1.000 25.37836 155 PHE B C 1
ATOM 5138 O O . PHE B 1 151 ? 11.97868 67.52445 -53.89862 1.000 23.53218 155 PHE B O 1
ATOM 5146 N N . LEU B 1 152 ? 13.79181 67.58838 -52.55738 1.000 19.86871 156 LEU B N 1
ATOM 5147 C CA . LEU B 1 152 ? 13.36796 68.83070 -51.91454 1.000 25.53201 156 LEU B CA 1
ATOM 5148 C C . LEU B 1 152 ? 13.25208 69.97396 -52.92797 1.000 26.78564 156 LEU B C 1
ATOM 5149 O O . LEU B 1 152 ? 12.27820 70.73679 -52.90943 1.000 27.69348 156 LEU B O 1
ATOM 5154 N N . LYS B 1 153 ? 14.21808 70.08393 -53.84727 1.000 29.98057 157 LYS B N 1
ATOM 5155 C CA . LYS B 1 153 ? 14.15445 71.10839 -54.88960 1.000 27.97492 157 LYS B CA 1
ATOM 5156 C C . LYS B 1 153 ? 13.02945 70.84444 -55.89205 1.000 30.41866 157 LYS B C 1
ATOM 5157 O O . LYS B 1 153 ? 12.39639 71.78862 -56.38760 1.000 26.66162 157 LYS B O 1
ATOM 5163 N N . GLU B 1 154 ? 12.77676 69.58026 -56.23139 1.000 26.42787 158 GLU B N 1
ATOM 5164 C CA . GLU B 1 154 ? 11.64689 69.29408 -57.11540 1.000 30.68627 158 GLU B CA 1
ATOM 5165 C C . GLU B 1 154 ? 10.31980 69.58230 -56.42379 1.000 32.85212 158 GLU B C 1
ATOM 5166 O O . GLU B 1 154 ? 9.34481 69.94578 -57.08740 1.000 32.91564 158 GLU B O 1
ATOM 5172 N N . SER B 1 155 ? 10.27776 69.46868 -55.09446 1.000 30.09128 159 SER B N 1
ATOM 5173 C CA . SER B 1 155 ? 9.05983 69.60022 -54.29275 1.000 34.75339 159 SER B CA 1
ATOM 5174 C C . SER B 1 155 ? 8.76254 71.03925 -53.88344 1.000 31.40233 159 SER B C 1
ATOM 5175 O O . SER B 1 155 ? 7.60603 71.46680 -53.91427 1.000 30.66191 159 SER B O 1
ATOM 5178 N N . LEU B 1 156 ? 9.78149 71.78120 -53.46485 1.000 28.72421 160 LEU B N 1
ATOM 5179 C CA . LEU B 1 156 ? 9.61452 73.11618 -52.91483 1.000 33.07978 160 LEU B CA 1
ATOM 5180 C C . LEU B 1 156 ? 10.12453 74.21066 -53.84187 1.000 37.48170 160 LEU B C 1
ATOM 5181 O O . LEU B 1 156 ? 9.88216 75.39586 -53.57688 1.000 37.93282 160 LEU B O 1
ATOM 5186 N N . GLY B 1 157 ? 10.81894 73.85525 -54.90575 1.000 29.21026 161 GLY B N 1
ATOM 5187 C CA . GLY B 1 157 ? 11.43299 74.83653 -55.77053 1.000 29.84218 161 GLY B CA 1
ATOM 5188 C C . GLY B 1 157 ? 12.93632 74.85171 -55.59332 1.000 27.57523 161 GLY B C 1
ATOM 5189 O O . GLY B 1 157 ? 13.47843 74.43099 -54.56808 1.000 29.76009 161 GLY B O 1
ATOM 5190 N N . SER B 1 158 ? 13.62063 75.33593 -56.63077 1.000 29.36856 162 SER B N 1
ATOM 5191 C CA . SER B 1 158 ? 15.07851 75.25582 -56.66350 1.000 32.27378 162 SER B CA 1
ATOM 5192 C C . SER B 1 158 ? 15.73990 76.06966 -55.56265 1.000 34.58445 162 SER B C 1
ATOM 5193 O O . SER B 1 158 ? 16.90516 75.81955 -55.24925 1.000 38.55141 162 SER B O 1
ATOM 5196 N N . ASP B 1 159 ? 15.04125 77.04259 -54.97543 1.000 28.67090 163 ASP B N 1
ATOM 5197 C CA . ASP B 1 159 ? 15.65301 77.81024 -53.89742 1.000 36.64925 163 ASP B CA 1
ATOM 5198 C C . ASP B 1 159 ? 15.75454 77.03530 -52.58049 1.000 42.49774 163 ASP B C 1
ATOM 5199 O O . ASP B 1 159 ? 16.46958 77.48678 -51.67859 1.000 39.48808 163 ASP B O 1
ATOM 5204 N N . ALA B 1 160 ? 15.08523 75.88820 -52.44569 1.000 31.41456 164 ALA B N 1
ATOM 5205 C CA . ALA B 1 160 ? 15.13167 75.13755 -51.19252 1.000 26.80001 164 ALA B CA 1
ATOM 5206 C C . ALA B 1 160 ? 16.49894 74.48535 -50.98625 1.000 28.20965 164 ALA B C 1
ATOM 5207 O O . ALA B 1 160 ? 17.15131 74.05025 -51.94315 1.000 24.68713 164 ALA B O 1
ATOM 5209 N N . ASP B 1 161 ? 16.93670 74.42877 -49.72446 1.000 25.13434 165 ASP B N 1
ATOM 5210 C CA . ASP B 1 161 ? 18.21209 73.80908 -49.36115 1.000 29.02757 165 ASP B CA 1
ATOM 5211 C C . ASP B 1 161 ? 18.10576 73.22294 -47.95761 1.000 27.19346 165 ASP B C 1
ATOM 5212 O O . ASP B 1 161 ? 17.16405 73.50605 -47.20519 1.000 29.12340 165 ASP B O 1
ATOM 5217 N N . LEU B 1 162 ? 19.11906 72.42478 -47.60197 1.000 26.06945 166 LEU B N 1
ATOM 5218 C CA . LEU B 1 162 ? 19.15397 71.71223 -46.32605 1.000 26.79169 166 LEU B CA 1
ATOM 5219 C C . LEU B 1 162 ? 19.34390 72.61843 -45.11111 1.000 28.95237 166 LEU B C 1
ATOM 5220 O O . LEU B 1 162 ? 19.04082 72.18217 -43.99523 1.000 35.31456 166 LEU B O 1
ATOM 5225 N N . ILE B 1 163 ? 19.86980 73.83290 -45.27492 1.000 30.61866 167 ILE B N 1
ATOM 5226 C CA . ILE B 1 163 ? 20.21488 74.68300 -44.12932 1.000 31.83513 167 ILE B CA 1
ATOM 5227 C C . ILE B 1 163 ? 19.24882 75.86067 -43.97228 1.000 31.91042 167 ILE B C 1
ATOM 5228 O O . ILE B 1 163 ? 19.60819 76.86349 -43.34479 1.000 28.09876 167 ILE B O 1
ATOM 5233 N N . ASP B 1 164 ? 18.03203 75.77051 -44.51980 1.000 29.23617 168 ASP B N 1
ATOM 5234 C CA . ASP B 1 164 ? 17.20863 76.97249 -44.64155 1.000 27.26329 168 ASP B CA 1
ATOM 5235 C C . ASP B 1 164 ? 16.79374 77.54108 -43.28479 1.000 26.25117 168 ASP B C 1
ATOM 5236 O O . ASP B 1 164 ? 16.61244 78.75669 -43.16607 1.000 26.35146 168 ASP B O 1
ATOM 5241 N N . ASP B 1 165 ? 16.64017 76.71018 -42.25518 1.000 24.45681 169 ASP B N 1
ATOM 5242 C CA . ASP B 1 165 ? 16.19873 77.23451 -40.96210 1.000 25.70065 169 ASP B CA 1
ATOM 5243 C C . ASP B 1 165 ? 17.34876 77.66857 -40.04959 1.000 29.04500 169 ASP B C 1
ATOM 5244 O O . ASP B 1 165 ? 17.09252 78.14467 -38.93285 1.000 25.63735 169 ASP B O 1
ATOM 5249 N N . GLY B 1 166 ? 18.59586 77.51718 -40.49285 1.000 25.82818 170 GLY B N 1
ATOM 5250 C CA . GLY B 1 166 ? 19.73945 78.01037 -39.75616 1.000 25.39839 170 GLY B CA 1
ATOM 5251 C C . GLY B 1 166 ? 20.35701 77.06168 -38.75605 1.000 31.94663 170 GLY B C 1
ATOM 5252 O O . GLY B 1 166 ? 21.26780 77.47562 -38.02473 1.000 27.93382 170 GLY B O 1
ATOM 5253 N N . LEU B 1 167 ? 19.90819 75.80615 -38.69840 1.000 24.54441 171 LEU B N 1
ATOM 5254 C CA . LEU B 1 167 ? 20.45159 74.85438 -37.73916 1.000 27.63243 171 LEU B CA 1
ATOM 5255 C C . LEU B 1 167 ? 21.64452 74.11161 -38.33454 1.000 31.43211 171 LEU B C 1
ATOM 5256 O O . LEU B 1 167 ? 21.59411 73.64676 -39.48085 1.000 26.71296 171 LEU B O 1
ATOM 5261 N N . ASN B 1 168 ? 22.70774 73.98323 -37.53148 1.000 30.18660 172 ASN B N 1
ATOM 5262 C CA . ASN B 1 168 ? 23.94980 73.31054 -37.91395 1.000 28.66170 172 ASN B CA 1
ATOM 5263 C C . ASN B 1 168 ? 23.89454 71.82186 -37.55824 1.000 28.81893 172 ASN B C 1
ATOM 5264 O O . ASN B 1 168 ? 23.31812 71.43029 -36.53820 1.000 28.33093 172 ASN B O 1
ATOM 5269 N N . CYS B 1 169 ? 24.52447 70.98712 -38.39574 1.000 30.84020 173 CYS B N 1
ATOM 5270 C CA . CYS B 1 169 ? 24.42542 69.54162 -38.17812 1.000 27.49224 173 CYS B CA 1
ATOM 5271 C C . CYS B 1 169 ? 25.24840 69.04477 -36.99554 1.000 26.65019 173 CYS B C 1
ATOM 5272 O O . CYS B 1 169 ? 25.09376 67.88375 -36.60996 1.000 29.93528 173 CYS B O 1
ATOM 5275 N N . ASN B 1 170 ? 26.11592 69.87015 -36.40861 1.000 29.48987 174 ASN B N 1
ATOM 5276 C CA . ASN B 1 170 ? 26.81093 69.48357 -35.18500 1.000 30.58871 174 ASN B CA 1
ATOM 5277 C C . ASN B 1 170 ? 26.39980 70.34240 -33.99796 1.000 32.23969 174 ASN B C 1
ATOM 5278 O O . ASN B 1 170 ? 27.15925 70.45850 -33.03026 1.000 30.80559 174 ASN B O 1
ATOM 5283 N N . SER B 1 171 ? 25.20559 70.92453 -34.04352 1.000 27.51391 175 SER B N 1
ATOM 5284 C CA . SER B 1 171 ? 24.77292 71.91484 -33.07434 1.000 30.54419 175 SER B CA 1
ATOM 5285 C C . SER B 1 171 ? 23.67033 71.37657 -32.16876 1.000 27.17096 175 SER B C 1
ATOM 5286 O O . SER B 1 171 ? 22.82152 70.58250 -32.59860 1.000 27.02659 175 SER B O 1
ATOM 5289 N N . TRP B 1 172 ? 23.69088 71.83247 -30.91315 1.000 23.98466 176 TRP B N 1
ATOM 5290 C CA . TRP B 1 172 ? 22.63068 71.60232 -29.93681 1.000 27.74222 176 TRP B CA 1
ATOM 5291 C C . TRP B 1 172 ? 21.42792 72.52018 -30.13925 1.000 24.50870 176 TRP B C 1
ATOM 5292 O O . TRP B 1 172 ? 20.40891 72.33740 -29.46586 1.000 25.84451 176 TRP B O 1
ATOM 5303 N N . GLU B 1 173 ? 21.52515 73.51711 -31.01458 1.000 26.92688 177 GLU B N 1
ATOM 5304 C CA . GLU B 1 173 ? 20.37154 74.36085 -31.30112 1.000 28.88715 177 GLU B CA 1
ATOM 5305 C C . GLU B 1 173 ? 19.24503 73.51664 -31.90225 1.000 26.22551 177 GLU B C 1
ATOM 5306 O O . GLU B 1 173 ? 19.49146 72.54409 -32.61744 1.000 26.93965 177 GLU B O 1
ATOM 5312 N N . ALA B 1 174 ? 17.99253 73.88618 -31.60988 1.000 24.04603 178 ALA B N 1
ATOM 5313 C CA . ALA B 1 174 ? 16.85421 73.10593 -32.09278 1.000 23.71888 178 ALA B CA 1
ATOM 5314 C C . ALA B 1 174 ? 15.62496 73.98165 -32.27854 1.000 25.94657 178 ALA B C 1
ATOM 5315 O O . ALA B 1 174 ? 15.44607 74.98655 -31.58610 1.000 27.03639 178 ALA B O 1
ATOM 5317 N N . ARG B 1 175 ? 14.76714 73.56144 -33.19943 1.000 23.34001 179 ARG B N 1
ATOM 5318 C CA . ARG B 1 175 ? 13.51988 74.24759 -33.51949 1.000 24.47415 179 ARG B CA 1
ATOM 5319 C C . ARG B 1 175 ? 12.75369 73.37378 -34.51496 1.000 23.81177 179 ARG B C 1
ATOM 5320 O O . ARG B 1 175 ? 13.35065 72.49741 -35.13903 1.000 21.92624 179 ARG B O 1
ATOM 5328 N N . PRO B 1 176 ? 11.43651 73.56827 -34.64742 1.000 23.58270 180 PRO B N 1
ATOM 5329 C CA . PRO B 1 176 ? 10.65853 72.72094 -35.55827 1.000 25.48661 180 PRO B CA 1
ATOM 5330 C C . PRO B 1 176 ? 11.02896 72.91534 -37.02429 1.000 23.76491 180 PRO B C 1
ATOM 5331 O O . PRO B 1 176 ? 11.43048 73.99964 -37.45939 1.000 24.11179 180 PRO B O 1
ATOM 5335 N N . TRP B 1 177 ? 10.89152 71.81829 -37.77266 1.000 21.85108 181 TRP B N 1
ATOM 5336 C CA . TRP B 1 177 ? 10.93217 71.80725 -39.23208 1.000 19.84705 181 TRP B CA 1
ATOM 5337 C C . TRP B 1 177 ? 10.08728 72.94361 -39.80686 1.000 24.20766 181 TRP B C 1
ATOM 5338 O O . TRP B 1 177 ? 8.92874 73.11732 -39.42891 1.000 24.59777 181 TRP B O 1
ATOM 5349 N N . MET B 1 178 ? 10.67762 73.73458 -40.71370 1.000 23.90978 182 MET B N 1
ATOM 5350 C CA . MET B 1 178 ? 10.05878 75.00010 -41.10895 1.000 23.47713 182 MET B CA 1
ATOM 5351 C C . MET B 1 178 ? 9.13553 74.87492 -42.32347 1.000 25.93100 182 MET B C 1
ATOM 5352 O O . MET B 1 178 ? 8.42374 75.83818 -42.64628 1.000 28.87218 182 MET B O 1
ATOM 5357 N N . TYR B 1 179 ? 9.10834 73.71214 -42.97948 1.000 22.76183 183 TYR B N 1
ATOM 5358 C CA . TYR B 1 179 ? 8.36866 73.45775 -44.21438 1.000 24.93804 183 TYR B CA 1
ATOM 5359 C C . TYR B 1 179 ? 7.21542 72.49893 -43.94414 1.000 24.05533 183 TYR B C 1
ATOM 5360 O O . TYR B 1 179 ? 7.10439 71.99452 -42.82253 1.000 26.07933 183 TYR B O 1
ATOM 5369 N N . PRO B 1 180 ? 6.35382 72.19913 -44.92397 1.000 26.63661 184 PRO B N 1
ATOM 5370 C CA . PRO B 1 180 ? 5.32569 71.17339 -44.69024 1.000 26.48054 184 PRO B CA 1
ATOM 5371 C C . PRO B 1 180 ? 5.94869 69.84385 -44.27593 1.000 26.83547 184 PRO B C 1
ATOM 5372 O O . PRO B 1 180 ? 6.98415 69.41294 -44.80366 1.000 24.09605 184 PRO B O 1
ATOM 5376 N N . GLU B 1 181 ? 5.30145 69.20793 -43.29502 1.000 22.11055 185 GLU B N 1
ATOM 5377 C CA . GLU B 1 181 ? 5.81086 67.97911 -42.69710 1.000 23.63903 185 GLU B CA 1
ATOM 5378 C C . GLU B 1 181 ? 6.05178 66.88306 -43.73309 1.000 22.53393 185 GLU B C 1
ATOM 5379 O O . GLU B 1 181 ? 6.98393 66.07931 -43.58621 1.000 23.51782 185 GLU B O 1
ATOM 5385 N N . LYS B 1 182 ? 5.24939 66.84641 -44.80166 1.000 24.78480 186 LYS B N 1
ATOM 5386 C CA . LYS B 1 182 ? 5.36100 65.76185 -45.77538 1.000 26.29078 186 LYS B CA 1
ATOM 5387 C C . LYS B 1 182 ? 6.69084 65.77079 -46.53297 1.000 27.23470 186 LYS B C 1
ATOM 5388 O O . LYS B 1 182 ? 7.03442 64.76070 -47.14968 1.000 29.65235 186 LYS B O 1
ATOM 5394 N N . PHE B 1 183 ? 7.45992 66.86001 -46.48499 1.000 23.76497 187 PHE B N 1
ATOM 5395 C CA . PHE B 1 183 ? 8.75486 66.93039 -47.15464 1.000 23.86584 187 PHE B CA 1
ATOM 5396 C C . PHE B 1 183 ? 9.94843 66.60075 -46.24701 1.000 25.24244 187 PHE B C 1
ATOM 5397 O O . PHE B 1 183 ? 11.09833 66.70198 -46.69844 1.000 24.58679 187 PHE B O 1
ATOM 5405 N N . HIS B 1 184 ? 9.70879 66.17949 -45.00462 1.000 23.99744 188 HIS B N 1
ATOM 5406 C CA . HIS B 1 184 ? 10.79811 65.85840 -44.08190 1.000 21.65122 188 HIS B CA 1
ATOM 5407 C C . HIS B 1 184 ? 11.64936 64.69105 -44.60339 1.000 23.11634 188 HIS B C 1
ATOM 5408 O O . HIS B 1 184 ? 11.12304 63.76343 -45.22760 1.000 22.42046 188 HIS B O 1
ATOM 5415 N N . PRO B 1 185 ? 12.97020 64.69868 -44.36392 1.000 22.09575 189 PRO B N 1
ATOM 5416 C CA . PRO B 1 185 ? 13.80905 63.57612 -44.84415 1.000 22.85878 189 PRO B CA 1
ATOM 5417 C C . PRO B 1 185 ? 13.44495 62.22846 -44.24133 1.000 22.42319 189 PRO B C 1
ATOM 5418 O O . PRO B 1 185 ? 13.69274 61.18726 -44.86786 1.000 21.12427 189 PRO B O 1
ATOM 5422 N N . THR B 1 186 ? 12.88283 62.20188 -43.03562 1.000 20.57641 190 THR B N 1
ATOM 5423 C CA . THR B 1 186 ? 12.52267 60.91411 -42.44617 1.000 23.03440 190 THR B CA 1
ATOM 5424 C C . THR B 1 186 ? 11.36222 60.27361 -43.21028 1.000 22.91943 190 THR B C 1
ATOM 5425 O O . THR B 1 186 ? 11.39614 59.07519 -43.51227 1.000 20.21615 190 THR B O 1
ATOM 5429 N N . ASN B 1 187 ? 10.32381 61.05970 -43.54208 1.000 21.87916 191 ASN B N 1
ATOM 5430 C CA . ASN B 1 187 ? 9.24044 60.52140 -44.36419 1.000 19.63380 191 ASN B CA 1
ATOM 5431 C C . ASN B 1 187 ? 9.76998 60.02791 -45.69860 1.000 20.09439 191 ASN B C 1
ATOM 5432 O O . ASN B 1 187 ? 9.30216 59.01331 -46.23053 1.000 22.55198 191 ASN B O 1
ATOM 5437 N N . TRP B 1 188 ? 10.74280 60.74766 -46.26076 1.000 22.01183 192 TRP B N 1
ATOM 5438 C CA . TRP B 1 188 ? 11.23614 60.43048 -47.59518 1.000 19.75940 192 TRP B CA 1
ATOM 5439 C C . TRP B 1 188 ? 11.88008 59.05596 -47.63280 1.000 19.79015 192 TRP B C 1
ATOM 5440 O O . TRP B 1 188 ? 11.71039 58.31741 -48.60981 1.000 21.31919 192 TRP B O 1
ATOM 5451 N N . VAL B 1 189 ? 12.61558 58.68365 -46.58148 1.000 20.70435 193 VAL B N 1
ATOM 5452 C CA . VAL B 1 189 ? 13.23255 57.34823 -46.55788 1.000 18.08933 193 VAL B CA 1
ATOM 5453 C C . VAL B 1 189 ? 12.16829 56.25775 -46.64263 1.000 19.65766 193 VAL B C 1
ATOM 5454 O O . VAL B 1 189 ? 12.31050 55.27610 -47.38415 1.000 19.06652 193 VAL B O 1
ATOM 5458 N N . VAL B 1 190 ? 11.08994 56.40812 -45.88324 1.000 18.74303 194 VAL B N 1
ATOM 5459 C CA . VAL B 1 190 ? 10.03345 55.40145 -45.89399 1.000 22.15784 194 VAL B CA 1
ATOM 5460 C C . VAL B 1 190 ? 9.25481 55.43682 -47.20625 1.000 22.68507 194 VAL B C 1
ATOM 5461 O O . VAL B 1 190 ? 8.95099 54.38402 -47.77322 1.000 23.43958 194 VAL B O 1
ATOM 5465 N N . SER B 1 191 ? 8.93141 56.63861 -47.71716 1.000 20.46369 195 SER B N 1
ATOM 5466 C CA . SER B 1 191 ? 8.28966 56.74267 -49.03201 1.000 21.88107 195 SER B CA 1
ATOM 5467 C C . SER B 1 191 ? 9.09681 56.02629 -50.10457 1.000 21.66347 195 SER B C 1
ATOM 5468 O O . SER B 1 191 ? 8.53195 55.34359 -50.96620 1.000 20.32577 195 SER B O 1
ATOM 5471 N N . GLU B 1 192 ? 10.42139 56.20632 -50.09347 1.000 20.42994 196 GLU B N 1
ATOM 5472 C CA . GLU B 1 192 ? 11.26286 55.57337 -51.10716 1.000 21.66243 196 GLU B CA 1
ATOM 5473 C C . GLU B 1 192 ? 11.47939 54.08280 -50.81334 1.000 22.87079 196 GLU B C 1
ATOM 5474 O O . GLU B 1 192 ? 11.65729 53.28280 -51.74595 1.000 22.21306 196 GLU B O 1
ATOM 5480 N N . GLY B 1 193 ? 11.43751 53.68812 -49.53902 1.000 19.80721 197 GLY B N 1
ATOM 5481 C CA . GLY B 1 193 ? 11.42797 52.26878 -49.21510 1.000 19.65199 197 GLY B CA 1
ATOM 5482 C C . GLY B 1 193 ? 10.16086 51.58332 -49.69403 1.000 23.10416 197 GLY B C 1
ATOM 5483 O O . GLY B 1 193 ? 10.19307 50.43246 -50.13567 1.000 23.09152 197 GLY B O 1
ATOM 5484 N N . ILE B 1 194 ? 9.02877 52.29082 -49.64315 1.000 20.65271 198 ILE B N 1
ATOM 5485 C CA . ILE B 1 194 ? 7.80187 51.72506 -50.19680 1.000 23.63714 198 ILE B CA 1
ATOM 5486 C C . ILE B 1 194 ? 7.87288 51.66602 -51.71800 1.000 25.01376 198 ILE B C 1
ATOM 5487 O O . ILE B 1 194 ? 7.38072 50.71111 -52.33626 1.000 23.20330 198 ILE B O 1
ATOM 5492 N N . ASN B 1 195 ? 8.48173 52.67860 -52.34981 1.000 24.45725 199 ASN B N 1
ATOM 5493 C CA . ASN B 1 195 ? 8.65859 52.63107 -53.79965 1.000 23.17306 199 ASN B CA 1
ATOM 5494 C C . ASN B 1 195 ? 9.53358 51.45398 -54.20427 1.000 24.75845 199 ASN B C 1
ATOM 5495 O O . ASN B 1 195 ? 9.31007 50.84179 -55.25343 1.000 23.25314 199 ASN B O 1
ATOM 5500 N N . PHE B 1 196 ? 10.54844 51.13025 -53.39657 1.000 20.02872 200 PHE B N 1
ATOM 5501 C CA . PHE B 1 196 ? 11.37464 49.97672 -53.71561 1.000 22.47825 200 PHE B CA 1
ATOM 5502 C C . PHE B 1 196 ? 10.55093 48.69310 -53.65414 1.000 22.12182 200 PHE B C 1
ATOM 5503 O O . PHE B 1 196 ? 10.65858 47.83660 -54.53728 1.000 23.00804 200 PHE B O 1
ATOM 5511 N N . LEU B 1 197 ? 9.72178 48.53729 -52.60931 1.000 21.49085 201 LEU B N 1
ATOM 5512 C CA . LEU B 1 197 ? 8.88508 47.34125 -52.51284 1.000 24.81189 201 LEU B CA 1
ATOM 5513 C C . LEU B 1 197 ? 7.96324 47.21352 -53.72366 1.000 28.22736 201 LEU B C 1
ATOM 5514 O O . LEU B 1 197 ? 7.79707 46.12001 -54.27778 1.000 26.44045 201 LEU B O 1
ATOM 5519 N N . ARG B 1 198 ? 7.36064 48.32556 -54.14488 1.000 21.59360 202 ARG B N 1
ATOM 5520 C CA . ARG B 1 198 ? 6.52659 48.33543 -55.34578 1.000 26.69546 202 ARG B CA 1
ATOM 5521 C C . ARG B 1 198 ? 7.28415 47.83872 -56.57211 1.000 23.90239 202 ARG B C 1
ATOM 5522 O O . ARG B 1 198 ? 6.75711 47.05436 -57.36912 1.000 25.62292 202 ARG B O 1
ATOM 5530 N N . ARG B 1 199 ? 8.51743 48.28797 -56.74249 1.000 23.75658 203 ARG B N 1
ATOM 5531 C CA . ARG B 1 199 ? 9.21533 48.15998 -58.00882 1.000 21.68716 203 ARG B CA 1
ATOM 5532 C C . ARG B 1 199 ? 10.26865 47.06642 -58.01290 1.000 22.52831 203 ARG B C 1
ATOM 5533 O O . ARG B 1 199 ? 10.95167 46.89307 -59.03262 1.000 24.74293 203 ARG B O 1
ATOM 5541 N N . LYS B 1 200 ? 10.39384 46.29903 -56.92825 1.000 21.07438 204 LYS B N 1
ATOM 5542 C CA . LYS B 1 200 ? 11.47099 45.30968 -56.83939 1.000 24.72373 204 LYS B CA 1
ATOM 5543 C C . LYS B 1 200 ? 11.23153 44.11653 -57.76324 1.000 23.43277 204 LYS B C 1
ATOM 5544 O O . LYS B 1 200 ? 10.11363 43.84811 -58.20922 1.000 25.66028 204 LYS B O 1
ATOM 5550 N N . ASP B 1 201 ? 12.30318 43.37653 -58.01238 1.000 21.10290 205 ASP B N 1
ATOM 5551 C CA . ASP B 1 201 ? 12.26372 42.13973 -58.78652 1.000 25.33954 205 ASP B CA 1
ATOM 5552 C C . ASP B 1 201 ? 11.48732 41.07684 -58.02085 1.000 28.11171 205 ASP B C 1
ATOM 5553 O O . ASP B 1 201 ? 11.96003 40.62430 -56.96827 1.000 26.39087 205 ASP B O 1
ATOM 5558 N N . PRO B 1 202 ? 10.31947 40.63664 -58.50533 1.000 27.43462 206 PRO B N 1
ATOM 5559 C CA . PRO B 1 202 ? 9.51342 39.68636 -57.73181 1.000 25.42184 206 PRO B CA 1
ATOM 5560 C C . PRO B 1 202 ? 10.07181 38.27357 -57.68950 1.000 26.59292 206 PRO B C 1
ATOM 5561 O O . PRO B 1 202 ? 9.55997 37.46953 -56.90748 1.000 30.13542 206 PRO B O 1
ATOM 5565 N N . THR B 1 203 ? 11.08717 37.93944 -58.48237 1.000 25.52239 207 THR B N 1
ATOM 5566 C CA . THR B 1 203 ? 11.58043 36.57043 -58.56501 1.000 24.93873 207 THR B CA 1
ATOM 5567 C C . THR B 1 203 ? 12.68779 36.25968 -57.55888 1.000 28.43001 207 THR B C 1
ATOM 5568 O O . THR B 1 203 ? 13.16426 35.12238 -57.53101 1.000 25.95427 207 THR B O 1
ATOM 5572 N N . VAL B 1 204 ? 13.11197 37.22545 -56.74420 1.000 25.06558 208 VAL B N 1
ATOM 5573 C CA . VAL B 1 204 ? 14.22030 37.01449 -55.80497 1.000 24.91726 208 VAL B CA 1
ATOM 5574 C C . VAL B 1 204 ? 13.89549 37.69719 -54.48748 1.000 24.47573 208 VAL B C 1
ATOM 5575 O O . VAL B 1 204 ? 13.11939 38.66071 -54.43565 1.000 24.30507 208 VAL B O 1
ATOM 5579 N N . PRO B 1 205 ? 14.46713 37.20159 -53.38951 1.000 24.52729 209 PRO B N 1
ATOM 5580 C CA . PRO B 1 205 ? 14.28629 37.88449 -52.09970 1.000 27.36723 209 PRO B CA 1
ATOM 5581 C C . PRO B 1 205 ? 15.07461 39.19452 -52.06779 1.000 25.85114 209 PRO B C 1
ATOM 5582 O O . PRO B 1 205 ? 15.93762 39.45430 -52.91221 1.000 23.90970 209 PRO B O 1
ATOM 5586 N N . PHE B 1 206 ? 14.76561 40.04570 -51.08132 1.000 22.74158 210 PHE B N 1
ATOM 5587 C CA . PHE B 1 206 ? 15.42969 41.34232 -50.99492 1.000 22.89437 210 PHE B CA 1
ATOM 5588 C C . PHE B 1 206 ? 16.18190 41.51232 -49.67791 1.000 23.30095 210 PHE B C 1
ATOM 5589 O O . PHE B 1 206 ? 15.78531 40.98992 -48.63223 1.000 22.05322 210 PHE B O 1
ATOM 5597 N N . PHE B 1 207 ? 17.30439 42.22500 -49.77147 1.000 22.00502 211 PHE B N 1
ATOM 5598 C CA . PHE B 1 207 ? 18.03625 42.77480 -48.63617 1.000 21.19300 211 PHE B CA 1
ATOM 5599 C C . PHE B 1 207 ? 17.93978 44.28498 -48.79310 1.000 20.71662 211 PHE B C 1
ATOM 5600 O O . PHE B 1 207 ? 18.47910 44.84805 -49.74800 1.000 24.42077 211 PHE B O 1
ATOM 5608 N N . LEU B 1 208 ? 17.22613 44.93471 -47.88999 1.000 21.32456 212 LEU B N 1
ATOM 5609 C CA . LEU B 1 208 ? 16.96991 46.36562 -47.98281 1.000 21.92254 212 LEU B CA 1
ATOM 5610 C C . LEU B 1 208 ? 17.54894 47.05342 -46.75718 1.000 23.53784 212 LEU B C 1
ATOM 5611 O O . LEU B 1 208 ? 17.22390 46.68553 -45.62524 1.000 23.80330 212 LEU B O 1
ATOM 5616 N N . LYS B 1 209 ? 18.40354 48.04355 -46.98124 1.000 23.42041 213 LYS B N 1
ATOM 5617 C CA . LYS B 1 209 ? 18.89289 48.89925 -45.90796 1.000 23.09243 213 LYS B CA 1
ATOM 5618 C C . LYS B 1 209 ? 18.11300 50.21761 -45.94917 1.000 23.93657 213 LYS B C 1
ATOM 5619 O O . LYS B 1 209 ? 18.13281 50.92903 -46.96264 1.000 24.32254 213 LYS B O 1
ATOM 5625 N N . LEU B 1 210 ? 17.40106 50.52234 -44.86440 1.000 19.95348 214 LEU B N 1
ATOM 5626 C CA . LEU B 1 210 ? 16.68186 51.78299 -44.69253 1.000 23.11575 214 LEU B CA 1
ATOM 5627 C C . LEU B 1 210 ? 17.48743 52.58912 -43.68953 1.000 23.45978 214 LEU B C 1
ATOM 5628 O O . LEU B 1 210 ? 17.50904 52.25390 -42.50008 1.000 25.03178 214 LEU B O 1
ATOM 5633 N N . SER B 1 211 ? 18.15114 53.64193 -44.15567 1.000 22.13813 215 SER B N 1
ATOM 5634 C CA . SER B 1 211 ? 19.17924 54.29637 -43.35841 1.000 20.22193 215 SER B CA 1
ATOM 5635 C C . SER B 1 211 ? 18.79358 55.76457 -43.14548 1.000 25.59389 215 SER B C 1
ATOM 5636 O O . SER B 1 211 ? 19.04128 56.61611 -44.00589 1.000 23.98223 215 SER B O 1
ATOM 5639 N N . PHE B 1 212 ? 18.19915 56.05330 -41.98868 1.000 21.34059 216 PHE B N 1
ATOM 5640 C CA . PHE B 1 212 ? 17.77149 57.40785 -41.63954 1.000 24.08240 216 PHE B CA 1
ATOM 5641 C C . PHE B 1 212 ? 18.95027 58.28028 -41.21221 1.000 25.46824 216 PHE B C 1
ATOM 5642 O O . PHE B 1 212 ? 19.81017 57.85153 -40.44004 1.000 25.95164 216 PHE B O 1
ATOM 5650 N N . GLU B 1 213 ? 18.97779 59.52118 -41.69914 1.000 23.88798 217 GLU B N 1
ATOM 5651 C CA . GLU B 1 213 ? 20.01380 60.43266 -41.22472 1.000 30.00553 217 GLU B CA 1
ATOM 5652 C C . GLU B 1 213 ? 19.69432 60.95370 -39.82872 1.000 26.27743 217 GLU B C 1
ATOM 5653 O O . GLU B 1 213 ? 20.61131 61.27749 -39.06666 1.000 25.12748 217 GLU B O 1
ATOM 5659 N N . LYS B 1 214 ? 18.41088 61.07021 -39.48863 1.000 22.10856 218 LYS B N 1
ATOM 5660 C CA . LYS B 1 214 ? 17.99924 61.47416 -38.15002 1.000 24.03649 218 LYS B CA 1
ATOM 5661 C C . LYS B 1 214 ? 18.18512 60.30595 -37.17464 1.000 23.32931 218 LYS B C 1
ATOM 5662 O O . LYS B 1 214 ? 18.22393 59.14721 -37.59261 1.000 23.10806 218 LYS B O 1
ATOM 5668 N N . PRO B 1 215 ? 18.29510 60.57917 -35.85461 1.000 23.43020 219 PRO B N 1
ATOM 5669 C CA . PRO B 1 215 ? 18.17905 61.87169 -35.16322 1.000 21.75342 219 PRO B CA 1
ATOM 5670 C C . PRO B 1 215 ? 19.46285 62.72826 -35.07233 1.000 25.95684 219 PRO B C 1
ATOM 5671 O O . PRO B 1 215 ? 19.47367 63.65739 -34.27088 1.000 23.05580 219 PRO B O 1
ATOM 5675 N N . HIS B 1 216 ? 20.48980 62.42024 -35.87187 1.000 23.19931 220 HIS B N 1
ATOM 5676 C CA . HIS B 1 216 ? 21.63547 63.31165 -36.05678 1.000 24.62900 220 HIS B CA 1
ATOM 5677 C C . HIS B 1 216 ? 21.10214 64.70263 -36.40398 1.000 27.42262 220 HIS B C 1
ATOM 5678 O O . HIS B 1 216 ? 20.15677 64.83519 -37.18497 1.000 24.58623 220 HIS B O 1
ATOM 5685 N N . ALA B 1 217 ? 21.67833 65.73558 -35.78434 1.000 27.19802 221 ALA B N 1
ATOM 5686 C CA . ALA B 1 217 ? 21.28942 67.11281 -36.06163 1.000 26.52006 221 ALA B CA 1
ATOM 5687 C C . ALA B 1 217 ? 21.42129 67.42781 -37.55663 1.000 25.98230 221 ALA B C 1
ATOM 5688 O O . ALA B 1 217 ? 22.16350 66.75766 -38.27820 1.000 25.29967 221 ALA B O 1
ATOM 5690 N N . PRO B 1 218 ? 20.73579 68.47951 -38.05138 1.000 27.87749 222 PRO B N 1
ATOM 5691 C CA . PRO B 1 218 ? 19.89108 69.47093 -37.36704 1.000 25.92648 222 PRO B CA 1
ATOM 5692 C C . PRO B 1 218 ? 18.68492 68.88547 -36.63208 1.000 28.34467 222 PRO B C 1
ATOM 5693 O O . PRO B 1 218 ? 18.03329 67.93699 -37.07276 1.000 22.51776 222 PRO B O 1
ATOM 5697 N N . LEU B 1 219 ? 18.43618 69.45062 -35.45498 1.000 23.26163 223 LEU B N 1
ATOM 5698 C CA . LEU B 1 219 ? 17.38121 68.96337 -34.57347 1.000 22.12390 223 LEU B CA 1
ATOM 5699 C C . LEU B 1 219 ? 16.06984 69.67083 -34.92395 1.000 23.93676 223 LEU B C 1
ATOM 5700 O O . LEU B 1 219 ? 15.58460 70.54966 -34.20869 1.000 25.96757 223 LEU B O 1
ATOM 5705 N N . ASN B 1 220 ? 15.48597 69.25424 -36.04754 1.000 24.15933 224 ASN B N 1
ATOM 5706 C CA . ASN B 1 220 ? 14.27161 69.88304 -36.57741 1.000 23.70592 224 ASN B CA 1
ATOM 5707 C C . ASN B 1 220 ? 13.20555 68.84075 -36.90076 1.000 26.67513 224 ASN B C 1
ATOM 5708 O O . ASN B 1 220 ? 12.88867 68.58856 -38.07449 1.000 23.03306 224 ASN B O 1
ATOM 5713 N N . PRO B 1 221 ? 12.59270 68.24328 -35.87621 1.000 21.36149 225 PRO B N 1
ATOM 5714 C CA . PRO B 1 221 ? 11.44110 67.36142 -36.11896 1.000 20.55254 225 PRO B CA 1
ATOM 5715 C C . PRO B 1 221 ? 10.24087 68.18197 -36.56085 1.000 22.91758 225 PRO B C 1
ATOM 5716 O O . PRO B 1 221 ? 10.22127 69.41212 -36.38767 1.000 21.58475 225 PRO B O 1
ATOM 5720 N N . PRO B 1 222 ? 9.22939 67.54495 -37.14167 1.000 21.08898 226 PRO B N 1
ATOM 5721 C CA . PRO B 1 222 ? 7.96426 68.24311 -37.37451 1.000 24.26645 226 PRO B CA 1
ATOM 5722 C C . PRO B 1 222 ? 7.44187 68.86400 -36.08664 1.000 24.54218 226 PRO B C 1
ATOM 5723 O O . PRO B 1 222 ? 7.63578 68.33454 -34.98177 1.000 21.99150 226 PRO B O 1
ATOM 5727 N N . LYS B 1 223 ? 6.74641 69.98764 -36.26620 1.000 21.54957 227 LYS B N 1
ATOM 5728 C CA . LYS B 1 223 ? 6.21696 70.77602 -35.15536 1.000 25.00804 227 LYS B CA 1
ATOM 5729 C C . LYS B 1 223 ? 5.46371 69.92827 -34.14358 1.000 20.72629 227 LYS B C 1
ATOM 5730 O O . LYS B 1 223 ? 5.59630 70.14256 -32.93773 1.000 22.59702 227 LYS B O 1
ATOM 5736 N N . TYR B 1 224 ? 4.63831 68.98618 -34.60982 1.000 23.54947 228 TYR B N 1
ATOM 5737 C CA . TYR B 1 224 ? 3.85292 68.18352 -33.67442 1.000 23.20205 228 TYR B CA 1
ATOM 5738 C C . TYR B 1 224 ? 4.75211 67.53514 -32.62901 1.000 26.21278 228 TYR B C 1
ATOM 5739 O O . TYR B 1 224 ? 4.46741 67.58620 -31.42570 1.000 21.53477 228 TYR B O 1
ATOM 5748 N N . TYR B 1 225 ? 5.85675 66.93030 -33.08211 1.000 22.83901 229 TYR B N 1
ATOM 5749 C CA . TYR B 1 225 ? 6.72444 66.18210 -32.17874 1.000 23.27629 229 TYR B CA 1
ATOM 5750 C C . TYR B 1 225 ? 7.55177 67.12021 -31.31007 1.000 22.41150 229 TYR B C 1
ATOM 5751 O O . TYR B 1 225 ? 7.77951 66.83440 -30.13168 1.000 24.04241 229 TYR B O 1
ATOM 5760 N N . PHE B 1 226 ? 8.00258 68.24967 -31.87247 1.000 22.42798 230 PHE B N 1
ATOM 5761 C CA . PHE B 1 226 ? 8.74243 69.22967 -31.08041 1.000 23.81594 230 PHE B CA 1
ATOM 5762 C C . PHE B 1 226 ? 7.89180 69.76418 -29.93337 1.000 26.27284 230 PHE B C 1
ATOM 5763 O O . PHE B 1 226 ? 8.34013 69.80167 -28.78198 1.000 23.53612 230 PHE B O 1
ATOM 5771 N N . ASP B 1 227 ? 6.65793 70.19372 -30.23688 1.000 25.12291 231 ASP B N 1
ATOM 5772 C CA . ASP B 1 227 ? 5.77715 70.76020 -29.21398 1.000 24.71597 231 ASP B CA 1
ATOM 5773 C C . ASP B 1 227 ? 5.39627 69.71120 -28.17230 1.000 28.80947 231 ASP B C 1
ATOM 5774 O O . ASP B 1 227 ? 5.24855 70.02436 -26.98367 1.000 26.90171 231 ASP B O 1
ATOM 5779 N N . MET B 1 228 ? 5.21706 68.46270 -28.60924 1.000 23.51814 232 MET B N 1
ATOM 5780 C CA . MET B 1 228 ? 4.92801 67.36265 -27.69206 1.000 27.15295 232 MET B CA 1
ATOM 5781 C C . MET B 1 228 ? 5.90390 67.33758 -26.51912 1.000 29.53880 232 MET B C 1
ATOM 5782 O O . MET B 1 228 ? 5.49844 67.26690 -25.35577 1.000 29.87822 232 MET B O 1
ATOM 5787 N N . TYR B 1 229 ? 7.20092 67.39673 -26.80928 1.000 26.40058 233 TYR B N 1
ATOM 5788 C CA . TYR B 1 229 ? 8.18201 67.32212 -25.73502 1.000 27.88332 233 TYR B CA 1
ATOM 5789 C C . TYR B 1 229 ? 8.35274 68.65913 -25.02867 1.000 28.88084 233 TYR B C 1
ATOM 5790 O O . TYR B 1 229 ? 8.54581 68.69202 -23.80545 1.000 27.96962 233 TYR B O 1
ATOM 5799 N N . MET B 1 230 ? 8.25749 69.77568 -25.76068 1.000 23.77972 234 MET B N 1
ATOM 5800 C CA . MET B 1 230 ? 8.37227 71.06269 -25.08242 1.000 27.64866 234 MET B CA 1
ATOM 5801 C C . MET B 1 230 ? 7.28048 71.19250 -24.03038 1.000 31.34197 234 MET B C 1
ATOM 5802 O O . MET B 1 230 ? 7.50890 71.75974 -22.95529 1.000 32.05263 234 MET B O 1
ATOM 5807 N N . ASP B 1 231 ? 6.10407 70.62075 -24.30492 1.000 30.69088 235 ASP B N 1
ATOM 5808 C CA . ASP B 1 231 ? 5.00486 70.65567 -23.34911 1.000 31.65616 235 ASP B CA 1
ATOM 5809 C C . ASP B 1 231 ? 5.19487 69.67150 -22.19224 1.000 33.64853 235 ASP B C 1
ATOM 5810 O O . ASP B 1 231 ? 4.79514 69.98595 -21.06993 1.000 45.38618 235 ASP B O 1
ATOM 5815 N N . ARG B 1 232 ? 5.79817 68.49008 -22.40439 1.000 34.50446 236 ARG B N 1
ATOM 5816 C CA . ARG B 1 232 ? 5.75418 67.46739 -21.35569 1.000 39.18055 236 ARG B CA 1
ATOM 5817 C C . ARG B 1 232 ? 7.08534 67.02351 -20.76759 1.000 41.49558 236 ARG B C 1
ATOM 5818 O O . ARG B 1 232 ? 7.06887 66.23978 -19.81058 1.000 40.00362 236 ARG B O 1
ATOM 5826 N N . LEU B 1 233 ? 8.22234 67.45418 -21.29548 1.000 33.11958 237 LEU B N 1
ATOM 5827 C CA . LEU B 1 233 ? 9.47562 67.06518 -20.66876 1.000 36.80204 237 LEU B CA 1
ATOM 5828 C C . LEU B 1 233 ? 9.48556 67.54262 -19.21556 1.000 36.42783 237 LEU B C 1
ATOM 5829 O O . LEU B 1 233 ? 8.90660 68.59112 -18.90543 1.000 33.70669 237 LEU B O 1
ATOM 5834 N N . PRO B 1 234 ? 10.11506 66.80300 -18.30206 1.000 39.67910 238 PRO B N 1
ATOM 5835 C CA . PRO B 1 234 ? 10.10904 67.21032 -16.89101 1.000 39.80847 238 PRO B CA 1
ATOM 5836 C C . PRO B 1 234 ? 10.80863 68.54636 -16.69115 1.000 39.94295 238 PRO B C 1
ATOM 5837 O O . PRO B 1 234 ? 11.58239 69.01036 -17.53249 1.000 40.29295 238 PRO B O 1
ATOM 5841 N N . ASP B 1 235 ? 10.51968 69.17390 -15.55009 1.000 41.66750 239 ASP B N 1
ATOM 5842 C CA . ASP B 1 235 ? 11.03295 70.52056 -15.29822 1.000 48.40900 239 ASP B CA 1
ATOM 5843 C C . ASP B 1 235 ? 12.55786 70.53696 -15.25295 1.000 51.35979 239 ASP B C 1
ATOM 5844 O O . ASP B 1 235 ? 13.20466 71.37229 -15.89710 1.000 46.57297 239 ASP B O 1
ATOM 5849 N N . THR B 1 236 ? 13.14833 69.62681 -14.48914 1.000 43.12082 240 THR B N 1
ATOM 5850 C CA . THR B 1 236 ? 14.59198 69.55501 -14.32110 1.000 55.71338 240 THR B CA 1
ATOM 5851 C C . THR B 1 236 ? 15.13782 68.40394 -15.15727 1.000 46.65519 240 THR B C 1
ATOM 5852 O O . THR B 1 236 ? 14.59653 67.29462 -15.12104 1.000 45.49550 240 THR B O 1
ATOM 5856 N N . LEU B 1 237 ? 16.19361 68.67563 -15.92045 1.000 46.41896 241 LEU B N 1
ATOM 5857 C CA . LEU B 1 237 ? 16.78828 67.70306 -16.83107 1.000 46.42173 241 LEU B CA 1
ATOM 5858 C C . LEU B 1 237 ? 18.16890 67.31398 -16.31469 1.000 46.71044 241 LEU B C 1
ATOM 5859 O O . LEU B 1 237 ? 19.06255 68.16275 -16.22639 1.000 48.29390 241 LEU B O 1
ATOM 5864 N N . ASP B 1 238 ? 18.33974 66.02963 -15.99257 1.000 44.28701 242 ASP B N 1
ATOM 5865 C CA . ASP B 1 238 ? 19.50776 65.53777 -15.26568 1.000 37.34213 242 ASP B CA 1
ATOM 5866 C C . ASP B 1 238 ? 20.64952 65.29437 -16.25224 1.000 37.27440 242 ASP B C 1
ATOM 5867 O O . ASP B 1 238 ? 20.48142 64.56896 -17.23808 1.000 39.98750 242 ASP B O 1
ATOM 5872 N N . LEU B 1 239 ? 21.80405 65.90812 -15.99269 1.000 35.48539 243 LEU B N 1
ATOM 5873 C CA . LEU B 1 239 ? 22.98919 65.74829 -16.82541 1.000 34.13519 243 LEU B CA 1
ATOM 5874 C C . LEU B 1 239 ? 23.94298 64.67759 -16.29837 1.000 34.81465 243 LEU B C 1
ATOM 5875 O O . LEU B 1 239 ? 25.02409 64.49517 -16.87841 1.000 29.40992 243 LEU B O 1
ATOM 5880 N N . HIS B 1 240 ? 23.58402 63.99593 -15.20450 1.000 29.87938 244 HIS B N 1
ATOM 5881 C CA . HIS B 1 240 ? 24.42370 62.97251 -14.56937 1.000 30.87740 244 HIS B CA 1
ATOM 5882 C C . HIS B 1 240 ? 25.82541 63.49350 -14.25540 1.000 32.52817 244 HIS B C 1
ATOM 5883 O O . HIS B 1 240 ? 26.83502 62.89249 -14.62383 1.000 32.91822 244 HIS B O 1
ATOM 5890 N N . ILE B 1 241 ? 25.88650 64.61930 -13.55192 1.000 30.39527 245 ILE B N 1
ATOM 5891 C CA . ILE B 1 241 ? 27.16546 65.24744 -13.23756 1.000 26.93807 245 ILE B CA 1
ATOM 5892 C C . ILE B 1 241 ? 27.73716 64.58188 -11.99013 1.000 33.79637 245 ILE B C 1
ATOM 5893 O O . ILE B 1 241 ? 27.15553 64.66435 -10.90164 1.000 35.27390 245 ILE B O 1
ATOM 5898 N N . GLY B 1 242 ? 28.86819 63.90426 -12.15010 1.000 35.28281 246 GLY B N 1
ATOM 5899 C CA . GLY B 1 242 ? 29.50033 63.21011 -11.04510 1.000 35.84284 246 GLY B CA 1
ATOM 5900 C C . GLY B 1 242 ? 30.75124 63.89285 -10.53382 1.000 33.37502 246 GLY B C 1
ATOM 5901 O O . GLY B 1 242 ? 30.80783 65.12252 -10.45491 1.000 33.64172 246 GLY B O 1
ATOM 5902 N N . ASN B 1 243 ? 31.78089 63.11555 -10.20524 1.000 36.58518 247 ASN B N 1
ATOM 5903 C CA . ASN B 1 243 ? 32.93398 63.63830 -9.48270 1.000 36.54714 247 ASN B CA 1
ATOM 5904 C C . ASN B 1 243 ? 34.14551 63.93119 -10.36377 1.000 39.63205 247 ASN B C 1
ATOM 5905 O O . ASN B 1 243 ? 35.23299 64.17152 -9.83031 1.000 37.17411 247 ASN B O 1
ATOM 5910 N N . TRP B 1 244 ? 34.00648 63.90409 -11.68773 1.000 33.42464 248 TRP B N 1
ATOM 5911 C CA . TRP B 1 244 ? 35.17612 64.04051 -12.54988 1.000 30.04434 248 TRP B CA 1
ATOM 5912 C C . TRP B 1 244 ? 35.05598 65.10890 -13.62564 1.000 33.68608 248 TRP B C 1
ATOM 5913 O O . TRP B 1 244 ? 36.09176 65.53580 -14.15358 1.000 30.41598 248 TRP B O 1
ATOM 5924 N N . GLU B 1 245 ? 33.84952 65.55247 -13.96420 1.000 35.14329 249 GLU B N 1
ATOM 5925 C CA . GLU B 1 245 ? 33.64566 66.51220 -15.03761 1.000 31.44522 249 GLU B CA 1
ATOM 5926 C C . GLU B 1 245 ? 34.24140 67.87227 -14.68007 1.000 36.54686 249 GLU B C 1
ATOM 5927 O O . GLU B 1 245 ? 34.25475 68.27890 -13.51701 1.000 37.86776 249 GLU B O 1
ATOM 5933 N N . LYS B 1 246 ? 34.72210 68.58136 -15.70152 1.000 38.88115 250 LYS B N 1
ATOM 5934 C CA . LYS B 1 246 ? 35.25051 69.93395 -15.56921 1.000 45.56254 250 LYS B CA 1
ATOM 5935 C C . LYS B 1 246 ? 34.45816 70.87912 -16.45529 1.000 50.68751 250 LYS B C 1
ATOM 5936 O O . LYS B 1 246 ? 34.26989 70.61317 -17.64707 1.000 55.28687 250 LYS B O 1
ATOM 5942 N N . LEU B 1 247 ? 34.02251 71.98706 -15.87626 1.000 42.89635 251 LEU B N 1
ATOM 5943 C CA . LEU B 1 247 ? 33.29169 73.01983 -16.59024 1.000 45.87193 251 LEU B CA 1
ATOM 5944 C C . LEU B 1 247 ? 34.24550 74.16398 -16.91077 1.000 49.26067 251 LEU B C 1
ATOM 5945 O O . LEU B 1 247 ? 34.88695 74.70995 -16.00931 1.000 47.56601 251 LEU B O 1
ATOM 5950 N N . GLU B 1 248 ? 34.33196 74.52374 -18.18902 1.000 50.94777 252 GLU B N 1
ATOM 5951 C CA . GLU B 1 248 ? 35.26179 75.54106 -18.66427 1.000 52.84496 252 GLU B CA 1
ATOM 5952 C C . GLU B 1 248 ? 34.69345 76.95470 -18.56522 1.000 57.27509 252 GLU B C 1
ATOM 5953 O O . GLU B 1 248 ? 35.42386 77.91543 -18.83506 1.000 63.61959 252 GLU B O 1
ATOM 5959 N N . HIS B 1 249 ? 33.41131 77.09377 -18.19460 1.000 49.04274 253 HIS B N 1
ATOM 5960 C CA . HIS B 1 249 ? 32.78397 78.37377 -17.83262 1.000 49.16150 253 HIS B CA 1
ATOM 5961 C C . HIS B 1 249 ? 32.90343 79.42119 -18.93747 1.000 56.85151 253 HIS B C 1
ATOM 5962 O O . HIS B 1 249 ? 33.36389 80.54621 -18.72331 1.000 54.97395 253 HIS B O 1
ATOM 5969 N N . VAL B 1 250 ? 32.45631 79.04050 -20.13359 1.000 50.90318 254 VAL B N 1
ATOM 5970 C CA . VAL B 1 250 ? 32.41347 79.92558 -21.28575 1.000 47.93368 254 VAL B CA 1
ATOM 5971 C C . VAL B 1 250 ? 31.05643 79.77420 -21.95447 1.000 46.13882 254 VAL B C 1
ATOM 5972 O O . VAL B 1 250 ? 30.35024 78.77952 -21.77332 1.000 38.40270 254 VAL B O 1
ATOM 5976 N N . VAL B 1 251 ? 30.69338 80.79959 -22.71538 1.000 40.04126 255 VAL B N 1
ATOM 5977 C CA . VAL B 1 251 ? 29.53592 80.70836 -23.60702 1.000 43.04324 255 VAL B CA 1
ATOM 5978 C C . VAL B 1 251 ? 29.75134 79.54305 -24.56663 1.000 33.69199 255 VAL B C 1
ATOM 5979 O O . VAL B 1 251 ? 30.80622 79.47471 -25.22532 1.000 32.92690 255 VAL B O 1
ATOM 5983 N N . PRO B 1 252 ? 28.81862 78.59823 -24.67841 1.000 29.75153 256 PRO B N 1
ATOM 5984 C CA . PRO B 1 252 ? 29.06399 77.42685 -25.52992 1.000 29.43069 256 PRO B CA 1
ATOM 5985 C C . PRO B 1 252 ? 29.09740 77.80690 -27.00615 1.000 29.44873 256 PRO B C 1
ATOM 5986 O O . PRO B 1 252 ? 28.23166 78.53938 -27.48868 1.000 30.65674 256 PRO B O 1
ATOM 5990 N N . ASP B 1 253 ? 30.12493 77.32146 -27.71254 1.000 27.64096 257 ASP B N 1
ATOM 5991 C CA . ASP B 1 253 ? 30.12388 77.31061 -29.17410 1.000 26.30836 257 ASP B CA 1
ATOM 5992 C C . ASP B 1 253 ? 28.82741 76.67311 -29.66645 1.000 27.52430 257 ASP B C 1
ATOM 5993 O O . ASP B 1 253 ? 28.31354 75.73247 -29.04831 1.000 25.23484 257 ASP B O 1
ATOM 5998 N N . VAL B 1 254 ? 28.27860 77.18561 -30.77402 1.000 26.26625 258 VAL B N 1
ATOM 5999 C CA . VAL B 1 254 ? 27.04259 76.57888 -31.26923 1.000 24.42718 258 VAL B CA 1
ATOM 6000 C C . VAL B 1 254 ? 27.26904 75.13300 -31.72284 1.000 29.35406 258 VAL B C 1
ATOM 6001 O O . VAL B 1 254 ? 26.31292 74.35632 -31.76742 1.000 26.81232 258 VAL B O 1
ATOM 6005 N N . CYS B 1 255 ? 28.50962 74.73819 -32.02597 1.000 26.36646 259 CYS B N 1
ATOM 6006 C CA . CYS B 1 255 ? 28.84576 73.35202 -32.34783 1.000 29.73529 259 CYS B CA 1
ATOM 6007 C C . CYS B 1 255 ? 29.76914 72.74716 -31.28842 1.000 29.41559 259 CYS B C 1
ATOM 6008 O O . CYS B 1 255 ? 30.64934 71.93765 -31.59307 1.000 27.96281 259 CYS B O 1
ATOM 6011 N N . ALA B 1 256 ? 29.55953 73.13559 -30.03094 1.000 25.91070 260 ALA B N 1
ATOM 6012 C CA . ALA B 1 256 ? 30.45066 72.75640 -28.93796 1.000 27.55699 260 ALA B CA 1
ATOM 6013 C C . ALA B 1 256 ? 30.57764 71.24185 -28.79006 1.000 29.84119 260 ALA B C 1
ATOM 6014 O O . ALA B 1 256 ? 29.60088 70.49821 -28.94565 1.000 30.02396 260 ALA B O 1
ATOM 6016 N N . LEU B 1 257 ? 31.78567 70.79211 -28.43536 1.000 28.18286 261 LEU B N 1
ATOM 6017 C CA . LEU B 1 257 ? 32.00901 69.41313 -28.01322 1.000 29.29141 261 LEU B CA 1
ATOM 6018 C C . LEU B 1 257 ? 31.85599 69.22586 -26.51432 1.000 29.77218 261 LEU B C 1
ATOM 6019 O O . LEU B 1 257 ? 31.75532 68.08111 -26.05298 1.000 27.51333 261 LEU B O 1
ATOM 6024 N N . ARG B 1 258 ? 31.85028 70.31458 -25.74646 1.000 28.57068 262 ARG B N 1
ATOM 6025 C CA . ARG B 1 258 ? 31.71238 70.22143 -24.30188 1.000 29.97552 262 ARG B CA 1
ATOM 6026 C C . ARG B 1 258 ? 31.16893 71.55569 -23.79134 1.000 30.14336 262 ARG B C 1
ATOM 6027 O O . ARG B 1 258 ? 31.21877 72.56856 -24.49158 1.000 27.53422 262 ARG B O 1
ATOM 6035 N N . GLY B 1 259 ? 30.60801 71.53360 -22.57847 1.000 30.45442 263 GLY B N 1
ATOM 6036 C CA . GLY B 1 259 ? 30.12751 72.71050 -21.88907 1.000 30.32166 263 GLY B CA 1
ATOM 6037 C C . GLY B 1 259 ? 28.73190 72.49765 -21.33542 1.000 28.32326 263 GLY B C 1
ATOM 6038 O O . GLY B 1 259 ? 28.27173 71.36453 -21.15463 1.000 25.76280 263 GLY B O 1
ATOM 6039 N N . ARG B 1 260 ? 28.04206 73.60294 -21.07091 1.000 26.94555 264 ARG B N 1
ATOM 6040 C CA . ARG B 1 260 ? 26.74086 73.54950 -20.42372 1.000 26.13228 264 ARG B CA 1
ATOM 6041 C C . ARG B 1 260 ? 25.83105 74.60233 -21.04297 1.000 27.56439 264 ARG B C 1
ATOM 6042 O O . ARG B 1 260 ? 26.25981 75.73260 -21.30661 1.000 30.31502 264 ARG B O 1
ATOM 6050 N N . LEU B 1 261 ? 24.57769 74.22389 -21.27226 1.000 29.88656 265 LEU B N 1
ATOM 6051 C CA . LEU B 1 261 ? 23.59560 75.07292 -21.92573 1.000 29.62369 265 LEU B CA 1
ATOM 6052 C C . LEU B 1 261 ? 22.70874 75.75487 -20.89427 1.000 29.35312 265 LEU B C 1
ATOM 6053 O O . LEU B 1 261 ? 22.50853 75.23903 -19.79343 1.000 29.36815 265 LEU B O 1
ATOM 6058 N N . LYS B 1 262 ? 22.15502 76.91115 -21.27130 1.000 28.59481 266 LYS B N 1
ATOM 6059 C CA . LYS B 1 262 ? 20.98905 77.42463 -20.56002 1.000 31.22486 266 LYS B CA 1
ATOM 6060 C C . LYS B 1 262 ? 19.94325 76.32588 -20.47045 1.000 29.08134 266 LYS B C 1
ATOM 6061 O O . LYS B 1 262 ? 19.83355 75.48061 -21.36171 1.000 24.74117 266 LYS B O 1
ATOM 6067 N N . GLU B 1 263 ? 19.16102 76.34014 -19.39160 1.000 26.35994 267 GLU B N 1
ATOM 6068 C CA . GLU B 1 263 ? 18.12622 75.32490 -19.23182 1.000 33.30316 267 GLU B CA 1
ATOM 6069 C C . GLU B 1 263 ? 17.14740 75.32582 -20.40444 1.000 32.26117 267 GLU B C 1
ATOM 6070 O O . GLU B 1 263 ? 16.71624 74.26074 -20.85519 1.000 27.58626 267 GLU B O 1
ATOM 6076 N N . ASP B 1 264 ? 16.77598 76.50542 -20.91450 1.000 27.82232 268 ASP B N 1
ATOM 6077 C CA . ASP B 1 264 ? 15.86587 76.52461 -22.06005 1.000 32.45703 268 ASP B CA 1
ATOM 6078 C C . ASP B 1 264 ? 16.50169 75.87647 -23.29001 1.000 30.20522 268 ASP B C 1
ATOM 6079 O O . ASP B 1 264 ? 15.81388 75.19720 -24.05965 1.000 30.36568 268 ASP B O 1
ATOM 6084 N N . ASP B 1 265 ? 17.80979 76.09449 -23.50448 1.000 28.56306 269 ASP B N 1
ATOM 6085 C CA . ASP B 1 265 ? 18.48519 75.48212 -24.64892 1.000 28.28074 269 ASP B CA 1
ATOM 6086 C C . ASP B 1 265 ? 18.60936 73.97168 -24.48728 1.000 30.07070 269 ASP B C 1
ATOM 6087 O O . ASP B 1 265 ? 18.50101 73.22861 -25.47250 1.000 26.57052 269 ASP B O 1
ATOM 6092 N N . GLN B 1 266 ? 18.87264 73.49967 -23.26491 1.000 28.10531 270 GLN B N 1
ATOM 6093 C CA . GLN B 1 266 ? 18.87982 72.05956 -23.00891 1.000 29.33906 270 GLN B CA 1
ATOM 6094 C C . GLN B 1 266 ? 17.50159 71.45257 -23.24870 1.000 27.23750 270 GLN B C 1
ATOM 6095 O O . GLN B 1 266 ? 17.38556 70.35572 -23.80772 1.000 26.22456 270 GLN B O 1
ATOM 6101 N N . ARG B 1 267 ? 16.44375 72.15676 -22.83900 1.000 25.17744 271 ARG B N 1
ATOM 6102 C CA . ARG B 1 267 ? 15.08425 71.67338 -23.07039 1.000 24.97011 271 ARG B CA 1
ATOM 6103 C C . ARG B 1 267 ? 14.77227 71.57076 -24.56167 1.000 26.53542 271 ARG B C 1
ATOM 6104 O O . ARG B 1 267 ? 14.20506 70.56953 -25.01892 1.000 23.52706 271 ARG B O 1
ATOM 6112 N N . ARG B 1 268 ? 15.11109 72.61268 -25.33423 1.000 23.91258 272 ARG B N 1
ATOM 6113 C CA . ARG B 1 268 ? 14.83604 72.58232 -26.77241 1.000 26.25750 272 ARG B CA 1
ATOM 6114 C C . ARG B 1 268 ? 15.64850 71.50469 -27.47327 1.000 25.72550 272 ARG B C 1
ATOM 6115 O O . ARG B 1 268 ? 15.15446 70.85669 -28.40480 1.000 22.97143 272 ARG B O 1
ATOM 6123 N N . MET B 1 269 ? 16.90177 71.29941 -27.04741 1.000 25.82714 273 MET B N 1
ATOM 6124 C CA . MET B 1 269 ? 17.70794 70.23041 -27.63222 1.000 24.01623 273 MET B CA 1
ATOM 6125 C C . MET B 1 269 ? 17.04611 68.86806 -27.45180 1.000 28.43510 273 MET B C 1
ATOM 6126 O O . MET B 1 269 ? 16.94159 68.07858 -28.40425 1.000 22.65112 273 MET B O 1
ATOM 6131 N N . LEU B 1 270 ? 16.60721 68.56989 -26.22620 1.000 24.05084 274 LEU B N 1
ATOM 6132 C CA . LEU B 1 270 ? 15.92333 67.31357 -25.96317 1.000 22.21363 274 LEU B CA 1
ATOM 6133 C C . LEU B 1 270 ? 14.62779 67.21076 -26.75802 1.000 29.31154 274 LEU B C 1
ATOM 6134 O O . LEU B 1 270 ? 14.29902 66.14104 -27.28412 1.000 27.87674 274 LEU B O 1
ATOM 6139 N N . ALA B 1 271 ? 13.85780 68.30257 -26.83034 1.000 25.98142 275 ALA B N 1
ATOM 6140 C CA . ALA B 1 271 ? 12.60967 68.25012 -27.58704 1.000 23.68440 275 ALA B CA 1
ATOM 6141 C C . ALA B 1 271 ? 12.87789 68.00535 -29.06639 1.000 24.08166 275 ALA B C 1
ATOM 6142 O O . ALA B 1 271 ? 12.14043 67.25926 -29.72096 1.000 24.06241 275 ALA B O 1
ATOM 6144 N N . GLY B 1 272 ? 13.92292 68.62469 -29.61884 1.000 21.72374 276 GLY B N 1
ATOM 6145 C CA . GLY B 1 272 ? 14.28479 68.32491 -30.99672 1.000 23.54859 276 GLY B CA 1
ATOM 6146 C C . GLY B 1 272 ? 14.73906 66.88495 -31.17217 1.000 24.08088 276 GLY B C 1
ATOM 6147 O O . GLY B 1 272 ? 14.26193 66.16844 -32.05412 1.000 22.05575 276 GLY B O 1
ATOM 6148 N N . TYR B 1 273 ? 15.64731 66.43702 -30.30810 1.000 22.18121 277 TYR B N 1
ATOM 6149 C CA . TYR B 1 273 ? 16.22559 65.10287 -30.42977 1.000 22.82756 277 TYR B CA 1
ATOM 6150 C C . TYR B 1 273 ? 15.17418 64.01647 -30.21571 1.000 23.42631 277 TYR B C 1
ATOM 6151 O O . TYR B 1 273 ? 15.00973 63.12520 -31.05895 1.000 21.80540 277 TYR B O 1
ATOM 6160 N N . TYR B 1 274 ? 14.45402 64.07009 -29.08431 1.000 22.72526 278 TYR B N 1
ATOM 6161 C CA . TYR B 1 274 ? 13.38160 63.10082 -28.84028 1.000 22.72531 278 TYR B CA 1
ATOM 6162 C C . TYR B 1 274 ? 12.29026 63.20410 -29.89945 1.000 23.53992 278 TYR B C 1
ATOM 6163 O O . TYR B 1 274 ? 11.71176 62.18864 -30.30530 1.000 24.23883 278 TYR B O 1
ATOM 6172 N N . GLY B 1 275 ? 11.95916 64.42709 -30.32319 1.000 21.20370 279 GLY B N 1
ATOM 6173 C CA . GLY B 1 275 ? 10.94231 64.58966 -31.35486 1.000 21.76522 279 GLY B CA 1
ATOM 6174 C C . GLY B 1 275 ? 11.31052 63.88426 -32.64888 1.000 20.61710 279 GLY B C 1
ATOM 6175 O O . GLY B 1 275 ? 10.46749 63.22899 -33.27369 1.000 20.30661 279 GLY B O 1
ATOM 6176 N N . LEU B 1 276 ? 12.57508 64.01324 -33.07505 1.000 19.05133 280 LEU B N 1
ATOM 6177 C CA . LEU B 1 276 ? 13.03001 63.29815 -34.26865 1.000 20.78668 280 LEU B CA 1
ATOM 6178 C C . LEU B 1 276 ? 12.88332 61.78747 -34.09564 1.000 23.87643 280 LEU B C 1
ATOM 6179 O O . LEU B 1 276 ? 12.55410 61.07026 -35.05236 1.000 21.58027 280 LEU B O 1
ATOM 6184 N N . ILE B 1 277 ? 13.11604 61.28885 -32.87863 1.000 20.65165 281 ILE B N 1
ATOM 6185 C CA . ILE B 1 277 ? 13.06676 59.84605 -32.63119 1.000 22.50136 281 ILE B CA 1
ATOM 6186 C C . ILE B 1 277 ? 11.62536 59.33915 -32.66339 1.000 21.59193 281 ILE B C 1
ATOM 6187 O O . ILE B 1 277 ? 11.33423 58.30444 -33.27129 1.000 21.84445 281 ILE B O 1
ATOM 6192 N N . SER B 1 278 ? 10.69716 60.05998 -32.02313 1.000 20.15320 282 SER B N 1
ATOM 6193 C CA . SER B 1 278 ? 9.30105 59.62938 -32.04435 1.000 22.15636 282 SER B CA 1
ATOM 6194 C C . SER B 1 278 ? 8.72638 59.71901 -33.45187 1.000 21.66332 282 SER B C 1
ATOM 6195 O O . SER B 1 278 ? 7.84130 58.93150 -33.81688 1.000 22.31110 282 SER B O 1
ATOM 6198 N N . HIS B 1 279 ? 9.21892 60.67916 -34.24225 1.000 20.97866 283 HIS B N 1
ATOM 6199 C CA . HIS B 1 279 ? 8.84997 60.79252 -35.64807 1.000 19.91046 283 HIS B CA 1
ATOM 6200 C C . HIS B 1 279 ? 9.34376 59.58720 -36.45152 1.000 24.53042 283 HIS B C 1
ATOM 6201 O O . HIS B 1 279 ? 8.59236 59.00107 -37.24578 1.000 22.27895 283 HIS B O 1
ATOM 6208 N N . ILE B 1 280 ? 10.61559 59.21201 -36.27233 1.000 21.06348 284 ILE B N 1
ATOM 6209 C CA . ILE B 1 280 ? 11.13459 57.99959 -36.90520 1.000 20.71702 284 ILE B CA 1
ATOM 6210 C C . ILE B 1 280 ? 10.26395 56.80743 -36.52500 1.000 21.55316 284 ILE B C 1
ATOM 6211 O O . ILE B 1 280 ? 9.95080 55.94624 -37.35815 1.000 20.27373 284 ILE B O 1
ATOM 6216 N N . ASP B 1 281 ? 9.83323 56.76277 -35.26508 1.000 19.66048 285 ASP B N 1
ATOM 6217 C CA . ASP B 1 281 ? 9.05918 55.62502 -34.77910 1.000 25.00325 285 ASP B CA 1
ATOM 6218 C C . ASP B 1 281 ? 7.74873 55.47764 -35.54900 1.000 25.13008 285 ASP B C 1
ATOM 6219 O O . ASP B 1 281 ? 7.41699 54.38273 -36.01660 1.000 24.41993 285 ASP B O 1
ATOM 6224 N N . HIS B 1 282 ? 7.00757 56.58366 -35.72587 1.000 23.82496 286 HIS B N 1
ATOM 6225 C CA . HIS B 1 282 ? 5.77927 56.53777 -36.52218 1.000 24.39663 286 HIS B CA 1
ATOM 6226 C C . HIS B 1 282 ? 6.07272 56.13779 -37.96341 1.000 24.94497 286 HIS B C 1
ATOM 6227 O O . HIS B 1 282 ? 5.34321 55.33012 -38.55719 1.000 19.80694 286 HIS B O 1
ATOM 6234 N N . GLN B 1 283 ? 7.14470 56.68363 -38.54530 1.000 20.70423 287 GLN B N 1
ATOM 6235 C CA . GLN B 1 283 ? 7.42545 56.37576 -39.94558 1.000 21.39319 287 GLN B CA 1
ATOM 6236 C C . GLN B 1 283 ? 7.85893 54.92277 -40.13460 1.000 18.58289 287 GLN B C 1
ATOM 6237 O O . GLN B 1 283 ? 7.54056 54.30493 -41.16131 1.000 20.91164 287 GLN B O 1
ATOM 6243 N N . ILE B 1 284 ? 8.54929 54.34207 -39.15500 1.000 19.31229 288 ILE B N 1
ATOM 6244 C CA . ILE B 1 284 ? 8.83963 52.90995 -39.22787 1.000 18.66023 288 ILE B CA 1
ATOM 6245 C C . ILE B 1 284 ? 7.55120 52.09495 -39.17481 1.000 18.71562 288 ILE B C 1
ATOM 6246 O O . ILE B 1 284 ? 7.41066 51.07620 -39.86950 1.000 21.98323 288 ILE B O 1
ATOM 6251 N N . ASN B 1 285 ? 6.58146 52.54368 -38.38468 1.000 23.69556 289 ASN B N 1
ATOM 6252 C CA . ASN B 1 285 ? 5.29414 51.85971 -38.35631 1.000 21.78599 289 ASN B CA 1
ATOM 6253 C C . ASN B 1 285 ? 4.60974 51.92180 -39.71717 1.000 23.76723 289 ASN B C 1
ATOM 6254 O O . ASN B 1 285 ? 3.99651 50.94318 -40.15858 1.000 23.34051 289 ASN B O 1
ATOM 6259 N N . ARG B 1 286 ? 4.72367 53.06258 -40.40170 1.000 21.84053 290 ARG B N 1
ATOM 6260 C CA . ARG B 1 286 ? 4.25813 53.17252 -41.78158 1.000 22.41452 290 ARG B CA 1
ATOM 6261 C C . ARG B 1 286 ? 4.88769 52.10072 -42.66277 1.000 22.81927 290 ARG B C 1
ATOM 6262 O O . ARG B 1 286 ? 4.20302 51.45071 -43.46015 1.000 22.29781 290 ARG B O 1
ATOM 6270 N N . PHE B 1 287 ? 6.20382 51.90550 -42.53574 1.000 19.87713 291 PHE B N 1
ATOM 6271 C CA . PHE B 1 287 ? 6.87444 50.90596 -43.35490 1.000 19.69390 291 PHE B CA 1
ATOM 6272 C C . PHE B 1 287 ? 6.41350 49.49512 -42.99984 1.000 21.96353 291 PHE B C 1
ATOM 6273 O O . PHE B 1 287 ? 6.27889 48.63933 -43.88231 1.000 23.59718 291 PHE B O 1
ATOM 6281 N N . LEU B 1 288 ? 6.16966 49.23063 -41.71310 1.000 23.40726 292 LEU B N 1
ATOM 6282 C CA . LEU B 1 288 ? 5.64368 47.93027 -41.31762 1.000 24.73068 292 LEU B CA 1
ATOM 6283 C C . LEU B 1 288 ? 4.27759 47.67445 -41.94735 1.000 25.86542 292 LEU B C 1
ATOM 6284 O O . LEU B 1 288 ? 4.00912 46.57127 -42.43051 1.000 24.29877 292 LEU B O 1
ATOM 6289 N N . MET B 1 289 ? 3.40184 48.68249 -41.94875 1.000 22.17209 293 MET B N 1
ATOM 6290 C CA . MET B 1 289 ? 2.09432 48.52765 -42.57644 1.000 24.53980 293 MET B CA 1
ATOM 6291 C C . MET B 1 289 ? 2.24535 48.20609 -44.05903 1.000 27.52424 293 MET B C 1
ATOM 6292 O O . MET B 1 289 ? 1.54050 47.34196 -44.59335 1.000 29.19320 293 MET B O 1
ATOM 6297 N N . ALA B 1 290 ? 3.19268 48.86382 -44.73289 1.000 22.70272 294 ALA B N 1
ATOM 6298 C CA . ALA B 1 290 ? 3.40752 48.59518 -46.15310 1.000 23.28570 294 ALA B CA 1
ATOM 6299 C C . ALA B 1 290 ? 3.94696 47.19265 -46.38012 1.000 23.63055 294 ALA B C 1
ATOM 6300 O O . ALA B 1 290 ? 3.57742 46.53857 -47.35996 1.000 21.68885 294 ALA B O 1
ATOM 6302 N N . LEU B 1 291 ? 4.84637 46.72007 -45.51054 1.000 24.07758 295 LEU B N 1
ATOM 6303 C CA . LEU B 1 291 ? 5.33936 45.35181 -45.65576 1.000 25.75746 295 LEU B CA 1
ATOM 6304 C C . LEU B 1 291 ? 4.18298 44.36249 -45.67581 1.000 26.50066 295 LEU B C 1
ATOM 6305 O O . LEU B 1 291 ? 4.19971 43.37690 -46.42368 1.000 25.47130 295 LEU B O 1
ATOM 6310 N N . LYS B 1 292 ? 3.16346 44.61861 -44.85953 1.000 24.52773 296 LYS B N 1
ATOM 6311 C CA . LYS B 1 292 ? 2.00974 43.72962 -44.80013 1.000 25.73514 296 LYS B CA 1
ATOM 6312 C C . LYS B 1 292 ? 1.17326 43.81173 -46.07721 1.000 25.98143 296 LYS B C 1
ATOM 6313 O O . LYS B 1 292 ? 0.65740 42.79441 -46.55665 1.000 25.34378 296 LYS B O 1
ATOM 6319 N N . GLU B 1 293 ? 1.03567 45.01344 -46.64869 1.000 23.39308 297 GLU B N 1
ATOM 6320 C CA . GLU B 1 293 ? 0.34016 45.15146 -47.92842 1.000 24.56318 297 GLU B CA 1
ATOM 6321 C C . GLU B 1 293 ? 1.01986 44.34656 -49.02652 1.000 25.57261 297 GLU B C 1
ATOM 6322 O O . GLU B 1 293 ? 0.35449 43.89312 -49.96830 1.000 26.07214 297 GLU B O 1
ATOM 6328 N N . PHE B 1 294 ? 2.33667 44.16953 -48.93878 1.000 22.01628 298 PHE B N 1
ATOM 6329 C CA . PHE B 1 294 ? 3.06252 43.36318 -49.90923 1.000 26.10817 298 PHE B CA 1
ATOM 6330 C C . PHE B 1 294 ? 3.15612 41.89963 -49.50447 1.000 26.72018 298 PHE B C 1
ATOM 6331 O O . PHE B 1 294 ? 3.85174 41.13089 -50.17812 1.000 29.25309 298 PHE B O 1
ATOM 6339 N N . ARG B 1 295 ? 2.45798 41.50589 -48.43552 1.000 25.16643 299 ARG B N 1
ATOM 6340 C CA . ARG B 1 295 ? 2.51116 40.14575 -47.88480 1.000 26.49232 299 ARG B CA 1
ATOM 6341 C C . ARG B 1 295 ? 3.94122 39.73967 -47.53934 1.000 29.37724 299 ARG B C 1
ATOM 6342 O O . ARG B 1 295 ? 4.34984 38.59649 -47.75223 1.000 28.01383 299 ARG B O 1
ATOM 6350 N N . HIS B 1 296 ? 4.71885 40.68682 -47.01108 1.000 27.53849 300 HIS B N 1
ATOM 6351 C CA . HIS B 1 296 ? 6.07738 40.39076 -46.58490 1.000 27.51536 300 HIS B CA 1
ATOM 6352 C C . HIS B 1 296 ? 6.25409 40.53585 -45.08385 1.000 31.05553 300 HIS B C 1
ATOM 6353 O O . HIS B 1 296 ? 7.39175 40.53993 -44.60794 1.000 30.92708 300 HIS B O 1
ATOM 6360 N N . ASP B 1 297 ? 5.16245 40.64093 -44.32893 1.000 23.03195 301 ASP B N 1
ATOM 6361 C CA . ASP B 1 297 ? 5.27599 40.84161 -42.89140 1.000 30.37900 301 ASP B CA 1
ATOM 6362 C C . ASP B 1 297 ? 5.72374 39.58583 -42.15356 1.000 35.17386 301 ASP B C 1
ATOM 6363 O O . ASP B 1 297 ? 6.24753 39.69601 -41.03801 1.000 36.47006 301 ASP B O 1
ATOM 6368 N N . LYS B 1 298 ? 5.56513 38.40506 -42.75733 1.000 33.31692 302 LYS B N 1
ATOM 6369 C CA . LYS B 1 298 ? 5.86724 37.14736 -42.08641 1.000 31.92039 302 LYS B CA 1
ATOM 6370 C C . LYS B 1 298 ? 7.07232 36.42333 -42.68101 1.000 33.92093 302 LYS B C 1
ATOM 6371 O O . LYS B 1 298 ? 7.47025 35.37761 -42.15269 1.000 32.54558 302 LYS B O 1
ATOM 6377 N N . ASP B 1 299 ? 7.64713 36.91558 -43.78176 1.000 28.13373 303 ASP B N 1
ATOM 6378 C CA . ASP B 1 299 ? 8.81379 36.27167 -44.37738 1.000 27.32946 303 ASP B CA 1
ATOM 6379 C C . ASP B 1 299 ? 10.02994 37.19725 -44.39044 1.000 25.41259 303 ASP B C 1
ATOM 6380 O O . ASP B 1 299 ? 10.95432 37.00701 -45.18968 1.000 24.60217 303 ASP B O 1
ATOM 6385 N N . THR B 1 300 ? 10.05075 38.19122 -43.50755 1.000 26.18157 304 THR B N 1
ATOM 6386 C CA . THR B 1 300 ? 11.09385 39.20478 -43.47743 1.000 26.78551 304 THR B CA 1
ATOM 6387 C C . THR B 1 300 ? 11.63818 39.31079 -42.06343 1.000 26.13826 304 THR B C 1
ATOM 6388 O O . THR B 1 300 ? 10.87040 39.29733 -41.09601 1.000 25.28956 304 THR B O 1
ATOM 6392 N N . ILE B 1 301 ? 12.95851 39.41273 -41.94001 1.000 24.75824 305 ILE B N 1
ATOM 6393 C CA . ILE B 1 301 ? 13.61451 39.61555 -40.65453 1.000 27.19120 305 ILE B CA 1
ATOM 6394 C C . ILE B 1 301 ? 14.14615 41.04376 -40.63261 1.000 24.19140 305 ILE B C 1
ATOM 6395 O O . ILE B 1 301 ? 14.73841 41.50128 -41.61599 1.000 23.53146 305 ILE B O 1
ATOM 6400 N N . ILE B 1 302 ? 13.90128 41.75566 -39.53584 1.000 20.64876 306 ILE B N 1
ATOM 6401 C CA . ILE B 1 302 ? 14.28314 43.15439 -39.39158 1.000 23.78563 306 ILE B CA 1
ATOM 6402 C C . ILE B 1 302 ? 15.30565 43.28098 -38.26584 1.000 25.11363 306 ILE B C 1
ATOM 6403 O O . ILE B 1 302 ? 15.08265 42.77295 -37.15932 1.000 25.91504 306 ILE B O 1
ATOM 6408 N N . TRP B 1 303 ? 16.42521 43.95586 -38.55217 1.000 22.28997 307 TRP B N 1
ATOM 6409 C CA . TRP B 1 303 ? 17.40761 44.34921 -37.53769 1.000 22.59167 307 TRP B CA 1
ATOM 6410 C C . TRP B 1 303 ? 17.49043 45.87053 -37.50354 1.000 23.95198 307 TRP B C 1
ATOM 6411 O O . TRP B 1 303 ? 17.80274 46.50408 -38.52173 1.000 24.62109 307 TRP B O 1
ATOM 6422 N N . PHE B 1 304 ? 17.20268 46.44792 -36.34227 1.000 24.31494 308 PHE B N 1
ATOM 6423 C CA . PHE B 1 304 ? 17.28788 47.88141 -36.10519 1.000 21.64706 308 PHE B CA 1
ATOM 6424 C C . PHE B 1 304 ? 18.57613 48.18554 -35.35630 1.000 24.68261 308 PHE B C 1
ATOM 6425 O O . PHE B 1 304 ? 18.92541 47.47894 -34.41057 1.000 22.98857 308 PHE B O 1
ATOM 6433 N N . ILE B 1 305 ? 19.28310 49.23916 -35.76528 1.000 23.66402 309 ILE B N 1
ATOM 6434 C CA . ILE B 1 305 ? 20.51739 49.60079 -35.06969 1.000 22.59703 309 ILE B CA 1
ATOM 6435 C C . ILE B 1 305 ? 20.82130 51.07220 -35.31368 1.000 25.53413 309 ILE B C 1
ATOM 6436 O O . ILE B 1 305 ? 20.36127 51.66583 -36.29414 1.000 24.07761 309 ILE B O 1
ATOM 6441 N N . SER B 1 306 ? 21.56768 51.67041 -34.38816 1.000 22.25857 310 SER B N 1
ATOM 6442 C CA . SER B 1 306 ? 22.10923 53.00915 -34.54614 1.000 22.10930 310 SER B CA 1
ATOM 6443 C C . SER B 1 306 ? 23.61743 52.91224 -34.72402 1.000 23.98534 310 SER B C 1
ATOM 6444 O O . SER B 1 306 ? 24.25893 52.00456 -34.19132 1.000 23.84258 310 SER B O 1
ATOM 6447 N N . ASP B 1 307 ? 24.19235 53.84515 -35.48500 1.000 22.92994 311 ASP B N 1
ATOM 6448 C CA . ASP B 1 307 ? 25.63474 53.77578 -35.69687 1.000 24.65258 311 ASP B CA 1
ATOM 6449 C C . ASP B 1 307 ? 26.42923 54.18467 -34.45079 1.000 27.23886 311 ASP B C 1
ATOM 6450 O O . ASP B 1 307 ? 27.55431 53.70976 -34.26256 1.000 27.29427 311 ASP B O 1
ATOM 6455 N N . HIS B 1 308 ? 25.86267 55.03153 -33.58429 1.000 23.88773 312 HIS B N 1
ATOM 6456 C CA . HIS B 1 308 ? 26.51609 55.49244 -32.35529 1.000 24.04086 312 HIS B CA 1
ATOM 6457 C C . HIS B 1 308 ? 25.52358 56.36651 -31.60170 1.000 23.24742 312 HIS B C 1
ATOM 6458 O O . HIS B 1 308 ? 24.44694 56.66343 -32.13267 1.000 23.30627 312 HIS B O 1
ATOM 6465 N N . GLY B 1 309 ? 25.87792 56.81870 -30.39767 1.000 22.73180 313 GLY B N 1
ATOM 6466 C CA . GLY B 1 309 ? 25.00541 57.63758 -29.58014 1.000 20.14208 313 GLY B CA 1
ATOM 6467 C C . GLY B 1 309 ? 25.29216 59.12325 -29.68089 1.000 25.31761 313 GLY B C 1
ATOM 6468 O O . GLY B 1 309 ? 25.92674 59.60791 -30.62528 1.000 25.18087 313 GLY B O 1
ATOM 6469 N N . ASP B 1 310 ? 24.80509 59.85933 -28.68384 1.000 23.24758 314 ASP B N 1
ATOM 6470 C CA . ASP B 1 310 ? 24.91510 61.31132 -28.61337 1.000 25.50457 314 ASP B CA 1
ATOM 6471 C C . ASP B 1 310 ? 25.08543 61.63594 -27.13428 1.000 26.08985 314 ASP B C 1
ATOM 6472 O O . ASP B 1 310 ? 24.29488 61.15615 -26.31809 1.000 24.46330 314 ASP B O 1
ATOM 6477 N N . GLN B 1 311 ? 26.09061 62.44253 -26.77884 1.000 24.75220 315 GLN B N 1
ATOM 6478 C CA . GLN B 1 311 ? 26.25960 62.77825 -25.36549 1.000 24.45410 315 GLN B CA 1
ATOM 6479 C C . GLN B 1 311 ? 25.11029 63.63051 -24.83873 1.000 26.97138 315 GLN B C 1
ATOM 6480 O O . GLN B 1 311 ? 24.76533 63.52782 -23.65774 1.000 24.09674 315 GLN B O 1
ATOM 6486 N N . LEU B 1 312 ? 24.52995 64.49530 -25.67855 1.000 24.77165 316 LEU B N 1
ATOM 6487 C CA . LEU B 1 312 ? 23.29762 65.20423 -25.33396 1.000 26.39799 316 LEU B CA 1
ATOM 6488 C C . LEU B 1 312 ? 23.44259 66.06778 -24.07946 1.000 25.91469 316 LEU B C 1
ATOM 6489 O O . LEU B 1 312 ? 22.49034 66.22723 -23.31808 1.000 28.82480 316 LEU B O 1
ATOM 6494 N N . GLY B 1 313 ? 24.62698 66.62518 -23.83121 1.000 26.13841 317 GLY B N 1
ATOM 6495 C CA . GLY B 1 313 ? 24.85675 67.41899 -22.64075 1.000 27.78384 317 GLY B CA 1
ATOM 6496 C C . GLY B 1 313 ? 25.29735 66.63787 -21.41518 1.000 28.89413 317 GLY B C 1
ATOM 6497 O O . GLY B 1 313 ? 25.79268 67.24991 -20.46233 1.000 28.23633 317 GLY B O 1
ATOM 6498 N N . GLU B 1 314 ? 25.10984 65.31039 -21.40606 1.000 28.76315 318 GLU B N 1
ATOM 6499 C CA . GLU B 1 314 ? 25.55188 64.45492 -20.30160 1.000 27.65966 318 GLU B CA 1
ATOM 6500 C C . GLU B 1 314 ? 27.02820 64.65109 -19.99391 1.000 29.65361 318 GLU B C 1
ATOM 6501 O O . GLU B 1 314 ? 27.86262 64.65121 -20.90271 1.000 27.18245 318 GLU B O 1
ATOM 6507 N N . HIS B 1 315 ? 27.34666 64.79459 -18.69816 1.000 26.41308 319 HIS B N 1
ATOM 6508 C CA . HIS B 1 315 ? 28.71689 65.01860 -18.22796 1.000 25.84634 319 HIS B CA 1
ATOM 6509 C C . HIS B 1 315 ? 29.33743 66.27922 -18.81650 1.000 29.05073 319 HIS B C 1
ATOM 6510 O O . HIS B 1 315 ? 30.56353 66.36923 -18.92094 1.000 26.67043 319 HIS B O 1
ATOM 6517 N N . TYR B 1 316 ? 28.50681 67.25981 -19.20324 1.000 26.71020 320 TYR B N 1
ATOM 6518 C CA . TYR B 1 316 ? 28.98404 68.48828 -19.85600 1.000 28.89474 320 TYR B CA 1
ATOM 6519 C C . TYR B 1 316 ? 29.67840 68.18529 -21.18256 1.000 27.47929 320 TYR B C 1
ATOM 6520 O O . TYR B 1 316 ? 30.63416 68.85603 -21.56568 1.000 24.11238 320 TYR B O 1
ATOM 6529 N N . LEU B 1 317 ? 29.17083 67.18155 -21.90608 1.000 26.46580 321 LEU B N 1
ATOM 6530 C CA . LEU B 1 317 ? 29.71119 66.78094 -23.19642 1.000 26.59172 321 LEU B CA 1
ATOM 6531 C C . LEU B 1 317 ? 28.59043 66.81036 -24.23050 1.000 23.79265 321 LEU B C 1
ATOM 6532 O O . LEU B 1 317 ? 27.43262 66.56039 -23.89992 1.000 23.36193 321 LEU B O 1
ATOM 6537 N N . PHE B 1 318 ? 28.94090 67.10193 -25.48381 1.000 27.39967 322 PHE B N 1
ATOM 6538 C CA . PHE B 1 318 ? 28.00406 67.06903 -26.60308 1.000 24.31554 322 PHE B CA 1
ATOM 6539 C C . PHE B 1 318 ? 28.57282 66.21609 -27.73438 1.000 27.97459 322 PHE B C 1
ATOM 6540 O O . PHE B 1 318 ? 29.75537 65.86223 -27.74541 1.000 26.81744 322 PHE B O 1
ATOM 6548 N N . ARG B 1 319 ? 27.70680 65.91090 -28.70702 1.000 25.54935 323 ARG B N 1
ATOM 6549 C CA . ARG B 1 319 ? 28.08218 65.17714 -29.90990 1.000 24.74718 323 ARG B CA 1
ATOM 6550 C C . ARG B 1 319 ? 28.54839 63.76418 -29.56313 1.000 27.07075 323 ARG B C 1
ATOM 6551 O O . ARG B 1 319 ? 27.90369 63.09350 -28.75296 1.000 27.56717 323 ARG B O 1
ATOM 6559 N N . LYS B 1 320 ? 29.62283 63.27778 -30.17143 1.000 27.29859 324 LYS B N 1
ATOM 6560 C CA . LYS B 1 320 ? 30.03768 61.89621 -29.91101 1.000 27.75626 324 LYS B CA 1
ATOM 6561 C C . LYS B 1 320 ? 31.55603 61.82524 -30.04104 1.000 30.43236 324 LYS B C 1
ATOM 6562 O O . LYS B 1 320 ? 32.24448 62.84629 -29.93266 1.000 29.62733 324 LYS B O 1
ATOM 6568 N N . GLY B 1 321 ? 32.08482 60.62182 -30.28536 1.000 27.21476 325 GLY B N 1
ATOM 6569 C CA . GLY 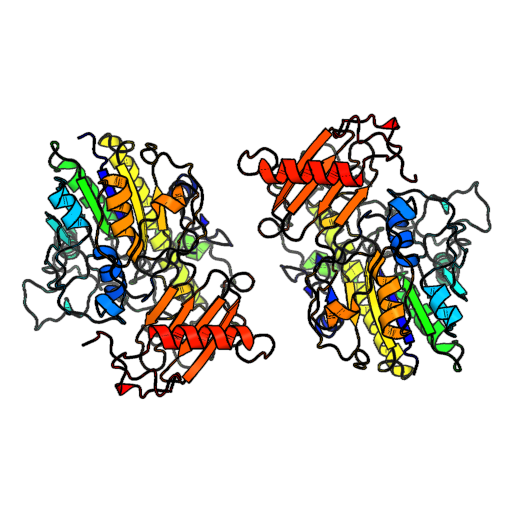B 1 321 ? 33.52245 60.44383 -30.31346 1.000 25.59150 325 GLY B CA 1
ATOM 6570 C C . GLY B 1 321 ? 34.17459 60.30824 -28.95269 1.000 27.69772 325 GLY B C 1
ATOM 6571 O O . GLY B 1 321 ? 35.41041 60.36052 -28.87351 1.000 27.00165 325 GLY B O 1
ATOM 6572 N N . TYR B 1 322 ? 33.38193 60.12024 -27.87343 1.000 24.17415 326 TYR B N 1
ATOM 6573 C CA . TYR B 1 322 ? 33.81602 59.93883 -26.48708 1.000 23.96290 326 TYR B CA 1
ATOM 6574 C C . TYR B 1 322 ? 33.71503 58.48110 -26.05513 1.000 26.57153 326 TYR B C 1
ATOM 6575 O O . TYR B 1 322 ? 32.95237 57.70157 -26.63556 1.000 27.07845 326 TYR B O 1
ATOM 6584 N N . PRO B 1 323 ? 34.44801 58.07922 -25.00513 1.000 26.94149 327 PRO B N 1
ATOM 6585 C CA . PRO B 1 323 ? 34.34378 56.69214 -24.51517 1.000 26.95845 327 PRO B CA 1
ATOM 6586 C C . PRO B 1 323 ? 33.12859 56.42139 -23.64339 1.000 23.41862 327 PRO B C 1
ATOM 6587 O O . PRO B 1 323 ? 32.89270 55.25484 -23.28861 1.000 25.76997 327 PRO B O 1
ATOM 6591 N N . TYR B 1 324 ? 32.35266 57.44116 -23.28720 1.000 23.98213 328 TYR B N 1
ATOM 6592 C CA . TYR B 1 324 ? 31.27502 57.26285 -22.32429 1.000 24.40442 328 TYR B CA 1
ATOM 6593 C C . TYR B 1 324 ? 30.05025 56.59420 -22.95649 1.000 24.61709 328 TYR B C 1
ATOM 6594 O O . TYR B 1 324 ? 29.86997 56.57910 -24.17864 1.000 24.61009 328 TYR B O 1
ATOM 6603 N N . GLN B 1 325 ? 29.20732 56.03505 -22.08633 1.000 22.43254 329 GLN B N 1
ATOM 6604 C CA . GLN B 1 325 ? 28.02550 55.28332 -22.51005 1.000 25.02872 329 GLN B CA 1
ATOM 6605 C C . GLN B 1 325 ? 27.14376 56.05413 -23.48652 1.000 28.66597 329 GLN B C 1
ATOM 6606 O O . GLN B 1 325 ? 26.58712 55.46582 -24.42184 1.000 26.30974 329 GLN B O 1
ATOM 6612 N N . GLY B 1 326 ? 26.96019 57.35822 -23.25234 1.000 24.76706 330 GLY B N 1
ATOM 6613 C CA . GLY B 1 326 ? 26.16118 58.16596 -24.16609 1.000 27.85432 330 GLY B CA 1
ATOM 6614 C C . GLY B 1 326 ? 26.60822 58.05097 -25.61321 1.000 27.60270 330 GLY B C 1
ATOM 6615 O O . GLY B 1 326 ? 25.77842 58.02746 -26.52791 1.000 26.68539 330 GLY B O 1
ATOM 6616 N N . SER B 1 327 ? 27.92638 57.96428 -25.84241 1.000 21.14354 331 SER B N 1
ATOM 6617 C CA . SER B 1 327 ? 28.45198 57.80538 -27.19616 1.000 24.43776 331 SER B CA 1
ATOM 6618 C C . SER B 1 327 ? 28.50738 56.35299 -27.67266 1.000 26.10210 331 SER B C 1
ATOM 6619 O O . SER B 1 327 ? 28.19724 56.08505 -28.84337 1.000 25.66646 331 SER B O 1
ATOM 6622 N N . ILE B 1 328 ? 28.92138 55.39918 -26.82756 1.000 23.61603 332 ILE B N 1
ATOM 6623 C CA . ILE B 1 328 ? 29.24972 54.06976 -27.35031 1.000 24.68641 332 ILE B CA 1
ATOM 6624 C C . ILE B 1 328 ? 28.09735 53.06966 -27.29592 1.000 24.98676 332 ILE B C 1
ATOM 6625 O O . ILE B 1 328 ? 28.09466 52.10458 -28.07900 1.000 21.75595 332 ILE B O 1
ATOM 6630 N N . ARG B 1 329 ? 27.13268 53.25268 -26.40679 1.000 22.24519 333 ARG B N 1
ATOM 6631 C CA . ARG B 1 329 ? 26.05860 52.27953 -26.28687 1.000 24.20743 333 ARG B CA 1
ATOM 6632 C C . ARG B 1 329 ? 24.96238 52.59780 -27.30231 1.000 26.88170 333 ARG B C 1
ATOM 6633 O O . ARG B 1 329 ? 24.48682 53.73827 -27.37489 1.000 25.11163 333 ARG B O 1
ATOM 6641 N N . ILE B 1 330 ? 24.55582 51.59289 -28.07832 1.000 24.57528 334 ILE B N 1
ATOM 6642 C CA . ILE B 1 330 ? 23.59004 51.80063 -29.15796 1.000 23.00576 334 ILE B CA 1
ATOM 6643 C C . ILE B 1 330 ? 22.34688 50.93125 -29.00316 1.000 24.13320 334 ILE B C 1
ATOM 6644 O O . ILE B 1 330 ? 22.42521 49.80070 -28.49701 1.000 24.37459 334 ILE B O 1
ATOM 6649 N N . PRO B 1 331 ? 21.18201 51.40767 -29.44324 1.000 26.34753 335 PRO B N 1
ATOM 6650 C CA . PRO B 1 331 ? 20.00782 50.53236 -29.48772 1.000 25.02252 335 PRO B CA 1
ATOM 6651 C C . PRO B 1 331 ? 20.15433 49.53703 -30.62747 1.000 26.23780 335 PRO B C 1
ATOM 6652 O O . PRO B 1 331 ? 20.76175 49.82343 -31.66576 1.000 22.68661 335 PRO B O 1
ATOM 6656 N N . SER B 1 332 ? 19.62220 48.33805 -30.41300 1.000 25.30790 336 SER B N 1
ATOM 6657 C CA . SER B 1 332 ? 19.85986 47.25343 -31.35951 1.000 23.74149 336 SER B CA 1
ATOM 6658 C C . SER B 1 332 ? 18.94532 46.07851 -31.05346 1.000 27.71827 336 SER B C 1
ATOM 6659 O O . SER B 1 332 ? 18.93409 45.58338 -29.92036 1.000 24.83291 336 SER B O 1
ATOM 6662 N N . PHE B 1 333 ? 18.16769 45.63192 -32.04470 1.000 23.08321 337 PHE B N 1
ATOM 6663 C CA . PHE B 1 333 ? 17.28047 44.50136 -31.81338 1.000 23.93895 337 PHE B CA 1
ATOM 6664 C C . PHE B 1 333 ? 16.88462 43.86530 -33.13482 1.000 26.94321 337 PHE B C 1
ATOM 6665 O O . PHE B 1 333 ? 16.89486 44.51188 -34.19075 1.000 25.30122 337 PHE B O 1
ATOM 6673 N N . ILE B 1 334 ? 16.54583 42.58446 -33.05196 1.000 21.79375 338 ILE B N 1
ATOM 6674 C CA . ILE B 1 334 ? 16.02525 41.81410 -34.17094 1.000 25.48214 338 ILE B CA 1
ATOM 6675 C C . ILE B 1 334 ? 14.52664 41.66822 -33.96681 1.000 26.47843 338 ILE B C 1
ATOM 6676 O O . ILE B 1 334 ? 14.07474 41.31676 -32.86898 1.000 30.05141 338 ILE B O 1
ATOM 6681 N N . TYR B 1 335 ? 13.75436 41.94256 -35.01387 1.000 23.30768 339 TYR B N 1
ATOM 6682 C CA . TYR B 1 335 ? 12.30216 41.81353 -34.98246 1.000 26.00392 339 TYR B CA 1
ATOM 6683 C C . TYR B 1 335 ? 11.92256 40.71587 -35.96764 1.000 24.01265 339 TYR B C 1
ATOM 6684 O O . TYR B 1 335 ? 12.30262 40.77309 -37.14071 1.000 23.78963 339 TYR B O 1
ATOM 6693 N N . ASP B 1 336 ? 11.20987 39.69579 -35.48722 1.000 25.66606 340 ASP B N 1
ATOM 6694 C CA . ASP B 1 336 ? 11.00676 38.45542 -36.23926 1.000 26.34655 340 ASP B CA 1
ATOM 6695 C C . ASP B 1 336 ? 9.55089 38.02335 -36.09793 1.000 30.17948 340 ASP B C 1
ATOM 6696 O O . ASP B 1 336 ? 9.24823 36.97920 -35.51177 1.000 29.88836 340 ASP B O 1
ATOM 6701 N N . PRO B 1 337 ? 8.61218 38.81919 -36.62563 1.000 31.55172 341 PRO B N 1
ATOM 6702 C CA . PRO B 1 337 ? 7.19067 38.51152 -36.40419 1.000 31.49254 341 PRO B CA 1
ATOM 6703 C C . PRO B 1 337 ? 6.74097 37.23678 -37.09687 1.000 33.64364 341 PRO B C 1
ATOM 6704 O O . PRO B 1 337 ? 5.72795 36.65192 -36.69242 1.000 33.63565 341 PRO B O 1
ATOM 6708 N N . GLY B 1 338 ? 7.44586 36.79342 -38.13287 1.000 30.45777 342 GLY B N 1
ATOM 6709 C CA . GLY B 1 338 ? 7.12119 35.51049 -38.72418 1.000 31.99873 342 GLY B CA 1
ATOM 6710 C C . GLY B 1 338 ? 7.68295 34.32155 -37.98240 1.000 35.42243 342 GLY B C 1
ATOM 6711 O O . GLY B 1 338 ? 7.48862 33.18258 -38.41017 1.000 33.44279 342 GLY B O 1
ATOM 6712 N N . ASP B 1 339 ? 8.39444 34.56587 -36.87887 1.000 36.14983 343 ASP B N 1
ATOM 6713 C CA . ASP B 1 339 ? 8.99754 33.50874 -36.06991 1.000 38.16945 343 ASP B CA 1
ATOM 6714 C C . ASP B 1 339 ? 9.88588 32.60643 -36.92005 1.000 36.18594 343 ASP B C 1
ATOM 6715 O O . ASP B 1 339 ? 9.86259 31.38388 -36.79587 1.000 35.46686 343 ASP B O 1
ATOM 6720 N N . LEU B 1 340 ? 10.66860 33.21627 -37.80998 1.000 31.67885 344 LEU B N 1
ATOM 6721 C CA . LEU B 1 340 ? 11.59588 32.44042 -38.62041 1.000 35.00507 344 LEU B CA 1
ATOM 6722 C C . LEU B 1 340 ? 12.80091 31.95218 -37.82167 1.000 36.85768 344 LEU B C 1
ATOM 6723 O O . LEU B 1 340 ? 13.45049 30.98528 -38.23154 1.000 33.41473 344 LEU B O 1
ATOM 6728 N N . ILE B 1 341 ? 13.12213 32.59534 -36.70399 1.000 30.53248 345 ILE B N 1
ATOM 6729 C CA . ILE B 1 341 ? 14.20858 32.15885 -35.83240 1.000 33.51727 345 ILE B CA 1
ATOM 6730 C C . ILE B 1 341 ? 13.57799 31.40411 -34.67242 1.000 33.08282 345 ILE B C 1
ATOM 6731 O O . ILE B 1 341 ? 12.71360 31.94671 -33.97534 1.000 35.44115 345 ILE B O 1
ATOM 6736 N N . SER B 1 342 ? 13.98603 30.14490 -34.46807 1.000 36.62916 346 SER B N 1
ATOM 6737 C CA . SER B 1 342 ? 13.28913 29.29919 -33.49761 1.000 41.41884 346 SER B CA 1
ATOM 6738 C C . SER B 1 342 ? 13.70903 29.55551 -32.05350 1.000 40.17574 346 SER B C 1
ATOM 6739 O O . SER B 1 342 ? 13.10388 28.98665 -31.14179 1.000 42.54727 346 SER B O 1
ATOM 6742 N N . ALA B 1 343 ? 14.71448 30.38762 -31.81301 1.000 36.41036 347 ALA B N 1
ATOM 6743 C CA . ALA B 1 343 ? 15.14478 30.63825 -30.44328 1.000 38.94882 347 ALA B CA 1
ATOM 6744 C C . ALA B 1 343 ? 14.06791 31.39462 -29.66866 1.000 39.25446 347 ALA B C 1
ATOM 6745 O O . ALA B 1 343 ? 13.33945 32.22679 -30.21629 1.000 36.07526 347 ALA B O 1
ATOM 6747 N N . LYS B 1 344 ? 13.97670 31.10891 -28.37493 1.000 38.81816 348 LYS B N 1
ATOM 6748 C CA . LYS B 1 344 ? 12.97449 31.76576 -27.55139 1.000 40.58656 348 LYS B CA 1
ATOM 6749 C C . LYS B 1 344 ? 13.31090 33.25606 -27.48689 1.000 38.15232 348 LYS B C 1
ATOM 6750 O O . LYS B 1 344 ? 14.44926 33.63662 -27.20122 1.000 36.17653 348 LYS B O 1
ATOM 6756 N N . LYS B 1 345 ? 12.32424 34.10136 -27.77814 1.000 37.43610 349 LYS B N 1
ATOM 6757 C CA . LYS B 1 345 ? 12.57070 35.53659 -27.84629 1.000 35.77296 349 LYS B CA 1
ATOM 6758 C C . LYS B 1 345 ? 12.77000 36.11507 -26.44001 1.000 39.54123 349 LYS B C 1
ATOM 6759 O O . LYS B 1 345 ? 11.96621 35.86319 -25.53715 1.000 34.48481 349 LYS B O 1
ATOM 6765 N N . HIS B 1 346 ? 13.83826 36.89800 -26.25704 1.000 33.53105 350 HIS B N 1
ATOM 6766 C CA . HIS B 1 346 ? 14.17469 37.49308 -24.96680 1.000 33.95060 350 HIS B CA 1
ATOM 6767 C C . HIS B 1 346 ? 15.30541 38.49791 -25.16376 1.000 33.69359 350 HIS B C 1
ATOM 6768 O O . HIS B 1 346 ? 15.95758 38.53903 -26.21247 1.000 33.37068 350 HIS B O 1
ATOM 6775 N N . GLY B 1 347 ? 15.54246 39.29696 -24.12432 1.000 30.19996 351 GLY B N 1
ATOM 6776 C CA . GLY B 1 347 ? 16.62592 40.26210 -24.16234 1.000 31.29491 351 GLY B CA 1
ATOM 6777 C C . GLY B 1 347 ? 17.98153 39.60309 -23.98684 1.000 33.50492 351 GLY B C 1
ATOM 6778 O O . GLY B 1 347 ? 18.13395 38.62895 -23.25877 1.000 34.10303 351 GLY B O 1
ATOM 6779 N N . ILE B 1 348 ? 18.97310 40.15334 -24.68186 1.000 33.14095 352 ILE B N 1
ATOM 6780 C CA . ILE B 1 348 ? 20.32834 39.61570 -24.74268 1.000 28.90829 352 ILE B CA 1
ATOM 6781 C C . ILE B 1 348 ? 21.23619 40.53910 -23.93914 1.000 32.52749 352 ILE B C 1
ATOM 6782 O O . ILE B 1 348 ? 21.35747 41.72991 -24.25974 1.000 27.60980 352 ILE B O 1
ATOM 6787 N N . LYS B 1 349 ? 21.90275 39.98050 -22.91574 1.000 31.15510 353 LYS B N 1
ATOM 6788 C CA . LYS B 1 349 ? 22.71151 40.75233 -21.97237 1.000 29.17503 353 LYS B CA 1
ATOM 6789 C C . LYS B 1 349 ? 24.19287 40.85000 -22.34302 1.000 28.95220 353 LYS B C 1
ATOM 6790 O O . LYS B 1 349 ? 24.87759 41.75884 -21.85875 1.000 27.67643 353 LYS B O 1
ATOM 6796 N N . GLU B 1 350 ? 24.71681 39.93360 -23.15341 1.000 31.39235 354 GLU B N 1
ATOM 6797 C CA . GLU B 1 350 ? 26.15328 39.89178 -23.39377 1.000 29.81973 354 GLU B CA 1
ATOM 6798 C C . GLU B 1 350 ? 26.60435 41.08046 -24.24974 1.000 28.81450 354 GLU B C 1
ATOM 6799 O O . GLU B 1 350 ? 25.79782 41.78807 -24.85824 1.000 31.08844 354 GLU B O 1
ATOM 6805 N N . LEU B 1 351 ? 27.92448 41.28888 -24.29038 1.000 23.08480 355 LEU B N 1
ATOM 6806 C CA . LEU B 1 351 ? 28.53267 42.43643 -24.96905 1.000 28.29938 355 LEU B CA 1
ATOM 6807 C C . LEU B 1 351 ? 28.53984 42.19097 -26.47340 1.000 29.62939 355 LEU B C 1
ATOM 6808 O O . LEU B 1 351 ? 29.32331 41.37177 -26.97141 1.000 25.95953 355 LEU B O 1
ATOM 6813 N N . VAL B 1 352 ? 27.67685 42.91004 -27.19859 1.000 26.52083 356 VAL B N 1
ATOM 6814 C CA . VAL B 1 352 ? 27.56974 42.81266 -28.65196 1.000 20.87174 356 VAL B CA 1
ATOM 6815 C C . VAL B 1 352 ? 28.15151 44.08111 -29.26002 1.000 26.51660 356 VAL B C 1
ATOM 6816 O O . VAL B 1 352 ? 28.01338 45.16930 -28.68482 1.000 27.47785 356 VAL B O 1
ATOM 6820 N N . LYS B 1 353 ? 28.85349 43.92986 -30.38632 1.000 24.52463 357 LYS B N 1
ATOM 6821 C CA . LYS B 1 353 ? 29.48120 45.02794 -31.11055 1.000 28.68912 357 LYS B CA 1
ATOM 6822 C C . LYS B 1 353 ? 28.79038 45.20878 -32.45304 1.000 24.53660 357 LYS B C 1
ATOM 6823 O O . LYS B 1 353 ? 28.19500 44.27315 -33.00403 1.000 22.62952 357 LYS B O 1
ATOM 6829 N N . ILE B 1 354 ? 28.89407 46.42488 -32.99758 1.000 22.80736 358 ILE B N 1
ATOM 6830 C CA . ILE B 1 354 ? 28.32556 46.66756 -34.31891 1.000 25.65465 358 ILE B CA 1
ATOM 6831 C C . ILE B 1 354 ? 28.97212 45.76626 -35.36973 1.000 23.33298 358 ILE B C 1
ATOM 6832 O O . ILE B 1 354 ? 28.33932 45.44098 -36.38418 1.000 25.51010 358 ILE B O 1
ATOM 6837 N N . GLN B 1 355 ? 30.20098 45.29396 -35.11778 1.000 24.14514 359 GLN B N 1
ATOM 6838 C CA . GLN B 1 355 ? 30.86654 44.33552 -36.00621 1.000 21.59361 359 GLN B CA 1
ATOM 6839 C C . GLN B 1 355 ? 30.13886 42.99094 -36.09566 1.000 23.67686 359 GLN B C 1
ATOM 6840 O O . GLN B 1 355 ? 30.39978 42.21668 -37.02200 1.000 23.79116 359 GLN B O 1
ATOM 6846 N N . ASP B 1 356 ? 29.26777 42.67470 -35.13878 1.000 23.64430 360 ASP B N 1
ATOM 6847 C CA . ASP B 1 356 ? 28.61233 41.37395 -35.12584 1.000 22.11308 360 ASP B CA 1
ATOM 6848 C C . ASP B 1 356 ? 27.41968 41.27424 -36.07896 1.000 27.08997 360 ASP B C 1
ATOM 6849 O O . ASP B 1 356 ? 27.00140 40.15509 -36.38973 1.000 23.03924 360 ASP B O 1
ATOM 6854 N N . ILE B 1 357 ? 26.86452 42.40026 -36.54269 1.000 24.72205 361 ILE B N 1
ATOM 6855 C CA . ILE B 1 357 ? 25.63164 42.36219 -37.34548 1.000 22.65582 361 ILE B CA 1
ATOM 6856 C C . ILE B 1 357 ? 25.83190 41.54874 -38.61794 1.000 21.66082 361 ILE B C 1
ATOM 6857 O O . ILE B 1 357 ? 25.01114 40.69001 -38.95741 1.000 25.51003 361 ILE B O 1
ATOM 6862 N N . PHE B 1 358 ? 26.89032 41.86171 -39.37522 1.000 22.89797 362 PHE B N 1
ATOM 6863 C CA . PHE B 1 358 ? 27.24180 41.22501 -40.64058 1.000 22.77869 362 PHE B CA 1
ATOM 6864 C C . PHE B 1 358 ? 27.28289 39.70448 -40.46809 1.000 29.42399 362 PHE B C 1
ATOM 6865 O O . PHE B 1 358 ? 26.41720 39.01625 -41.02588 1.000 22.67386 362 PHE B O 1
ATOM 6873 N N . PRO B 1 359 ? 28.22190 39.12861 -39.70734 1.000 26.67767 363 PRO B N 1
ATOM 6874 C CA . PRO B 1 359 ? 28.22743 37.65313 -39.59976 1.000 25.35511 363 PRO B CA 1
ATOM 6875 C C . PRO B 1 359 ? 26.96303 37.07411 -38.97993 1.000 24.89454 363 PRO B C 1
ATOM 6876 O O . PRO B 1 359 ? 26.59297 35.94574 -39.32476 1.000 24.94167 363 PRO B O 1
ATOM 6880 N N . SER B 1 360 ? 26.26922 37.80127 -38.09635 1.000 22.17400 364 SER B N 1
ATOM 6881 C CA . SER B 1 360 ? 25.02227 37.27717 -37.53489 1.000 23.99040 364 SER B CA 1
ATOM 6882 C C . SER B 1 360 ? 23.95508 37.11803 -38.61016 1.000 30.05851 364 SER B C 1
ATOM 6883 O O . SER B 1 360 ? 23.26532 36.09309 -38.67000 1.000 24.89475 364 SER B O 1
ATOM 6886 N N . LEU B 1 361 ? 23.80217 38.13404 -39.46861 1.000 22.50334 365 LEU B N 1
ATOM 6887 C CA . LEU B 1 361 ? 22.76814 38.08526 -40.49689 1.000 27.99017 365 LEU B CA 1
ATOM 6888 C C . LEU B 1 361 ? 23.06582 36.99416 -41.51966 1.000 25.72395 365 LEU B C 1
ATOM 6889 O O . LEU B 1 361 ? 22.15807 36.26198 -41.93507 1.000 25.87907 365 LEU B O 1
ATOM 6894 N N . VAL B 1 362 ? 24.33519 36.85894 -41.92132 1.000 22.22372 366 VAL B N 1
ATOM 6895 C CA . VAL B 1 362 ? 24.71067 35.83125 -42.89474 1.000 25.74910 366 VAL B CA 1
ATOM 6896 C C . VAL B 1 362 ? 24.52187 34.43427 -42.31015 1.000 29.39946 366 VAL B C 1
ATOM 6897 O O . VAL B 1 362 ? 24.07505 33.51191 -43.00364 1.000 28.68648 366 VAL B O 1
ATOM 6901 N N . ASP B 1 363 ? 24.83755 34.25743 -41.02490 1.000 26.42347 367 ASP B N 1
ATOM 6902 C CA . ASP B 1 363 ? 24.61955 32.96893 -40.36443 1.000 26.42930 367 ASP B CA 1
ATOM 6903 C C . ASP B 1 363 ? 23.12661 32.66875 -40.22055 1.000 29.28950 367 ASP B C 1
ATOM 6904 O O . ASP B 1 363 ? 22.64690 31.60921 -40.64774 1.000 28.90366 367 ASP B O 1
ATOM 6909 N N . LEU B 1 364 ? 22.37426 33.59917 -39.62522 1.000 24.52640 368 LEU B N 1
ATOM 6910 C CA . LEU B 1 364 ? 20.97318 33.34580 -39.29718 1.000 28.60081 368 LEU B CA 1
ATOM 6911 C C . LEU B 1 364 ? 20.11518 33.16979 -40.54566 1.000 33.11673 368 LEU B C 1
ATOM 6912 O O . LEU B 1 364 ? 19.19535 32.34611 -40.55443 1.000 33.83997 368 LEU B O 1
ATOM 6917 N N . VAL B 1 365 ? 20.37004 33.94451 -41.59707 1.000 27.21297 369 VAL B N 1
ATOM 6918 C CA . VAL B 1 365 ? 19.48420 33.97054 -42.75963 1.000 30.27551 369 VAL B CA 1
ATOM 6919 C C . VAL B 1 365 ? 20.02625 33.12260 -43.90385 1.000 29.27956 369 VAL B C 1
ATOM 6920 O O . VAL B 1 365 ? 19.25919 32.44575 -44.58411 1.000 29.50473 369 VAL B O 1
ATOM 6924 N N . LEU B 1 366 ? 21.33878 33.16534 -44.15220 1.000 26.79070 370 LEU B N 1
ATOM 6925 C CA . LEU B 1 366 ? 21.94124 32.43453 -45.26047 1.000 28.19803 370 LEU B CA 1
ATOM 6926 C C . LEU B 1 366 ? 22.56142 31.10007 -44.85328 1.000 31.65496 370 LEU B C 1
ATOM 6927 O O . LEU B 1 366 ? 22.94838 30.33035 -45.73497 1.000 32.31242 370 LEU B O 1
ATOM 6932 N N . GLY B 1 367 ? 22.67607 30.81154 -43.55974 1.000 32.97098 371 GLY B N 1
ATOM 6933 C CA . GLY B 1 367 ? 23.35879 29.59951 -43.11071 1.000 33.08835 371 GLY B CA 1
ATOM 6934 C C . GLY B 1 367 ? 24.79455 29.47061 -43.57739 1.000 36.25901 371 GLY B C 1
ATOM 6935 O O . GLY B 1 367 ? 25.21406 28.37989 -43.98410 1.000 36.82714 371 GLY B O 1
ATOM 6936 N N . GLN B 1 368 ? 25.56019 30.56312 -43.53572 1.000 30.84163 372 GLN B N 1
ATOM 6937 C CA . GLN B 1 368 ? 26.95211 30.57727 -43.97173 1.000 33.12525 372 GLN B CA 1
ATOM 6938 C C . GLN B 1 368 ? 27.84246 31.26708 -42.95474 1.000 31.91032 372 GLN B C 1
ATOM 6939 O O . GLN B 1 368 ? 27.40321 32.12283 -42.18424 1.000 32.13814 372 GLN B O 1
ATOM 6945 N N . TYR B 1 369 ? 29.11907 30.90588 -43.01076 1.000 34.15141 373 TYR B N 1
ATOM 6946 C CA . TYR B 1 369 ? 30.15600 31.53762 -42.21088 1.000 30.15806 373 TYR B CA 1
ATOM 6947 C C . TYR B 1 369 ? 30.73673 32.70458 -42.99358 1.000 30.66362 373 TYR B C 1
ATOM 6948 O O . TYR B 1 369 ? 30.92164 32.61663 -44.21234 1.000 33.23340 373 TYR B O 1
ATOM 6957 N N . VAL B 1 370 ? 31.01817 33.79932 -42.28604 1.000 35.01928 374 VAL B N 1
ATOM 6958 C CA . VAL B 1 370 ? 31.73228 34.94805 -42.83217 1.000 33.00696 374 VAL B CA 1
ATOM 6959 C C . VAL B 1 370 ? 33.04926 35.06769 -42.07711 1.000 32.07798 374 VAL B C 1
ATOM 6960 O O . VAL B 1 370 ? 33.05639 35.11251 -40.84259 1.000 34.07124 374 VAL B O 1
ATOM 6964 N N . ASN B 1 371 ? 34.15096 35.15376 -42.80940 1.000 26.88925 375 ASN B N 1
ATOM 6965 C CA . ASN B 1 371 ? 35.46521 35.32283 -42.19296 1.000 32.40585 375 ASN B CA 1
ATOM 6966 C C . ASN B 1 371 ? 35.69231 36.81001 -41.92558 1.000 36.12850 375 ASN B C 1
ATOM 6967 O O . ASN B 1 371 ? 36.10833 37.55994 -42.81278 1.000 35.95927 375 ASN B O 1
ATOM 6972 N N . THR B 1 372 ? 35.40579 37.23780 -40.69525 1.000 32.36077 376 THR B N 1
ATOM 6973 C CA . THR B 1 372 ? 35.57286 38.62436 -40.28210 1.000 31.46032 376 THR B CA 1
ATOM 6974 C C . THR B 1 372 ? 35.79584 38.66305 -38.77235 1.000 30.74180 376 THR B C 1
ATOM 6975 O O . THR B 1 372 ? 35.81123 37.62778 -38.10076 1.000 28.64260 376 THR B O 1
ATOM 6979 N N . ASP B 1 373 ? 35.99432 39.87152 -38.23554 1.000 31.71298 377 ASP B N 1
ATOM 6980 C CA . ASP B 1 373 ? 36.28459 39.99971 -36.80809 1.000 26.64688 377 ASP B CA 1
ATOM 6981 C C . ASP B 1 373 ? 35.03135 39.84199 -35.95077 1.000 30.36452 377 ASP B C 1
ATOM 6982 O O . ASP B 1 373 ? 35.08417 39.21023 -34.88947 1.000 31.62538 377 ASP B O 1
ATOM 6987 N N . GLY B 1 374 ? 33.90103 40.41345 -36.37178 1.000 26.47991 378 GLY B N 1
ATOM 6988 C CA . GLY B 1 374 ? 32.67325 40.21564 -35.62812 1.000 26.32563 378 GLY B CA 1
ATOM 6989 C C . GLY B 1 374 ? 32.26630 38.75196 -35.58716 1.000 30.70513 378 GLY B C 1
ATOM 6990 O O . GLY B 1 374 ? 32.73366 37.92508 -36.36800 1.000 31.51360 378 GLY B O 1
ATOM 6991 N N . LYS B 1 375 ? 31.35953 38.42921 -34.66254 1.000 29.70283 379 LYS B N 1
ATOM 6992 C CA . LYS B 1 375 ? 30.93158 37.05472 -34.46299 1.000 31.39266 379 LYS B CA 1
ATOM 6993 C C . LYS B 1 375 ? 29.40891 36.96823 -34.48602 1.000 29.33619 379 LYS B C 1
ATOM 6994 O O . LYS B 1 375 ? 28.70967 37.90489 -34.08832 1.000 25.63662 379 LYS B O 1
ATOM 7000 N N . SER B 1 376 ? 28.89984 35.83311 -34.96264 1.000 24.34638 380 SER B N 1
ATOM 7001 C CA . SER B 1 376 ? 27.45550 35.64689 -35.03889 1.000 27.28913 380 SER B CA 1
ATOM 7002 C C . SER B 1 376 ? 26.85197 35.49029 -33.64669 1.000 31.35343 380 SER B C 1
ATOM 7003 O O . SER B 1 376 ? 27.31933 34.67438 -32.84413 1.000 25.94244 380 SER B O 1
ATOM 7006 N N . VAL B 1 377 ? 25.78507 36.25683 -33.37589 1.000 21.21311 381 VAL B N 1
ATOM 7007 C CA . VAL B 1 377 ? 25.04849 36.15184 -32.11547 1.000 24.12595 381 VAL B CA 1
ATOM 7008 C C . VAL B 1 377 ? 24.07271 34.98522 -32.05724 1.000 24.76281 381 VAL B C 1
ATOM 7009 O O . VAL B 1 377 ? 23.34331 34.87247 -31.06663 1.000 26.39788 381 VAL B O 1
ATOM 7013 N N . LYS B 1 378 ? 24.02374 34.11895 -33.07554 1.000 26.77349 382 LYS B N 1
ATOM 7014 C CA . LYS B 1 378 ? 23.02929 33.03896 -33.09569 1.000 27.51086 382 LYS B CA 1
ATOM 7015 C C . LYS B 1 378 ? 22.99866 32.24243 -31.78833 1.000 32.89456 382 LYS B C 1
ATOM 7016 O O . LYS B 1 378 ? 21.92791 32.01769 -31.20565 1.000 31.39534 382 LYS B O 1
ATOM 7022 N N . GLN B 1 379 ? 24.16457 31.79315 -31.31598 1.000 30.91257 383 GLN B N 1
ATOM 7023 C CA . GLN B 1 379 ? 24.19217 30.98883 -30.09257 1.000 37.61814 383 GLN B CA 1
ATOM 7024 C C . GLN B 1 379 ? 23.68466 31.76682 -28.88272 1.000 37.11148 383 GLN B C 1
ATOM 7025 O O . GLN B 1 379 ? 23.03290 31.19045 -28.00129 1.000 38.71670 383 GLN B O 1
ATOM 7031 N N . LEU B 1 380 ? 23.94795 33.07694 -28.82779 1.000 32.39121 384 LEU B N 1
ATOM 7032 C CA . LEU B 1 380 ? 23.37213 33.89616 -27.76114 1.000 31.09818 384 LEU B CA 1
ATOM 7033 C C . LEU B 1 380 ? 21.84998 33.83113 -27.76302 1.000 33.69813 384 LEU B C 1
ATOM 7034 O O . LEU B 1 380 ? 21.22289 33.76246 -26.70060 1.000 32.20269 384 LEU B O 1
ATOM 7039 N N . LEU B 1 381 ? 21.23454 33.88914 -28.94585 1.000 30.70230 385 LEU B N 1
ATOM 7040 C CA . LEU B 1 381 ? 19.77815 33.82802 -29.01808 1.000 31.43355 385 LEU B CA 1
ATOM 7041 C C . LEU B 1 381 ? 19.24361 32.53385 -28.41542 1.000 37.92183 385 LEU B C 1
ATOM 7042 O O . LEU B 1 381 ? 18.17275 32.53166 -27.79725 1.000 40.05355 385 LEU B O 1
ATOM 7047 N N . PHE B 1 382 ? 19.97602 31.43595 -28.57320 1.000 39.52362 386 PHE B N 1
ATOM 7048 C CA . PHE B 1 382 ? 19.59691 30.14421 -28.01349 1.000 40.04522 386 PHE B CA 1
ATOM 7049 C C . PHE B 1 382 ? 20.11594 29.93127 -26.59183 1.000 47.83091 386 PHE B C 1
ATOM 7050 O O . PHE B 1 382 ? 19.96148 28.82935 -26.05188 1.000 51.38578 386 PHE B O 1
ATOM 7058 N N . GLY B 1 383 ? 20.71685 30.95445 -25.97612 1.000 48.12239 387 GLY B N 1
ATOM 7059 C CA . GLY B 1 383 ? 21.10086 30.90457 -24.57265 1.000 49.48862 387 GLY B CA 1
ATOM 7060 C C . GLY B 1 383 ? 22.51154 30.43451 -24.29062 1.000 51.86085 387 GLY B C 1
ATOM 7061 O O . GLY B 1 383 ? 22.82500 30.12244 -23.13540 1.000 52.29864 387 GLY B O 1
ATOM 7062 N N . ASN B 1 384 ? 23.37716 30.39846 -25.30237 1.000 46.73045 388 ASN B N 1
ATOM 7063 C CA . ASN B 1 384 ? 24.70706 29.79970 -25.22976 1.000 44.71819 388 ASN B CA 1
ATOM 7064 C C . ASN B 1 384 ? 25.79031 30.85368 -25.44403 1.000 48.02587 388 ASN B C 1
ATOM 7065 O O . ASN B 1 384 ? 26.04655 31.26517 -26.58130 1.000 44.94475 388 ASN B O 1
ATOM 7070 N N . CYS B 1 385 ? 26.45485 31.26574 -24.36419 1.000 46.79005 389 CYS B N 1
ATOM 7071 C CA . CYS B 1 385 ? 27.51238 32.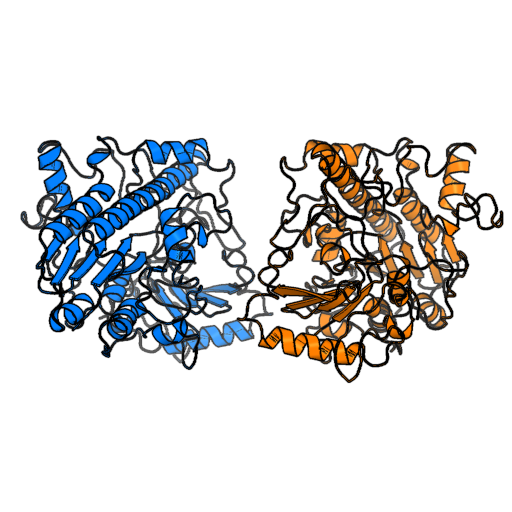25944 -24.47409 1.000 43.88498 389 CYS B CA 1
ATOM 7072 C C . CYS B 1 385 ? 28.85565 31.63260 -24.81074 1.000 39.74971 389 CYS B C 1
ATOM 7073 O O . CYS B 1 385 ? 29.89138 32.28313 -24.63846 1.000 43.80045 389 CYS B O 1
ATOM 7076 N N . GLU B 1 386 ? 28.85696 30.39053 -25.29414 1.000 42.54220 390 GLU B N 1
ATOM 7077 C CA . GLU B 1 386 ? 30.08344 29.71308 -25.70536 1.000 34.45229 390 GLU B CA 1
ATOM 7078 C C . GLU B 1 386 ? 30.89931 30.59746 -26.63890 1.000 46.54818 390 GLU B C 1
ATOM 7079 O O . GLU B 1 386 ? 30.36308 31.19111 -27.58101 1.000 46.02617 390 GLU B O 1
ATOM 7085 N N . GLY B 1 387 ? 32.19457 30.71690 -26.34076 1.000 39.39801 391 GLY B N 1
ATOM 7086 C CA . GLY B 1 387 ? 33.10735 31.52683 -27.12640 1.000 38.56634 391 GLY B CA 1
ATOM 7087 C C . GLY B 1 387 ? 32.86683 33.03245 -27.12684 1.000 40.71935 391 GLY B C 1
ATOM 7088 O O . GLY B 1 387 ? 33.56460 33.75861 -27.84271 1.000 39.28891 391 GLY B O 1
ATOM 7089 N N . TRP B 1 388 ? 31.91771 33.53480 -26.33895 1.000 33.44412 392 TRP B N 1
ATOM 7090 C CA . TRP B 1 388 ? 31.61082 34.95656 -26.41327 1.000 27.57310 392 TRP B CA 1
ATOM 7091 C C . TRP B 1 388 ? 32.65372 35.81519 -25.70054 1.000 31.85710 392 TRP B C 1
ATOM 7092 O O . TRP B 1 388 ? 33.23910 35.42031 -24.68923 1.000 29.18988 392 TRP B O 1
ATOM 7103 N N . ARG B 1 389 ? 32.87612 37.01054 -26.24882 1.000 23.56302 393 ARG B N 1
ATOM 7104 C CA . ARG B 1 389 ? 33.84029 37.93667 -25.67289 1.000 27.51378 393 ARG B CA 1
ATOM 7105 C C . ARG B 1 389 ? 33.42844 38.33825 -24.25879 1.000 26.56105 393 ARG B C 1
ATOM 7106 O O . ARG B 1 389 ? 32.23794 38.41374 -23.92820 1.000 28.58329 393 ARG B O 1
ATOM 7114 N N . ARG B 1 390 ? 34.43660 38.57687 -23.41307 1.000 24.42554 394 ARG B N 1
ATOM 7115 C CA . ARG B 1 390 ? 34.23948 39.11900 -22.07528 1.000 25.71209 394 ARG B CA 1
ATOM 7116 C C . ARG B 1 390 ? 34.41754 40.62943 -22.02939 1.000 27.66136 394 ARG B C 1
ATOM 7117 O O . ARG B 1 390 ? 34.05449 41.26133 -21.03002 1.000 26.20388 394 ARG B O 1
ATOM 7125 N N . GLU B 1 391 ? 34.98309 41.21976 -23.07369 1.000 25.09196 395 GLU B N 1
ATOM 7126 C CA . GLU B 1 391 ? 35.36668 42.61445 -23.01830 1.000 26.94675 395 GLU B CA 1
ATOM 7127 C C . GLU B 1 391 ? 35.35858 43.16978 -24.43067 1.000 28.77855 395 GLU B C 1
ATOM 7128 O O . GLU B 1 391 ? 35.39866 42.42791 -25.41846 1.000 27.01146 395 GLU B O 1
ATOM 7134 N N . ILE B 1 392 ? 35.33005 44.49170 -24.50360 1.000 24.64319 396 ILE B N 1
ATOM 7135 C CA . ILE B 1 392 ? 35.41703 45.23211 -25.75060 1.000 24.52012 396 ILE B CA 1
ATOM 7136 C C . ILE B 1 392 ? 36.54928 46.22757 -25.59307 1.000 24.37180 396 ILE B C 1
ATOM 7137 O O . ILE B 1 392 ? 36.61545 46.93018 -24.57939 1.000 25.44605 396 ILE B O 1
ATOM 7142 N N . HIS B 1 393 ? 37.42603 46.30322 -26.58760 1.000 23.94028 397 HIS B N 1
ATOM 7143 C CA . HIS B 1 393 ? 38.36419 47.40777 -26.67829 1.000 23.74795 397 HIS B CA 1
ATOM 7144 C C . HIS B 1 393 ? 37.87611 48.38963 -27.74191 1.000 26.89349 397 HIS B C 1
ATOM 7145 O O . HIS B 1 393 ? 37.78556 48.04297 -28.92824 1.000 25.98201 397 HIS B O 1
ATOM 7152 N N . GLY B 1 394 ? 37.55916 49.61197 -27.31421 1.000 24.84504 398 GLY B N 1
ATOM 7153 C CA . GLY B 1 394 ? 37.22741 50.69273 -28.21250 1.000 25.34313 398 GLY B CA 1
ATOM 7154 C C . GLY B 1 394 ? 38.16329 51.87174 -28.00458 1.000 29.40583 398 GLY B C 1
ATOM 7155 O O . GLY B 1 394 ? 39.09062 51.82134 -27.19158 1.000 27.08178 398 GLY B O 1
ATOM 7156 N N . GLU B 1 395 ? 37.88707 52.94527 -28.74549 1.000 20.51012 399 GLU B N 1
ATOM 7157 C CA . GLU B 1 395 ? 38.77572 54.10140 -28.80987 1.000 24.07102 399 GLU B CA 1
ATOM 7158 C C . GLU B 1 395 ? 38.17369 55.14126 -29.74891 1.000 24.61623 399 GLU B C 1
ATOM 7159 O O . GLU B 1 395 ? 37.26230 54.84892 -30.53159 1.000 24.04883 399 GLU B O 1
ATOM 7165 N N . HIS B 1 396 ? 38.72528 56.35543 -29.69047 1.000 22.66031 400 HIS B N 1
ATOM 7166 C CA . HIS B 1 396 ? 38.39848 57.35212 -30.69586 1.000 24.35579 400 HIS B CA 1
ATOM 7167 C C . HIS B 1 396 ? 39.44632 58.45500 -30.64828 1.000 26.81845 400 HIS B C 1
ATOM 7168 O O . HIS B 1 396 ? 39.87172 58.87395 -29.56797 1.000 25.97878 400 HIS B O 1
ATOM 7175 N N . SER B 1 397 ? 39.87159 58.90006 -31.81969 1.000 24.70369 401 SER B N 1
ATOM 7176 C CA . SER B 1 397 ? 40.71087 60.08498 -31.91503 1.000 28.83397 401 SER B CA 1
ATOM 7177 C C . SER B 1 397 ? 39.84418 61.32631 -31.73303 1.000 31.04066 401 SER B C 1
ATOM 7178 O O . SER B 1 397 ? 38.77800 61.44700 -32.34948 1.000 29.29285 401 SER B O 1
ATOM 7181 N N . LEU B 1 398 ? 40.27051 62.21748 -30.83787 1.000 24.24703 402 LEU B N 1
ATOM 7182 C CA . LEU B 1 398 ? 39.49894 63.41766 -30.53751 1.000 28.76418 402 LEU B CA 1
ATOM 7183 C C . LEU B 1 398 ? 40.41829 64.47551 -29.93542 1.000 27.68560 402 LEU B C 1
ATOM 7184 O O . LEU B 1 398 ? 40.14459 64.99915 -28.84933 1.000 30.09675 402 LEU B O 1
ATOM 7189 N N . GLY B 1 399 ? 41.52736 64.75296 -30.61926 1.000 28.30024 403 GLY B N 1
ATOM 7190 C CA . GLY B 1 399 ? 42.49896 65.71638 -30.12698 1.000 30.52501 403 GLY B CA 1
ATOM 7191 C C . GLY B 1 399 ? 42.98120 65.38521 -28.73007 1.000 33.10142 403 GLY B C 1
ATOM 7192 O O . GLY B 1 399 ? 43.37460 64.24918 -28.42992 1.000 28.40603 403 GLY B O 1
ATOM 7193 N N . LEU B 1 400 ? 42.94208 66.40080 -27.86088 1.000 32.67962 404 LEU B N 1
ATOM 7194 C CA . LEU B 1 400 ? 43.32426 66.23887 -26.46214 1.000 33.93939 404 LEU B CA 1
ATOM 7195 C C . LEU B 1 400 ? 42.48640 65.17711 -25.77586 1.000 33.14911 404 LEU B C 1
ATOM 7196 O O . LEU B 1 400 ? 42.95427 64.53427 -24.83139 1.000 32.45121 404 LEU B O 1
ATOM 7201 N N . ASP B 1 401 ? 41.24032 65.00118 -26.21759 1.000 30.83192 405 ASP B N 1
ATOM 7202 C CA . ASP B 1 401 ? 40.30441 64.07970 -25.58889 1.000 29.96385 405 ASP B CA 1
ATOM 7203 C C . ASP B 1 401 ? 40.26499 62.72030 -26.27905 1.000 28.62111 405 ASP B C 1
ATOM 7204 O O . ASP B 1 401 ? 39.30537 61.96665 -26.08138 1.000 26.57086 405 ASP B O 1
ATOM 7209 N N . SER B 1 402 ? 41.27826 62.40177 -27.09353 1.000 28.25800 406 SER B N 1
ATOM 7210 C CA . SER B 1 402 ? 41.41471 61.05795 -27.64869 1.000 25.04082 406 SER B CA 1
ATOM 7211 C C . SER B 1 402 ? 41.39657 60.03084 -26.52634 1.000 28.19984 406 SER B C 1
ATOM 7212 O O . SER B 1 402 ? 41.99765 60.23763 -25.47195 1.000 26.51733 406 SER B O 1
ATOM 7215 N N . SER B 1 403 ? 40.70727 58.91274 -26.75226 1.000 24.84445 407 SER B N 1
ATOM 7216 C CA . SER B 1 403 ? 40.50477 57.94118 -25.68919 1.000 28.27983 407 SER B CA 1
ATOM 7217 C C . SER B 1 403 ? 40.82417 56.52448 -26.15103 1.000 25.72478 407 SER B C 1
ATOM 7218 O O . S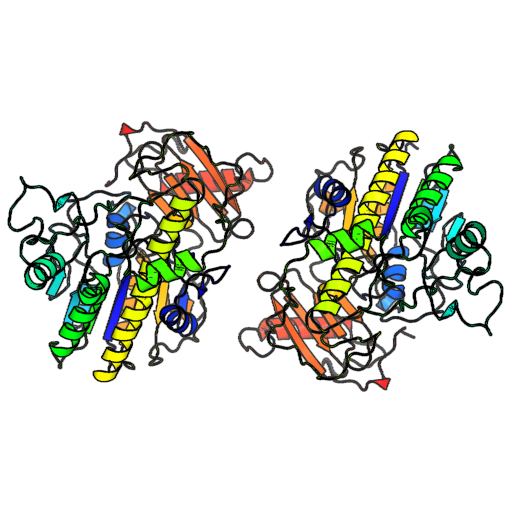ER B 1 403 ? 40.84807 56.20843 -27.34139 1.000 25.92871 407 SER B O 1
ATOM 7221 N N . GLN B 1 404 ? 41.07851 55.67897 -25.16053 1.000 26.85523 408 GLN B N 1
ATOM 7222 C CA . GLN B 1 404 ? 41.23290 54.23790 -25.29334 1.000 23.94565 408 GLN B CA 1
ATOM 7223 C C . GLN B 1 404 ? 40.52350 53.63127 -24.10523 1.000 25.29564 408 GLN B C 1
ATOM 7224 O O . GLN B 1 404 ? 40.70565 54.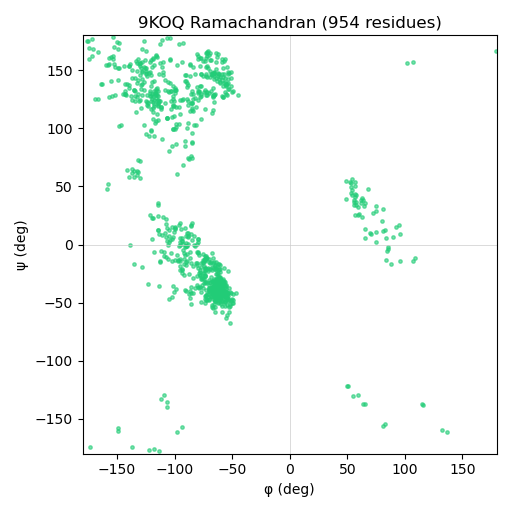11392 -22.98624 1.000 25.32702 408 GLN B O 1
ATOM 7230 N N . TYR B 1 405 ? 39.72418 52.58252 -24.31795 1.000 22.11528 409 TYR B N 1
ATOM 7231 C CA . TYR B 1 405 ? 38.98144 52.06350 -23.17789 1.000 20.92779 409 TYR B CA 1
ATOM 7232 C C . TYR B 1 405 ? 38.78220 50.55972 -23.30290 1.000 24.34093 409 TYR B C 1
ATOM 7233 O O . TYR B 1 405 ? 38.74553 50.00288 -24.40184 1.000 27.27505 409 TYR B O 1
ATOM 7242 N N . ILE B 1 406 ? 38.66547 49.90809 -22.15479 1.000 25.87050 410 ILE B N 1
ATOM 7243 C CA . ILE B 1 406 ? 38.24393 48.51706 -22.07692 1.000 28.85188 410 ILE B CA 1
ATOM 7244 C C . ILE B 1 406 ? 36.93752 48.46899 -21.30506 1.000 27.41916 410 ILE B C 1
ATOM 7245 O O . ILE B 1 406 ? 36.83456 49.03355 -20.20868 1.000 27.55071 410 ILE B O 1
ATOM 7250 N N . LEU B 1 407 ? 35.94070 47.81249 -21.88682 1.000 27.88867 411 LEU B N 1
ATOM 7251 C CA . LEU B 1 407 ? 34.63915 47.62484 -21.26241 1.000 30.73439 411 LEU B CA 1
ATOM 7252 C C . LEU B 1 407 ? 34.42723 46.13902 -21.03935 1.000 25.33975 411 LEU B C 1
ATOM 7253 O O . LEU B 1 407 ? 34.55581 45.35457 -21.97966 1.000 23.88280 411 LEU B O 1
ATOM 7258 N N . THR B 1 408 ? 34.11595 45.76255 -19.80888 1.000 23.47665 412 THR B N 1
ATOM 7259 C CA . THR B 1 408 ? 33.67327 44.41605 -19.48036 1.000 29.65202 412 THR B CA 1
ATOM 7260 C C . THR B 1 408 ? 32.26994 44.51382 -18.91705 1.000 29.33000 412 THR B C 1
ATOM 7261 O O . THR B 1 408 ? 31.69446 45.59726 -18.82401 1.000 33.38121 412 THR B O 1
ATOM 7265 N N . GLU B 1 409 ? 31.73577 43.37526 -18.48811 1.000 33.37304 413 GLU B N 1
ATOM 7266 C CA . GLU B 1 409 ? 30.40796 43.40922 -17.89922 1.000 37.03190 413 GLU B CA 1
ATOM 7267 C C . GLU B 1 409 ? 30.41214 44.04723 -16.51502 1.000 37.00732 413 GLU B C 1
ATOM 7268 O O . GLU B 1 409 ? 29.33972 44.36809 -15.99237 1.000 45.39306 413 GLU B O 1
ATOM 7274 N N . LYS B 1 410 ? 31.58460 44.26859 -15.92216 1.000 31.46419 414 LYS B N 1
ATOM 7275 C CA . LYS B 1 410 ? 31.65256 44.91523 -14.61830 1.000 36.55823 414 LYS B CA 1
ATOM 7276 C C . LYS B 1 410 ? 32.31096 46.29293 -14.64867 1.000 33.55307 414 LYS B C 1
ATOM 7277 O O . LYS B 1 410 ? 31.86734 47.18941 -13.92646 1.000 35.55191 414 LYS B O 1
ATOM 7283 N N . TRP B 1 411 ? 33.32924 46.50450 -15.47934 1.000 29.66333 415 TRP B N 1
ATOM 7284 C CA . TRP B 1 411 ? 34.15523 47.70072 -15.39232 1.000 32.39217 415 TRP B CA 1
ATOM 7285 C C . TRP B 1 411 ? 34.23368 48.41829 -16.73186 1.000 32.23173 415 TRP B C 1
ATOM 7286 O O . TRP B 1 411 ? 34.13850 47.79894 -17.79102 1.000 27.91418 415 TRP B O 1
ATOM 7297 N N . LYS B 1 412 ? 34.45476 49.73397 -16.67517 1.000 28.78110 416 LYS B N 1
ATOM 7298 C CA . LYS B 1 412 ? 35.00091 50.46545 -17.80872 1.000 28.48319 416 LYS B CA 1
ATOM 7299 C C . LYS B 1 412 ? 36.26141 51.19220 -17.35843 1.000 30.38907 416 LYS B C 1
ATOM 7300 O O . LYS B 1 412 ? 36.22750 51.99347 -16.41438 1.000 27.56348 416 LYS B O 1
ATOM 7306 N N . PHE B 1 413 ? 37.36616 50.90333 -18.03495 1.000 28.21577 417 PHE B N 1
ATOM 7307 C CA . PHE B 1 413 ? 38.65028 51.53321 -17.78071 1.000 30.07396 417 PHE B CA 1
ATOM 7308 C C . PHE B 1 413 ? 39.00298 52.38792 -18.98693 1.000 25.54270 417 PHE B C 1
ATOM 7309 O O . PHE B 1 413 ? 39.07818 51.87304 -20.10654 1.000 27.40593 417 PHE B O 1
ATOM 7317 N N . ILE B 1 414 ? 39.24277 53.67627 -18.75577 1.000 24.61464 418 ILE B N 1
ATOM 7318 C CA . ILE B 1 414 ? 39.50471 54.64046 -19.81820 1.000 24.49360 418 ILE B CA 1
ATOM 7319 C C . ILE B 1 414 ? 40.88803 55.25292 -19.63092 1.000 29.13728 418 ILE B C 1
ATOM 7320 O O . ILE B 1 414 ? 41.29262 55.57987 -18.50926 1.000 27.41511 418 ILE B O 1
ATOM 7325 N N . TRP B 1 415 ? 41.59661 55.44420 -20.73864 1.000 22.83257 419 TRP B N 1
ATOM 7326 C CA . TRP B 1 415 ? 42.87036 56.15033 -20.73650 1.000 27.79533 419 TRP B CA 1
ATOM 7327 C C . TRP B 1 415 ? 42.79293 57.22883 -21.80380 1.000 29.66768 419 TRP B C 1
ATOM 7328 O O . TRP B 1 415 ? 42.40854 56.94337 -22.94307 1.000 30.24059 419 TRP B O 1
ATOM 7339 N N . PHE B 1 416 ? 43.13053 58.46474 -21.43433 1.000 26.75294 420 PHE B N 1
ATOM 7340 C CA . PHE B 1 416 ? 43.27836 59.55131 -22.39443 1.000 30.37848 420 PHE B CA 1
ATOM 7341 C C . PHE B 1 416 ? 44.76673 59.76344 -22.66343 1.000 32.75621 420 PHE B C 1
ATOM 7342 O O . PHE B 1 416 ? 45.44575 60.41610 -21.86009 1.000 30.42248 420 PHE B O 1
ATOM 7350 N N . PRO B 1 417 ? 45.32695 59.24001 -23.76117 1.000 32.53949 421 PRO B N 1
ATOM 7351 C CA . PRO B 1 417 ? 46.79949 59.15737 -23.86271 1.000 31.81289 421 PRO B CA 1
ATOM 7352 C C . PRO B 1 417 ? 47.51760 60.47030 -24.13465 1.000 31.72242 421 PRO B C 1
ATOM 7353 O O . PRO B 1 417 ? 48.73153 60.53408 -23.90061 1.000 29.57477 421 PRO B O 1
ATOM 7357 N N . VAL B 1 418 ? 46.83247 61.50455 -24.62674 1.000 30.05483 422 VAL B N 1
ATOM 7358 C CA . VAL B 1 418 ? 47.48103 62.80018 -24.81799 1.000 33.57492 422 VAL B CA 1
ATOM 7359 C C . VAL B 1 418 ? 47.51154 63.57908 -23.50925 1.000 35.29355 422 VAL B C 1
ATOM 7360 O O . VAL B 1 418 ? 48.48666 64.27949 -23.21123 1.000 35.75476 422 VAL B O 1
ATOM 7364 N N . LYS B 1 419 ? 46.43976 63.47007 -22.72360 1.000 36.56554 423 LYS B N 1
ATOM 7365 C CA . LYS B 1 419 ? 46.36746 63.99229 -21.36514 1.000 38.43661 423 LYS B CA 1
ATOM 7366 C C . LYS B 1 419 ? 47.08130 63.09176 -20.35922 1.000 41.29189 423 LYS B C 1
ATOM 7367 O O . LYS B 1 419 ? 47.50286 63.56849 -19.29762 1.000 38.39735 423 LYS B O 1
ATOM 7373 N N . ASN B 1 420 ? 47.22020 61.80744 -20.67369 1.000 33.28366 424 ASN B N 1
ATOM 7374 C CA . ASN B 1 420 ? 47.75193 60.80436 -19.75381 1.000 37.74831 424 ASN B CA 1
ATOM 7375 C C . ASN B 1 420 ? 46.98763 60.78858 -18.43105 1.000 39.26291 424 ASN B C 1
ATOM 7376 O O . ASN B 1 420 ? 47.56696 60.76241 -17.34386 1.000 40.58627 424 ASN B O 1
ATOM 7381 N N . THR B 1 421 ? 45.66547 60.79074 -18.52874 1.000 32.68611 425 THR B N 1
ATOM 7382 C CA . THR B 1 421 ? 44.80937 60.59103 -17.37441 1.000 32.17623 425 THR B CA 1
ATOM 7383 C C . THR B 1 421 ? 43.94943 59.34756 -17.56827 1.000 32.74084 425 THR B C 1
ATOM 7384 O O . THR B 1 421 ? 43.74498 58.87675 -18.69493 1.000 29.16357 425 THR B O 1
ATOM 7388 N N . TYR B 1 422 ? 43.45382 58.81650 -16.44496 1.000 28.02175 426 TYR B N 1
ATOM 7389 C CA . TYR B 1 422 ? 42.72540 57.55553 -16.41646 1.000 29.36830 426 TYR B CA 1
ATOM 7390 C C . TYR B 1 422 ? 41.41934 57.70743 -15.65352 1.000 28.30107 426 TYR B C 1
ATOM 7391 O O . TYR B 1 422 ? 41.29909 58.54987 -14.76143 1.000 31.70176 426 TYR B O 1
ATOM 7400 N N . GLN B 1 423 ? 40.44848 56.86012 -15.99551 1.000 27.36513 427 GLN B N 1
ATOM 7401 C CA . GLN B 1 423 ? 39.20623 56.74924 -15.24361 1.000 28.56259 427 GLN B CA 1
ATOM 7402 C C . GLN B 1 423 ? 38.81734 55.28494 -15.12019 1.000 25.43516 427 GLN B C 1
ATOM 7403 O O . GLN B 1 423 ? 39.20192 54.44470 -15.93889 1.000 28.61318 427 GLN B O 1
ATOM 7409 N N . LEU B 1 424 ? 38.03849 54.99369 -14.08075 1.000 24.62425 428 LEU B N 1
ATOM 7410 C CA . LEU B 1 424 ? 37.51347 53.65842 -13.83823 1.000 25.83879 428 LEU B CA 1
ATOM 7411 C C . LEU B 1 424 ? 36.10157 53.77194 -13.28814 1.000 28.05156 428 LEU B C 1
ATOM 7412 O O . LEU B 1 424 ? 35.85465 54.55188 -12.36457 1.000 32.81240 428 LEU B O 1
ATOM 7417 N N . PHE B 1 425 ? 35.17634 53.00357 -13.85730 1.000 28.02008 429 PHE B N 1
ATOM 7418 C CA . PHE B 1 425 ? 33.77831 53.07187 -13.46879 1.000 27.69755 429 PHE B CA 1
ATOM 7419 C C . PHE B 1 425 ? 33.23153 51.67190 -13.25574 1.000 29.15812 429 PHE B C 1
ATOM 7420 O O . PHE B 1 425 ? 33.53325 50.75029 -14.02160 1.000 30.79374 429 PHE B O 1
ATOM 7428 N N . ASP B 1 426 ? 32.43667 51.52886 -12.20075 1.000 26.08126 430 ASP B N 1
ATOM 7429 C CA . ASP B 1 426 ? 31.70399 50.30438 -11.89646 1.000 31.22350 430 ASP B CA 1
ATOM 7430 C C . ASP B 1 426 ? 30.43101 50.33645 -12.73155 1.000 33.72964 430 ASP B C 1
ATOM 7431 O O . ASP B 1 426 ? 29.47832 51.03779 -12.39329 1.000 34.65058 430 ASP B O 1
ATOM 7436 N N . MET B 1 427 ? 30.39673 49.56541 -13.82245 1.000 35.12705 431 MET B N 1
ATOM 7437 C CA . MET B 1 427 ? 29.26643 49.65800 -14.74295 1.000 35.85649 431 MET B CA 1
ATOM 7438 C C . MET B 1 427 ? 27.97836 49.08387 -14.16542 1.000 37.90180 431 MET B C 1
ATOM 7439 O O . MET B 1 427 ? 26.89132 49.46757 -14.61593 1.000 37.24409 431 MET B O 1
ATOM 7444 N N . ILE B 1 428 ? 28.06407 48.19615 -13.17496 1.000 36.20216 432 ILE B N 1
ATOM 7445 C CA . ILE B 1 428 ? 26.85008 47.63279 -12.58573 1.000 37.91199 432 ILE B CA 1
ATOM 7446 C C . ILE B 1 428 ? 26.19124 48.63425 -11.64803 1.000 34.03090 432 ILE B C 1
ATOM 7447 O O . ILE B 1 428 ? 24.98687 48.89474 -11.73194 1.000 38.23032 432 ILE B O 1
ATOM 7452 N N . ASN B 1 429 ? 26.96722 49.21850 -10.74472 1.000 35.14823 433 ASN B N 1
ATOM 7453 C CA . ASN B 1 429 ? 26.41542 50.10400 -9.72696 1.000 40.67366 433 ASN B CA 1
ATOM 7454 C C . ASN B 1 429 ? 26.46852 51.57447 -10.10398 1.000 38.70722 433 ASN B C 1
ATOM 7455 O O . ASN B 1 429 ? 25.81106 52.38549 -9.44534 1.000 34.22213 433 ASN B O 1
ATOM 7460 N N . ASP B 1 430 ? 27.20891 51.92592 -11.15024 1.000 35.07109 434 ASP B N 1
ATOM 7461 C CA . ASP B 1 430 ? 27.34329 53.30889 -11.61485 1.000 33.87258 434 ASP B CA 1
ATOM 7462 C C . ASP B 1 430 ? 27.13658 53.33915 -13.12778 1.000 33.08692 434 ASP B C 1
ATOM 7463 O O . ASP B 1 430 ? 28.02862 53.74058 -13.88102 1.000 32.03226 434 ASP B O 1
ATOM 7468 N N . PRO B 1 431 ? 25.96621 52.90168 -13.61189 1.000 32.21549 435 PRO B N 1
ATOM 7469 C CA . PRO B 1 431 ? 25.78114 52.77561 -15.06850 1.000 33.39642 435 PRO B CA 1
ATOM 7470 C C . PRO B 1 431 ? 25.90856 54.08628 -15.82099 1.000 36.31808 435 PRO B C 1
ATOM 7471 O O . PRO B 1 431 ? 26.19542 54.06373 -17.02601 1.000 31.58397 435 PRO B O 1
ATOM 7475 N N . ASN B 1 432 ? 25.73561 55.22597 -15.14918 1.000 35.12727 436 ASN B N 1
ATOM 7476 C CA . ASN B 1 432 ? 25.85427 56.53300 -15.77510 1.000 31.66203 436 ASN B CA 1
ATOM 7477 C C . ASN B 1 432 ? 27.20225 57.18828 -15.51172 1.000 32.48824 436 ASN B C 1
ATOM 7478 O O . ASN B 1 432 ? 27.35235 58.39500 -15.73968 1.000 30.72034 436 ASN B O 1
ATOM 7483 N N . GLU B 1 433 ? 28.17736 56.41469 -15.02752 1.000 28.20305 437 GLU B N 1
ATOM 7484 C CA . GLU B 1 433 ? 29.57952 56.82234 -14.96368 1.000 31.16647 437 GLU B CA 1
ATOM 7485 C C . GLU B 1 433 ? 29.75037 58.16750 -14.25860 1.000 30.73573 437 GLU B C 1
ATOM 7486 O O . GLU B 1 433 ? 30.36287 59.10518 -14.77969 1.000 29.55535 437 GLU B O 1
ATOM 7492 N N . MET B 1 434 ? 29.20642 58.25640 -13.05054 1.000 28.25312 438 MET B N 1
ATOM 7493 C CA . MET B 1 434 ? 29.33695 59.46706 -12.25426 1.000 30.96589 438 MET B CA 1
ATOM 7494 C C . MET B 1 434 ? 30.42527 59.40145 -11.18820 1.000 33.65065 438 MET B C 1
ATOM 7495 O O . MET B 1 434 ? 30.78437 60.44662 -10.64050 1.000 33.54582 438 MET B O 1
ATOM 7500 N N . LYS B 1 435 ? 30.96398 58.22241 -10.88191 1.000 32.26437 439 LYS B N 1
ATOM 7501 C CA . LYS B 1 435 ? 31.92476 58.05951 -9.78698 1.000 33.42508 439 LYS B CA 1
ATOM 7502 C C . LYS B 1 435 ? 33.22231 57.47023 -10.34091 1.000 31.76350 439 LYS B C 1
ATOM 7503 O O . LYS B 1 435 ? 33.36775 56.25227 -10.45754 1.000 31.81513 439 LYS B O 1
ATOM 7509 N N . ASN B 1 436 ? 34.16169 58.34063 -10.69780 1.000 32.32482 440 ASN B N 1
ATOM 7510 C CA . ASN B 1 436 ? 35.47943 57.87982 -11.10820 1.000 31.60951 440 ASN B CA 1
ATOM 7511 C C . ASN B 1 436 ? 36.17784 57.24370 -9.91454 1.000 35.86896 440 ASN B C 1
ATOM 7512 O O . ASN B 1 436 ? 36.26928 57.85231 -8.84544 1.000 33.32043 440 ASN B O 1
ATOM 7517 N N . LEU B 1 437 ? 36.65194 56.01277 -10.09207 1.000 33.63204 441 LEU B N 1
ATOM 7518 C CA . LEU B 1 437 ? 37.25012 55.24062 -9.00863 1.000 31.53185 441 LEU B CA 1
ATOM 7519 C C . LEU B 1 437 ? 38.76720 55.16563 -9.09742 1.000 33.92440 441 LEU B C 1
ATOM 7520 O O . LEU B 1 437 ? 39.39161 54.51280 -8.25717 1.000 36.08565 441 LEU B O 1
ATOM 7525 N N . TYR B 1 438 ? 39.37538 55.81734 -10.08904 1.000 28.34770 442 TYR B N 1
ATOM 7526 C CA . TYR B 1 438 ? 40.78203 55.56927 -10.37349 1.000 34.84545 442 TYR B CA 1
ATOM 7527 C C . TYR B 1 438 ? 41.69000 55.95800 -9.20960 1.000 40.04554 442 TYR B C 1
ATOM 7528 O O . TYR B 1 438 ? 42.76300 55.36829 -9.04081 1.000 35.92747 442 TYR B O 1
ATOM 7537 N N . TYR B 1 439 ? 41.29797 56.95356 -8.41537 1.000 42.19623 443 TYR B N 1
ATOM 7538 C CA . TYR B 1 439 ? 42.14187 57.46073 -7.34004 1.000 44.75750 443 TYR B CA 1
ATOM 7539 C C . TYR B 1 439 ? 41.86524 56.77149 -6.00609 1.000 42.14373 443 TYR B C 1
ATOM 7540 O O . TYR B 1 439 ? 42.51301 57.09458 -5.00603 1.000 48.77736 443 TYR B O 1
ATOM 7549 N N . ASP B 1 440 ? 40.93167 55.82547 -5.97638 1.000 40.05770 444 ASP B N 1
ATOM 7550 C CA . ASP B 1 440 ? 40.64557 55.03261 -4.78872 1.000 43.19206 444 ASP B CA 1
ATOM 7551 C C . ASP B 1 440 ? 41.59838 53.84029 -4.74718 1.000 48.50810 444 ASP B C 1
ATOM 7552 O O . ASP B 1 440 ? 41.62529 53.02855 -5.68057 1.000 44.17232 444 ASP B O 1
ATOM 7557 N N . LYS B 1 441 ? 42.37926 53.73054 -3.66666 1.000 51.23031 445 LYS B N 1
ATOM 7558 C CA . LYS B 1 441 ? 43.36681 52.65871 -3.56469 1.000 51.43420 445 LYS B CA 1
ATOM 7559 C C . LYS B 1 441 ? 42.72253 51.28101 -3.47342 1.000 44.40194 445 LYS B C 1
ATOM 7560 O O . LYS B 1 441 ? 43.38133 50.28072 -3.77874 1.000 49.04376 445 LYS B O 1
ATOM 7566 N N . LYS B 1 442 ? 41.44895 51.20441 -3.08563 1.000 46.91655 446 LYS B N 1
ATOM 7567 C CA . LYS B 1 442 ? 40.77414 49.91266 -3.00475 1.000 43.47176 446 LYS B CA 1
ATOM 7568 C C . LYS B 1 442 ? 40.71344 49.20226 -4.36081 1.000 44.07192 446 LYS B C 1
ATOM 7569 O O . LYS B 1 442 ? 40.51872 47.98338 -4.40604 1.000 42.85672 446 LYS B O 1
ATOM 7575 N N . TYR B 1 443 ? 40.91598 49.92529 -5.46580 1.000 44.39808 447 TYR B N 1
ATOM 7576 C CA . TYR B 1 443 ? 40.81936 49.36824 -6.81303 1.000 43.66103 447 TYR B CA 1
ATOM 7577 C C . TYR B 1 443 ? 42.18113 49.21676 -7.48823 1.000 44.15140 447 TYR B C 1
ATOM 7578 O O . TYR B 1 443 ? 42.25253 49.03255 -8.71029 1.000 39.37228 447 TYR B O 1
ATOM 7587 N N . GLU B 1 444 ? 43.26085 49.24989 -6.70383 1.000 39.77971 448 GLU B N 1
ATOM 7588 C CA . GLU B 1 444 ? 44.60683 49.20906 -7.26176 1.000 44.79373 448 GLU B CA 1
ATOM 7589 C C . GLU B 1 444 ? 44.83222 47.96072 -8.10561 1.000 38.99398 448 GLU B C 1
ATOM 7590 O O . GLU B 1 444 ? 45.56499 48.00467 -9.10040 1.000 40.12386 448 GLU B O 1
ATOM 7596 N N . SER B 1 445 ? 44.19742 46.84988 -7.74170 1.000 39.50826 449 SER B N 1
ATOM 7597 C CA . SER B 1 445 ? 44.42022 45.60119 -8.46193 1.000 40.55847 449 SER B CA 1
ATOM 7598 C C . SER B 1 445 ? 43.74632 45.61967 -9.83549 1.000 42.19117 449 SER B C 1
ATOM 7599 O O . SER B 1 445 ? 44.37933 45.29774 -10.85055 1.000 39.40776 449 SER B O 1
ATOM 7602 N N . ILE B 1 446 ? 42.45504 45.97791 -9.88267 1.000 38.43854 450 ILE B N 1
ATOM 7603 C CA . ILE B 1 446 ? 41.75047 46.13080 -11.15905 1.000 37.08668 450 ILE B CA 1
ATOM 7604 C C . ILE B 1 446 ? 42.51980 47.06120 -12.08186 1.000 38.67349 450 ILE B C 1
ATOM 7605 O O . ILE B 1 446 ? 42.72874 46.76587 -13.26505 1.000 33.14874 450 ILE B O 1
ATOM 7610 N N . ILE B 1 447 ? 42.93280 48.21453 -11.54849 1.000 32.59761 451 ILE B N 1
ATOM 7611 C CA . ILE B 1 447 ? 43.57360 49.24022 -12.36104 1.000 32.06030 451 ILE B CA 1
ATOM 7612 C C . ILE B 1 447 ? 44.85984 48.70949 -12.98139 1.000 35.79578 451 ILE B C 1
ATOM 7613 O O . ILE B 1 447 ? 45.14019 48.93651 -14.16704 1.000 34.60347 451 ILE B O 1
ATOM 7618 N N . TYR B 1 448 ? 45.66214 47.99541 -12.19136 1.000 37.68238 452 TYR B N 1
ATOM 7619 C CA . TYR B 1 448 ? 46.90419 47.43477 -12.71010 1.000 36.24778 452 TYR B CA 1
ATOM 7620 C C . TYR B 1 448 ? 46.61954 46.39220 -13.79205 1.000 33.07567 452 TYR B C 1
ATOM 7621 O O . TYR B 1 448 ? 47.23462 46.41433 -14.86471 1.000 35.54986 452 TYR B O 1
ATOM 7630 N N . GLU B 1 449 ? 45.67344 45.47993 -13.53027 1.000 32.70443 453 GLU B N 1
ATOM 7631 C CA . GLU B 1 449 ? 45.22455 44.52455 -14.54683 1.000 34.53583 453 GLU B CA 1
ATOM 7632 C C . GLU B 1 449 ? 44.71820 45.22842 -15.80872 1.000 38.89454 453 GLU B C 1
ATOM 7633 O O . GLU B 1 449 ? 45.06502 44.84328 -16.93371 1.000 35.34708 453 GLU B O 1
ATOM 7639 N N . MET B 1 450 ? 43.87265 46.25104 -15.63658 1.000 35.47035 454 MET B N 1
ATOM 7640 C CA . MET B 1 450 ? 43.29808 46.96710 -16.77631 1.000 35.39456 454 MET B CA 1
ATOM 7641 C C . MET B 1 450 ? 44.37516 47.67344 -17.59688 1.000 32.72570 454 MET B C 1
ATOM 7642 O O . MET B 1 450 ? 44.34978 47.62525 -18.83227 1.000 31.64647 454 MET B O 1
ATOM 7647 N N . LYS B 1 451 ? 45.33531 48.32818 -16.92988 1.000 31.68011 455 LYS B N 1
ATOM 7648 C CA . LYS B 1 451 ? 46.47268 48.89956 -17.64565 1.000 31.13018 455 LYS B CA 1
ATOM 7649 C C . LYS B 1 451 ? 47.23176 47.82275 -18.40235 1.000 35.46889 455 LYS B C 1
ATOM 7650 O O . LYS B 1 451 ? 47.67997 48.04377 -19.53426 1.000 30.08408 455 LYS B O 1
ATOM 7656 N N . HIS B 1 452 ? 47.37786 46.64363 -17.79195 1.000 38.17785 456 HIS B N 1
ATOM 7657 C CA . HIS B 1 452 ? 48.08874 45.55112 -18.44371 1.000 36.92041 456 HIS B CA 1
ATOM 7658 C C . HIS B 1 452 ? 47.36122 45.10261 -19.71591 1.000 34.20910 456 HIS B C 1
ATOM 7659 O O . HIS B 1 452 ? 47.99335 44.90507 -20.76078 1.000 31.81611 456 HIS B O 1
ATOM 7666 N N . LYS B 1 453 ? 46.02459 44.97130 -19.66049 1.000 35.06628 457 LYS B N 1
ATOM 7667 C CA . LYS B 1 453 ? 45.27484 44.58494 -20.86148 1.000 37.96635 457 LYS B CA 1
ATOM 7668 C C . LYS B 1 453 ? 45.41327 45.62785 -21.96420 1.000 33.62230 457 LYS B C 1
ATOM 7669 O O . LYS B 1 453 ? 45.45644 45.28522 -23.15415 1.000 35.10765 457 LYS B O 1
ATOM 7675 N N . LEU B 1 454 ? 45.45042 46.91199 -21.59020 1.000 33.13827 458 LEU B N 1
ATOM 7676 C CA . LEU B 1 454 ? 45.58418 47.96794 -22.58747 1.000 30.95874 458 LEU B CA 1
ATOM 7677 C C . LEU B 1 454 ? 46.91608 47.86562 -23.31575 1.000 31.38059 458 LEU B C 1
ATOM 7678 O O . LEU B 1 454 ? 46.98757 48.07496 -24.53259 1.000 28.20510 458 LEU B O 1
ATOM 7683 N N . VAL B 1 455 ? 47.99071 47.56037 -22.58366 1.000 30.65738 459 VAL B N 1
ATOM 7684 C CA . VAL B 1 455 ? 49.27233 47.31305 -23.23703 1.000 28.76873 459 VAL B CA 1
ATOM 7685 C C . VAL B 1 455 ? 49.12440 46.19571 -24.26743 1.000 29.93842 459 VAL B C 1
ATOM 7686 O O . VAL B 1 455 ? 49.63218 46.29387 -25.39365 1.000 29.63692 459 VAL B O 1
ATOM 7690 N N . GLY B 1 456 ? 48.40063 45.12887 -23.90227 1.000 27.96341 460 GLY B N 1
ATOM 7691 C CA . GLY B 1 456 ? 48.14963 44.04436 -24.84398 1.000 32.17009 460 GLY B CA 1
ATOM 7692 C C . GLY B 1 456 ? 47.49781 44.51376 -26.13275 1.000 35.04110 460 GLY B C 1
ATOM 7693 O O . GLY B 1 456 ? 47.90657 44.11149 -27.22593 1.000 32.86849 460 GLY B O 1
ATOM 7694 N N . TYR B 1 457 ? 46.48768 45.39165 -26.02815 1.000 32.96801 461 TYR B N 1
ATOM 7695 C CA . TYR B 1 457 ? 45.80493 45.84798 -27.23547 1.000 30.68605 461 TYR B CA 1
ATOM 7696 C C . TYR B 1 457 ? 46.66532 46.81131 -28.04239 1.000 27.86007 461 TYR B C 1
ATOM 7697 O O . TYR B 1 457 ? 46.57488 46.82658 -29.27274 1.000 34.70633 461 TYR B O 1
ATOM 7706 N N . LEU B 1 458 ? 47.49992 47.61956 -27.38348 1.000 28.65208 462 LEU B N 1
ATOM 7707 C CA . LEU B 1 458 ? 48.11476 48.77103 -28.04077 1.000 29.82900 462 LEU B CA 1
ATOM 7708 C C . LEU B 1 458 ? 49.59005 48.59526 -28.37235 1.000 34.52242 462 LEU B C 1
ATOM 7709 O O . LEU B 1 458 ? 50.14133 49.42368 -29.10788 1.000 33.76595 462 LEU B O 1
ATOM 7714 N N . LYS B 1 459 ? 50.24776 47.56697 -27.84489 1.000 35.88296 463 LYS B N 1
ATOM 7715 C CA . LYS B 1 459 ? 51.64830 47.33559 -28.18432 1.000 38.97939 463 LYS B CA 1
ATOM 7716 C C . LYS B 1 459 ? 51.78741 47.16522 -29.69361 1.000 34.07407 463 LYS B C 1
ATOM 7717 O O . LYS B 1 459 ? 51.07643 46.36775 -30.30524 1.000 38.84954 463 LYS B O 1
ATOM 7723 N N . GLY B 1 460 ? 52.67917 47.94825 -30.30141 1.000 36.61346 464 GLY B N 1
ATOM 7724 C CA . GLY B 1 460 ? 52.90721 47.88299 -31.72818 1.000 35.57884 464 GLY B CA 1
ATOM 7725 C C . GLY B 1 460 ? 52.14608 48.90428 -32.54915 1.000 33.05820 464 GLY B C 1
ATOM 7726 O O . GLY B 1 460 ? 52.47453 49.08943 -33.72625 1.000 34.54129 464 GLY B O 1
ATOM 7727 N N . ARG B 1 461 ? 51.14596 49.56569 -31.97051 1.000 30.00800 465 ARG B N 1
ATOM 7728 C CA . ARG B 1 461 ? 50.41105 50.60098 -32.68942 1.000 31.77839 465 ARG B CA 1
ATOM 7729 C C . ARG B 1 461 ? 51.33325 51.74428 -33.08830 1.000 33.65688 465 ARG B C 1
ATOM 7730 O O . ARG B 1 461 ? 52.20064 52.16601 -32.31817 1.000 32.91784 465 ARG B O 1
ATOM 7738 N N . GLU B 1 462 ? 51.09518 52.28845 -34.28089 1.000 32.52792 466 GLU B N 1
ATOM 7739 C CA . GLU B 1 462 ? 51.97922 53.30368 -34.83987 1.000 32.47818 466 GLU B CA 1
ATOM 7740 C C . GLU B 1 462 ? 52.03401 54.56958 -34.00037 1.000 35.47359 466 GLU B C 1
ATOM 7741 O O . GLU B 1 462 ? 52.99670 55.33264 -34.12136 1.000 36.74140 466 GLU B O 1
ATOM 7747 N N . GLU B 1 463 ? 51.02543 54.82761 -33.16803 1.000 33.91381 467 GLU B N 1
ATOM 7748 C CA . GLU B 1 463 ? 50.98455 56.08436 -32.43550 1.000 32.27272 467 GLU B CA 1
ATOM 7749 C C . GLU B 1 463 ? 51.97345 56.12642 -31.27861 1.000 34.13549 467 GLU B C 1
ATOM 7750 O O . GLU B 1 463 ? 52.21244 57.20889 -30.73010 1.000 32.59002 467 GLU B O 1
ATOM 7756 N N . GLY B 1 464 ? 52.53721 54.98534 -30.89001 1.000 35.65133 468 GLY B N 1
ATOM 7757 C CA . GLY B 1 464 ? 53.49353 54.96031 -29.80482 1.000 33.43957 468 GLY B CA 1
ATOM 7758 C C . GLY B 1 464 ? 52.87474 54.96563 -28.42830 1.000 38.48186 468 GLY B C 1
ATOM 7759 O O . GLY B 1 464 ? 53.47675 55.50624 -27.49396 1.000 34.29776 468 GLY B O 1
ATOM 7760 N N . PHE B 1 465 ? 51.67703 54.38285 -28.27781 1.000 29.52514 469 PHE B N 1
ATOM 7761 C CA . PHE B 1 465 ? 51.02476 54.31456 -26.97173 1.000 28.64706 469 PHE B CA 1
ATOM 7762 C C . PHE B 1 465 ? 51.87694 53.56015 -25.95935 1.000 34.59493 469 PHE B C 1
ATOM 7763 O O . PHE B 1 465 ? 51.81273 53.82955 -24.75530 1.000 30.54328 469 PHE B O 1
ATOM 7771 N N . VAL B 1 466 ? 52.62212 52.56091 -26.42387 1.000 31.58204 470 VAL B N 1
ATOM 7772 C CA . VAL B 1 466 ? 53.34900 51.63767 -25.56383 1.000 31.88859 470 VAL B CA 1
ATOM 7773 C C . VAL B 1 466 ? 54.83586 51.76722 -25.87374 1.000 33.60089 470 VAL B C 1
ATOM 7774 O O . VAL B 1 466 ? 55.24179 51.68761 -27.03942 1.000 35.22628 470 VAL B O 1
ATOM 7778 N N . LYS B 1 467 ? 55.63758 51.98906 -24.83336 1.000 41.67186 471 LYS B N 1
ATOM 7779 C CA . LYS B 1 467 ? 57.09648 51.97513 -24.92245 1.000 42.94277 471 LYS B CA 1
ATOM 7780 C C . LYS B 1 467 ? 57.61756 51.08948 -23.80349 1.000 42.09471 471 LYS B C 1
ATOM 7781 O O . LYS B 1 467 ? 57.29625 51.32548 -22.63356 1.000 37.01875 471 LYS B O 1
ATOM 7787 N N . ASN B 1 468 ? 58.40148 50.06568 -24.16379 1.000 47.04590 472 ASN B N 1
ATOM 7788 C CA . ASN B 1 468 ? 58.94569 49.09113 -23.20527 1.000 43.98573 472 ASN B CA 1
ATOM 7789 C C . ASN B 1 468 ? 57.86619 48.54657 -22.27583 1.000 46.82730 472 ASN B C 1
ATOM 7790 O O . ASN B 1 468 ? 57.97883 48.60729 -21.04724 1.000 43.18931 472 ASN B O 1
ATOM 7795 N N . GLY B 1 469 ? 56.80481 48.01265 -22.88074 1.000 38.78457 473 GLY B N 1
ATOM 7796 C CA . GLY B 1 469 ? 55.74666 47.35403 -22.14219 1.000 34.72944 473 GLY B CA 1
ATOM 7797 C C . GLY B 1 469 ? 54.93206 48.23437 -21.22344 1.000 42.24190 473 GLY B C 1
ATOM 7798 O O . GLY B 1 469 ? 54.18520 47.71254 -20.38975 1.000 40.43465 473 GLY B O 1
ATOM 7799 N N . GLN B 1 470 ? 55.03787 49.55359 -21.33839 1.000 41.40750 474 GLN B N 1
ATOM 7800 C CA . GLN B 1 470 ? 54.27079 50.43472 -20.47659 1.000 44.07128 474 GLN B CA 1
ATOM 7801 C C . GLN B 1 470 ? 53.52999 51.47304 -21.30582 1.000 40.07871 474 GLN B C 1
ATOM 7802 O O . GLN B 1 470 ? 53.97278 51.85083 -22.39658 1.000 36.78297 474 GLN B O 1
ATOM 7808 N N . LEU B 1 471 ? 52.39989 51.93456 -20.76448 1.000 37.17232 475 LEU B N 1
ATOM 7809 C CA . LEU B 1 471 ? 51.61269 52.98984 -21.39712 1.000 34.80201 475 LEU B CA 1
ATOM 7810 C C . LEU B 1 471 ? 52.26147 54.33646 -21.11535 1.000 37.74406 475 LEU B C 1
ATOM 7811 O O . LEU B 1 471 ? 52.57721 54.64927 -19.96182 1.000 39.89005 475 LEU B O 1
ATOM 7816 N N . ILE B 1 472 ? 52.44064 55.14299 -22.15825 1.000 33.47423 476 ILE B N 1
ATOM 7817 C CA . ILE B 1 472 ? 53.16035 56.40544 -22.04573 1.000 32.68121 476 ILE B CA 1
ATOM 7818 C C . ILE B 1 472 ? 52.35801 57.52723 -22.69809 1.000 37.94362 476 ILE B C 1
ATOM 7819 O O . ILE B 1 472 ? 51.71418 57.33331 -23.73662 1.000 31.54147 476 ILE B O 1
ATOM 7824 N N . GLN B 1 473 ? 52.39475 58.70170 -22.07289 1.000 37.49530 477 GLN B N 1
ATOM 7825 C CA . GLN B 1 473 ? 51.78072 59.88140 -22.65812 1.000 34.16116 477 GLN B CA 1
ATOM 7826 C C . GLN B 1 473 ? 52.36075 60.12499 -24.04012 1.000 38.28066 477 GLN B C 1
ATOM 7827 O O . GLN B 1 473 ? 53.56328 59.95490 -24.25810 1.000 37.33750 477 GLN B O 1
ATOM 7833 N N . ILE B 1 474 ? 51.50035 60.51553 -24.98222 1.000 29.87576 478 ILE B N 1
ATOM 7834 C CA . ILE B 1 474 ? 51.94338 60.82242 -26.33444 1.000 29.59215 478 ILE B CA 1
ATOM 7835 C C . ILE B 1 474 ? 51.55277 62.25679 -26.65870 1.000 35.57425 478 ILE B C 1
ATOM 7836 O O . ILE B 1 474 ? 50.64632 62.83804 -26.05702 1.000 34.43315 478 ILE B O 1
ATOM 7841 N N . GLY B 1 475 ? 52.26464 62.82821 -27.62035 1.000 39.57147 479 GLY B N 1
ATOM 7842 C CA . GLY B 1 475 ? 51.92262 64.14144 -28.10125 1.000 38.46345 479 GLY B CA 1
ATOM 7843 C C . GLY B 1 475 ? 50.74073 64.08958 -29.03614 1.000 38.89667 479 GLY B C 1
ATOM 7844 O O . GLY B 1 475 ? 50.47743 63.07612 -29.68679 1.000 33.62099 479 GLY B O 1
ATOM 7845 N N . ILE B 1 476 ? 50.01516 65.20844 -29.09295 1.000 39.37587 480 ILE B N 1
ATOM 7846 C CA . ILE B 1 476 ? 48.79609 65.25084 -29.89626 1.000 40.04784 480 ILE B CA 1
ATOM 7847 C C . ILE B 1 476 ? 49.09839 64.98108 -31.36792 1.000 40.51182 480 ILE B C 1
ATOM 7848 O O . ILE B 1 476 ? 48.25562 64.43027 -32.08696 1.000 38.25587 480 ILE B O 1
ATOM 7853 N N . SER B 1 477 ? 50.30904 65.31722 -31.83478 1.000 35.92021 481 SER B N 1
ATOM 7854 C CA . SER B 1 477 ? 50.64371 65.08502 -33.23794 1.000 37.61294 481 SER B CA 1
ATOM 7855 C C . SER B 1 477 ? 50.70644 63.60468 -33.59969 1.000 33.32011 481 SER B C 1
ATOM 7856 O O . SER B 1 477 ? 50.68652 63.27719 -34.79187 1.000 36.91546 481 SER B O 1
ATOM 7859 N N . ASN B 1 478 ? 50.78403 62.70652 -32.61432 1.000 33.73557 482 ASN B N 1
ATOM 7860 C CA . ASN B 1 478 ? 50.79814 61.27508 -32.89553 1.000 33.96752 482 ASN B CA 1
ATOM 7861 C C . ASN B 1 478 ? 49.40759 60.70961 -33.17327 1.000 35.50185 482 ASN B C 1
ATOM 7862 O O . ASN B 1 478 ? 49.29392 59.62871 -33.76192 1.000 32.57589 482 ASN B O 1
ATOM 7867 N N . ILE B 1 479 ? 48.35399 61.40117 -32.74936 1.000 37.91405 483 ILE B N 1
ATOM 7868 C CA . ILE B 1 479 ? 46.99667 60.89593 -32.93197 1.000 36.37305 483 ILE B CA 1
ATOM 7869 C C . ILE B 1 479 ? 46.66016 60.87501 -34.41865 1.000 36.13001 483 ILE B C 1
ATOM 7870 O O . ILE B 1 479 ? 46.94114 61.83757 -35.14804 1.000 34.40798 483 ILE B O 1
ATOM 7875 N N . VAL B 1 480 ? 46.07555 59.76697 -34.88417 1.000 35.46988 484 VAL B N 1
ATOM 7876 C CA . VAL B 1 480 ? 45.55642 59.67721 -36.24402 1.000 33.72400 484 VAL B CA 1
ATOM 7877 C C . VAL B 1 480 ? 44.13028 59.13802 -36.18695 1.000 32.10008 484 VAL B C 1
ATOM 7878 O O . VAL B 1 480 ? 43.73527 58.46601 -35.23442 1.000 28.04405 484 VAL B O 1
ATOM 7882 N N . SER B 1 481 ? 43.34720 59.45056 -37.22543 1.000 29.68089 485 SER B N 1
ATOM 7883 C CA . SER B 1 481 ? 41.99478 58.90786 -37.35028 1.000 31.69077 485 SER B CA 1
ATOM 7884 C C . SER B 1 481 ? 41.93715 57.64145 -38.18905 1.000 32.32332 485 SER B C 1
ATOM 7885 O O . SER B 1 481 ? 40.96201 56.88161 -38.08780 1.000 30.24623 485 SER B O 1
ATOM 7888 N N . THR B 1 482 ? 42.94654 57.41970 -39.02548 1.000 29.57576 486 THR B N 1
ATOM 7889 C CA . THR B 1 482 ? 43.07707 56.22490 -39.84631 1.000 30.44884 486 THR B CA 1
ATOM 7890 C C . THR B 1 482 ? 44.51984 55.75937 -39.73356 1.000 34.40745 486 THR B C 1
ATOM 7891 O O . THR B 1 482 ? 45.44050 56.57954 -39.82055 1.000 29.48324 486 THR B O 1
ATOM 7895 N N . LEU B 1 483 ? 44.70938 54.46157 -39.51026 1.000 31.09122 487 LEU B N 1
ATOM 7896 C CA . LEU B 1 483 ? 46.04586 53.87397 -39.36987 1.000 33.18894 487 LEU B CA 1
ATOM 7897 C C . LEU B 1 483 ? 46.74672 53.76973 -40.71164 1.000 37.42288 487 LEU B C 1
ATOM 7898 O O . LEU B 1 483 ? 46.08323 53.55149 -41.72668 1.000 35.79631 487 LEU B O 1
#

Nearest PDB structures (foldseek):
  6fny-assembly2_H  TM=7.632E-01  e=5.867E-31  Sinorhizobium meliloti 1021
  6g5z-assembly1_D  TM=7.565E-01  e=1.981E-30  Sinorhizobium meliloti
  7ptj-assembly1_D  TM=7.586E-01  e=2.527E-30  Sinorhizobium meliloti
  6fny-assembly1_G  TM=7.466E-01  e=1.294E-30  Sinorhizobium meliloti 1021
  6g5z-assembly1_A  TM=7.512E-01  e=5.923E-30  Sinorhizobium meliloti

Sequence (958 aa):
KNQPNVVLIVVDQMRADALSLNSQDKIISTPTLDMMASQGYNFENCYSPVPSCVPARAALLTGLDQETSGRVGYEDEVPWNFKNTLPEVFKEQGYQTECIGKMHVYPSRKRLGFDHVLLHDGYLHVDRKYDKSYGEQFEYSSDYLMFLKESLGSDADLIDDGLNCNSWEARPWMYPEKFHPTNWVVSEGINFLRRKDPTVPFFLKLSFEKPHAPLNPPKYYFDMYMDRLPDTLDLHIGNWEKLEHVVPDVCALRGRLKEDDQRRMLAGYYGLISHIDHQINRFLMALKEFRHDKDTIIWFISDHGDQLGEHYLFRKGYPYQGSIRIPSFIYDPGDLISAKKHGIKELVKIQDIFPSLVDLVLGQYVNTDGKSVKQLLFGNCEGWRREIHGEHSLGLDSSQYILTEKWKFIWFPVKNTYQLFDMINDPNEMKNLYYDKKYESIIYEMKHKLVGYLKGREEGFVKNGQLIQIGISNIVSTLKNQPNVVLIVVDQMRADALSLNSQDKIISTPTLDMMASQGYNFENCYSPVPSCVPARAALLTGLDQETSGRVGYEDEVPWNFKNTLPEVFKEQGYQTECIGKMHVYPSRKRLGFDHVLLHDGYLHVDRKYDKSYGEQFEYSSDYLMFLKESLGSDADLIDDGLNCNSWEARPWMYPEKFHPTNWVVSEGINFLRRKDPTVPFFLKLSFEKPHAPLNPPKYYFDMYMDRLPDTLDLHIGNWEKLEHVVPDVCALRGRLKEDDQRRMLAGYYGLISHIDHQINRFLMALKEFRHDKDTIIWFISDHGDQLGEHYLFRKGYPYQGSIRIPSFIYDPGDLISAKKHGIKELVKIQDIFPSLVDLVLGQYVNTDGKSVKQLLFGNCEGWRREIHGEHSLGLDSSQYILTEKWKFIWFPVKNTYQLFDMINDPNEMKNLYYDKKYESIIYEMKHKLVGYLKGREEGFVKNGQLIQIGISNIVSTL

Organism: Enterococcus faecium (strain ATCC BAA-472 / TX0016 / DO) (NCBI:txid333849)

Foldseek 3Di:
DLFFFEEEEEEAAAAQCLQLCLHDPSPFDQVQVNVQFAQFAWANAEWAQQFDDPSLLLLLFQLADCVVQQQFADDAQDANPGQRTQLQLVVVVPAQEEEEEANRHPVLPPQSNHPYYQYANADDPVQDDPPDDPCRHFCNVHVLRVVVCVVVNVVDGRCVVPQDQLFLAADADPDPQCSDQLNVLLVVVLVCLVPDDPVHHHHYYRYHHPPRDPLHAHPVQLVVQLVDPDQDDDLLAFDDFDAPPDDADRNHFFHADDSVSLSSSCSSRSSRSNVNSVSVVVNLVSCVVSVSNQRYKYKYKYSWHFSSCRSRGTGESASFSRTIGMIITIGHVNCLQVQDGDYFHAHHYSSANSQQCCCSRVVDGDPHNHHHCSCRSNVHCVPPDFKDWHWYQDQQRTWTWIDGSFKIWIARQQVRDIFMDGCPVCVRRRDTCVPPVVCVVVVVVGQQVVLVVCPPAQLCLDDPSGGHHGHSVSGDSGGD/DFFFEEEEEEAAAAQCLPLCLPDVSPFDQVQVNCQFAQFAWANFEWAQQFDDPQLLLLLFFLADCVVQQQQADDAQDADPDQQTLLQVVVVVFAQEEEEEARRHPVLQDQSNHPYYQYDNADDPVQDDPPDDPCCHFCNVHVLRVVVCVVVNVVDGRCVVPFDLLFLAADADPDPQCSDQLLVLLVVVLVCLVPDDPVTHYHYYRHHHPPRDPLHAHPVQLVVQLVDPDPDDDLLAFDDFDAPPDDADRNHFFHADDPVSLSSSCSSRSSRSNVNSVSVVVNLVSCVVSVSNQRYKYKYKYSWHFSSCRSRGTGESAPFSRTIGMIIRMGHVNCLQVFDGDYFHANHYSSQNSQQCCCSRVVDGDPHNHHHCSVSSNPDCVPPDQWDWHWYQDQQRTWTWIDGSFKIWIARQQVRDIFMDGCVVCVSRRDTCPPPVVCVPVNVVRQQVSLVVCVPPQLCQDDPSGGHRGHSVSDDSGD

B-factor: mean 30.16, std 8.75, range [14.79, 82.74]

Secondary structure (DSSP, 8-state):
--PPEEEEEEEES--GGGSTTT-SS--S--HHHHHHHHHSEEBTTEE-SS-SHHHHHHHHHH---HHHH-B-S--SS-----S--HHHHHHHTT-EEEEEE----SSTT--TT-SEEEE---S-GGG--TTS-GGGSGGGT-HHHHHHHHHH-TT--TTTT---TT---B---SS-GGG-HHHHHHHHHHHHHHHS-TTS-EEEEEEEEEESSSB---HHHHHHHHHHS-SS------SS-----SPPPTT-SB----HHHHHHHHHHHHHHHHHHHHHHHHHHHHHHHTT-SSSEEEEEEES----TTGGGB-SS-SSSHHHHB--EEEE-TT--S-SPP--B-S-EEGGGHHHHHIIIII-----SSS--THHHHTT--TT--SEEEEEE--GGG-EEEEEESSEEEEEETTTTEEEEEETTT-TT-----TT-GGGHHHHHHHHHHHHHHHTT-TT--EETTEE----GGG--SB--/---EEEEEEEES--GGGSTTT-SS--S--HHHHHHHHHSEEBTTEE-SS-SHHHHHHHHHH---HHHH-B-S--SS-----SS-HHHHHHHTT-EEEEEE----SSTT--TT-SEEEE---S-GGG--TTS-GGGSGGGT-HHHHHHHHHH-TT--TTTT---TT---B---SS-GGG-HHHHHHHHHHHHHHHS-TTS-EEEEEEEEEESSSB---HHHHHHHHHHS-SS------SS-----SPPPTT-SB----HHHHHHHHHHHHHHHHHHHHHHHHHHHHHHHTT-SSSEEEEEEES----TTGGGB-SS-SSSHHHHB--EEEE-TT--S-SPP--B-S-EEGGGHHHHHHHHHH-----SSS---HHHHTT--TT--SEEEEEE-BTBT-EEEEEESSEEEEEETTTTEEEEEETTT-TT-----TT-GGGHHHHHHHHHHHHHHHTT-TT--EETTEE----GGG--SB-

Radius of gyration: 33.13 Å; Cα contacts (8 Å, |Δi|>4): 2115; chains: 2; bounding box: 72×69×99 Å

InterPro domains:
  IPR000917 Sulfatase, N-terminal [PF00884] (12-369)
  IPR017850 Alkaline-phosphatase-like, core domain superfamily [G3DSA:3.40.720.10] (12-467)
  IPR017850 Alkaline-phosphatase-like, core domain superfamily [SSF53649] (11-462)
  IPR024607 Sulfatase, conserved site [PS00149] (102-112)
  IPR050738 Sulfatase enzyme [PTHR42693] (9-461)